Protein 7UXE (pdb70)

Secondary structure (DSSP, 8-state):
--S--S--TTTS-HHHHHHHHHHHHT--TTHHHHHHSTT-TTSS-HHHHHHHHTT-HHHHHHHHHHHHTS-TTSS--HHHHHHHHHHHHH-TTS-HHHHHHHHHHHHHHTT-S--/--S--S--TTTS-HHHHHHHHHHHHT--TTHHHHHHSTT-TTSS-HHHHHHHHTT-HHHHHHHHHHHHTS-TTSS--HHHHHHHHHHHHH-TTS-HHHHHHHHHHHHHHTT-S--/--S--S--TTTS-HHHHHHHHHHHHT--TTHHHHHHSTT-TTSS-HHHHHHHHTT-HHHHHHHHHHHHTS-TTSS--HHHHHHHHHHHHH-TTS-HHHHHHHHHHHHHHTT-S--/--S--S--TTTS-HHHHHHHHHHHHT--TTHHHHHHSTT-TTSS-HHHHHHHHTT-HHHHHHHHHHHHTS-TTSS--HHHHHHHHHHHHH-TTS-HHHHHHHHHHHHHHTT-S--/--S--S--TTTS-HHHHHHHHHHHHT--TTHHHHHHSTT-TTSS-HHHHHHHHTT-HHHHHHHHHHHHTS-TTSS--HHHHHHHHHHHHH-TTS-HHHHHHHHHHHHHHTT-S--/--S--S--TTTS-HHHHHHHHHHHHT--TTHHHHHHSTT-TTSS-HHHHHHHHTT-HHHHHHHHHHHHTS-TTSS--HHHHHHHHHHHHH-TTS-HHHHHHHHHHHHHHTT-S--/--S--S--TTTS-HHHHHHHHHHHHT--TTHHHHHHSTT-TTSS-HHHHHHHHTT-HHHHHHHHHHHHTS-TTSS--HHHHHHHHHHHHH-TTS-HHHHHHHHHHHHHHTT-S--/--S--S--TTTS-HHHHHHHHHHHHT--TTHHHHHHSTT-TTSS-HHHHHHHHTT-HHHHHHHHHHHHTS-TTSS--HHHHHHHHHHHHH-TTS-HHHHHHHHHHHHHHTT-S--/--S--S--TTTS-HHHHHHHHHHHHT--TTHHHHHHSTT-TTSS-HHHHHHHHTT-HHHHHHHHHHHHTS-TTSS--HHHHHHHHHHHHH-TTS-HHHHHHHHHHHHHHTT-S--/--S--S--TTTS-HHHHHHHHHHHHT--TTHHHHHHSTT-TTSS-HHHHHHHHTT-HHHHHHHHHHHHTS-TTSS--HHHHHHHHHHHHH-TTS-HHHHHHHHHHHHHHTT-S--

Radius of gyration: 36.43 Å; Cα contacts (8 Å, |Δi|>4): 1073; chains: 10; bounding box: 104×103×44 Å

Structure (mmCIF, N/CA/C/O backbone):
data_7UXE
#
_entry.id   7UXE
#
_cell.length_a   1.00
_cell.length_b   1.00
_cell.length_c   1.00
_cell.angle_alpha   90.00
_cell.angle_beta   90.00
_cell.angle_gamma   90.00
#
_symmetry.space_group_name_H-M   'P 1'
#
loop_
_atom_site.group_PDB
_atom_site.id
_atom_site.type_symbol
_atom_site.label_atom_id
_atom_site.label_alt_id
_atom_site.label_comp_id
_atom_site.label_asym_id
_atom_site.label_entity_id
_atom_site.label_seq_id
_atom_site.pdbx_PDB_ins_code
_atom_site.Cartn_x
_atom_site.Cartn_y
_atom_site.Cartn_z
_atom_site.occupancy
_atom_site.B_iso_or_equiv
_atom_site.auth_seq_id
_atom_site.auth_comp_id
_atom_site.auth_asym_id
_atom_site.auth_atom_id
_atom_site.pdbx_PDB_model_num
ATOM 1 N N . GLN A 1 14 ? 126.969 63.994 83.306 1.00 129.95 14 GLN A N 1
ATOM 2 C CA . GLN A 1 14 ? 125.668 63.534 83.774 1.00 130.26 14 GLN A CA 1
ATOM 3 C C . GLN A 1 14 ? 124.558 64.497 83.375 1.00 130.73 14 GLN A C 1
ATOM 4 O O . GLN A 1 14 ? 124.111 65.312 84.181 1.00 128.07 14 GLN A O 1
ATOM 10 N N . GLU A 1 15 ? 124.116 64.398 82.121 1.00 141.89 15 GLU A N 1
ATOM 11 C CA . GLU A 1 15 ? 123.010 65.197 81.610 1.00 141.49 15 GLU A CA 1
ATOM 12 C C . GLU A 1 15 ? 121.668 64.496 81.793 1.00 143.89 15 GLU A C 1
ATOM 13 O O . GLU A 1 15 ? 120.628 65.017 81.378 1.00 144.55 15 GLU A O 1
ATOM 19 N N . PHE A 1 16 ? 121.677 63.315 82.410 1.00 141.39 16 PHE A N 1
ATOM 20 C CA . PHE A 1 16 ? 120.455 62.582 82.709 1.00 140.81 16 PHE A CA 1
ATOM 21 C C . PHE A 1 16 ? 119.931 62.974 84.085 1.00 140.61 16 PHE A C 1
ATOM 22 O O . PHE A 1 16 ? 120.441 63.913 84.703 1.00 141.62 16 PHE A O 1
ATOM 30 N N . ALA A 1 17 ? 118.914 62.266 84.572 1.00 130.37 17 ALA A N 1
ATOM 31 C CA . ALA A 1 17 ? 118.450 62.452 85.939 1.00 125.73 17 ALA A CA 1
ATOM 32 C C . ALA A 1 17 ? 118.724 61.185 86.737 1.00 128.53 17 ALA A C 1
ATOM 33 O O . ALA A 1 17 ? 117.850 60.323 86.869 1.00 127.44 17 ALA A O 1
ATOM 35 N N . ASP A 1 18 ? 119.938 61.067 87.273 1.00 138.42 18 ASP A N 1
ATOM 36 C CA . ASP A 1 18 ? 120.382 59.849 87.936 1.00 138.35 18 ASP A CA 1
ATOM 37 C C . ASP A 1 18 ? 120.703 60.135 89.393 1.00 138.67 18 ASP A C 1
ATOM 38 O O . ASP A 1 18 ? 121.613 60.930 89.676 1.00 134.39 18 ASP A O 1
ATOM 43 N N . PRO A 1 19 ? 119.983 59.538 90.340 1.00 134.78 19 PRO A N 1
ATOM 44 C CA . PRO A 1 19 ? 120.329 59.728 91.753 1.00 130.99 19 PRO A CA 1
ATOM 45 C C . PRO A 1 19 ? 121.685 59.144 92.119 1.00 130.77 19 PRO A C 1
ATOM 46 O O . PRO A 1 19 ? 122.583 59.876 92.545 1.00 130.20 19 PRO A O 1
ATOM 50 N N . HIS A 1 20 ? 121.861 57.837 91.932 1.00 124.48 20 HIS A N 1
ATOM 51 C CA . HIS A 1 20 ? 123.076 57.181 92.400 1.00 122.53 20 HIS A CA 1
ATOM 52 C C . HIS A 1 20 ? 124.141 57.151 91.314 1.00 122.13 20 HIS A C 1
ATOM 53 O O . HIS A 1 20 ? 124.155 56.254 90.465 1.00 120.57 20 HIS A O 1
ATOM 60 N N . PHE A 1 21 ? 125.029 58.140 91.347 1.00 123.88 21 PHE A N 1
ATOM 61 C CA . PHE A 1 21 ? 126.237 58.152 90.534 1.00 120.03 21 PHE A CA 1
ATOM 62 C C . PHE A 1 21 ? 127.381 58.709 91.371 1.00 120.77 21 PHE A C 1
ATOM 63 O O . PHE A 1 21 ? 128.410 59.133 90.836 1.00 121.37 21 PHE A O 1
ATOM 71 N N . ALA A 1 22 ? 127.203 58.707 92.689 1.00 120.23 22 ALA A N 1
ATOM 72 C CA . ALA A 1 22 ? 128.180 59.255 93.612 1.00 119.39 22 ALA A CA 1
ATOM 73 C C . ALA A 1 22 ? 129.401 58.342 93.701 1.00 119.94 22 ALA A C 1
ATOM 74 O O . ALA A 1 22 ? 129.506 57.327 93.009 1.00 123.19 22 ALA A O 1
ATOM 76 N N . ALA A 1 23 ? 130.348 58.727 94.559 1.00 121.86 23 ALA A N 1
ATOM 77 C CA . ALA A 1 23 ? 131.649 58.096 94.770 1.00 124.15 23 ALA A CA 1
ATOM 78 C C . ALA A 1 23 ? 132.566 58.245 93.563 1.00 125.70 23 ALA A C 1
ATOM 79 O O . ALA A 1 23 ? 133.733 57.845 93.636 1.00 125.70 23 ALA A O 1
ATOM 81 N N . ILE A 1 24 ? 132.083 58.807 92.461 1.00 119.74 24 ILE A N 1
ATOM 82 C CA . ILE A 1 24 ? 132.919 59.192 91.333 1.00 118.47 24 ILE A CA 1
ATOM 83 C C . ILE A 1 24 ? 133.142 60.695 91.313 1.00 122.30 24 ILE A C 1
ATOM 84 O O . ILE A 1 24 ? 134.266 61.166 91.140 1.00 121.42 24 ILE A O 1
ATOM 89 N N . ASN A 1 25 ? 132.069 61.460 91.494 1.00 117.85 25 ASN A N 1
ATOM 90 C CA . ASN A 1 25 ? 132.123 62.904 91.698 1.00 114.34 25 ASN A CA 1
ATOM 91 C C . ASN A 1 25 ? 131.772 63.148 93.161 1.00 110.76 25 ASN A C 1
ATOM 92 O O . ASN A 1 25 ? 130.596 63.277 93.512 1.00 109.64 25 ASN A O 1
ATOM 97 N N . GLN A 1 26 ? 132.791 63.203 94.017 1.00 104.84 26 GLN A N 1
ATOM 98 C CA . GLN A 1 26 ? 132.550 63.308 95.449 1.00 103.37 26 GLN A CA 1
ATOM 99 C C . GLN A 1 26 ? 132.979 64.663 95.992 1.00 105.99 26 GLN A C 1
ATOM 100 O O . GLN A 1 26 ? 132.357 65.185 96.921 1.00 109.59 26 GLN A O 1
ATOM 106 N N . LYS A 1 27 ? 134.044 65.236 95.437 1.00 98.68 27 LYS A N 1
ATOM 107 C CA . LYS A 1 27 ? 134.459 66.571 95.847 1.00 99.64 27 LYS A CA 1
ATOM 108 C C . LYS A 1 27 ? 133.459 67.642 95.436 1.00 102.17 27 LYS A C 1
ATOM 109 O O . LYS A 1 27 ? 133.282 68.618 96.173 1.00 101.53 27 LYS A O 1
ATOM 115 N N . ARG A 1 28 ? 132.792 67.482 94.294 1.00 94.85 28 ARG A N 1
ATOM 116 C CA . ARG A 1 28 ? 131.761 68.427 93.883 1.00 88.21 28 ARG A CA 1
ATOM 117 C C . ARG A 1 28 ? 130.551 68.361 94.812 1.00 87.60 28 ARG A C 1
ATOM 118 O O . ARG A 1 28 ? 129.966 69.394 95.150 1.00 97.53 28 ARG A O 1
ATOM 126 N N . PHE A 1 29 ? 130.171 67.155 95.239 1.00 87.29 29 PHE A N 1
ATOM 127 C CA . PHE A 1 29 ? 129.059 67.024 96.173 1.00 86.74 29 PHE A CA 1
ATOM 128 C C . PHE A 1 29 ? 129.348 67.651 97.526 1.00 86.86 29 PHE A C 1
ATOM 129 O O . PHE A 1 29 ? 128.402 68.030 98.223 1.00 95.30 29 PHE A O 1
ATOM 137 N N . ASP A 1 30 ? 130.614 67.765 97.924 1.00 80.29 30 ASP A N 1
ATOM 138 C CA . ASP A 1 30 ? 130.911 68.399 99.202 1.00 82.26 30 ASP A CA 1
ATOM 139 C C . ASP A 1 30 ? 130.760 69.912 99.123 1.00 87.40 30 ASP A C 1
ATOM 140 O O . ASP A 1 30 ? 130.264 70.538 100.067 1.00 90.10 30 ASP A O 1
ATOM 145 N N . LEU A 1 31 ? 131.182 70.515 98.010 1.00 79.03 31 LEU A N 1
ATOM 146 C CA . LEU A 1 31 ? 130.993 71.950 97.830 1.00 78.55 31 LEU A CA 1
ATOM 147 C C . LEU A 1 31 ? 129.512 72.304 97.825 1.00 75.94 31 LEU A C 1
ATOM 148 O O . LEU A 1 31 ? 129.092 73.286 98.449 1.00 75.85 31 LEU A O 1
ATOM 153 N N . TYR A 1 32 ? 128.704 71.504 97.128 1.00 73.50 32 TYR A N 1
ATOM 154 C CA . TYR A 1 32 ? 127.263 71.723 97.096 1.00 72.48 32 TYR A CA 1
ATOM 155 C C . TYR A 1 32 ? 126.663 71.608 98.491 1.00 76.26 32 TYR A C 1
ATOM 156 O O . TYR A 1 32 ? 125.861 72.449 98.907 1.00 89.87 32 TYR A O 1
ATOM 165 N N . ILE A 1 33 ? 127.058 70.576 99.236 1.00 61.34 33 ILE A N 1
ATOM 166 C CA . ILE A 1 33 ? 126.504 70.377 100.572 1.00 58.79 33 ILE A CA 1
ATOM 167 C C . ILE A 1 33 ? 126.875 71.540 101.481 1.00 67.64 33 ILE A C 1
ATOM 168 O O . ILE A 1 33 ? 126.045 72.039 102.245 1.00 83.36 33 ILE A O 1
ATOM 173 N N . ASP A 1 34 ? 128.125 71.998 101.407 1.00 68.72 34 ASP A N 1
ATOM 174 C CA . ASP A 1 34 ? 128.548 73.093 102.275 1.00 74.60 34 ASP A CA 1
ATOM 175 C C . ASP A 1 34 ? 127.842 74.396 101.914 1.00 77.74 34 ASP A C 1
ATOM 176 O O . ASP A 1 34 ? 127.358 75.117 102.797 1.00 75.54 34 ASP A O 1
ATOM 181 N N . LEU A 1 35 ? 127.768 74.716 100.618 1.00 70.44 35 LEU A N 1
ATOM 182 C CA . LEU A 1 35 ? 127.099 75.944 100.206 1.00 64.81 35 LEU A CA 1
ATOM 183 C C . LEU A 1 35 ? 125.621 75.912 100.562 1.00 66.75 35 LEU A C 1
ATOM 184 O O . LEU A 1 35 ? 125.039 76.943 100.916 1.00 73.29 35 LEU A O 1
ATOM 189 N N . ARG A 1 36 ? 124.992 74.740 100.478 1.00 58.77 36 ARG A N 1
ATOM 190 C CA . ARG A 1 36 ? 123.583 74.648 100.832 1.00 57.66 36 ARG A CA 1
ATOM 191 C C . ARG A 1 36 ? 123.385 74.745 102.338 1.00 63.19 36 ARG A C 1
ATOM 192 O O . ARG A 1 36 ? 122.447 75.399 102.805 1.00 71.31 36 ARG A O 1
ATOM 200 N N . VAL A 1 37 ? 124.260 74.106 103.117 1.00 58.72 37 VAL A N 1
ATOM 201 C CA . VAL A 1 37 ? 124.103 74.116 104.567 1.00 56.96 37 VAL A CA 1
ATOM 202 C C . VAL A 1 37 ? 124.375 75.503 105.124 1.00 64.07 37 VAL A C 1
ATOM 203 O O . VAL A 1 37 ? 123.863 75.868 106.189 1.00 71.21 37 VAL A O 1
ATOM 207 N N . GLN A 1 38 ? 125.192 76.298 104.428 1.00 75.24 38 GLN A N 1
ATOM 208 C CA . GLN A 1 38 ? 125.374 77.675 104.870 1.00 74.43 38 GLN A CA 1
ATOM 209 C C . GLN A 1 38 ? 124.094 78.480 104.713 1.00 69.14 38 GLN A C 1
ATOM 210 O O . GLN A 1 38 ? 123.895 79.463 105.434 1.00 69.18 38 GLN A O 1
ATOM 216 N N . GLY A 1 39 ? 123.215 78.076 103.803 1.00 54.03 39 GLY A N 1
ATOM 217 C CA . GLY A 1 39 ? 121.886 78.641 103.702 1.00 47.87 39 GLY A CA 1
ATOM 218 C C . GLY A 1 39 ? 121.522 79.231 102.359 1.00 49.77 39 GLY A C 1
ATOM 219 O O . GLY A 1 39 ? 120.350 79.579 102.164 1.00 56.90 39 GLY A O 1
ATOM 220 N N . TYR A 1 40 ? 122.448 79.367 101.414 1.00 55.25 40 TYR A N 1
ATOM 221 C CA . TYR A 1 40 ? 122.078 79.963 100.138 1.00 57.50 40 TYR A CA 1
ATOM 222 C C . TYR A 1 40 ? 121.140 79.038 99.381 1.00 54.56 40 TYR A C 1
ATOM 223 O O . TYR A 1 40 ? 121.123 77.825 99.599 1.00 65.57 40 TYR A O 1
ATOM 232 N N . SER A 1 41 ? 120.347 79.625 98.493 1.00 61.70 41 SER A N 1
ATOM 233 C CA . SER A 1 41 ? 119.265 78.898 97.855 1.00 68.49 41 SER A CA 1
ATOM 234 C C . SER A 1 41 ? 119.800 77.852 96.886 1.00 73.04 41 SER A C 1
ATOM 235 O O . SER A 1 41 ? 120.975 77.846 96.514 1.00 75.93 41 SER A O 1
ATOM 238 N N . SER A 1 42 ? 118.905 76.961 96.474 1.00 80.36 42 SER A N 1
ATOM 239 C CA . SER A 1 42 ? 119.196 76.024 95.404 1.00 79.76 42 SER A CA 1
ATOM 240 C C . SER A 1 42 ? 119.082 76.740 94.064 1.00 85.80 42 SER A C 1
ATOM 241 O O . SER A 1 42 ? 119.134 77.971 93.980 1.00 91.68 42 SER A O 1
ATOM 244 N N . TRP A 1 43 ? 118.971 75.949 92.998 1.00 90.83 43 TRP A N 1
ATOM 245 C CA . TRP A 1 43 ? 118.928 76.465 91.635 1.00 92.11 43 TRP A CA 1
ATOM 246 C C . TRP A 1 43 ? 120.267 77.066 91.245 1.00 92.43 43 TRP A C 1
ATOM 247 O O . TRP A 1 43 ? 120.930 76.546 90.343 1.00 100.15 43 TRP A O 1
ATOM 258 N N . ARG A 1 44 ? 120.682 78.157 91.891 1.00 90.98 44 ARG A N 1
ATOM 259 C CA . ARG A 1 44 ? 121.900 78.799 91.420 1.00 91.60 44 ARG A CA 1
ATOM 260 C C . ARG A 1 44 ? 123.119 77.958 91.773 1.00 94.67 44 ARG A C 1
ATOM 261 O O . ARG A 1 44 ? 124.030 77.805 90.955 1.00 99.51 44 ARG A O 1
ATOM 269 N N . VAL A 1 45 ? 123.162 77.418 92.996 1.00 82.98 45 VAL A N 1
ATOM 270 C CA . VAL A 1 45 ? 124.306 76.611 93.418 1.00 82.22 45 VAL A CA 1
ATOM 271 C C . VAL A 1 45 ? 124.587 75.520 92.393 1.00 82.53 45 VAL A C 1
ATOM 272 O O . VAL A 1 45 ? 125.746 75.151 92.151 1.00 88.49 45 VAL A O 1
ATOM 276 N N . PHE A 1 46 ? 123.537 75.016 91.751 1.00 86.57 46 PHE A N 1
ATOM 277 C CA . PHE A 1 46 ? 123.697 74.099 90.635 1.00 83.79 46 PHE A CA 1
ATOM 278 C C . PHE A 1 46 ? 124.449 74.764 89.491 1.00 89.63 46 PHE A C 1
ATOM 279 O O . PHE A 1 46 ? 125.340 74.151 88.900 1.00 95.23 46 PHE A O 1
ATOM 287 N N . ARG A 1 47 ? 124.114 76.015 89.173 1.00 89.94 47 ARG A N 1
ATOM 288 C CA . ARG A 1 47 ? 124.830 76.734 88.125 1.00 89.76 47 ARG A CA 1
ATOM 289 C C . ARG A 1 47 ? 126.298 76.892 88.497 1.00 90.64 47 ARG A C 1
ATOM 290 O O . ARG A 1 47 ? 127.183 76.775 87.645 1.00 93.63 47 ARG A O 1
ATOM 298 N N . ALA A 1 48 ? 126.557 77.162 89.773 1.00 82.64 48 ALA A N 1
ATOM 299 C CA . ALA A 1 48 ? 127.903 77.407 90.268 1.00 80.84 48 ALA A CA 1
ATOM 300 C C . ALA A 1 48 ? 128.782 76.173 90.171 1.00 90.57 48 ALA A C 1
ATOM 301 O O . ALA A 1 48 ? 129.904 76.241 89.660 1.00 93.74 48 ALA A O 1
ATOM 303 N N . ILE A 1 49 ? 128.287 75.042 90.665 1.00 85.89 49 ILE A N 1
ATOM 304 C CA . ILE A 1 49 ? 129.153 73.884 90.850 1.00 82.08 49 ILE A CA 1
ATOM 305 C C . ILE A 1 49 ? 129.080 72.954 89.643 1.00 84.87 49 ILE A C 1
ATOM 306 O O . ILE A 1 49 ? 130.069 72.302 89.293 1.00 86.40 49 ILE A O 1
ATOM 311 N N . TRP A 1 50 ? 127.933 72.918 88.964 1.00 84.40 50 TRP A N 1
ATOM 312 C CA . TRP A 1 50 ? 127.759 72.035 87.818 1.00 85.29 50 TRP A CA 1
ATOM 313 C C . TRP A 1 50 ? 127.668 72.817 86.515 1.00 84.65 50 TRP A C 1
ATOM 314 O O . TRP A 1 50 ? 127.057 72.353 85.550 1.00 83.49 50 TRP A O 1
ATOM 325 N N . GLY A 1 51 ? 128.268 74.002 86.473 1.00 93.40 51 GLY A N 1
ATOM 326 C CA . GLY A 1 51 ? 128.351 74.746 85.234 1.00 95.88 51 GLY A CA 1
ATOM 327 C C . GLY A 1 51 ? 126.989 75.175 84.724 1.00 98.64 51 GLY A C 1
ATOM 328 O O . GLY A 1 51 ? 126.046 75.406 85.484 1.00 99.40 51 GLY A O 1
ATOM 329 N N . GLU A 1 52 ? 126.884 75.273 83.399 1.00 105.08 52 GLU A N 1
ATOM 330 C CA . GLU A 1 52 ? 125.668 75.719 82.732 1.00 101.24 52 GLU A CA 1
ATOM 331 C C . GLU A 1 52 ? 124.844 74.556 82.191 1.00 101.85 52 GLU A C 1
ATOM 332 O O . GLU A 1 52 ? 124.245 74.666 81.116 1.00 100.79 52 GLU A O 1
ATOM 338 N N . GLU A 1 53 ? 124.802 73.439 82.917 1.00 112.40 53 GLU A N 1
ATOM 339 C CA . GLU A 1 53 ? 124.021 72.280 82.504 1.00 111.69 53 GLU A CA 1
ATOM 340 C C . GLU A 1 53 ? 122.530 72.508 82.724 1.00 111.47 53 GLU A C 1
ATOM 341 O O . GLU A 1 53 ? 121.732 71.572 82.617 1.00 112.50 53 GLU A O 1
ATOM 347 N N . HIS A 1 54 ? 122.148 73.743 83.036 1.00 116.23 54 HIS A N 1
ATOM 348 C CA . HIS A 1 54 ? 120.745 74.074 83.210 1.00 116.75 54 HIS A CA 1
ATOM 349 C C . HIS A 1 54 ? 119.996 73.954 81.887 1.00 116.75 54 HIS A C 1
ATOM 350 O O . HIS A 1 54 ? 120.579 74.020 80.801 1.00 116.46 54 HIS A O 1
ATOM 357 N N . MET A 1 55 ? 118.682 73.765 81.998 1.00 126.46 55 MET A N 1
ATOM 358 C CA . MET A 1 55 ? 117.789 73.607 80.849 1.00 125.78 55 MET A CA 1
ATOM 359 C C . MET A 1 55 ? 118.177 72.414 79.980 1.00 127.73 55 MET A C 1
ATOM 360 O O . MET A 1 55 ? 117.837 72.369 78.793 1.00 128.59 55 MET A O 1
ATOM 365 N N . ASP A 1 56 ? 118.893 71.444 80.551 1.00 132.20 56 ASP A N 1
ATOM 366 C CA . ASP A 1 56 ? 119.200 70.207 79.843 1.00 132.15 56 ASP A CA 1
ATOM 367 C C . ASP A 1 56 ? 117.903 69.478 79.516 1.00 132.03 56 ASP A C 1
ATOM 368 O O . ASP A 1 56 ? 117.581 69.257 78.344 1.00 130.51 56 ASP A O 1
ATOM 373 N N . GLY A 1 57 ? 117.155 69.106 80.548 1.00 125.82 57 GLY A N 1
ATOM 374 C CA . GLY A 1 57 ? 115.780 68.702 80.405 1.00 124.25 57 GLY A CA 1
ATOM 375 C C . GLY A 1 57 ? 114.920 69.634 81.229 1.00 124.14 57 GLY A C 1
ATOM 376 O O . GLY A 1 57 ? 114.855 70.841 80.978 1.00 122.91 57 GLY A O 1
ATOM 377 N N . PRO A 1 58 ? 114.241 69.094 82.228 1.00 120.76 58 PRO A N 1
ATOM 378 C CA . PRO A 1 58 ? 113.683 69.956 83.273 1.00 121.11 58 PRO A CA 1
ATOM 379 C C . PRO A 1 58 ? 114.727 70.231 84.343 1.00 120.61 58 PRO A C 1
ATOM 380 O O . PRO A 1 58 ? 115.190 69.304 85.016 1.00 121.07 58 PRO A O 1
ATOM 384 N N . ALA A 1 59 ? 115.119 71.497 84.500 1.00 111.36 59 ALA A N 1
ATOM 385 C CA . ALA A 1 59 ? 116.164 71.830 85.462 1.00 109.11 59 ALA A CA 1
ATOM 386 C C . ALA A 1 59 ? 1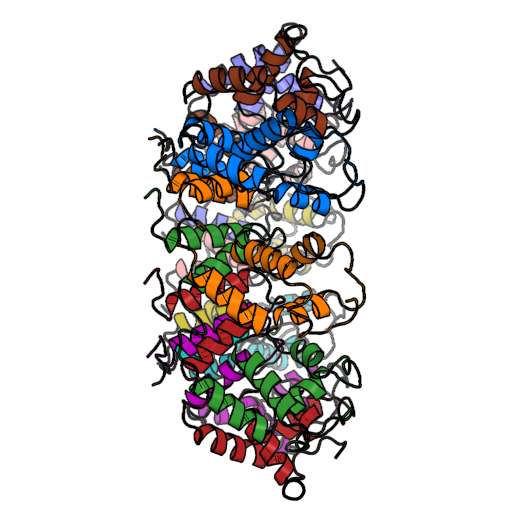15.744 71.490 86.885 1.00 112.20 59 ALA A C 1
ATOM 387 O O . ALA A 1 59 ? 116.546 70.953 87.658 1.00 113.69 59 ALA A O 1
ATOM 389 N N . GLN A 1 60 ? 114.494 71.791 87.245 1.00 105.54 60 GLN A N 1
ATOM 390 C CA . GLN A 1 60 ? 114.007 71.447 88.576 1.00 102.34 60 GLN A CA 1
ATOM 391 C C . GLN A 1 60 ? 114.047 69.942 88.799 1.00 103.65 60 GLN A C 1
ATOM 392 O O . GLN A 1 60 ? 114.312 69.479 89.915 1.00 105.59 60 GLN A O 1
ATOM 398 N N . ALA A 1 61 ? 113.798 69.163 87.744 1.00 99.63 61 ALA A N 1
ATOM 399 C CA . ALA A 1 61 ? 113.849 67.711 87.868 1.00 99.85 61 ALA A CA 1
ATOM 400 C C . ALA A 1 61 ? 115.246 67.241 88.250 1.00 100.96 61 ALA A C 1
ATOM 401 O O . ALA A 1 61 ? 115.412 66.478 89.204 1.00 101.80 61 ALA A O 1
ATOM 403 N N . ARG A 1 62 ? 116.268 67.698 87.529 1.00 96.02 62 ARG A N 1
ATOM 404 C CA . ARG A 1 62 ? 117.628 67.297 87.869 1.00 95.15 62 ARG A CA 1
ATOM 405 C C . ARG A 1 62 ? 118.019 67.800 89.254 1.00 95.67 62 ARG A C 1
ATOM 406 O O . ARG A 1 62 ? 118.667 67.082 90.030 1.00 100.08 62 ARG A O 1
ATOM 414 N N . ILE A 1 63 ? 117.614 69.028 89.589 1.00 88.26 63 ILE A N 1
ATOM 415 C CA . ILE A 1 63 ? 117.987 69.608 90.874 1.00 87.13 63 ILE A CA 1
ATOM 416 C C . ILE A 1 63 ? 117.417 68.785 92.023 1.00 88.83 63 ILE A C 1
ATOM 417 O O . ILE A 1 63 ? 118.150 68.366 92.927 1.00 90.29 63 ILE A O 1
ATOM 422 N N . PHE A 1 64 ? 116.114 68.499 91.994 1.00 94.45 64 PHE A N 1
ATOM 423 C CA . PHE A 1 64 ? 115.540 67.744 93.102 1.00 96.08 64 PHE A CA 1
ATOM 424 C C . PHE A 1 64 ? 115.838 66.255 92.987 1.00 98.70 64 PHE A C 1
ATOM 425 O O . PHE A 1 64 ? 115.605 65.505 93.941 1.00 98.07 64 PHE A O 1
ATOM 433 N N . ALA A 1 65 ? 116.354 65.804 91.843 1.00 94.12 65 ALA A N 1
ATOM 434 C CA . ALA A 1 65 ? 116.828 64.430 91.758 1.00 89.19 65 ALA A CA 1
ATOM 435 C C . ALA A 1 65 ? 118.145 64.282 92.498 1.00 88.95 65 ALA A C 1
ATOM 436 O O . ALA A 1 65 ? 118.357 63.304 93.224 1.00 94.07 65 ALA A O 1
ATOM 438 N N . MET A 1 66 ? 119.042 65.257 92.338 1.00 84.86 66 MET A N 1
ATOM 439 C CA . MET A 1 66 ? 120.275 65.232 93.116 1.00 85.83 66 MET A CA 1
ATOM 440 C C . MET A 1 66 ? 120.017 65.622 94.566 1.00 82.18 66 MET A C 1
ATOM 441 O O . MET A 1 66 ? 120.826 65.312 95.447 1.00 82.51 66 MET A O 1
ATOM 446 N N . GLU A 1 67 ? 118.893 66.287 94.833 1.00 82.80 67 GLU A N 1
ATOM 447 C CA . GLU A 1 67 ? 118.479 66.638 96.184 1.00 86.09 67 GLU A CA 1
ATOM 448 C C . GLU A 1 67 ? 117.925 65.445 96.964 1.00 84.68 67 GLU A C 1
ATOM 449 O O . GLU A 1 67 ? 117.574 65.596 98.140 1.00 86.73 67 GLU A O 1
ATOM 455 N N . SER A 1 68 ? 117.829 64.269 96.338 1.00 84.45 68 SER A N 1
ATOM 456 C CA . SER A 1 68 ? 117.206 63.110 96.965 1.00 82.42 68 SER A CA 1
ATOM 457 C C . SER A 1 68 ? 118.159 61.932 97.125 1.00 86.99 68 SER A C 1
ATOM 458 O O . SER A 1 68 ? 117.699 60.812 97.372 1.00 89.68 68 SER A O 1
ATOM 461 N N . ASN A 1 69 ? 119.460 62.145 96.984 1.00 99.07 69 ASN A N 1
ATOM 462 C CA . ASN A 1 69 ? 120.401 61.048 97.133 1.00 98.81 69 ASN A CA 1
ATOM 463 C C . ASN A 1 69 ? 120.486 60.629 98.599 1.00 97.04 69 ASN A C 1
ATOM 464 O O . ASN A 1 69 ? 120.553 61.487 99.486 1.00 100.75 69 ASN A O 1
ATOM 469 N N . PRO A 1 70 ? 120.474 59.327 98.890 1.00 91.37 70 PRO A N 1
ATOM 470 C CA . PRO A 1 70 ? 120.747 58.896 100.269 1.00 92.08 70 PRO A CA 1
ATOM 471 C C . PRO A 1 70 ? 122.085 59.389 100.781 1.00 93.77 70 PRO A C 1
ATOM 472 O O . PRO A 1 70 ? 122.174 59.833 101.934 1.00 97.90 70 PRO A O 1
ATOM 476 N N . TYR A 1 71 ? 123.121 59.352 99.940 1.00 94.00 71 TYR A N 1
ATOM 477 C CA . TYR A 1 71 ? 124.405 59.944 100.297 1.00 94.93 71 TYR A CA 1
ATOM 478 C C . TYR A 1 71 ? 124.247 61.424 100.612 1.00 99.84 71 TYR A C 1
ATOM 479 O O . TYR A 1 71 ? 124.735 61.913 101.642 1.00 98.90 71 TYR A O 1
ATOM 488 N N . TYR A 1 72 ? 123.568 62.156 99.724 1.00 95.82 72 TYR A N 1
ATOM 489 C CA . TYR A 1 72 ? 123.279 63.555 100.002 1.00 87.84 72 TYR A CA 1
ATOM 490 C C . TYR A 1 72 ? 122.617 63.690 101.360 1.00 86.81 72 TYR A C 1
ATOM 491 O O . TYR A 1 72 ? 123.224 64.203 102.298 1.00 88.22 72 TYR A O 1
ATOM 500 N N . ARG A 1 73 ? 121.429 63.102 101.514 1.00 91.79 73 ARG A N 1
ATOM 501 C CA . ARG A 1 73 ? 120.642 63.278 102.730 1.00 90.63 73 ARG A CA 1
ATOM 502 C C . ARG A 1 73 ? 121.470 63.022 103.985 1.00 94.98 73 ARG A C 1
ATOM 503 O O . ARG A 1 73 ? 121.455 63.827 104.924 1.00 98.20 73 ARG A O 1
ATOM 511 N N . LYS A 1 74 ? 122.228 61.921 104.013 1.00 92.42 74 LYS A N 1
ATOM 512 C CA . LYS A 1 74 ? 122.982 61.601 105.224 1.00 87.48 74 LYS A CA 1
ATOM 513 C C . LYS A 1 74 ? 124.080 62.630 105.483 1.00 90.62 74 LYS A C 1
ATOM 514 O O . LYS A 1 74 ? 124.226 63.124 106.611 1.00 94.56 74 LYS A O 1
ATOM 520 N N . GLN A 1 75 ? 124.853 62.990 104.450 1.00 91.23 75 GLN A N 1
ATOM 521 C CA . GLN A 1 75 ? 125.929 63.953 104.674 1.00 92.84 75 GLN A CA 1
ATOM 522 C C . GLN A 1 75 ? 125.388 65.340 104.997 1.00 92.64 75 GLN A C 1
ATOM 523 O O . GLN A 1 75 ? 125.961 66.052 105.830 1.00 92.52 75 GLN A O 1
ATOM 529 N N . PHE A 1 76 ? 124.297 65.741 104.345 1.00 80.66 76 PHE A N 1
ATOM 530 C CA . PHE A 1 76 ? 123.664 67.021 104.628 1.00 78.24 76 PHE A CA 1
ATOM 531 C C . PHE A 1 76 ? 123.181 67.080 106.067 1.00 75.25 76 PHE A C 1
ATOM 532 O O . PHE A 1 76 ? 123.402 68.076 106.759 1.00 80.74 76 PHE A O 1
ATOM 540 N N . LYS A 1 77 ? 122.525 66.019 106.540 1.00 78.57 77 LYS A N 1
ATOM 541 C CA . LYS A 1 77 ? 122.072 66.000 107.926 1.00 82.91 77 LYS A CA 1
ATOM 542 C C . LYS A 1 77 ? 123.251 66.079 108.886 1.00 84.69 77 LYS A C 1
ATOM 543 O O . LYS A 1 77 ? 123.211 66.818 109.877 1.00 81.65 77 LYS A O 1
ATOM 549 N N . ALA A 1 78 ? 124.319 65.329 108.600 1.00 87.98 78 ALA A N 1
ATOM 550 C CA . ALA A 1 78 ? 125.484 65.341 109.481 1.00 85.93 78 ALA A CA 1
ATOM 551 C C . ALA A 1 78 ? 126.109 66.730 109.553 1.00 86.63 78 ALA A C 1
ATOM 552 O O . ALA A 1 78 ? 126.346 67.264 110.645 1.00 87.05 78 ALA A O 1
ATOM 554 N N . LYS A 1 79 ? 126.371 67.340 108.394 1.00 83.57 79 LYS A N 1
ATOM 555 C CA . LYS A 1 79 ? 127.003 68.655 108.373 1.00 82.42 79 LYS A CA 1
ATOM 556 C C . LYS A 1 79 ? 126.089 69.721 108.959 1.00 86.58 79 LYS A C 1
ATOM 557 O O . LYS A 1 79 ? 126.560 70.682 109.577 1.00 90.17 79 LYS A O 1
ATOM 563 N N . LEU A 1 80 ? 124.777 69.571 108.774 1.00 83.42 80 LEU A N 1
ATOM 564 C CA . LEU A 1 80 ? 123.836 70.549 109.301 1.00 80.91 80 LEU A CA 1
ATOM 565 C C . LEU A 1 80 ? 123.785 70.475 110.819 1.00 79.12 80 LEU A C 1
ATOM 566 O O . LEU A 1 80 ? 123.763 71.504 111.500 1.00 74.34 80 LEU A O 1
ATOM 571 N N . ASN A 1 81 ? 123.782 69.261 111.370 1.00 84.58 81 ASN A N 1
ATOM 572 C CA . ASN A 1 81 ? 123.772 69.108 112.817 1.00 83.51 81 ASN A CA 1
ATOM 573 C C . ASN A 1 81 ? 125.130 69.387 113.444 1.00 82.18 81 ASN A C 1
ATOM 574 O O . ASN A 1 81 ? 125.198 69.596 114.660 1.00 79.78 81 ASN A O 1
ATOM 579 N N . ALA A 1 82 ? 126.206 69.396 112.656 1.00 85.62 82 ALA A N 1
ATOM 580 C CA . ALA A 1 82 ? 127.539 69.646 113.184 1.00 89.22 82 ALA A CA 1
ATOM 581 C C . ALA A 1 82 ? 127.918 71.119 113.238 1.00 87.88 82 ALA A C 1
ATOM 582 O O . ALA A 1 82 ? 128.991 71.441 113.760 1.00 82.12 82 ALA A O 1
ATOM 584 N N . THR A 1 83 ? 127.081 72.018 112.724 1.00 84.01 83 THR A N 1
ATOM 585 C CA . THR A 1 83 ? 127.409 73.439 112.697 1.00 80.80 83 THR A CA 1
ATOM 586 C C . THR A 1 83 ? 126.788 74.137 113.901 1.00 83.13 83 THR A C 1
ATOM 587 O O . THR A 1 83 ? 125.575 74.049 114.119 1.00 84.60 83 THR A O 1
ATOM 591 N N . LYS A 1 84 ? 127.616 74.829 114.679 1.00 82.72 84 LYS A N 1
ATOM 592 C CA . LYS A 1 84 ? 127.127 75.541 115.851 1.00 84.18 84 LYS A CA 1
ATOM 593 C C . LYS A 1 84 ? 126.231 76.699 115.425 1.00 87.03 84 LYS A C 1
ATOM 594 O O . LYS A 1 84 ? 126.406 77.283 114.353 1.00 88.63 84 LYS A O 1
ATOM 600 N N . THR A 1 85 ? 125.261 77.035 116.277 1.00 82.90 85 THR A N 1
ATOM 601 C CA . THR A 1 85 ? 124.328 78.108 115.953 1.00 80.42 85 THR A CA 1
ATOM 602 C C . THR A 1 85 ? 124.941 79.469 116.254 1.00 82.52 85 THR A C 1
ATOM 603 O O . THR A 1 85 ? 124.317 80.311 116.907 1.00 81.95 85 THR A O 1
ATOM 607 N N . SER A 1 86 ? 126.169 79.687 115.775 1.00 83.64 86 SER A N 1
ATOM 608 C CA . SER A 1 86 ? 126.778 81.012 115.818 1.00 78.39 86 SER A CA 1
ATOM 609 C C . SER A 1 86 ? 127.515 81.309 114.519 1.00 76.88 86 SER A C 1
ATOM 610 O O . SER A 1 86 ? 128.054 82.411 114.364 1.00 78.21 86 SER A O 1
ATOM 613 N N . ASP A 1 87 ? 127.566 80.353 113.595 1.00 79.98 87 ASP A N 1
ATOM 614 C CA . ASP A 1 87 ? 128.021 80.599 112.240 1.00 82.46 87 ASP A CA 1
ATOM 615 C C . ASP A 1 87 ? 126.849 80.794 111.290 1.00 81.75 87 ASP A C 1
ATOM 616 O O . ASP A 1 87 ? 127.067 81.008 110.093 1.00 79.89 87 ASP A O 1
ATOM 621 N N . LEU A 1 88 ? 125.617 80.736 111.791 1.00 71.54 88 LEU A N 1
ATOM 622 C CA . LEU A 1 88 ? 124.428 80.972 110.981 1.00 69.70 88 LEU A CA 1
ATOM 623 C C . LEU A 1 88 ? 123.823 82.333 111.308 1.00 70.41 88 LEU A C 1
ATOM 624 O O . LEU A 1 88 ? 123.634 83.154 110.409 1.00 66.21 88 LEU A O 1
ATOM 629 N N . TRP A 1 89 ? 123.514 82.598 112.576 1.00 60.97 89 TRP A N 1
ATOM 630 C CA . TRP A 1 89 ? 122.935 83.870 112.993 1.00 55.26 89 TRP A CA 1
ATOM 631 C C . TRP A 1 89 ? 123.618 84.341 114.268 1.00 60.31 89 TRP A C 1
ATOM 632 O O . TRP A 1 89 ? 123.375 83.793 115.347 1.00 69.30 89 TRP A O 1
ATOM 643 N N . ASN A 1 90 ? 124.461 85.361 114.140 1.00 64.32 90 ASN A N 1
ATOM 644 C CA . ASN A 1 90 ? 125.054 86.083 115.250 1.00 63.01 90 ASN A CA 1
ATOM 645 C C . ASN A 1 90 ? 124.702 87.555 115.090 1.00 70.82 90 ASN A C 1
ATOM 646 O O . ASN A 1 90 ? 124.448 88.003 113.965 1.00 73.70 90 ASN A O 1
ATOM 651 N N . PRO A 1 91 ? 124.668 88.336 116.188 1.00 75.59 91 PRO A N 1
ATOM 652 C CA . PRO A 1 91 ? 124.029 89.662 116.137 1.00 67.68 91 PRO A CA 1
ATOM 653 C C . PRO A 1 91 ? 124.553 90.547 115.023 1.00 65.87 91 PRO A C 1
ATOM 654 O O . PRO A 1 91 ? 123.794 91.270 114.364 1.00 74.23 91 PRO A O 1
ATOM 658 N N . LYS A 1 92 ? 125.860 90.478 114.798 1.00 66.43 92 LYS A N 1
ATOM 659 C CA . LYS A 1 92 ? 126.496 91.373 113.848 1.00 68.49 92 LYS A CA 1
ATOM 660 C C . LYS A 1 92 ? 126.051 91.068 112.422 1.00 64.68 92 LYS A C 1
ATOM 661 O O . LYS A 1 92 ? 125.872 91.995 111.622 1.00 71.14 92 LYS A O 1
ATOM 667 N N . THR A 1 93 ? 125.819 89.791 112.101 1.00 47.24 93 THR A N 1
ATOM 668 C CA . THR A 1 93 ? 125.247 89.444 110.804 1.00 50.08 93 THR A CA 1
ATOM 669 C C . THR A 1 93 ? 123.830 89.976 110.654 1.00 57.63 93 THR A C 1
ATOM 670 O O . THR A 1 93 ? 123.444 90.394 109.560 1.00 66.11 93 THR A O 1
ATOM 674 N N . ALA A 1 94 ? 123.032 89.947 111.723 1.00 49.57 94 ALA A N 1
ATOM 675 C CA . ALA A 1 94 ? 121.686 90.505 111.645 1.00 49.85 94 ALA A CA 1
ATOM 676 C C . ALA A 1 94 ? 121.733 92.002 111.373 1.00 55.17 94 ALA A C 1
ATOM 677 O O . ALA A 1 94 ? 120.970 92.521 110.545 1.00 59.51 94 ALA A O 1
ATOM 679 N N . LEU A 1 95 ? 122.632 92.713 112.058 1.00 60.76 95 LEU A N 1
ATOM 680 C CA . LEU A 1 95 ? 122.797 94.137 111.789 1.00 58.44 95 LEU A CA 1
ATOM 681 C C . LEU A 1 95 ? 123.201 94.370 110.341 1.00 61.87 95 LEU A C 1
ATOM 682 O O . LEU A 1 95 ? 122.671 95.266 109.673 1.00 68.80 95 LEU A O 1
ATOM 687 N N . HIS A 1 96 ? 124.132 93.562 109.832 1.00 48.18 96 HIS A N 1
ATOM 688 C CA . HIS A 1 96 ? 124.560 93.743 108.450 1.00 47.49 96 HIS A CA 1
ATOM 689 C C . HIS A 1 96 ? 123.439 93.456 107.460 1.00 57.07 96 HIS A C 1
ATOM 690 O O . HIS A 1 96 ? 123.321 94.155 106.451 1.00 73.16 96 HIS A O 1
ATOM 697 N N . GLU A 1 97 ? 122.620 92.434 107.710 1.00 50.42 97 GLU A N 1
ATOM 698 C CA . GLU A 1 97 ? 121.535 92.126 106.780 1.00 51.41 97 GLU A CA 1
ATOM 699 C C . GLU A 1 97 ? 120.480 93.224 106.771 1.00 56.62 97 GLU A C 1
ATOM 700 O O . GLU A 1 97 ? 120.023 93.654 105.702 1.00 61.23 97 GLU A O 1
ATOM 706 N N . LEU A 1 98 ? 120.085 93.699 107.953 1.00 47.44 98 LEU A N 1
ATOM 707 C CA . LEU A 1 98 ? 119.150 94.812 107.987 1.00 44.98 98 LEU A CA 1
ATOM 708 C C . LEU A 1 98 ? 119.725 96.053 107.316 1.00 57.64 98 LEU A C 1
ATOM 709 O O . LEU A 1 98 ? 118.999 96.747 106.597 1.00 68.19 98 LEU A O 1
ATOM 714 N N . LEU A 1 99 ? 121.015 96.333 107.506 1.00 45.78 99 LEU A N 1
ATOM 715 C CA . LEU A 1 99 ? 121.628 97.475 106.839 1.00 41.34 99 LEU A CA 1
ATOM 716 C C . LEU A 1 99 ? 121.653 97.300 105.324 1.00 46.39 99 LEU A C 1
ATOM 717 O O . LEU A 1 99 ? 121.419 98.268 104.587 1.00 60.47 99 LEU A O 1
ATOM 722 N N . GLN A 1 100 ? 121.932 96.084 104.846 1.00 43.61 100 GLN A N 1
ATOM 723 C CA . GLN A 1 100 ? 121.838 95.804 103.417 1.00 43.71 100 GLN A CA 1
ATOM 724 C C . GLN A 1 100 ? 120.453 96.130 102.893 1.00 52.79 100 GLN A C 1
ATOM 725 O O . GLN A 1 100 ? 120.309 96.723 101.819 1.00 63.31 100 GLN A O 1
ATOM 731 N N . MET A 1 101 ? 119.420 95.729 103.631 1.00 56.91 101 MET A N 1
ATOM 732 C CA . MET A 1 101 ? 118.060 95.990 103.175 1.00 53.90 101 MET A CA 1
ATOM 733 C C . MET A 1 101 ? 117.749 97.483 103.212 1.00 51.85 101 MET A C 1
ATOM 734 O O . MET A 1 101 ? 116.969 97.990 102.400 1.00 58.02 101 MET A O 1
ATOM 739 N N . VAL A 1 102 ? 118.355 98.206 104.157 1.00 48.97 102 VAL A N 1
ATOM 740 C CA . VAL A 1 102 ? 118.140 99.650 104.238 1.00 47.11 102 VAL A CA 1
ATOM 741 C C . VAL A 1 102 ? 118.749 100.381 103.050 1.00 44.16 102 VAL A C 1
ATOM 742 O O . VAL A 1 102 ? 118.100 101.242 102.446 1.00 47.88 102 VAL A O 1
ATOM 746 N N . ARG A 1 103 ? 119.991 100.059 102.689 1.00 47.21 103 ARG A N 1
ATOM 747 C CA . ARG A 1 103 ? 120.716 100.831 101.684 1.00 50.01 103 ARG A CA 1
ATOM 748 C C . ARG A 1 103 ? 120.490 100.341 100.259 1.00 54.31 103 ARG A C 1
ATOM 749 O O . ARG A 1 103 ? 121.129 100.852 99.335 1.00 57.54 103 ARG A O 1
ATOM 757 N N . ASP A 1 104 ? 119.615 99.375 100.058 1.00 66.44 104 ASP A N 1
ATOM 758 C CA . ASP A 1 104 ? 119.311 98.917 98.713 1.00 70.19 104 ASP A CA 1
ATOM 759 C C . ASP A 1 104 ? 118.134 99.704 98.135 1.00 73.14 104 ASP A C 1
ATOM 760 O O . ASP A 1 104 ? 117.026 99.657 98.672 1.00 81.65 104 ASP A O 1
ATOM 765 N N . PRO A 1 105 ? 118.349 100.444 97.043 1.00 69.23 105 PRO A N 1
ATOM 766 C CA . PRO A 1 105 ? 117.253 101.230 96.460 1.00 73.22 105 PRO A CA 1
ATOM 767 C C . PRO A 1 105 ? 116.372 100.428 95.516 1.00 78.56 105 PRO A C 1
ATOM 768 O O . PRO A 1 105 ? 116.066 100.880 94.408 1.00 79.65 105 PRO A O 1
ATOM 772 N N . THR A 1 106 ? 115.963 99.232 95.941 1.00 85.58 106 THR A N 1
ATOM 773 C CA . THR A 1 106 ? 115.060 98.408 95.148 1.00 81.85 106 THR A CA 1
ATOM 774 C C . THR A 1 106 ? 114.081 97.665 96.063 1.00 79.81 106 THR A C 1
ATOM 775 O O . THR A 1 106 ? 113.284 96.848 95.588 1.00 81.51 106 THR A O 1
ATOM 779 N N . VAL A 1 107 ? 114.003 98.043 97.334 1.00 68.36 107 VAL A N 1
ATOM 780 C CA . VAL A 1 107 ? 113.362 97.233 98.362 1.00 69.11 107 VAL A CA 1
ATOM 781 C C . VAL A 1 107 ? 111.972 97.791 98.653 1.00 74.94 107 VAL A C 1
ATOM 782 O O . VAL A 1 107 ? 111.329 97.417 99.640 1.00 79.71 107 VAL A O 1
ATOM 786 N N . LYS A 1 108 ? 111.488 98.680 97.782 1.00 76.94 108 LYS A N 1
ATOM 787 C CA . LYS A 1 108 ? 110.280 99.452 98.061 1.00 73.72 108 LYS A CA 1
ATOM 788 C C . LYS A 1 108 ? 110.505 100.280 99.318 1.00 77.18 108 LYS A C 1
ATOM 789 O O . LYS A 1 108 ? 111.587 100.241 99.909 1.00 84.27 108 LYS A O 1
ATOM 795 N N . ASP A 1 109 ? 109.510 101.057 99.725 1.00 71.37 109 ASP A N 1
ATOM 796 C CA . ASP A 1 109 ? 109.760 102.035 100.773 1.00 71.95 109 ASP A CA 1
ATOM 797 C C . ASP A 1 109 ? 109.210 101.621 102.133 1.00 73.98 109 ASP A C 1
ATOM 798 O O . ASP A 1 109 ? 109.820 101.954 103.158 1.00 78.93 109 ASP A O 1
ATOM 803 N N . SER A 1 110 ? 108.104 100.884 102.178 1.00 71.56 110 SER A N 1
ATOM 804 C CA . SER A 1 110 ? 107.600 100.343 103.434 1.00 74.56 110 SER A CA 1
ATOM 805 C C . SER A 1 110 ? 108.572 99.367 104.082 1.00 77.85 110 SER A C 1
ATOM 806 O O . SER A 1 110 ? 108.750 99.393 105.305 1.00 80.02 110 SER A O 1
ATOM 809 N N . SER A 1 111 ? 109.209 98.506 103.286 1.00 63.55 111 SER A N 1
ATOM 810 C CA . SER A 1 111 ? 110.208 97.598 103.834 1.00 61.64 111 SER A CA 1
ATOM 811 C C . SER A 1 111 ? 111.408 98.349 104.395 1.00 63.87 111 SER A C 1
ATOM 812 O O . SER A 1 111 ? 111.924 97.977 105.452 1.00 72.91 111 SER A O 1
ATOM 815 N N . ARG A 1 112 ? 111.870 99.396 103.710 1.00 54.18 112 ARG A N 1
ATOM 816 C CA . ARG A 1 112 ? 112.972 100.188 104.247 1.00 59.56 112 ARG A CA 1
ATOM 817 C C . ARG A 1 112 ? 112.577 100.848 105.560 1.00 64.20 112 ARG A C 1
ATOM 818 O O . ARG A 1 112 ? 113.361 100.874 106.517 1.00 67.15 112 ARG A O 1
ATOM 826 N N . LEU A 1 113 ? 111.359 101.392 105.626 1.00 64.76 113 LEU A N 1
ATOM 827 C CA . LEU A 1 113 ? 110.903 101.983 106.879 1.00 56.60 113 LEU A CA 1
ATOM 828 C C . LEU A 1 113 ? 110.883 100.954 108.001 1.00 65.68 113 LEU A C 1
ATOM 829 O O . LEU A 1 113 ? 111.343 101.234 109.114 1.00 73.30 113 LEU A O 1
ATOM 834 N N . SER A 1 114 ? 110.365 99.757 107.729 1.00 59.81 114 SER A N 1
ATOM 835 C CA . SER A 1 114 ? 110.323 98.739 108.773 1.00 58.27 114 SER A CA 1
ATOM 836 C C . SER A 1 114 ? 111.722 98.304 109.190 1.00 64.73 114 SER A C 1
ATOM 837 O O . SER A 1 114 ? 111.964 98.055 110.376 1.00 70.26 114 SER A O 1
ATOM 840 N N . ALA A 1 115 ? 112.652 98.211 108.239 1.00 50.01 115 ALA A N 1
ATOM 841 C CA . ALA A 1 115 ? 114.025 97.859 108.583 1.00 46.25 115 ALA A CA 1
ATOM 842 C C . ALA A 1 115 ? 114.649 98.916 109.483 1.00 53.41 115 ALA A C 1
ATOM 843 O O . ALA A 1 115 ? 115.365 98.589 110.437 1.00 64.46 115 ALA A O 1
ATOM 845 N N . ILE A 1 116 ? 114.393 100.193 109.192 1.00 49.57 116 ILE A N 1
ATOM 846 C CA . ILE A 1 116 ? 114.888 101.258 110.063 1.00 48.25 116 ILE A CA 1
ATOM 847 C C . ILE A 1 116 ? 114.270 101.131 111.449 1.00 58.52 116 ILE A C 1
ATOM 848 O O . ILE A 1 116 ? 114.947 101.297 112.469 1.00 63.37 116 ILE A O 1
ATOM 853 N N . LYS A 1 117 ? 112.975 100.809 111.504 1.00 74.85 117 LYS A N 1
ATOM 854 C CA . LYS A 1 117 ? 112.309 100.622 112.792 1.00 70.34 117 LYS A CA 1
ATOM 855 C C . LYS A 1 117 ? 112.981 99.527 113.608 1.00 73.76 117 LYS A C 1
ATOM 856 O O . LYS A 1 117 ? 113.202 99.677 114.815 1.00 83.18 117 LYS A O 1
ATOM 862 N N . GLU A 1 118 ? 113.301 98.405 112.968 1.00 69.80 118 GLU A N 1
ATOM 863 C CA . GLU A 1 118 ? 113.837 97.277 113.721 1.00 69.50 118 GLU A CA 1
ATOM 864 C C . GLU A 1 118 ? 115.288 97.509 114.113 1.00 77.91 118 GLU A C 1
ATOM 865 O O . GLU A 1 118 ? 115.710 97.116 115.207 1.00 83.70 118 GLU A O 1
ATOM 871 N N . LEU A 1 119 ? 116.069 98.152 113.244 1.00 66.46 119 LEU A N 1
ATOM 872 C CA . LEU A 1 119 ? 117.407 98.561 113.652 1.00 58.98 119 LEU A CA 1
ATOM 873 C C . LEU A 1 119 ? 117.337 99.539 114.814 1.00 67.07 119 LEU A C 1
ATOM 874 O O . LEU A 1 119 ? 118.221 99.555 115.678 1.00 71.71 119 LEU A O 1
ATOM 879 N N . ASN A 1 120 ? 116.290 100.361 114.856 1.00 69.72 120 ASN A N 1
ATOM 880 C CA . ASN A 1 120 ? 116.087 101.280 115.963 1.00 67.05 120 ASN A CA 1
ATOM 881 C C . ASN A 1 120 ? 115.805 100.515 117.248 1.00 68.73 120 ASN A C 1
ATOM 882 O O . ASN A 1 120 ? 116.376 100.813 118.300 1.00 72.41 120 ASN A O 1
ATOM 887 N N . VAL A 1 121 ? 114.918 99.528 117.163 1.00 70.18 121 VAL A N 1
ATOM 888 C CA . VAL A 1 121 ? 114.483 98.766 118.328 1.00 68.22 121 VAL A CA 1
ATOM 889 C C . VAL A 1 121 ? 115.646 97.964 118.899 1.00 72.13 121 VAL A C 1
ATOM 890 O O . VAL A 1 121 ? 115.841 97.923 120.118 1.00 76.20 121 VAL A O 1
ATOM 894 N N . LEU A 1 122 ? 116.427 97.324 118.027 1.00 80.89 122 LEU A N 1
ATOM 895 C CA . LEU A 1 122 ? 117.508 96.459 118.486 1.00 80.49 122 LEU A CA 1
ATOM 896 C C . LEU A 1 122 ? 118.551 97.211 119.300 1.00 79.23 122 LEU A C 1
ATOM 897 O O . LEU A 1 122 ? 118.727 96.935 120.490 1.00 79.63 122 LEU A O 1
ATOM 902 N N . ALA A 1 123 ? 119.242 98.164 118.680 1.00 80.15 123 ALA A N 1
ATOM 903 C CA . ALA A 1 123 ? 120.406 98.753 119.327 1.00 83.52 123 ALA A CA 1
ATOM 904 C C . ALA A 1 123 ? 120.056 99.979 120.159 1.00 87.02 123 ALA A C 1
ATOM 905 O O . ALA A 1 123 ? 120.745 101.000 120.066 1.00 82.88 123 ALA A O 1
ATOM 907 N N . GLU A 1 124 ? 119.005 99.873 120.983 1.00 91.97 124 GLU A N 1
ATOM 908 C CA . GLU A 1 124 ? 118.627 100.853 122.004 1.00 90.99 124 GLU A CA 1
ATOM 909 C C . GLU A 1 124 ? 118.934 102.289 121.592 1.00 95.57 124 GLU A C 1
ATOM 910 O O . GLU A 1 124 ? 119.492 103.062 122.377 1.00 100.07 124 GLU A O 1
ATOM 916 N N . ILE A 1 125 ? 118.560 102.662 120.372 1.00 99.62 125 ILE A N 1
ATOM 917 C CA . ILE A 1 125 ? 119.099 103.863 119.748 1.00 97.49 125 ILE A CA 1
ATOM 918 C C . ILE A 1 125 ? 118.010 104.931 119.745 1.00 90.40 125 ILE A C 1
ATOM 919 O O . ILE A 1 125 ? 118.028 105.871 118.943 1.00 87.33 125 ILE A O 1
ATOM 924 N N . THR A 1 126 ? 117.057 104.801 120.666 1.00 98.02 126 THR A N 1
ATOM 925 C CA . THR A 1 126 ? 115.986 105.784 120.812 1.00 107.64 126 THR A CA 1
ATOM 926 C C . THR A 1 126 ? 116.535 107.069 121.439 1.00 106.31 126 THR A C 1
ATOM 927 O O . THR A 1 126 ? 116.316 107.379 122.610 1.00 103.37 126 THR A O 1
ATOM 931 N N . PHE A 1 127 ? 117.290 107.807 120.619 1.00 107.01 127 PHE A N 1
ATOM 932 C CA . PHE A 1 127 ? 117.913 109.074 120.993 1.00 102.82 127 PHE A CA 1
ATOM 933 C C . PHE A 1 127 ? 118.976 108.891 122.071 1.00 103.65 127 PHE A C 1
ATOM 934 O O . PHE A 1 127 ? 119.443 109.872 122.659 1.00 105.03 127 PHE A O 1
ATOM 942 N N . VAL A 1 128 ? 119.373 107.650 122.334 1.00 106.18 128 VAL A N 1
ATOM 943 C CA . VAL A 1 128 ? 120.380 107.375 123.352 1.00 105.60 128 VAL A CA 1
ATOM 944 C C . VAL A 1 128 ? 121.463 106.447 122.816 1.00 103.20 128 VAL A C 1
ATOM 945 O O . VAL A 1 128 ? 121.203 105.593 121.971 1.00 107.14 128 VAL A O 1
ATOM 949 N N . GLN B 1 14 ? 102.600 51.106 83.301 1.00 129.95 14 GLN B N 1
ATOM 950 C CA . GLN B 1 14 ? 101.277 51.500 83.770 1.00 130.26 14 GLN B CA 1
ATOM 951 C C . GLN B 1 14 ? 100.945 52.931 83.370 1.00 130.73 14 GLN B C 1
ATOM 952 O O . GLN B 1 14 ? 101.063 53.853 84.175 1.00 128.07 14 GLN B O 1
ATOM 958 N N . GLU B 1 15 ? 100.528 53.109 82.116 1.00 141.89 15 GLU B N 1
ATOM 959 C CA . GLU B 1 15 ? 100.104 54.406 81.605 1.00 141.49 15 GLU B CA 1
ATOM 960 C C . GLU B 1 15 ? 98.606 54.627 81.788 1.00 143.89 15 GLU B C 1
ATOM 961 O O . GLU B 1 15 ? 98.070 55.661 81.374 1.00 144.55 15 GLU B O 1
ATOM 967 N N . PHE B 1 16 ? 97.919 53.668 82.407 1.00 141.39 16 PHE B N 1
ATOM 968 C CA . PHE B 1 16 ? 96.499 53.794 82.708 1.00 140.81 16 PHE B CA 1
ATOM 969 C C . PHE B 1 16 ? 96.308 54.420 84.083 1.00 140.61 16 PHE B C 1
ATOM 970 O O . PHE B 1 16 ? 97.273 54.880 84.700 1.00 141.62 16 PHE B O 1
ATOM 978 N N . ALA B 1 17 ? 95.069 54.446 84.571 1.00 130.37 17 ALA B N 1
ATOM 979 C CA . ALA B 1 17 ? 94.804 54.869 85.939 1.00 125.73 17 ALA B CA 1
ATOM 980 C C . ALA B 1 17 ? 94.282 53.684 86.737 1.00 128.53 17 ALA B C 1
ATOM 981 O O . ALA B 1 17 ? 93.068 53.501 86.871 1.00 127.44 17 ALA B O 1
ATOM 983 N N . ASP B 1 18 ? 95.195 52.875 87.273 1.00 138.42 18 ASP B N 1
ATOM 984 C CA . ASP B 1 18 ? 94.839 51.629 87.937 1.00 138.35 18 ASP B CA 1
ATOM 985 C C . ASP B 1 18 ? 95.268 51.674 89.394 1.00 138.67 18 ASP B C 1
ATOM 986 O O . ASP B 1 18 ? 96.471 51.781 89.676 1.00 134.39 18 ASP B O 1
ATOM 991 N N . PRO B 1 19 ? 94.335 51.615 90.342 1.00 134.78 19 PRO B N 1
ATOM 992 C CA . PRO B 1 19 ? 94.728 51.565 91.754 1.00 130.99 19 PRO B CA 1
ATOM 993 C C . PRO B 1 19 ? 95.482 50.296 92.121 1.00 130.77 19 PRO B C 1
ATOM 994 O O . PRO B 1 19 ? 96.639 50.361 92.546 1.00 130.20 19 PRO B O 1
ATOM 998 N N . HIS B 1 20 ? 94.856 49.135 91.935 1.00 124.48 20 HIS B N 1
ATOM 999 C CA . HIS B 1 20 ? 95.453 47.890 92.403 1.00 122.53 20 HIS B CA 1
ATOM 1000 C C . HIS B 1 20 ? 96.295 47.239 91.317 1.00 122.13 20 HIS B C 1
ATOM 1001 O O . HIS B 1 20 ? 95.779 46.505 90.469 1.00 120.57 20 HIS B O 1
ATOM 1008 N N . PHE B 1 21 ? 97.596 47.517 91.349 1.00 123.88 21 PHE B N 1
ATOM 1009 C CA . PHE B 1 21 ? 98.579 46.816 90.536 1.00 120.03 21 PHE B CA 1
ATOM 1010 C C . PHE B 1 21 ? 99.833 46.595 91.371 1.00 120.77 21 PHE B C 1
ATOM 1011 O O . PHE B 1 21 ? 100.913 46.332 90.835 1.00 121.37 21 PHE B O 1
ATOM 1019 N N . ALA B 1 22 ? 99.688 46.698 92.690 1.00 120.23 22 ALA B N 1
ATOM 1020 C CA . ALA B 1 22 ? 100.802 46.568 93.612 1.00 119.39 22 ALA B CA 1
ATOM 1021 C C . ALA B 1 22 ? 101.253 45.112 93.701 1.00 119.94 22 ALA B C 1
ATOM 1022 O O . ALA B 1 22 ? 100.740 44.228 93.010 1.00 123.19 22 ALA B O 1
ATOM 1024 N N . ALA B 1 23 ? 102.246 44.867 94.559 1.00 121.86 23 ALA B N 1
ATOM 1025 C CA . ALA B 1 23 ? 102.927 43.591 94.769 1.00 124.15 23 ALA B CA 1
ATOM 1026 C C . ALA B 1 23 ? 103.755 43.172 93.562 1.00 125.70 23 ALA B C 1
ATOM 1027 O O . ALA B 1 23 ? 104.465 42.162 93.636 1.00 125.70 23 ALA B O 1
ATOM 1029 N N . ILE B 1 24 ? 103.694 43.910 92.460 1.00 119.74 24 ILE B N 1
ATOM 1030 C CA . ILE B 1 24 ? 104.596 43.729 91.331 1.00 118.47 24 ILE B CA 1
ATOM 1031 C C . ILE B 1 24 ? 105.660 44.814 91.310 1.00 122.30 24 ILE B C 1
ATOM 1032 O O . ILE B 1 24 ? 106.846 44.533 91.136 1.00 121.42 24 ILE B O 1
ATOM 1037 N N . ASN B 1 25 ? 105.242 46.064 91.490 1.00 117.85 25 ASN B N 1
ATOM 1038 C CA . ASN B 1 25 ? 106.135 47.200 91.693 1.00 114.34 25 ASN B CA 1
ATOM 1039 C C . ASN B 1 25 ? 105.996 47.605 93.156 1.00 110.76 25 ASN B C 1
ATOM 1040 O O . ASN B 1 25 ? 105.121 48.401 93.506 1.00 109.64 25 ASN B O 1
ATOM 1045 N N . GLN B 1 26 ? 106.853 47.051 94.010 1.00 104.84 26 GLN B N 1
ATOM 1046 C CA . GLN B 1 26 ? 106.721 47.278 95.443 1.00 103.37 26 GLN B CA 1
ATOM 1047 C C . GLN B 1 26 ? 107.865 48.122 95.984 1.00 105.99 26 GLN B C 1
ATOM 1048 O O . GLN B 1 26 ? 107.670 48.911 96.913 1.00 109.59 26 GLN B O 1
ATOM 1054 N N . LYS B 1 27 ? 109.063 47.959 95.429 1.00 98.68 27 LYS B N 1
ATOM 1055 C CA . LYS B 1 27 ? 110.184 48.795 95.837 1.00 99.64 27 LYS B CA 1
ATOM 1056 C C . LYS B 1 27 ? 110.005 50.249 95.425 1.00 102.17 27 LYS B C 1
ATOM 1057 O O . LYS B 1 27 ? 110.436 51.144 96.160 1.00 101.53 27 LYS B O 1
ATOM 1063 N N . ARG B 1 28 ? 109.370 50.511 94.283 1.00 94.85 28 ARG B N 1
ATOM 1064 C CA . ARG B 1 28 ? 109.091 51.882 93.871 1.00 88.21 28 ARG B CA 1
ATOM 1065 C C . ARG B 1 28 ? 108.075 52.541 94.801 1.00 87.60 28 ARG B C 1
ATOM 1066 O O . ARG B 1 28 ? 108.209 53.720 95.138 1.00 97.53 28 ARG B O 1
ATOM 1074 N N . PHE B 1 29 ? 107.059 51.789 95.230 1.00 87.29 29 PHE B N 1
ATOM 1075 C CA . PHE B 1 29 ? 106.083 52.337 96.164 1.00 86.74 29 PHE B CA 1
ATOM 1076 C C . PHE B 1 29 ? 106.686 52.675 97.517 1.00 86.86 29 PHE B C 1
ATOM 1077 O O . PHE B 1 29 ? 106.145 53.538 98.213 1.00 95.30 29 PHE B O 1
ATOM 1085 N N . ASP B 1 30 ? 107.778 52.023 97.914 1.00 80.29 30 ASP B N 1
ATOM 1086 C CA . ASP B 1 30 ? 108.392 52.362 99.191 1.00 82.26 30 ASP B CA 1
ATOM 1087 C C . ASP B 1 30 ? 109.160 53.675 99.110 1.00 87.40 30 ASP B C 1
ATOM 1088 O O . ASP B 1 30 ? 109.128 54.473 100.053 1.00 90.10 30 ASP B O 1
ATOM 1093 N N . LEU B 1 31 ? 109.854 53.914 97.997 1.00 79.03 31 LEU B N 1
ATOM 1094 C CA . LEU B 1 31 ? 110.545 55.186 97.815 1.00 78.55 31 LEU B CA 1
ATOM 1095 C C . LEU B 1 31 ? 109.555 56.343 97.810 1.00 75.94 31 LEU B C 1
ATOM 1096 O O . LEU B 1 31 ? 109.794 57.385 98.433 1.00 75.85 31 LEU B O 1
ATOM 1101 N N . TYR B 1 32 ? 108.431 56.170 97.114 1.00 73.50 32 TYR B N 1
ATOM 1102 C CA . TYR B 1 32 ? 107.394 57.194 97.083 1.00 72.48 32 TYR B CA 1
ATOM 1103 C C . TYR B 1 32 ? 106.843 57.455 98.477 1.00 76.26 32 TYR B C 1
ATOM 1104 O O . TYR B 1 32 ? 106.688 58.608 98.893 1.00 89.87 32 TYR B O 1
ATOM 1113 N N . ILE B 1 33 ? 106.556 56.389 99.223 1.00 61.34 33 ILE B N 1
ATOM 1114 C CA . ILE B 1 33 ? 105.992 56.555 100.560 1.00 58.79 33 ILE B CA 1
ATOM 1115 C C . ILE B 1 33 ? 106.976 57.277 101.468 1.00 67.64 33 ILE B C 1
ATOM 1116 O O . ILE B 1 33 ? 106.599 58.170 102.232 1.00 83.36 33 ILE B O 1
ATOM 1121 N N . ASP B 1 34 ? 108.257 56.913 101.393 1.00 68.72 34 ASP B N 1
ATOM 1122 C CA . ASP B 1 34 ? 109.244 57.551 102.260 1.00 74.60 34 ASP B CA 1
ATOM 1123 C C . ASP B 1 34 ? 109.438 59.020 101.897 1.00 77.74 34 ASP B C 1
ATOM 1124 O O . ASP B 1 34 ? 109.472 59.888 102.779 1.00 75.54 34 ASP B O 1
ATOM 1129 N N . LEU B 1 35 ? 109.566 59.321 100.601 1.00 70.44 35 LEU B N 1
ATOM 1130 C CA . LEU B 1 35 ? 109.746 60.708 100.188 1.00 64.81 35 LEU B CA 1
ATOM 1131 C C . LEU B 1 35 ? 108.532 61.551 100.544 1.00 66.75 35 LEU B C 1
ATOM 1132 O O . LEU B 1 35 ? 108.668 62.727 100.897 1.00 73.29 35 LEU B O 1
ATOM 1137 N N . ARG B 1 36 ? 107.334 60.972 100.461 1.00 58.77 36 ARG B N 1
ATOM 1138 C CA . ARG B 1 36 ? 106.141 61.727 100.816 1.00 57.66 36 ARG B CA 1
ATOM 1139 C C . ARG B 1 36 ? 106.039 61.922 102.322 1.00 63.19 36 ARG B C 1
ATOM 1140 O O . ARG B 1 36 ? 105.665 63.004 102.789 1.00 71.31 36 ARG B O 1
ATOM 1148 N N . VAL B 1 37 ? 106.371 60.892 103.102 1.00 58.72 37 VAL B N 1
ATOM 1149 C CA . VAL B 1 37 ? 106.252 60.993 104.552 1.00 56.96 37 VAL B CA 1
ATOM 1150 C C . VAL B 1 37 ? 107.288 61.956 105.108 1.00 64.07 37 VAL B C 1
ATOM 1151 O O . VAL B 1 37 ? 107.089 62.553 106.172 1.00 71.21 37 VAL B O 1
ATOM 1155 N N . GLN B 1 38 ? 108.415 62.118 104.410 1.00 75.24 38 GLN B N 1
ATOM 1156 C CA . GLN B 1 38 ? 109.373 63.125 104.851 1.00 74.43 38 GLN B CA 1
ATOM 1157 C C . GLN B 1 38 ? 108.810 64.529 104.693 1.00 69.14 38 GLN B C 1
ATOM 1158 O O . GLN B 1 38 ? 109.228 65.441 105.413 1.00 69.18 38 GLN B O 1
ATOM 1164 N N . GLY B 1 39 ? 107.861 64.718 103.784 1.00 54.03 39 GLY B N 1
ATOM 1165 C CA . GLY B 1 39 ? 107.118 65.957 103.683 1.00 47.87 39 GLY B CA 1
ATOM 1166 C C . GLY B 1 39 ? 107.170 66.646 102.339 1.00 49.77 39 GLY B C 1
ATOM 1167 O O . GLY B 1 39 ? 106.426 67.618 102.143 1.00 56.90 39 GLY B O 1
ATOM 1168 N N . TYR B 1 40 ? 107.997 66.212 101.393 1.00 55.25 40 TYR B N 1
ATOM 1169 C CA . TYR B 1 40 ? 108.048 66.910 100.117 1.00 57.50 40 TYR B CA 1
ATOM 1170 C C . TYR B 1 40 ? 106.744 66.713 99.361 1.00 54.56 40 TYR B C 1
ATOM 1171 O O . TYR B 1 40 ? 106.018 65.742 99.581 1.00 65.57 40 TYR B O 1
ATOM 1180 N N . SER B 1 41 ? 106.447 67.654 98.473 1.00 61.70 41 SER B N 1
ATOM 1181 C CA . SER B 1 41 ? 105.144 67.701 97.836 1.00 68.49 41 SER B CA 1
ATOM 1182 C C . SER B 1 41 ? 104.961 66.540 96.868 1.00 73.04 41 SER B C 1
ATOM 1183 O O . SER B 1 41 ? 105.907 65.844 96.495 1.00 75.93 41 SER B O 1
ATOM 1186 N N . SER B 1 42 ? 103.712 66.345 96.458 1.00 80.36 42 SER B N 1
ATOM 1187 C CA . SER B 1 42 ? 103.397 65.416 95.388 1.00 79.76 42 SER B CA 1
ATOM 1188 C C . SER B 1 42 ? 103.724 66.061 94.047 1.00 85.80 42 SER B C 1
ATOM 1189 O O . SER B 1 42 ? 104.490 67.026 93.962 1.00 91.68 42 SER B O 1
ATOM 1192 N N . TRP B 1 43 ? 103.168 65.485 92.983 1.00 90.83 43 TRP B N 1
ATOM 1193 C CA . TRP B 1 43 ? 103.436 65.927 91.619 1.00 92.11 43 TRP B CA 1
ATOM 1194 C C . TRP B 1 43 ? 104.871 65.626 91.227 1.00 92.43 43 TRP B C 1
ATOM 1195 O O . TRP B 1 43 ? 105.101 64.814 90.326 1.00 100.15 43 TRP B O 1
ATOM 1206 N N . ARG B 1 44 ? 105.850 66.265 91.873 1.00 90.98 44 ARG B N 1
ATOM 1207 C CA . ARG B 1 44 ? 107.212 66.068 91.400 1.00 91.60 44 ARG B CA 1
ATOM 1208 C C . ARG B 1 44 ? 107.703 64.670 91.754 1.00 94.67 44 ARG B C 1
ATOM 1209 O O . ARG B 1 44 ? 108.350 64.010 90.935 1.00 99.51 44 ARG B O 1
ATOM 1217 N N . VAL B 1 45 ? 107.422 64.210 92.977 1.00 82.98 45 VAL B N 1
ATOM 1218 C CA . VAL B 1 45 ? 107.873 62.885 93.400 1.00 82.22 45 VAL B CA 1
ATOM 1219 C C . VAL B 1 45 ? 107.459 61.836 92.376 1.00 82.53 45 VAL B C 1
ATOM 1220 O O . VAL B 1 45 ? 108.178 60.856 92.134 1.00 88.49 45 VAL B O 1
ATOM 1224 N N . PHE B 1 46 ? 106.312 62.045 91.734 1.00 86.57 46 PHE B N 1
ATOM 1225 C CA . PHE B 1 46 ? 105.901 61.208 90.620 1.00 83.79 46 PHE B CA 1
ATOM 1226 C C . PHE B 1 46 ? 106.900 61.304 89.475 1.00 89.63 46 PHE B C 1
ATOM 1227 O O . PHE B 1 46 ? 107.259 60.283 88.884 1.00 95.23 46 PHE B O 1
ATOM 1235 N N . ARG B 1 47 ? 107.364 62.512 89.156 1.00 89.94 47 ARG B N 1
ATOM 1236 C CA . ARG B 1 47 ? 108.365 62.672 88.107 1.00 89.76 47 ARG B CA 1
ATOM 1237 C C . ARG B 1 47 ? 109.645 61.937 88.478 1.00 90.64 47 ARG B C 1
ATOM 1238 O O . ARG B 1 47 ? 110.292 61.321 87.626 1.00 93.63 47 ARG B O 1
ATOM 1246 N N . ALA B 1 48 ? 110.014 62.004 89.753 1.00 82.64 48 ALA B N 1
ATOM 1247 C CA . ALA B 1 48 ? 111.248 61.411 90.248 1.00 80.84 48 ALA B CA 1
ATOM 1248 C C . ALA B 1 48 ? 111.233 59.896 90.152 1.00 90.57 48 ALA B C 1
ATOM 1249 O O . ALA B 1 48 ? 112.180 59.291 89.641 1.00 93.74 48 ALA B O 1
ATOM 1251 N N . ILE B 1 49 ? 110.168 59.272 90.647 1.00 85.89 49 ILE B N 1
ATOM 1252 C CA . ILE B 1 49 ? 110.188 57.827 90.833 1.00 82.08 49 ILE B CA 1
ATOM 1253 C C . ILE B 1 49 ? 109.581 57.117 89.628 1.00 84.87 49 ILE B C 1
ATOM 1254 O O . ILE B 1 49 ? 109.998 56.007 89.278 1.00 86.40 49 ILE B O 1
ATOM 1259 N N . TRP B 1 50 ? 108.631 57.762 88.949 1.00 84.40 50 TRP B N 1
ATOM 1260 C CA . TRP B 1 50 ? 107.971 57.148 87.804 1.00 85.29 50 TRP B CA 1
ATOM 1261 C C . TRP B 1 50 ? 108.356 57.834 86.500 1.00 84.65 50 TRP B C 1
ATOM 1262 O O . TRP B 1 50 ? 107.588 57.817 85.535 1.00 83.49 50 TRP B O 1
ATOM 1273 N N . GLY B 1 51 ? 109.538 58.440 86.456 1.00 93.40 51 GLY B N 1
ATOM 1274 C CA . GLY B 1 51 ? 110.041 58.992 85.217 1.00 95.88 51 GLY B CA 1
ATOM 1275 C C . GLY B 1 51 ? 109.191 60.139 84.706 1.00 98.64 51 GLY B C 1
ATOM 1276 O O . GLY B 1 51 ? 108.565 60.882 85.467 1.00 99.40 51 GLY B O 1
ATOM 1277 N N . GLU B 1 52 ? 109.163 60.279 83.382 1.00 105.08 52 GLU B N 1
ATOM 1278 C CA . GLU B 1 52 ? 108.441 61.355 82.715 1.00 101.24 52 GLU B CA 1
ATOM 1279 C C . GLU B 1 52 ? 107.090 60.898 82.175 1.00 101.85 52 GLU B C 1
ATOM 1280 O O . GLU B 1 52 ? 10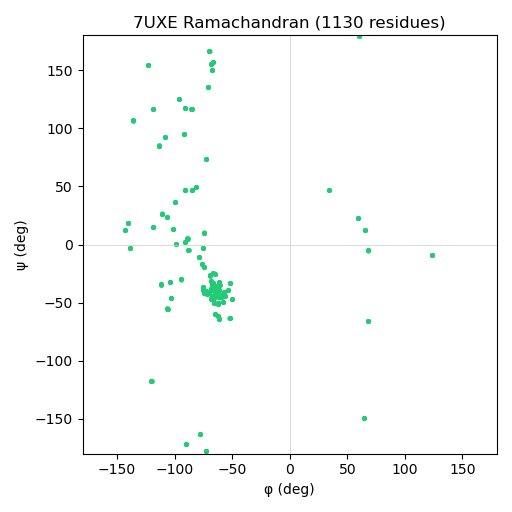6.669 61.339 81.100 1.00 100.79 52 GLU B O 1
ATOM 1286 N N . GLU B 1 53 ? 106.401 60.020 82.902 1.00 112.40 53 GLU B N 1
ATOM 1287 C CA . GLU B 1 53 ? 105.086 59.541 82.491 1.00 111.69 53 GLU B CA 1
ATOM 1288 C C . GLU B 1 53 ? 104.015 60.602 82.711 1.00 111.47 53 GLU B C 1
ATOM 1289 O O . GLU B 1 53 ? 102.819 60.314 82.605 1.00 112.50 53 GLU B O 1
ATOM 1295 N N . HIS B 1 54 ? 104.432 61.826 83.022 1.00 116.23 54 HIS B N 1
ATOM 1296 C CA . HIS B 1 54 ? 103.492 62.919 83.196 1.00 116.75 54 HIS B CA 1
ATOM 1297 C C . HIS B 1 54 ? 102.815 63.261 81.873 1.00 116.75 54 HIS B C 1
ATOM 1298 O O . HIS B 1 54 ? 103.324 62.972 80.787 1.00 116.46 54 HIS B O 1
ATOM 1305 N N . MET B 1 55 ? 101.640 63.881 81.984 1.00 126.46 55 MET B N 1
ATOM 1306 C CA . MET B 1 55 ? 100.824 64.278 80.837 1.00 125.78 55 MET B CA 1
ATOM 1307 C C . MET B 1 55 ? 100.436 63.084 79.968 1.00 127.73 55 MET B C 1
ATOM 1308 O O . MET B 1 55 ? 100.134 63.247 78.782 1.00 128.59 55 MET B O 1
ATOM 1313 N N . ASP B 1 56 ? 100.445 61.878 80.540 1.00 132.20 56 ASP B N 1
ATOM 1314 C CA . ASP B 1 56 ? 99.965 60.697 79.833 1.00 132.15 56 ASP B CA 1
ATOM 1315 C C . ASP B 1 56 ? 98.487 60.870 79.507 1.00 132.03 56 ASP B C 1
ATOM 1316 O O . ASP B 1 56 ? 98.096 60.880 78.335 1.00 130.51 56 ASP B O 1
ATOM 1321 N N . GLY B 1 57 ? 97.665 61.009 80.540 1.00 125.82 57 GLY B N 1
ATOM 1322 C CA . GLY B 1 57 ? 96.315 61.491 80.398 1.00 124.25 57 GLY B CA 1
ATOM 1323 C C . GLY B 1 57 ? 96.167 62.751 81.221 1.00 124.14 57 GLY B C 1
ATOM 1324 O O . GLY B 1 57 ? 96.824 63.766 80.969 1.00 122.91 57 GLY B O 1
ATOM 1325 N N . PRO B 1 58 ? 95.302 62.714 82.221 1.00 120.76 58 PRO B N 1
ATOM 1326 C CA . PRO B 1 58 ? 95.358 63.740 83.265 1.00 121.11 58 PRO B CA 1
ATOM 1327 C C . PRO B 1 58 ? 96.366 63.349 84.335 1.00 120.61 58 PRO B C 1
ATOM 1328 O O . PRO B 1 58 ? 96.195 62.328 85.008 1.00 121.07 58 PRO B O 1
ATOM 1332 N N . ALA B 1 59 ? 97.428 64.143 84.490 1.00 111.36 59 ALA B N 1
ATOM 1333 C CA . ALA B 1 59 ? 98.469 63.799 85.452 1.00 109.11 59 ALA B CA 1
ATOM 1334 C C . ALA B 1 59 ? 97.930 63.772 86.875 1.00 112.20 59 ALA B C 1
ATOM 1335 O O . ALA B 1 59 ? 98.264 62.866 87.649 1.00 113.69 59 ALA B O 1
ATOM 1337 N N . GLN B 1 60 ? 97.097 64.751 87.236 1.00 105.54 60 GLN B N 1
ATOM 1338 C CA . GLN B 1 60 ? 96.502 64.760 88.567 1.00 102.34 60 GLN B CA 1
ATOM 1339 C C . GLN B 1 60 ? 95.650 63.519 88.791 1.00 103.65 60 GLN B C 1
ATOM 1340 O O . GLN B 1 60 ? 95.593 62.989 89.908 1.00 105.59 60 GLN B O 1
ATOM 1346 N N . ALA B 1 61 ? 94.989 63.035 87.738 1.00 99.63 61 ALA B N 1
ATOM 1347 C CA . ALA B 1 61 ? 94.176 61.830 87.863 1.00 99.85 61 ALA B CA 1
ATOM 1348 C C . ALA B 1 61 ? 95.031 60.629 88.245 1.00 100.96 61 ALA B C 1
ATOM 1349 O O . ALA B 1 61 ? 94.717 59.914 89.200 1.00 101.80 61 ALA B O 1
ATOM 1351 N N . ARG B 1 62 ? 96.126 60.397 87.523 1.00 96.02 62 ARG B N 1
ATOM 1352 C CA . ARG B 1 62 ? 96.990 59.273 87.864 1.00 95.15 62 ARG B CA 1
ATOM 1353 C C . ARG B 1 62 ? 97.603 59.451 89.248 1.00 95.67 62 ARG B C 1
ATOM 1354 O O . ARG B 1 62 ? 97.706 58.490 90.024 1.00 100.08 62 ARG B O 1
ATOM 1362 N N . ILE B 1 63 ? 97.998 60.683 89.581 1.00 88.26 63 ILE B N 1
ATOM 1363 C CA . ILE B 1 63 ? 98.642 60.934 90.866 1.00 87.13 63 ILE B CA 1
ATOM 1364 C C . ILE B 1 63 ? 97.698 60.604 92.015 1.00 88.83 63 ILE B C 1
ATOM 1365 O O . ILE B 1 63 ? 98.045 59.834 92.919 1.00 90.29 63 ILE B O 1
ATOM 1370 N N . PHE B 1 64 ? 96.476 61.139 91.988 1.00 94.45 64 PHE B N 1
ATOM 1371 C CA . PHE B 1 64 ? 95.569 60.866 93.097 1.00 96.08 64 PHE B CA 1
ATOM 1372 C C . PHE B 1 64 ? 94.934 59.486 92.982 1.00 98.70 64 PHE B C 1
ATOM 1373 O O . PHE B 1 64 ? 94.305 59.017 93.937 1.00 98.07 64 PHE B O 1
ATOM 1381 N N . ALA B 1 65 ? 95.085 58.817 91.839 1.00 94.12 65 ALA B N 1
ATOM 1382 C CA . ALA B 1 65 ? 94.661 57.427 91.756 1.00 89.19 65 ALA B CA 1
ATOM 1383 C C . ALA B 1 65 ? 95.640 56.533 92.495 1.00 88.95 65 ALA B C 1
ATOM 1384 O O . ALA B 1 65 ? 95.237 55.619 93.222 1.00 94.07 65 ALA B O 1
ATOM 1386 N N . MET B 1 66 ? 96.938 56.795 92.334 1.00 84.86 66 MET B N 1
ATOM 1387 C CA . MET B 1 66 ? 97.921 56.050 93.112 1.00 85.83 66 MET B CA 1
ATOM 1388 C C . MET B 1 66 ? 97.943 56.518 94.561 1.00 82.18 66 MET B C 1
ATOM 1389 O O . MET B 1 66 ? 98.417 55.792 95.442 1.00 82.51 66 MET B O 1
ATOM 1394 N N . GLU B 1 67 ? 97.425 57.717 94.827 1.00 82.80 67 GLU B N 1
ATOM 1395 C CA . GLU B 1 67 ? 97.298 58.245 96.179 1.00 86.09 67 GLU B CA 1
ATOM 1396 C C . GLU B 1 67 ? 96.150 57.607 96.960 1.00 84.68 67 GLU B C 1
ATOM 1397 O O . GLU B 1 67 ? 95.955 57.936 98.136 1.00 86.73 67 GLU B O 1
ATOM 1403 N N . SER B 1 68 ? 95.380 56.712 96.335 1.00 84.45 68 SER B N 1
ATOM 1404 C CA . SER B 1 68 ? 94.195 56.141 96.964 1.00 82.42 68 SER B CA 1
ATOM 1405 C C . SER B 1 68 ? 94.273 54.628 97.125 1.00 86.99 68 SER B C 1
ATOM 1406 O O . SER B 1 68 ? 93.243 53.993 97.373 1.00 89.68 68 SER B O 1
ATOM 1409 N N . ASN B 1 69 ? 95.451 54.035 96.983 1.00 99.07 69 ASN B N 1
ATOM 1410 C CA . ASN B 1 69 ? 95.567 52.595 97.133 1.00 98.81 69 ASN B CA 1
ATOM 1411 C C . ASN B 1 69 ? 95.391 52.206 98.599 1.00 97.04 69 ASN B C 1
ATOM 1412 O O . ASN B 1 69 ? 95.950 52.862 99.485 1.00 100.75 69 ASN B O 1
ATOM 1417 N N . PRO B 1 70 ? 94.616 51.161 98.892 1.00 91.37 70 PRO B N 1
ATOM 1418 C CA . PRO B 1 70 ? 94.584 50.652 100.271 1.00 92.08 70 PRO B CA 1
ATOM 1419 C C . PRO B 1 70 ? 95.957 50.266 100.782 1.00 93.77 70 PRO B C 1
ATOM 1420 O O . PRO B 1 70 ? 96.291 50.572 101.935 1.00 97.90 70 PRO B O 1
ATOM 1424 N N . TYR B 1 71 ? 96.772 49.625 99.941 1.00 94.00 71 TYR B N 1
ATOM 1425 C CA . TYR B 1 71 ? 98.159 49.350 100.297 1.00 94.93 71 TYR B CA 1
ATOM 1426 C C . TYR B 1 71 ? 98.902 50.640 100.611 1.00 99.84 71 TYR B C 1
ATOM 1427 O O . TYR B 1 71 ? 99.586 50.749 101.640 1.00 98.90 71 TYR B O 1
ATOM 1436 N N . TYR B 1 72 ? 98.783 51.630 99.722 1.00 95.82 72 TYR B N 1
ATOM 1437 C CA . TYR B 1 72 ? 99.371 52.932 99.998 1.00 87.84 72 TYR B CA 1
ATOM 1438 C C . TYR B 1 72 ? 98.916 53.432 101.357 1.00 86.81 72 TYR B C 1
ATOM 1439 O O . TYR B 1 72 ? 99.710 53.491 102.294 1.00 88.22 72 TYR B O 1
ATOM 1448 N N . ARG B 1 73 ? 97.610 53.655 101.511 1.00 91.79 73 ARG B N 1
ATOM 1449 C CA . ARG B 1 73 ? 97.078 54.261 102.727 1.00 90.63 73 ARG B CA 1
ATOM 1450 C C . ARG B 1 73 ? 97.599 53.568 103.983 1.00 94.98 73 ARG B C 1
ATOM 1451 O O . ARG B 1 73 ? 98.061 54.228 104.920 1.00 98.20 73 ARG B O 1
ATOM 1459 N N . LYS B 1 74 ? 97.564 52.231 104.011 1.00 92.42 74 LYS B N 1
ATOM 1460 C CA . LYS B 1 74 ? 97.987 51.530 105.222 1.00 87.48 74 LYS B CA 1
ATOM 1461 C C . LYS B 1 74 ? 99.480 51.717 105.480 1.00 90.62 74 LYS B C 1
ATOM 1462 O O . LYS B 1 74 ? 99.890 52.031 106.607 1.00 94.56 74 LYS B O 1
ATOM 1468 N N . GLN B 1 75 ? 100.316 51.553 104.447 1.00 91.23 75 GLN B N 1
ATOM 1469 C CA . GLN B 1 75 ? 101.753 51.699 104.669 1.00 92.84 75 GLN B CA 1
ATOM 1470 C C . GLN B 1 75 ? 102.132 53.140 104.991 1.00 92.64 75 GLN B C 1
ATOM 1471 O O . GLN B 1 75 ? 103.014 53.379 105.823 1.00 92.52 75 GLN B O 1
ATOM 1477 N N . PHE B 1 76 ? 101.484 54.105 104.338 1.00 80.66 76 PHE B N 1
ATOM 1478 C CA . PHE B 1 76 ? 101.725 55.513 104.620 1.00 78.24 76 PHE B CA 1
ATOM 1479 C C . PHE B 1 76 ? 101.371 55.845 106.059 1.00 75.25 76 PHE B C 1
ATOM 1480 O O . PHE B 1 76 ? 102.136 56.522 106.750 1.00 80.74 76 PHE B O 1
ATOM 1488 N N . LYS B 1 77 ? 100.216 55.373 106.534 1.00 78.57 77 LYS B N 1
ATOM 1489 C CA . LYS B 1 77 ? 99.839 55.625 107.920 1.00 82.91 77 LYS B CA 1
ATOM 1490 C C . LYS B 1 77 ? 100.841 54.997 108.879 1.00 84.69 77 LYS B C 1
ATOM 1491 O O . LYS B 1 77 ? 101.244 55.618 109.870 1.00 81.65 77 LYS B O 1
ATOM 1497 N N . ALA B 1 78 ? 101.263 53.761 108.594 1.00 87.98 78 ALA B N 1
ATOM 1498 C CA . ALA B 1 78 ? 102.213 53.087 109.475 1.00 85.93 78 ALA B CA 1
ATOM 1499 C C . ALA B 1 78 ? 103.536 53.844 109.546 1.00 86.63 78 ALA B C 1
ATOM 1500 O O . ALA B 1 78 ? 104.043 54.136 110.637 1.00 87.05 78 ALA B O 1
ATOM 1502 N N . LYS B 1 79 ? 104.105 54.181 108.386 1.00 83.57 79 LYS B N 1
ATOM 1503 C CA . LYS B 1 79 ? 105.390 54.874 108.363 1.00 82.42 79 LYS B CA 1
ATOM 1504 C C . LYS B 1 79 ? 105.278 56.274 108.948 1.00 86.58 79 LYS B C 1
ATOM 1505 O O . LYS B 1 79 ? 106.224 56.775 109.565 1.00 90.17 79 LYS B O 1
ATOM 1511 N N . LEU B 1 80 ? 104.128 56.924 108.763 1.00 83.42 80 LEU B N 1
ATOM 1512 C CA . LEU B 1 80 ? 103.943 58.268 109.290 1.00 80.91 80 LEU B CA 1
ATOM 1513 C C . LEU B 1 80 ? 103.859 58.240 110.808 1.00 79.12 80 LEU B C 1
ATOM 1514 O O . LEU B 1 80 ? 104.447 59.086 111.488 1.00 74.34 80 LEU B O 1
ATOM 1519 N N . ASN B 1 81 ? 103.143 57.260 111.360 1.00 84.58 81 ASN B N 1
ATOM 1520 C CA . ASN B 1 81 ? 103.047 57.143 112.807 1.00 83.51 81 ASN B CA 1
ATOM 1521 C C . ASN B 1 81 ? 104.309 56.571 113.434 1.00 82.18 81 ASN B C 1
ATOM 1522 O O . ASN B 1 81 ? 104.489 56.701 114.650 1.00 79.78 81 ASN B O 1
ATOM 1527 N N . ALA B 1 82 ? 105.185 55.945 112.645 1.00 85.62 82 ALA B N 1
ATOM 1528 C CA . ALA B 1 82 ? 106.410 55.363 113.172 1.00 89.22 82 ALA B CA 1
ATOM 1529 C C . ALA B 1 82 ? 107.583 56.332 113.225 1.00 87.88 82 ALA B C 1
ATOM 1530 O O . ALA B 1 82 ? 108.640 55.962 113.746 1.00 82.12 82 ALA B O 1
ATOM 1532 N N . THR B 1 83 ? 107.434 57.551 112.711 1.00 84.01 83 THR B N 1
ATOM 1533 C CA . THR B 1 83 ? 108.535 58.507 112.682 1.00 80.80 83 THR B CA 1
ATOM 1534 C C . THR B 1 83 ? 108.444 59.439 113.885 1.00 83.13 83 THR B C 1
ATOM 1535 O O . THR B 1 83 ? 107.411 60.080 114.103 1.00 84.60 83 THR B O 1
ATOM 1539 N N . LYS B 1 84 ? 109.521 59.511 114.662 1.00 82.72 84 LYS B N 1
ATOM 1540 C CA . LYS B 1 84 ? 109.545 60.376 115.833 1.00 84.18 84 LYS B CA 1
ATOM 1541 C C . LYS B 1 84 ? 109.502 61.839 115.406 1.00 87.03 84 LYS B C 1
ATOM 1542 O O . LYS B 1 84 ? 109.985 62.208 114.333 1.00 88.63 84 LYS B O 1
ATOM 1548 N N . THR B 1 85 ? 108.915 62.682 116.258 1.00 82.90 85 THR B N 1
ATOM 1549 C CA . THR B 1 85 ? 108.791 64.098 115.933 1.00 80.42 85 THR B CA 1
ATOM 1550 C C . THR B 1 85 ? 110.087 64.839 116.233 1.00 82.52 85 THR B C 1
ATOM 1551 O O . THR B 1 85 ? 110.079 65.887 116.885 1.00 81.95 85 THR B O 1
ATOM 1555 N N . SER B 1 86 ? 111.209 64.293 115.753 1.00 83.64 86 SER B N 1
ATOM 1556 C CA . SER B 1 86 ? 112.480 65.007 115.795 1.00 78.39 86 SER B CA 1
ATOM 1557 C C . SER B 1 86 ? 113.250 64.812 114.495 1.00 76.88 86 SER B C 1
ATOM 1558 O O . SER B 1 86 ? 114.333 65.387 114.339 1.00 78.21 86 SER B O 1
ATOM 1561 N N . ASP B 1 87 ? 112.728 64.008 113.572 1.00 79.98 87 ASP B N 1
ATOM 1562 C CA . ASP B 1 87 ? 113.239 63.939 112.217 1.00 82.46 87 ASP B CA 1
ATOM 1563 C C . ASP B 1 87 ? 112.406 64.785 111.266 1.00 81.75 87 ASP B C 1
ATOM 1564 O O . ASP B 1 87 ? 112.706 64.829 110.069 1.00 79.89 87 ASP B O 1
ATOM 1569 N N . LEU B 1 88 ? 111.375 65.463 111.768 1.00 71.54 88 LEU B N 1
ATOM 1570 C CA . LEU B 1 88 ? 110.551 66.353 110.959 1.00 69.70 88 LEU B CA 1
ATOM 1571 C C . LEU B 1 88 ? 110.863 67.809 111.284 1.00 70.41 88 LEU B C 1
ATOM 1572 O O . LEU B 1 88 ? 111.192 68.584 110.384 1.00 66.21 88 LEU B O 1
ATOM 1577 N N . TRP B 1 89 ? 110.769 68.206 112.552 1.00 60.97 89 TRP B N 1
ATOM 1578 C CA . TRP B 1 89 ? 111.049 69.576 112.967 1.00 55.26 89 TRP B CA 1
ATOM 1579 C C . TRP B 1 89 ? 111.880 69.556 114.242 1.00 60.31 89 TRP B C 1
ATOM 1580 O O . TRP B 1 89 ? 111.362 69.256 115.321 1.00 69.30 89 TRP B O 1
ATOM 1591 N N . ASN B 1 90 ? 113.162 69.885 114.112 1.00 64.32 90 ASN B N 1
ATOM 1592 C CA . ASN B 1 90 ? 114.067 70.122 115.221 1.00 63.01 90 ASN B CA 1
ATOM 1593 C C . ASN B 1 90 ? 114.647 71.519 115.060 1.00 70.82 90 ASN B C 1
ATOM 1594 O O . ASN B 1 90 ? 114.705 72.030 113.934 1.00 73.70 90 ASN B O 1
ATOM 1599 N N . PRO B 1 91 ? 115.080 72.172 116.157 1.00 75.59 91 PRO B N 1
ATOM 1600 C CA . PRO B 1 91 ? 115.343 73.619 116.104 1.00 67.68 91 PRO B CA 1
ATOM 1601 C C . PRO B 1 91 ? 116.286 74.027 114.989 1.00 65.87 91 PRO B C 1
ATOM 1602 O O . PRO B 1 91 ? 116.096 75.058 114.330 1.00 74.23 91 PRO B O 1
ATOM 1606 N N . LYS B 1 92 ? 117.303 73.202 114.765 1.00 66.43 92 LYS B N 1
ATOM 1607 C CA . LYS B 1 92 ? 118.342 73.551 113.813 1.00 68.49 92 LYS B CA 1
ATOM 1608 C C . LYS B 1 92 ? 117.802 73.566 112.388 1.00 64.68 92 LYS B C 1
ATOM 1609 O O . LYS B 1 92 ? 118.201 74.420 111.587 1.00 71.14 92 LYS B O 1
ATOM 1615 N N . THR B 1 93 ? 116.863 72.668 112.068 1.00 47.24 93 THR B N 1
ATOM 1616 C CA . THR B 1 93 ? 116.195 72.723 110.772 1.00 50.08 93 THR B CA 1
ATOM 1617 C C . THR B 1 93 ? 115.361 73.987 110.622 1.00 57.63 93 THR B C 1
ATOM 1618 O O . THR B 1 93 ? 115.294 74.552 109.527 1.00 66.11 93 THR B O 1
ATOM 1622 N N . ALA B 1 94 ? 114.701 74.434 111.691 1.00 49.57 94 ALA B N 1
ATOM 1623 C CA . ALA B 1 94 ? 113.939 75.676 111.612 1.00 49.85 94 ALA B CA 1
ATOM 1624 C C . ALA B 1 94 ? 114.858 76.859 111.339 1.00 55.17 94 ALA B C 1
ATOM 1625 O O . ALA B 1 94 ? 114.545 77.727 110.510 1.00 59.51 94 ALA B O 1
ATOM 1627 N N . LEU B 1 95 ? 116.003 76.906 112.023 1.00 60.76 95 LEU B N 1
ATOM 1628 C CA . LEU B 1 95 ? 116.974 77.961 111.752 1.00 58.44 95 LEU B CA 1
ATOM 1629 C C . LEU B 1 95 ? 117.437 77.911 110.304 1.00 61.87 95 LEU B C 1
ATOM 1630 O O . LEU B 1 95 ? 117.534 78.946 109.635 1.00 68.80 95 LEU B O 1
ATOM 1635 N N . HIS B 1 96 ? 117.714 76.710 109.796 1.00 48.18 96 HIS B N 1
ATOM 1636 C CA . HIS B 1 96 ? 118.165 76.603 108.414 1.00 47.49 96 HIS B CA 1
ATOM 1637 C C . HIS B 1 96 ? 117.089 77.030 107.424 1.00 57.07 96 HIS B C 1
ATOM 1638 O O . HIS B 1 96 ? 117.403 77.664 106.414 1.00 73.16 96 HIS B O 1
ATOM 1645 N N . GLU B 1 97 ? 115.825 76.685 107.675 1.00 50.42 97 GLU B N 1
ATOM 1646 C CA . GLU B 1 97 ? 114.766 77.073 106.746 1.00 51.41 97 GLU B CA 1
ATOM 1647 C C . GLU B 1 97 ? 114.558 78.581 106.736 1.00 56.62 97 GLU B C 1
ATOM 1648 O O . GLU B 1 97 ? 114.440 79.197 105.666 1.00 61.23 97 GLU B O 1
ATOM 1654 N N . LEU B 1 98 ? 114.519 79.198 107.917 1.00 47.44 98 LEU B N 1
ATOM 1655 C CA . LEU B 1 98 ? 114.417 80.649 107.951 1.00 44.98 98 LEU B CA 1
ATOM 1656 C C . LEU B 1 98 ? 115.611 81.314 107.278 1.00 57.64 98 LEU B C 1
ATOM 1657 O O . LEU B 1 98 ? 115.432 82.301 106.559 1.00 68.19 98 LEU B O 1
ATOM 1662 N N . LEU B 1 99 ? 116.820 80.782 107.467 1.00 45.78 99 LEU B N 1
ATOM 1663 C CA . LEU B 1 99 ? 117.986 81.345 106.799 1.00 41.34 99 LEU B CA 1
ATOM 1664 C C . LEU B 1 99 ? 117.903 81.187 105.284 1.00 46.39 99 LEU B C 1
ATOM 1665 O O . LEU B 1 99 ? 118.282 82.108 104.546 1.00 60.47 99 LEU B O 1
ATOM 1670 N N . GLN B 1 100 ? 117.413 80.039 104.807 1.00 43.61 100 GLN B N 1
ATOM 1671 C CA . GLN B 1 100 ? 117.170 79.867 103.379 1.00 43.71 100 GLN B CA 1
ATOM 1672 C C . GLN B 1 100 ? 116.242 80.944 102.855 1.00 52.79 100 GLN B C 1
ATOM 1673 O O . GLN B 1 100 ? 116.473 81.509 101.780 1.00 63.31 100 GLN B O 1
ATOM 1679 N N . MET B 1 101 ? 115.171 81.229 103.593 1.00 56.91 101 MET B N 1
ATOM 1680 C CA . MET B 1 101 ? 114.224 82.239 103.138 1.00 53.90 101 MET B CA 1
ATOM 1681 C C . MET B 1 101 ? 114.850 83.629 103.174 1.00 51.85 101 MET B C 1
ATOM 1682 O O . MET B 1 101 ? 114.516 84.497 102.361 1.00 58.02 101 MET B O 1
ATOM 1687 N N . VAL B 1 102 ? 115.767 83.858 104.117 1.00 48.97 102 VAL B N 1
ATOM 1688 C CA . VAL B 1 102 ? 116.442 85.153 104.196 1.00 47.11 102 VAL B CA 1
ATOM 1689 C C . VAL B 1 102 ? 117.363 85.386 103.008 1.00 44.16 102 VAL B C 1
ATOM 1690 O O . VAL B 1 102 ? 117.344 86.463 102.403 1.00 47.88 102 VAL B O 1
ATOM 1694 N N . ARG B 1 103 ? 118.178 84.394 102.647 1.00 47.21 103 ARG B N 1
ATOM 1695 C CA . ARG B 1 103 ? 119.217 84.592 101.641 1.00 50.01 103 ARG B CA 1
ATOM 1696 C C . ARG B 1 103 ? 118.746 84.328 100.217 1.00 54.31 103 ARG B C 1
ATOM 1697 O O . ARG B 1 103 ? 119.562 84.364 99.292 1.00 57.54 103 ARG B O 1
ATOM 1705 N N . ASP B 1 104 ? 117.469 84.061 100.017 1.00 66.44 104 ASP B N 1
ATOM 1706 C CA . ASP B 1 104 ? 116.953 83.868 98.672 1.00 70.19 104 ASP B CA 1
ATOM 1707 C C . ASP B 1 104 ? 116.464 85.196 98.094 1.00 73.14 104 ASP B C 1
ATOM 1708 O O . ASP B 1 104 ? 115.540 85.810 98.631 1.00 81.65 104 ASP B O 1
ATOM 1713 N N . PRO B 1 105 ? 117.071 85.667 97.000 1.00 69.23 105 PRO B N 1
ATOM 1714 C CA . PRO B 1 105 ? 116.646 86.947 96.417 1.00 73.22 105 PRO B CA 1
ATOM 1715 C C . PRO B 1 105 ? 115.461 86.816 95.474 1.00 78.56 105 PRO B C 1
ATOM 1716 O O . PRO B 1 105 ? 115.479 87.361 94.366 1.00 79.65 105 PRO B O 1
ATOM 1720 N N . THR B 1 106 ? 114.428 86.089 95.901 1.00 85.58 106 THR B N 1
ATOM 1721 C CA . THR B 1 106 ? 113.212 85.953 95.110 1.00 81.85 106 THR B CA 1
ATOM 1722 C C . THR B 1 106 ? 111.984 85.928 96.025 1.00 79.81 106 THR B C 1
ATOM 1723 O O . THR B 1 106 ? 110.859 85.736 95.551 1.00 81.51 106 THR B O 1
ATOM 1727 N N . VAL B 1 107 ? 112.144 86.281 97.295 1.00 68.36 107 VAL B N 1
ATOM 1728 C CA . VAL B 1 107 ? 111.151 86.004 98.325 1.00 69.11 107 VAL B CA 1
ATOM 1729 C C . VAL B 1 107 ? 110.355 87.272 98.615 1.00 74.94 107 VAL B C 1
ATOM 1730 O O . VAL B 1 107 ? 109.615 87.349 99.603 1.00 79.71 107 VAL B O 1
ATOM 1734 N N . LYS B 1 108 ? 110.485 88.275 97.744 1.00 76.94 108 LYS B N 1
ATOM 1735 C CA . LYS B 1 108 ? 109.962 89.610 98.023 1.00 73.72 108 LYS B CA 1
ATOM 1736 C C . LYS B 1 108 ? 110.632 90.149 99.278 1.00 77.18 108 LYS B C 1
ATOM 1737 O O . LYS B 1 108 ? 111.485 89.481 99.869 1.00 84.27 108 LYS B O 1
ATOM 1743 N N . ASP B 1 109 ? 110.285 91.363 99.685 1.00 71.37 109 ASP B N 1
ATOM 1744 C CA . ASP B 1 109 ? 111.062 92.008 100.731 1.00 71.95 109 ASP B CA 1
ATOM 1745 C C . ASP B 1 109 ? 110.375 91.997 102.093 1.00 73.98 109 ASP B C 1
ATOM 1746 O O . ASP B 1 109 ? 111.066 91.908 103.117 1.00 78.93 109 ASP B O 1
ATOM 1751 N N . SER B 1 110 ? 109.047 92.051 102.138 1.00 71.56 110 SER B N 1
ATOM 1752 C CA . SER B 1 110 ? 108.323 91.910 103.395 1.00 74.56 110 SER B CA 1
ATOM 1753 C C . SER B 1 110 ? 108.536 90.550 104.044 1.00 77.85 110 SER B C 1
ATOM 1754 O O . SER B 1 110 ? 108.696 90.467 105.267 1.00 80.02 110 SER B O 1
ATOM 1757 N N . SER B 1 111 ? 108.544 89.479 103.249 1.00 63.55 111 SER B N 1
ATOM 1758 C CA . SER B 1 111 ? 108.819 88.157 103.798 1.00 61.64 111 SER B CA 1
ATOM 1759 C C . SER B 1 111 ? 110.231 88.059 104.357 1.00 63.87 111 SER B C 1
ATOM 1760 O O . SER B 1 111 ? 110.431 87.456 105.415 1.00 72.91 111 SER B O 1
ATOM 1763 N N . ARG B 1 112 ? 111.221 88.634 103.671 1.00 54.18 112 ARG B N 1
ATOM 1764 C CA . ARG B 1 112 ? 112.577 88.628 104.207 1.00 59.56 112 ARG B CA 1
ATOM 1765 C C . ARG B 1 112 ? 112.647 89.394 105.519 1.00 64.20 112 ARG B C 1
ATOM 1766 O O . ARG B 1 112 ? 113.298 88.954 106.476 1.00 67.15 112 ARG B O 1
ATOM 1774 N N . LEU B 1 113 ? 111.982 90.550 105.585 1.00 64.76 113 LEU B N 1
ATOM 1775 C CA . LEU B 1 113 ? 111.961 91.297 106.838 1.00 56.60 113 LEU B CA 1
ATOM 1776 C C . LEU B 1 113 ? 111.342 90.478 107.960 1.00 65.68 113 LEU B C 1
ATOM 1777 O O . LEU B 1 113 ? 111.880 90.435 109.073 1.00 73.30 113 LEU B O 1
ATOM 1782 N N . SER B 1 114 ? 110.218 89.814 107.690 1.00 59.81 114 SER B N 1
ATOM 1783 C CA . SER B 1 114 ? 109.587 89.016 108.735 1.00 58.27 114 SER B CA 1
ATOM 1784 C C . SER B 1 114 ? 110.463 87.842 109.152 1.00 64.73 114 SER B C 1
ATOM 1785 O O . SER B 1 114 ? 110.513 87.498 110.339 1.00 70.26 114 SER B O 1
ATOM 1788 N N . ALA B 1 115 ? 111.160 87.219 108.201 1.00 50.01 115 ALA B N 1
ATOM 1789 C CA . ALA B 1 115 ? 112.064 86.127 108.545 1.00 46.25 115 ALA B CA 1
ATOM 1790 C C . ALA B 1 115 ? 113.191 86.616 109.444 1.00 53.41 115 ALA B C 1
ATOM 1791 O O . ALA B 1 115 ? 113.579 85.931 110.398 1.00 64.46 115 ALA B O 1
ATOM 1793 N N . ILE B 1 116 ? 113.735 87.799 109.151 1.00 49.57 116 ILE B N 1
ATOM 1794 C CA . ILE B 1 116 ? 114.762 88.370 110.021 1.00 48.25 116 ILE B CA 1
ATOM 1795 C C . ILE B 1 116 ? 114.188 88.631 111.407 1.00 58.52 116 ILE B C 1
ATOM 1796 O O . ILE B 1 116 ? 114.834 88.368 112.427 1.00 63.37 116 ILE B O 1
ATOM 1801 N N . LYS B 1 117 ? 112.951 89.133 111.463 1.00 74.85 117 LYS B N 1
ATOM 1802 C CA . LYS B 1 117 ? 112.304 89.374 112.752 1.00 70.34 117 LYS B CA 1
ATOM 1803 C C . LYS B 1 117 ? 112.205 88.094 113.569 1.00 73.76 117 LYS B C 1
ATOM 1804 O O . LYS B 1 117 ? 112.473 88.086 114.775 1.00 83.18 117 LYS B O 1
ATOM 1810 N N . GLU B 1 118 ? 111.803 86.998 112.929 1.00 69.80 118 GLU B N 1
ATOM 1811 C CA . GLU B 1 118 ? 111.574 85.770 113.684 1.00 69.50 118 GLU B CA 1
ATOM 1812 C C . GLU B 1 118 ? 112.884 85.105 114.075 1.00 77.91 118 GLU B C 1
ATOM 1813 O O . GLU B 1 118 ? 112.996 84.540 115.169 1.00 83.70 118 GLU B O 1
ATOM 1819 N N . LEU B 1 119 ? 113.893 85.165 113.204 1.00 66.46 119 LEU B N 1
ATOM 1820 C CA . LEU B 1 119 ? 115.216 84.710 113.612 1.00 58.98 119 LEU B CA 1
ATOM 1821 C C . LEU B 1 119 ? 115.737 85.543 114.773 1.00 67.07 119 LEU B C 1
ATOM 1822 O O . LEU B 1 119 ? 116.462 85.037 115.637 1.00 71.71 119 LEU B O 1
ATOM 1827 N N . ASN B 1 120 ? 115.372 86.823 114.814 1.00 69.72 120 ASN B N 1
ATOM 1828 C CA . ASN B 1 120 ? 115.750 87.687 115.921 1.00 67.05 120 ASN B CA 1
ATOM 1829 C C . ASN B 1 120 ? 115.073 87.235 117.206 1.00 68.73 120 ASN B C 1
ATOM 1830 O O . ASN B 1 120 ? 115.711 87.141 118.258 1.00 72.41 120 ASN B O 1
ATOM 1835 N N . VAL B 1 121 ? 113.775 86.958 117.122 1.00 70.18 121 VAL B N 1
ATOM 1836 C CA . VAL B 1 121 ? 112.976 86.598 118.288 1.00 68.22 121 VAL B CA 1
ATOM 1837 C C . VAL B 1 121 ? 113.445 85.266 118.860 1.00 72.13 121 VAL B C 1
ATOM 1838 O O . VAL B 1 121 ? 113.581 85.119 120.080 1.00 76.20 121 VAL B O 1
ATOM 1842 N N . LEU B 1 122 ? 113.700 84.289 117.989 1.00 80.89 122 LEU B N 1
ATOM 1843 C CA . LEU B 1 122 ? 114.067 82.953 118.449 1.00 80.49 122 LEU B CA 1
ATOM 1844 C C . LEU B 1 122 ? 115.353 82.949 119.262 1.00 79.23 122 LEU B C 1
ATOM 1845 O O . LEU B 1 122 ? 115.335 82.623 120.452 1.00 79.63 122 LEU B O 1
ATOM 1850 N N . ALA B 1 123 ? 116.472 83.313 118.640 1.00 80.15 123 ALA B N 1
ATOM 1851 C CA . ALA B 1 123 ? 117.760 83.106 119.286 1.00 83.52 123 ALA B CA 1
ATOM 1852 C C . ALA B 1 123 ? 118.199 84.304 120.117 1.00 87.02 123 ALA B C 1
ATOM 1853 O O . ALA B 1 123 ? 119.356 84.725 120.022 1.00 82.88 123 ALA B O 1
ATOM 1855 N N . GLU B 1 124 ? 117.288 84.837 120.941 1.00 91.97 124 GLU B N 1
ATOM 1856 C CA . GLU B 1 124 ? 117.559 85.852 121.961 1.00 90.99 124 GLU B CA 1
ATOM 1857 C C . GLU B 1 124 ? 118.651 86.833 121.548 1.00 95.57 124 GLU B C 1
ATOM 1858 O O . GLU B 1 124 ? 119.557 87.131 122.332 1.00 100.07 124 GLU B O 1
ATOM 1864 N N . ILE B 1 125 ? 118.566 87.354 120.328 1.00 99.62 125 ILE B N 1
ATOM 1865 C CA . ILE B 1 125 ? 119.708 88.008 119.702 1.00 97.49 125 ILE B CA 1
ATOM 1866 C C . ILE B 1 125 ? 119.455 89.512 119.698 1.00 90.40 125 ILE B C 1
ATOM 1867 O O . ILE B 1 125 ? 120.021 90.262 118.895 1.00 87.33 125 ILE B O 1
ATOM 1872 N N . THR B 1 126 ? 118.609 89.968 120.620 1.00 98.02 126 THR B N 1
ATOM 1873 C CA . THR B 1 126 ? 118.320 91.393 120.765 1.00 107.64 126 THR B CA 1
ATOM 1874 C C . THR B 1 126 ? 119.521 92.110 121.390 1.00 106.31 126 THR B C 1
ATOM 1875 O O . THR B 1 126 ? 119.527 92.491 122.561 1.00 103.37 126 THR B O 1
ATOM 1879 N N . PHE B 1 127 ? 120.565 92.263 120.569 1.00 107.01 127 PHE B N 1
ATOM 1880 C CA . PHE B 1 127 ? 121.814 92.921 120.942 1.00 102.82 127 PHE B CA 1
ATOM 1881 C C . PHE B 1 127 ? 122.567 92.149 122.020 1.00 103.65 127 PHE B C 1
ATOM 1882 O O . PHE B 1 127 ? 123.522 92.668 122.606 1.00 105.03 127 PHE B O 1
ATOM 1890 N N . VAL B 1 128 ? 122.159 90.912 122.283 1.00 106.18 128 VAL B N 1
ATOM 1891 C CA . VAL B 1 128 ? 122.812 90.098 123.301 1.00 105.60 128 VAL B CA 1
ATOM 1892 C C . VAL B 1 128 ? 123.142 88.710 122.767 1.00 103.20 128 VAL B C 1
ATOM 1893 O O . VAL B 1 128 ? 122.429 88.172 121.922 1.00 107.14 128 VAL B O 1
ATOM 1897 N N . GLN C 1 14 ? 75.334 55.015 83.301 1.00 129.95 14 GLN C N 1
ATOM 1898 C CA . GLN C 1 14 ? 74.495 56.111 83.770 1.00 130.26 14 GLN C CA 1
ATOM 1899 C C . GLN C 1 14 ? 75.068 57.464 83.370 1.00 130.73 14 GLN C C 1
ATOM 1900 O O . GLN C 1 14 ? 75.705 58.141 84.175 1.00 128.07 14 GLN C O 1
ATOM 1906 N N . GLU C 1 15 ? 74.835 57.853 82.116 1.00 141.89 15 GLU C N 1
ATOM 1907 C CA . GLU C 1 15 ? 75.253 59.152 81.605 1.00 141.49 15 GLU C CA 1
ATOM 1908 C C . GLU C 1 15 ? 74.171 60.212 81.789 1.00 143.89 15 GLU C C 1
ATOM 1909 O O . GLU C 1 15 ? 74.345 61.362 81.374 1.00 144.55 15 GLU C O 1
ATOM 1915 N N . PHE C 1 16 ? 73.052 59.839 82.408 1.00 141.39 16 PHE C N 1
ATOM 1916 C CA . PHE C 1 16 ? 71.977 60.774 82.709 1.00 140.81 16 PHE C CA 1
ATOM 1917 C C . PHE C 1 16 ? 72.190 61.393 84.084 1.00 140.61 16 PHE C C 1
ATOM 1918 O O . PHE C 1 16 ? 73.242 61.199 84.701 1.00 141.62 16 PHE C O 1
ATOM 1926 N N . ALA C 1 17 ? 71.204 62.142 84.573 1.00 130.37 17 ALA C N 1
ATOM 1927 C CA . ALA C 1 17 ? 71.239 62.640 85.940 1.00 125.73 17 ALA C CA 1
ATOM 1928 C C . ALA C 1 17 ? 70.120 61.988 86.739 1.00 128.53 17 ALA C C 1
ATOM 1929 O O . ALA C 1 17 ? 69.030 62.554 86.873 1.00 127.44 17 ALA C O 1
ATOM 1931 N N . ASP C 1 18 ? 70.383 60.797 87.275 1.00 138.42 18 ASP C N 1
ATOM 1932 C CA . ASP C 1 18 ? 69.364 59.998 87.939 1.00 138.35 18 ASP C CA 1
ATOM 1933 C C . ASP C 1 18 ? 69.737 59.782 89.396 1.00 138.67 18 ASP C C 1
ATOM 1934 O O . ASP C 1 18 ? 70.774 59.162 89.677 1.00 134.39 18 ASP C O 1
ATOM 1939 N N . PRO C 1 19 ? 68.948 60.282 90.344 1.00 134.78 19 PRO C N 1
ATOM 1940 C CA . PRO C 1 19 ? 69.238 60.011 91.757 1.00 130.99 19 PRO C CA 1
ATOM 1941 C C . PRO C 1 19 ? 69.101 58.541 92.123 1.00 130.77 19 PRO C C 1
ATOM 1942 O O . PRO C 1 19 ? 70.076 57.914 92.547 1.00 130.20 19 PRO C O 1
ATOM 1946 N N . HIS C 1 20 ? 67.913 57.970 91.938 1.00 124.48 20 HIS C N 1
ATOM 1947 C CA . HIS C 1 20 ? 67.665 56.612 92.406 1.00 122.53 20 HIS C CA 1
ATOM 1948 C C . HIS C 1 20 ? 67.963 55.590 91.319 1.00 122.13 20 HIS C C 1
ATOM 1949 O O . HIS C 1 20 ? 67.114 55.299 90.472 1.00 120.57 20 HIS C O 1
ATOM 1956 N N . PHE C 1 21 ? 69.179 55.050 91.350 1.00 123.88 21 PHE C N 1
ATOM 1957 C CA . PHE C 1 21 ? 69.563 53.905 90.537 1.00 120.03 21 PHE C CA 1
ATOM 1958 C C . PHE C 1 21 ? 70.447 52.990 91.372 1.00 120.77 21 PHE C C 1
ATOM 1959 O O . PHE C 1 21 ? 71.167 52.142 90.836 1.00 121.37 21 PHE C O 1
ATOM 1967 N N . ALA C 1 22 ? 70.391 53.158 92.691 1.00 120.23 22 ALA C N 1
ATOM 1968 C CA . ALA C 1 22 ? 71.216 52.399 93.613 1.00 119.39 22 ALA C CA 1
ATOM 1969 C C . ALA C 1 22 ? 70.726 50.955 93.702 1.00 119.94 22 ALA C C 1
ATOM 1970 O O . ALA C 1 22 ? 69.791 50.542 93.011 1.00 123.19 22 ALA C O 1
ATOM 1972 N N . ALA C 1 23 ? 71.386 50.174 94.559 1.00 121.86 23 ALA C N 1
ATOM 1973 C CA . ALA C 1 23 ? 71.187 48.741 94.770 1.00 124.15 23 ALA C CA 1
ATOM 1974 C C . ALA C 1 23 ? 71.611 47.915 93.562 1.00 125.70 23 ALA C C 1
ATOM 1975 O O . ALA C 1 23 ? 71.591 46.681 93.636 1.00 125.70 23 ALA C O 1
ATOM 1977 N N . ILE C 1 24 ? 71.995 48.548 92.460 1.00 119.74 24 ILE C N 1
ATOM 1978 C CA . ILE C 1 24 ? 72.618 47.872 91.331 1.00 118.47 24 ILE C CA 1
ATOM 1979 C C . ILE C 1 24 ? 74.116 48.125 91.309 1.00 122.30 24 ILE C C 1
ATOM 1980 O O . ILE C 1 24 ? 74.910 47.201 91.135 1.00 121.42 24 ILE C O 1
ATOM 1985 N N . ASN C 1 25 ? 74.512 49.381 91.489 1.00 117.85 25 ASN C N 1
ATOM 1986 C CA . ASN C 1 25 ? 75.902 49.776 91.691 1.00 114.34 25 ASN C CA 1
ATOM 1987 C C . ASN C 1 25 ? 76.028 50.185 93.154 1.00 110.76 25 ASN C C 1
ATOM 1988 O O . ASN C 1 25 ? 75.788 51.343 93.505 1.00 109.64 25 ASN C O 1
ATOM 1993 N N . GLN C 1 26 ? 76.396 49.233 94.009 1.00 104.84 26 GLN C N 1
ATOM 1994 C CA . GLN C 1 26 ? 76.424 49.494 95.442 1.00 103.37 26 GLN C CA 1
ATOM 1995 C C . GLN C 1 26 ? 77.846 49.505 95.982 1.00 105.99 26 GLN C C 1
ATOM 1996 O O . GLN C 1 26 ? 78.152 50.258 96.911 1.00 109.59 26 GLN C O 1
ATOM 2002 N N . LYS C 1 27 ? 78.719 48.669 95.426 1.00 98.68 27 LYS C N 1
ATOM 2003 C CA . LYS C 1 27 ? 80.117 48.687 95.834 1.00 99.64 27 LYS C CA 1
ATOM 2004 C C . LYS C 1 27 ? 80.827 49.969 95.422 1.00 102.17 27 LYS C C 1
ATOM 2005 O O . LYS C 1 27 ? 81.701 50.439 96.157 1.00 101.53 27 LYS C O 1
ATOM 2011 N N . ARG C 1 28 ? 80.467 50.554 94.280 1.00 94.85 28 ARG C N 1
ATOM 2012 C CA . ARG C 1 28 ? 81.046 51.827 93.868 1.00 88.21 28 ARG C CA 1
ATOM 2013 C C . ARG C 1 28 ? 80.611 52.957 94.798 1.00 87.60 28 ARG C C 1
ATOM 2014 O O . ARG C 1 28 ? 81.413 53.833 95.136 1.00 97.53 28 ARG C O 1
ATOM 2022 N N . PHE C 1 29 ? 79.347 52.946 95.228 1.00 87.29 29 PHE C N 1
ATOM 2023 C CA . PHE C 1 29 ? 78.880 53.963 96.162 1.00 86.74 29 PHE C CA 1
ATOM 2024 C C . PHE C 1 29 ? 79.568 53.882 97.514 1.00 86.86 29 PHE C C 1
ATOM 2025 O O . PHE C 1 29 ? 79.637 54.898 98.211 1.00 95.30 29 PHE C O 1
ATOM 2033 N N . ASP C 1 30 ? 80.068 52.713 97.911 1.00 80.29 30 ASP C N 1
ATOM 2034 C CA . ASP C 1 30 ? 80.765 52.626 99.188 1.00 82.26 30 ASP C CA 1
ATOM 2035 C C . ASP C 1 30 ? 82.157 53.237 99.107 1.00 87.40 30 ASP C C 1
ATOM 2036 O O . ASP C 1 30 ? 82.600 53.902 100.050 1.00 90.10 30 ASP C O 1
ATOM 2041 N N . LEU C 1 31 ? 82.859 53.022 97.993 1.00 79.03 31 LEU C N 1
ATOM 2042 C CA . LEU C 1 31 ? 84.165 53.646 97.811 1.00 78.55 31 LEU C CA 1
ATOM 2043 C C . LEU C 1 31 ? 84.045 55.164 97.807 1.00 75.94 31 LEU C C 1
ATOM 2044 O O . LEU C 1 31 ? 84.850 55.866 98.429 1.00 75.85 31 LEU C O 1
ATOM 2049 N N . TYR C 1 32 ? 83.033 55.685 97.111 1.00 73.50 32 TYR C N 1
ATOM 2050 C CA . TYR C 1 32 ? 82.796 57.123 97.080 1.00 72.48 32 TYR C CA 1
ATOM 2051 C C . TYR C 1 32 ? 82.503 57.658 98.475 1.00 76.26 32 TYR C C 1
ATOM 2052 O O . TYR C 1 32 ? 83.056 58.681 98.890 1.00 89.87 32 TYR C O 1
ATOM 2061 N N . ILE C 1 33 ? 81.645 56.963 99.221 1.00 61.34 33 ILE C N 1
ATOM 2062 C CA . ILE C 1 33 ? 81.287 57.429 100.558 1.00 58.79 33 ILE C CA 1
ATOM 2063 C C . ILE C 1 33 ? 82.508 57.435 101.465 1.00 67.64 33 ILE C C 1
ATOM 2064 O O . ILE C 1 33 ? 82.728 58.379 102.229 1.00 83.36 33 ILE C O 1
ATOM 2069 N N . ASP C 1 34 ? 83.330 56.387 101.390 1.00 68.72 34 ASP C N 1
ATOM 2070 C CA . ASP C 1 34 ? 84.504 56.324 102.256 1.00 74.60 34 ASP C CA 1
ATOM 2071 C C . ASP C 1 34 ? 85.524 57.398 101.893 1.00 77.74 34 ASP C C 1
ATOM 2072 O O . ASP C 1 34 ? 86.062 58.081 102.775 1.00 75.54 34 ASP C O 1
ATOM 2077 N N . LEU C 1 35 ? 85.803 57.567 100.597 1.00 70.44 35 LEU C N 1
ATOM 2078 C CA . LEU C 1 35 ? 86.765 58.583 100.184 1.00 64.81 35 LEU C CA 1
ATOM 2079 C C . LEU C 1 35 ? 86.278 59.979 100.540 1.00 66.75 35 LEU C C 1
ATOM 2080 O O . LEU C 1 35 ? 87.079 60.850 100.893 1.00 73.29 35 LEU C O 1
ATOM 2085 N N . ARG C 1 36 ? 84.968 60.214 100.458 1.00 58.77 36 ARG C N 1
ATOM 2086 C CA . ARG C 1 36 ? 84.447 61.526 100.813 1.00 57.66 36 ARG C CA 1
ATOM 2087 C C . ARG C 1 36 ? 84.479 61.744 102.320 1.00 63.19 36 ARG C C 1
ATOM 2088 O O . ARG C 1 36 ? 84.813 62.839 102.786 1.00 71.31 36 ARG C O 1
ATOM 2096 N N . VAL C 1 37 ? 84.143 60.715 103.099 1.00 58.72 37 VAL C N 1
ATOM 2097 C CA . VAL C 1 37 ? 84.106 60.867 104.549 1.00 56.96 37 VAL C CA 1
ATOM 2098 C C . VAL C 1 37 ? 85.511 61.037 105.104 1.00 64.07 37 VAL C C 1
ATOM 2099 O O . VAL C 1 37 ? 85.701 61.637 106.168 1.00 71.21 37 VAL C O 1
ATOM 2103 N N . GLN C 1 38 ? 86.518 60.506 104.406 1.00 75.24 38 GLN C N 1
ATOM 2104 C CA . GLN C 1 38 ? 87.884 60.758 104.846 1.00 74.43 38 GLN C CA 1
ATOM 2105 C C . GLN C 1 38 ? 88.254 62.224 104.688 1.00 69.14 38 GLN C C 1
ATOM 2106 O O . GLN C 1 38 ? 89.128 62.717 105.408 1.00 69.18 38 GLN C O 1
ATOM 2112 N N . GLY C 1 39 ? 87.597 62.935 103.780 1.00 54.03 39 GLY C N 1
ATOM 2113 C CA . GLY C 1 39 ? 87.724 64.374 103.679 1.00 47.87 39 GLY C CA 1
ATOM 2114 C C . GLY C 1 39 ? 88.170 64.902 102.335 1.00 49.77 39 GLY C C 1
ATOM 2115 O O . GLY C 1 39 ? 88.139 66.125 102.140 1.00 56.90 39 GLY C O 1
ATOM 2116 N N . TYR C 1 40 ? 88.584 64.064 101.389 1.00 55.25 40 TYR C N 1
ATOM 2117 C CA . TYR C 1 40 ? 89.035 64.600 100.113 1.00 57.50 40 TYR C CA 1
ATOM 2118 C C . TYR C 1 40 ? 87.864 65.206 99.357 1.00 54.56 40 TYR C C 1
ATOM 2119 O O . TYR C 1 40 ? 86.706 64.847 99.578 1.00 65.57 40 TYR C O 1
ATOM 2128 N N . SER C 1 41 ? 88.176 66.142 98.470 1.00 61.70 41 SER C N 1
ATOM 2129 C CA . SER C 1 41 ? 87.150 66.946 97.833 1.00 68.49 41 SER C CA 1
ATOM 2130 C C . SER C 1 41 ? 86.319 66.115 96.865 1.00 73.04 41 SER C C 1
ATOM 2131 O O . SER C 1 41 ? 86.675 64.995 96.492 1.00 75.93 41 SER C O 1
ATOM 2134 N N . SER C 1 42 ? 85.194 66.691 96.455 1.00 80.36 42 SER C N 1
ATOM 2135 C CA . SER C 1 42 ? 84.392 66.124 95.386 1.00 79.76 42 SER C CA 1
ATOM 2136 C C . SER C 1 42 ? 85.035 66.454 94.045 1.00 85.80 42 SER C C 1
ATOM 2137 O O . SER C 1 42 ? 86.222 66.785 93.959 1.00 91.68 42 SER C O 1
ATOM 2140 N N . TRP C 1 43 ? 84.247 66.315 92.980 1.00 90.83 43 TRP C N 1
ATOM 2141 C CA . TRP C 1 43 ? 84.722 66.515 91.616 1.00 92.11 43 TRP C CA 1
ATOM 2142 C C . TRP C 1 43 ? 85.707 65.428 91.224 1.00 92.43 43 TRP C C 1
ATOM 2143 O O . TRP C 1 43 ? 85.416 64.636 90.323 1.00 100.15 43 TRP C O 1
ATOM 2154 N N . ARG C 1 44 ? 86.874 65.370 91.869 1.00 90.98 44 ARG C N 1
ATOM 2155 C CA . ARG C 1 44 ? 87.861 64.410 91.396 1.00 91.60 44 ARG C CA 1
ATOM 2156 C C . ARG C 1 44 ? 87.437 62.991 91.750 1.00 94.67 44 ARG C C 1
ATOM 2157 O O . ARG C 1 44 ? 87.572 62.077 90.931 1.00 99.51 44 ARG C O 1
ATOM 2165 N N . VAL C 1 45 ? 86.939 62.784 92.973 1.00 82.98 45 VAL C N 1
ATOM 2166 C CA . VAL C 1 45 ? 86.526 61.446 93.396 1.00 82.22 45 VAL C CA 1
ATOM 2167 C C . VAL C 1 45 ? 85.574 60.841 92.373 1.00 82.53 45 VAL C C 1
ATOM 2168 O O . VAL C 1 45 ? 85.580 59.626 92.130 1.00 88.49 45 VAL C O 1
ATOM 2172 N N . PHE C 1 46 ? 84.769 61.684 91.731 1.00 86.57 46 PHE C N 1
ATOM 2173 C CA . PHE C 1 46 ? 83.944 61.249 90.617 1.00 83.79 46 PHE C CA 1
ATOM 2174 C C . PHE C 1 46 ? 84.808 60.739 89.471 1.00 89.63 46 PHE C C 1
ATOM 2175 O O . PHE C 1 46 ? 84.499 59.703 88.881 1.00 95.23 46 PHE C O 1
ATOM 2183 N N . ARG C 1 47 ? 85.893 61.444 89.152 1.00 89.94 47 ARG C N 1
ATOM 2184 C CA . ARG C 1 47 ? 86.797 60.986 88.103 1.00 89.76 47 ARG C CA 1
ATOM 2185 C C . ARG C 1 47 ? 87.401 59.638 88.474 1.00 90.64 47 ARG C C 1
ATOM 2186 O O . ARG C 1 47 ? 87.562 58.760 87.621 1.00 93.63 47 ARG C O 1
ATOM 2194 N N . ALA C 1 48 ? 87.740 59.476 89.749 1.00 82.64 48 ALA C N 1
ATOM 2195 C CA . ALA C 1 48 ? 88.390 58.271 90.243 1.00 80.84 48 ALA C CA 1
ATOM 2196 C C . ALA C 1 48 ? 87.487 57.054 90.147 1.00 90.57 48 ALA C C 1
ATOM 2197 O O . ALA C 1 48 ? 87.897 56.007 89.636 1.00 93.74 48 ALA C O 1
ATOM 2199 N N . ILE C 1 49 ? 86.259 57.175 90.643 1.00 85.89 49 ILE C N 1
ATOM 2200 C CA . ILE C 1 49 ? 85.426 55.993 90.829 1.00 82.08 49 ILE C CA 1
ATOM 2201 C C . ILE C 1 49 ? 84.517 55.776 89.624 1.00 84.87 49 ILE C C 1
ATOM 2202 O O . ILE C 1 49 ? 84.202 54.633 89.274 1.00 86.40 49 ILE C O 1
ATOM 2207 N N . TRP C 1 50 ? 84.127 56.856 88.946 1.00 84.40 50 TRP C N 1
ATOM 2208 C CA . TRP C 1 50 ? 83.232 56.748 87.801 1.00 85.29 50 TRP C CA 1
ATOM 2209 C C . TRP C 1 50 ? 83.946 57.076 86.497 1.00 84.65 50 TRP C C 1
ATOM 2210 O O . TRP C 1 50 ? 83.315 57.514 85.532 1.00 83.49 50 TRP C O 1
ATOM 2221 N N . GLY C 1 51 ? 85.259 56.872 86.453 1.00 93.40 51 GLY C N 1
ATOM 2222 C CA . GLY C 1 51 ? 85.990 57.023 85.213 1.00 95.88 51 GLY C CA 1
ATOM 2223 C C . GLY C 1 51 ? 85.976 58.451 84.703 1.00 98.64 51 GLY C C 1
ATOM 2224 O O . GLY C 1 51 ? 85.906 59.419 85.463 1.00 99.40 51 GLY C O 1
ATOM 2225 N N . GLU C 1 52 ? 86.035 58.581 83.378 1.00 105.08 52 GLU C N 1
ATOM 2226 C CA . GLU C 1 52 ? 86.082 59.876 82.711 1.00 101.24 52 GLU C CA 1
ATOM 2227 C C . GLU C 1 52 ? 84.721 60.300 82.172 1.00 101.85 52 GLU C C 1
ATOM 2228 O O . GLU C 1 52 ? 84.639 60.904 81.097 1.00 100.79 52 GLU C O 1
ATOM 2234 N N . GLU C 1 53 ? 83.647 59.994 82.900 1.00 112.40 53 GLU C N 1
ATOM 2235 C CA . GLU C 1 53 ? 82.302 60.379 82.489 1.00 111.69 53 GLU C CA 1
ATOM 2236 C C . GLU C 1 53 ? 82.059 61.867 82.709 1.00 111.47 53 GLU C C 1
ATOM 2237 O O . GLU C 1 53 ? 80.922 62.337 82.603 1.00 112.50 53 GLU C O 1
ATOM 2243 N N . HIS C 1 54 ? 83.116 62.613 83.019 1.00 116.23 54 HIS C N 1
ATOM 2244 C CA . HIS C 1 54 ? 82.998 64.050 83.194 1.00 116.75 54 HIS C CA 1
ATOM 2245 C C . HIS C 1 54 ? 82.650 64.724 81.871 1.00 116.75 54 HIS C C 1
ATOM 2246 O O . HIS C 1 54 ? 82.891 64.191 80.785 1.00 116.46 54 HIS C O 1
ATOM 2253 N N . MET C 1 55 ? 82.064 65.916 81.983 1.00 126.46 55 MET C N 1
ATOM 2254 C CA . MET C 1 55 ? 81.636 66.717 80.835 1.00 125.78 55 MET C CA 1
ATOM 2255 C C . MET C 1 55 ? 80.621 65.979 79.967 1.00 127.73 55 MET C C 1
ATOM 2256 O O . MET C 1 55 ? 80.471 66.288 78.781 1.00 128.59 55 MET C O 1
ATOM 2261 N N . ASP C 1 56 ? 79.920 64.998 80.539 1.00 132.20 56 ASP C N 1
ATOM 2262 C CA . ASP C 1 56 ? 78.837 64.324 79.833 1.00 132.15 56 ASP C CA 1
ATOM 2263 C C . ASP C 1 56 ? 77.743 65.333 79.507 1.00 132.03 56 ASP C C 1
ATOM 2264 O O . ASP C 1 56 ? 77.432 65.570 78.335 1.00 130.51 56 ASP C O 1
ATOM 2269 N N . GLY C 1 57 ? 77.159 65.928 80.540 1.00 125.82 57 GLY C N 1
ATOM 2270 C CA . GLY C 1 57 ? 76.350 67.112 80.398 1.00 124.25 57 GLY C CA 1
ATOM 2271 C C . GLY C 1 57 ? 76.971 68.217 81.222 1.00 124.14 57 GLY C C 1
ATOM 2272 O O . GLY C 1 57 ? 78.099 68.653 80.969 1.00 122.91 57 GLY C O 1
ATOM 2273 N N . PRO C 1 58 ? 76.250 68.696 82.222 1.00 120.76 58 PRO C N 1
ATOM 2274 C CA . PRO C 1 58 ? 76.898 69.493 83.266 1.00 121.11 58 PRO C CA 1
ATOM 2275 C C . PRO C 1 58 ? 77.484 68.585 84.335 1.00 120.61 58 PRO C C 1
ATOM 2276 O O . PRO C 1 58 ? 76.746 67.859 85.009 1.00 121.07 58 PRO C O 1
ATOM 2280 N N . ALA C 1 59 ? 78.811 68.603 84.490 1.00 111.36 59 ALA C N 1
ATOM 2281 C CA . ALA C 1 59 ? 79.451 67.712 85.451 1.00 109.11 59 ALA C CA 1
ATOM 2282 C C . ALA C 1 59 ? 79.000 68.007 86.874 1.00 112.20 59 ALA C C 1
ATOM 2283 O O . ALA C 1 59 ? 78.738 67.078 87.648 1.00 113.69 59 ALA C O 1
ATOM 2285 N N . GLN C 1 60 ? 78.901 69.288 87.235 1.00 105.54 60 GLN C N 1
ATOM 2286 C CA . GLN C 1 60 ? 78.425 69.645 88.567 1.00 102.34 60 GLN C CA 1
ATOM 2287 C C . GLN C 1 60 ? 77.006 69.142 88.792 1.00 103.65 60 GLN C C 1
ATOM 2288 O O . GLN C 1 60 ? 76.649 68.747 89.909 1.00 105.59 60 GLN C O 1
ATOM 2294 N N . ALA C 1 61 ? 76.186 69.139 87.738 1.00 99.63 61 ALA C N 1
ATOM 2295 C CA . ALA C 1 61 ? 74.822 68.641 87.864 1.00 99.85 61 ALA C CA 1
ATOM 2296 C C . ALA C 1 61 ? 74.807 67.168 88.246 1.00 100.96 61 ALA C C 1
ATOM 2297 O O . ALA C 1 61 ? 74.134 66.774 89.201 1.00 101.80 61 ALA C O 1
ATOM 2299 N N . ARG C 1 62 ? 75.557 66.337 87.524 1.00 96.02 62 ARG C N 1
ATOM 2300 C CA . ARG C 1 62 ? 75.596 64.919 87.864 1.00 95.15 62 ARG C CA 1
ATOM 2301 C C . ARG C 1 62 ? 76.197 64.703 89.248 1.00 95.67 62 ARG C C 1
ATOM 2302 O O . ARG C 1 62 ? 75.716 63.864 90.024 1.00 100.08 62 ARG C O 1
ATOM 2310 N N . ILE C 1 63 ? 77.240 65.468 89.581 1.00 88.26 63 ILE C N 1
ATOM 2311 C CA . ILE C 1 63 ? 77.909 65.292 90.866 1.00 87.13 63 ILE C CA 1
ATOM 2312 C C . ILE C 1 63 ? 76.952 65.579 92.016 1.00 88.83 63 ILE C C 1
ATOM 2313 O O . ILE C 1 63 ? 76.781 64.752 92.919 1.00 90.29 63 ILE C O 1
ATOM 2318 N N . PHE C 1 64 ? 76.277 66.731 91.988 1.00 94.45 64 PHE C N 1
ATOM 2319 C CA . PHE C 1 64 ? 75.384 67.043 93.097 1.00 96.08 64 PHE C CA 1
ATOM 2320 C C . PHE C 1 64 ? 74.059 66.299 92.984 1.00 98.70 64 PHE C C 1
ATOM 2321 O O . PHE C 1 64 ? 73.275 66.289 93.939 1.00 98.07 64 PHE C O 1
ATOM 2329 N N . ALA C 1 65 ? 73.788 65.669 91.840 1.00 94.12 65 ALA C N 1
ATOM 2330 C CA . ALA C 1 65 ? 72.628 64.794 91.757 1.00 89.19 65 ALA C CA 1
ATOM 2331 C C . ALA C 1 65 ? 72.895 63.495 92.497 1.00 88.95 65 ALA C C 1
ATOM 2332 O O . ALA C 1 65 ? 72.031 62.992 93.224 1.00 94.07 65 ALA C O 1
ATOM 2334 N N . MET C 1 66 ? 74.099 62.944 92.334 1.00 84.86 66 MET C N 1
ATOM 2335 C CA . MET C 1 66 ? 74.457 61.764 93.112 1.00 85.83 66 MET C CA 1
ATOM 2336 C C . MET C 1 66 ? 74.751 62.129 94.561 1.00 82.18 66 MET C C 1
ATOM 2337 O O . MET C 1 66 ? 74.707 61.264 95.442 1.00 82.51 66 MET C O 1
ATOM 2342 N N . GLU C 1 67 ? 75.036 63.404 94.828 1.00 82.80 67 GLU C N 1
ATOM 2343 C CA . GLU C 1 67 ? 75.244 63.906 96.179 1.00 86.09 67 GLU C CA 1
ATOM 2344 C C . GLU C 1 67 ? 73.940 64.064 96.961 1.00 84.68 67 GLU C C 1
ATOM 2345 O O . GLU C 1 67 ? 73.976 64.445 98.137 1.00 86.73 67 GLU C O 1
ATOM 2351 N N . SER C 1 68 ? 72.791 63.792 96.336 1.00 84.45 68 SER C N 1
ATOM 2352 C CA . SER C 1 68 ? 71.497 64.026 96.966 1.00 82.42 68 SER C CA 1
ATOM 2353 C C . SER C 1 68 ? 70.671 62.756 97.127 1.00 86.99 68 SER C C 1
ATOM 2354 O O . SER C 1 68 ? 69.464 62.847 97.376 1.00 89.68 68 SER C O 1
ATOM 2357 N N . ASN C 1 69 ? 71.276 61.585 96.985 1.00 99.07 69 ASN C N 1
ATOM 2358 C CA . ASN C 1 69 ? 70.523 60.350 97.135 1.00 98.81 69 ASN C CA 1
ATOM 2359 C C . ASN C 1 69 ? 70.153 60.140 98.601 1.00 97.04 69 ASN C C 1
ATOM 2360 O O . ASN C 1 69 ? 70.991 60.342 99.487 1.00 100.75 69 ASN C O 1
ATOM 2365 N N . PRO C 1 70 ? 68.911 59.749 98.894 1.00 91.37 70 PRO C N 1
ATOM 2366 C CA . PRO C 1 70 ? 68.588 59.356 100.274 1.00 92.08 70 PRO C CA 1
ATOM 2367 C C . PRO C 1 70 ? 69.471 58.237 100.784 1.00 93.77 70 PRO C C 1
ATOM 2368 O O . PRO C 1 70 ? 69.922 58.288 101.936 1.00 97.90 70 PRO C O 1
ATOM 2372 N N . TYR C 1 71 ? 69.754 57.239 99.943 1.00 94.00 71 TYR C N 1
ATOM 2373 C CA . TYR C 1 71 ? 70.715 56.201 100.298 1.00 94.93 71 TYR C CA 1
ATOM 2374 C C . TYR C 1 71 ? 72.074 56.809 100.612 1.00 99.84 71 TYR C C 1
ATOM 2375 O O . TYR C 1 71 ? 72.692 56.495 101.641 1.00 98.90 71 TYR C O 1
ATOM 2384 N N . TYR C 1 72 ? 72.560 57.680 99.723 1.00 95.82 72 TYR C N 1
ATOM 2385 C CA . TYR C 1 72 ? 73.801 58.388 99.998 1.00 87.84 72 TYR C CA 1
ATOM 2386 C C . TYR C 1 72 ? 73.727 59.060 101.357 1.00 86.81 72 TYR C C 1
ATOM 2387 O O . TYR C 1 72 ? 74.404 58.640 102.294 1.00 88.22 72 TYR C O 1
ATOM 2396 N N . ARG C 1 73 ? 72.801 60.008 101.512 1.00 91.79 73 ARG C N 1
ATOM 2397 C CA . ARG C 1 73 ? 72.727 60.810 102.728 1.00 90.63 73 ARG C CA 1
ATOM 2398 C C . ARG C 1 73 ? 72.741 59.943 103.984 1.00 94.98 73 ARG C C 1
ATOM 2399 O O . ARG C 1 73 ? 73.504 60.206 104.921 1.00 98.20 73 ARG C O 1
ATOM 2407 N N . LYS C 1 74 ? 71.928 58.882 104.012 1.00 92.42 74 LYS C N 1
ATOM 2408 C CA . LYS C 1 74 ? 71.859 58.066 105.223 1.00 87.48 74 LYS C CA 1
ATOM 2409 C C . LYS C 1 74 ? 73.177 57.340 105.481 1.00 90.62 74 LYS C C 1
ATOM 2410 O O . LYS C 1 74 ? 73.693 57.353 106.608 1.00 94.56 74 LYS C O 1
ATOM 2416 N N . GLN C 1 75 ? 73.757 56.716 104.447 1.00 91.23 75 GLN C N 1
ATOM 2417 C CA . GLN C 1 75 ? 75.005 55.990 104.669 1.00 92.84 75 GLN C CA 1
ATOM 2418 C C . GLN C 1 75 ? 76.158 56.933 104.991 1.00 92.64 75 GLN C C 1
ATOM 2419 O O . GLN C 1 75 ? 77.013 56.608 105.822 1.00 92.52 75 GLN C O 1
ATOM 2425 N N . PHE C 1 76 ? 76.201 58.095 104.338 1.00 80.66 76 PHE C N 1
ATOM 2426 C CA . PHE C 1 76 ? 77.223 59.092 104.620 1.00 78.24 76 PHE C CA 1
ATOM 2427 C C . PHE C 1 76 ? 77.132 59.570 106.059 1.00 75.25 76 PHE C C 1
ATOM 2428 O O . PHE C 1 76 ? 78.149 59.667 106.749 1.00 80.74 76 PHE C O 1
ATOM 2436 N N . LYS C 1 77 ? 75.921 59.865 106.534 1.00 78.57 77 LYS C N 1
ATOM 2437 C CA . LYS C 1 77 ? 75.765 60.291 107.920 1.00 82.91 77 LYS C CA 1
ATOM 2438 C C . LYS C 1 77 ? 76.206 59.194 108.879 1.00 84.69 77 LYS C C 1
ATOM 2439 O O . LYS C 1 77 ? 76.898 59.460 109.869 1.00 81.65 77 LYS C O 1
ATOM 2445 N N . ALA C 1 78 ? 75.822 57.946 108.593 1.00 87.98 78 ALA C N 1
ATOM 2446 C CA . ALA C 1 78 ? 76.195 56.842 109.475 1.00 85.93 78 ALA C CA 1
ATOM 2447 C C . ALA C 1 78 ? 77.709 56.677 109.544 1.00 86.63 78 ALA C C 1
ATOM 2448 O O . ALA C 1 78 ? 78.292 56.616 110.635 1.00 87.05 78 ALA C O 1
ATOM 2450 N N . LYS C 1 79 ? 78.368 56.616 108.384 1.00 83.57 79 LYS C N 1
ATOM 2451 C CA . LYS C 1 79 ? 79.814 56.422 108.361 1.00 82.42 79 LYS C CA 1
ATOM 2452 C C . LYS C 1 79 ? 80.547 57.620 108.945 1.00 86.58 79 LYS C C 1
ATOM 2453 O O . LYS C 1 79 ? 81.607 57.469 109.562 1.00 90.17 79 LYS C O 1
ATOM 2459 N N . LEU C 1 80 ? 79.998 58.821 108.762 1.00 83.42 80 LEU C N 1
ATOM 2460 C CA . LEU C 1 80 ? 80.638 60.018 109.288 1.00 80.91 80 LEU C CA 1
ATOM 2461 C C . LEU C 1 80 ? 80.555 60.045 110.806 1.00 79.12 80 LEU C C 1
ATOM 2462 O O . LEU C 1 80 ? 81.528 60.383 111.486 1.00 74.34 80 LEU C O 1
ATOM 2467 N N . ASN C 1 81 ? 79.399 59.672 111.359 1.00 84.58 81 ASN C N 1
ATOM 2468 C CA . ASN C 1 81 ? 79.254 59.634 112.806 1.00 83.51 81 ASN C CA 1
ATOM 2469 C C . ASN C 1 81 ? 79.939 58.429 113.432 1.00 82.18 81 ASN C C 1
ATOM 2470 O O . ASN C 1 81 ? 80.161 58.428 114.648 1.00 79.78 81 ASN C O 1
ATOM 2475 N N . ALA C 1 82 ? 80.279 57.409 112.644 1.00 85.62 82 ALA C N 1
ATOM 2476 C CA . ALA C 1 82 ? 80.929 56.218 113.170 1.00 89.22 82 ALA C CA 1
ATOM 2477 C C . ALA C 1 82 ? 82.448 56.312 113.222 1.00 87.88 82 ALA C C 1
ATOM 2478 O O . ALA C 1 82 ? 83.086 55.391 113.743 1.00 82.12 82 ALA C O 1
ATOM 2480 N N . THR C 1 83 ? 83.043 57.386 112.708 1.00 84.01 83 THR C N 1
ATOM 2481 C CA . THR C 1 83 ? 84.496 57.513 112.678 1.00 80.80 83 THR C CA 1
ATOM 2482 C C . THR C 1 83 ? 84.970 58.320 113.881 1.00 83.13 83 THR C C 1
ATOM 2483 O O . THR C 1 83 ? 84.511 59.446 114.100 1.00 84.60 83 THR C O 1
ATOM 2487 N N . LYS C 1 84 ? 85.885 57.745 114.658 1.00 82.72 84 LYS C N 1
ATOM 2488 C CA . LYS C 1 84 ? 86.412 58.431 115.829 1.00 84.18 84 LYS C CA 1
ATOM 2489 C C . LYS C 1 84 ? 87.237 59.640 115.402 1.00 87.03 84 LYS C C 1
ATOM 2490 O O . LYS C 1 84 ? 87.845 59.655 114.329 1.00 88.63 84 LYS C O 1
ATOM 2496 N N . THR C 1 85 ? 87.257 60.667 116.254 1.00 82.90 85 THR C N 1
ATOM 2497 C CA . THR C 1 85 ? 87.990 61.886 115.929 1.00 80.42 85 THR C CA 1
ATOM 2498 C C . THR C 1 85 ? 89.474 61.724 116.228 1.00 82.52 85 THR C C 1
ATOM 2499 O O . THR C 1 85 ? 90.083 62.577 116.880 1.00 81.95 85 THR C O 1
ATOM 2503 N N . SER C 1 86 ? 90.060 60.623 115.748 1.00 83.64 86 SER C N 1
ATOM 2504 C CA . SER C 1 86 ? 91.508 60.454 115.789 1.00 78.39 86 SER C CA 1
ATOM 2505 C C . SER C 1 86 ? 92.017 59.844 114.489 1.00 76.88 86 SER C C 1
ATOM 2506 O O . SER C 1 86 ? 93.231 59.672 114.332 1.00 78.21 86 SER C O 1
ATOM 2509 N N . ASP C 1 87 ? 91.121 59.500 113.566 1.00 79.98 87 ASP C N 1
ATOM 2510 C CA . ASP C 1 87 ? 91.494 59.144 112.211 1.00 82.46 87 ASP C CA 1
ATOM 2511 C C . ASP C 1 87 ? 91.316 60.318 111.261 1.00 81.75 87 ASP C C 1
ATOM 2512 O O . ASP C 1 87 ? 91.585 60.177 110.063 1.00 79.89 87 ASP C O 1
ATOM 2517 N N . LEU C 1 88 ? 90.881 61.473 111.762 1.00 71.54 88 LEU C N 1
ATOM 2518 C CA . LEU C 1 88 ? 90.737 62.676 110.954 1.00 69.70 88 LEU C CA 1
ATOM 2519 C C . LEU C 1 88 ? 91.845 63.672 111.279 1.00 70.41 88 LEU C C 1
ATOM 2520 O O . LEU C 1 88 ? 92.566 64.106 110.379 1.00 66.21 88 LEU C O 1
ATOM 2525 N N . TRP C 1 89 ? 92.003 64.048 112.546 1.00 60.97 89 TRP C N 1
ATOM 2526 C CA . TRP C 1 89 ? 93.035 64.992 112.961 1.00 55.26 89 TRP C CA 1
ATOM 2527 C C . TRP C 1 89 ? 93.696 64.487 114.236 1.00 60.31 89 TRP C C 1
ATOM 2528 O O . TRP C 1 89 ? 93.101 64.549 115.316 1.00 69.30 89 TRP C O 1
ATOM 2539 N N . ASN C 1 90 ? 94.926 64.000 114.106 1.00 64.32 90 ASN C N 1
ATOM 2540 C CA . ASN C 1 90 ? 95.798 63.660 115.215 1.00 63.01 90 ASN C CA 1
ATOM 2541 C C . ASN C 1 90 ? 97.089 64.450 115.053 1.00 70.82 90 ASN C C 1
ATOM 2542 O O . ASN C 1 90 ? 97.434 64.829 113.927 1.00 73.70 90 ASN C O 1
ATOM 2547 N N . PRO C 1 91 ? 97.822 64.723 116.150 1.00 75.59 91 PRO C N 1
ATOM 2548 C CA . PRO C 1 91 ? 98.885 65.740 116.097 1.00 67.68 91 PRO C CA 1
ATOM 2549 C C . PRO C 1 91 ? 99.888 65.516 114.981 1.00 65.87 91 PRO C C 1
ATOM 2550 O O . PRO C 1 91 ? 100.340 66.461 114.322 1.00 74.23 91 PRO C O 1
ATOM 2554 N N . LYS C 1 92 ? 100.226 64.251 114.756 1.00 66.43 92 LYS C N 1
ATOM 2555 C CA . LYS C 1 92 ? 101.272 63.923 113.805 1.00 68.49 92 LYS C CA 1
ATOM 2556 C C . LYS C 1 92 ? 100.842 64.253 112.379 1.00 64.68 92 LYS C C 1
ATOM 2557 O O . LYS C 1 92 ? 101.667 64.709 111.578 1.00 71.14 92 LYS C O 1
ATOM 2563 N N . THR C 1 93 ? 99.556 64.078 112.060 1.00 47.24 93 THR C N 1
ATOM 2564 C CA . THR C 1 93 ? 99.047 64.515 110.764 1.00 50.08 93 THR C CA 1
ATOM 2565 C C . THR C 1 93 ? 99.114 66.027 110.614 1.00 57.63 93 THR C C 1
ATOM 2566 O O . THR C 1 93 ? 99.392 66.524 109.519 1.00 66.11 93 THR C O 1
ATOM 2570 N N . ALA C 1 94 ? 98.843 66.777 111.684 1.00 49.57 94 ALA C N 1
ATOM 2571 C CA . ALA C 1 94 ? 98.957 68.229 111.605 1.00 49.85 94 ALA C CA 1
ATOM 2572 C C . ALA C 1 94 ? 100.395 68.647 111.331 1.00 55.17 94 ALA C C 1
ATOM 2573 O O . ALA C 1 94 ? 100.652 69.533 110.503 1.00 59.51 94 ALA C O 1
ATOM 2575 N N . LEU C 1 95 ? 101.350 68.012 112.015 1.00 60.76 95 LEU C N 1
ATOM 2576 C CA . LEU C 1 95 ? 102.755 68.295 111.743 1.00 58.44 95 LEU C CA 1
ATOM 2577 C C . LEU C 1 95 ? 103.099 67.983 110.296 1.00 61.87 95 LEU C C 1
ATOM 2578 O O . LEU C 1 95 ? 103.786 68.763 109.626 1.00 68.80 95 LEU C O 1
ATOM 2583 N N . HIS C 1 96 ? 102.618 66.848 109.787 1.00 48.18 96 HIS C N 1
ATOM 2584 C CA . HIS C 1 96 ? 102.920 66.496 108.405 1.00 47.49 96 HIS C CA 1
ATOM 2585 C C . HIS C 1 96 ? 102.299 67.475 107.416 1.00 57.07 96 HIS C C 1
ATOM 2586 O O . HIS C 1 96 ? 102.926 67.803 106.406 1.00 73.16 96 HIS C O 1
ATOM 2593 N N . GLU C 1 97 ? 101.074 67.938 107.667 1.00 50.42 97 GLU C N 1
ATOM 2594 C CA . GLU C 1 97 ? 100.445 68.874 106.739 1.00 51.41 97 GLU C CA 1
ATOM 2595 C C . GLU C 1 97 ? 101.163 70.217 106.728 1.00 56.62 97 GLU C C 1
ATOM 2596 O O . GLU C 1 97 ? 101.429 70.784 105.658 1.00 61.23 97 GLU C O 1
ATOM 2602 N N . LEU C 1 98 ? 101.494 70.739 107.909 1.00 47.44 98 LEU C N 1
ATOM 2603 C CA . LEU C 1 98 ? 102.264 71.973 107.943 1.00 44.98 98 LEU C CA 1
ATOM 2604 C C . LEU C 1 98 ? 103.621 71.809 107.270 1.00 57.64 98 LEU C C 1
ATOM 2605 O O . LEU C 1 98 ? 104.056 72.714 106.550 1.00 68.19 98 LEU C O 1
ATOM 2610 N N . LEU C 1 99 ? 104.287 70.669 107.458 1.00 45.78 99 LEU C N 1
ATOM 2611 C CA . LEU C 1 99 ? 105.561 70.439 106.790 1.00 41.34 99 LEU C CA 1
ATOM 2612 C C . LEU C 1 99 ? 105.400 70.361 105.275 1.00 46.39 99 LEU C C 1
ATOM 2613 O O . LEU C 1 99 ? 106.247 70.883 104.537 1.00 60.47 99 LEU C O 1
ATOM 2618 N N . GLN C 1 100 ? 104.329 69.719 104.798 1.00 43.61 100 GLN C N 1
ATOM 2619 C CA . GLN C 1 100 ? 104.031 69.723 103.370 1.00 43.71 100 GLN C CA 1
ATOM 2620 C C . GLN C 1 100 ? 103.913 71.140 102.847 1.00 52.79 100 GLN C C 1
ATOM 2621 O O . GLN C 1 100 ? 104.431 71.461 101.772 1.00 63.31 100 GLN C O 1
ATOM 2627 N N . MET C 1 101 ? 103.213 72.000 103.585 1.00 56.91 101 MET C N 1
ATOM 2628 C CA . MET C 1 101 ? 103.041 73.374 103.130 1.00 53.90 101 MET C CA 1
ATOM 2629 C C . MET C 1 101 ? 104.364 74.131 103.165 1.00 51.85 101 MET C C 1
ATOM 2630 O O . MET C 1 101 ? 104.604 75.029 102.352 1.00 58.02 101 MET C O 1
ATOM 2635 N N . VAL C 1 102 ? 105.241 73.777 104.108 1.00 48.97 102 VAL C N 1
ATOM 2636 C CA . VAL C 1 102 ? 106.548 74.428 104.187 1.00 47.11 102 VAL C CA 1
ATOM 2637 C C . VAL C 1 102 ? 107.429 74.075 102.998 1.00 44.16 102 VAL C C 1
ATOM 2638 O O . VAL C 1 102 ? 108.047 74.958 102.393 1.00 47.88 102 VAL C O 1
ATOM 2642 N N . ARG C 1 103 ? 107.506 72.794 102.637 1.00 47.21 103 ARG C N 1
ATOM 2643 C CA . ARG C 1 103 ? 108.463 72.344 101.631 1.00 50.01 103 ARG C CA 1
ATOM 2644 C C . ARG C 1 103 ? 107.926 72.407 100.207 1.00 54.31 103 ARG C C 1
ATOM 2645 O O . ARG C 1 103 ? 108.607 71.957 99.282 1.00 57.54 103 ARG C O 1
ATOM 2653 N N . ASP C 1 104 ? 106.736 72.941 100.007 1.00 66.44 104 ASP C N 1
ATOM 2654 C CA . ASP C 1 104 ? 106.205 73.089 98.663 1.00 70.19 104 ASP C CA 1
ATOM 2655 C C . ASP C 1 104 ? 106.589 74.451 98.084 1.00 73.14 104 ASP C C 1
ATOM 2656 O O . ASP C 1 104 ? 106.202 75.490 98.622 1.00 81.65 104 ASP C O 1
ATOM 2661 N N . PRO C 1 105 ? 107.357 74.475 96.991 1.00 69.23 105 PRO C N 1
ATOM 2662 C CA . PRO C 1 105 ? 107.765 75.761 96.408 1.00 73.22 105 PRO C CA 1
ATOM 2663 C C . PRO C 1 105 ? 106.728 76.351 95.465 1.00 78.56 105 PRO C C 1
ATOM 2664 O O . PRO C 1 105 ? 107.063 76.781 94.357 1.00 79.65 105 PRO C O 1
ATOM 2668 N N . THR C 1 106 ? 105.465 76.370 95.892 1.00 85.58 106 THR C N 1
ATOM 2669 C CA . THR C 1 106 ? 104.402 76.974 95.101 1.00 81.85 106 THR C CA 1
ATOM 2670 C C . THR C 1 106 ? 103.394 77.675 96.018 1.00 79.81 106 THR C C 1
ATOM 2671 O O . THR C 1 106 ? 102.370 78.181 95.544 1.00 81.51 106 THR C O 1
ATOM 2675 N N . VAL C 1 107 ? 103.731 77.867 97.288 1.00 68.36 107 VAL C N 1
ATOM 2676 C CA . VAL C 1 107 ? 102.764 78.226 98.317 1.00 69.11 107 VAL C CA 1
ATOM 2677 C C . VAL C 1 107 ? 102.866 79.720 98.608 1.00 74.94 107 VAL C C 1
ATOM 2678 O O . VAL C 1 107 ? 102.313 80.216 99.596 1.00 79.71 107 VAL C O 1
ATOM 2682 N N . LYS C 1 108 ? 103.560 80.455 97.737 1.00 76.94 108 LYS C N 1
ATOM 2683 C CA . LYS C 1 108 ? 103.922 81.842 98.015 1.00 73.72 108 LYS C CA 1
ATOM 2684 C C . LYS C 1 108 ? 104.781 81.885 99.271 1.00 77.18 108 LYS C C 1
ATOM 2685 O O . LYS C 1 108 ? 105.079 80.843 99.861 1.00 84.27 108 LYS C O 1
ATOM 2691 N N . ASP C 1 109 ? 105.213 83.071 99.677 1.00 71.37 109 ASP C N 1
ATOM 2692 C CA . ASP C 1 109 ? 106.222 83.136 100.723 1.00 71.95 109 ASP C CA 1
ATOM 2693 C C . ASP C 1 109 ? 105.660 83.531 102.085 1.00 73.98 109 ASP C C 1
ATOM 2694 O O . ASP C 1 109 ? 106.167 83.053 103.109 1.00 78.93 109 ASP C O 1
ATOM 2699 N N . SER C 1 110 ? 104.617 84.354 102.131 1.00 71.56 110 SER C N 1
ATOM 2700 C CA . SER C 1 110 ? 103.949 84.666 103.388 1.00 74.56 110 SER C CA 1
ATOM 2701 C C . SER C 1 110 ? 103.322 83.441 104.037 1.00 77.85 110 SER C C 1
ATOM 2702 O O . SER C 1 110 ? 103.403 83.279 105.260 1.00 80.02 110 SER C O 1
ATOM 2705 N N . SER C 1 111 ? 102.699 82.569 103.242 1.00 63.55 111 SER C N 1
ATOM 2706 C CA . SER C 1 111 ? 102.145 81.338 103.791 1.00 61.64 111 SER C CA 1
ATOM 2707 C C . SER C 1 111 ? 103.230 80.429 104.350 1.00 63.87 111 SER C C 1
ATOM 2708 O O . SER C 1 111 ? 103.038 79.823 105.407 1.00 72.91 111 SER C O 1
ATOM 2711 N N . ARG C 1 112 ? 104.368 80.313 103.663 1.00 54.18 112 ARG C N 1
ATOM 2712 C CA . ARG C 1 112 ? 105.463 79.510 104.199 1.00 59.56 112 ARG C CA 1
ATOM 2713 C C . ARG C 1 112 ? 105.970 80.090 105.511 1.00 64.20 112 ARG C C 1
ATOM 2714 O O . ARG C 1 112 ? 106.238 79.351 106.467 1.00 67.15 112 ARG C O 1
ATOM 2722 N N . LEU C 1 113 ? 106.111 81.416 105.576 1.00 64.76 113 LEU C N 1
ATOM 2723 C CA . LEU C 1 113 ? 106.534 82.032 106.829 1.00 56.60 113 LEU C CA 1
ATOM 2724 C C . LEU C 1 113 ? 105.552 81.733 107.952 1.00 65.68 113 LEU C C 1
ATOM 2725 O O . LEU C 1 113 ? 105.962 81.382 109.065 1.00 73.30 113 LEU C O 1
ATOM 2730 N N . SER C 1 114 ? 104.252 81.856 107.682 1.00 59.81 114 SER C N 1
ATOM 2731 C CA . SER C 1 114 ? 103.273 81.581 108.728 1.00 58.27 114 SER C CA 1
ATOM 2732 C C . SER C 1 114 ? 103.292 80.116 109.144 1.00 64.73 114 SER C C 1
ATOM 2733 O O . SER C 1 114 ? 103.131 79.808 110.331 1.00 70.26 114 SER C O 1
ATOM 2736 N N . ALA C 1 115 ? 103.490 79.203 108.194 1.00 50.01 115 ALA C N 1
ATOM 2737 C CA . ALA C 1 115 ? 103.580 77.788 108.537 1.00 46.25 115 ALA C CA 1
ATOM 2738 C C . ALA C 1 115 ? 104.779 77.521 109.435 1.00 53.41 115 ALA C C 1
ATOM 2739 O O . ALA C 1 115 ? 104.691 76.739 110.389 1.00 64.46 115 ALA C O 1
ATOM 2741 N N . ILE C 1 116 ? 105.914 78.159 109.142 1.00 49.57 116 ILE C N 1
ATOM 2742 C CA . ILE C 1 116 ? 107.081 78.017 110.012 1.00 48.25 116 ILE C CA 1
ATOM 2743 C C . ILE C 1 116 ? 106.771 78.566 111.398 1.00 58.52 116 ILE C C 1
ATOM 2744 O O . ILE C 1 116 ? 107.139 77.973 112.418 1.00 63.37 116 ILE C O 1
ATOM 2749 N N . LYS C 1 117 ? 106.064 79.698 111.455 1.00 74.85 117 LYS C N 1
ATOM 2750 C CA . LYS C 1 117 ? 105.683 80.274 112.744 1.00 70.34 117 LYS C CA 1
ATOM 2751 C C . LYS C 1 117 ? 104.851 79.296 113.561 1.00 73.76 117 LYS C C 1
ATOM 2752 O O . LYS C 1 117 ? 105.064 79.133 114.767 1.00 83.18 117 LYS C O 1
ATOM 2758 N N . GLU C 1 118 ? 103.881 78.646 112.921 1.00 69.80 118 GLU C N 1
ATOM 2759 C CA . GLU C 1 118 ? 102.975 77.786 113.676 1.00 69.50 118 GLU C CA 1
ATOM 2760 C C . GLU C 1 118 ? 103.644 76.478 114.067 1.00 77.91 118 GLU C C 1
ATOM 2761 O O . GLU C 1 118 ? 103.403 75.955 115.161 1.00 83.70 118 GLU C O 1
ATOM 2767 N N . LEU C 1 119 ? 104.496 75.935 113.196 1.00 66.46 119 LEU C N 1
ATOM 2768 C CA . LEU C 1 119 ? 105.299 74.788 113.603 1.00 58.98 119 LEU C CA 1
ATOM 2769 C C . LEU C 1 119 ? 106.210 75.157 114.764 1.00 67.07 119 LEU C C 1
ATOM 2770 O O . LEU C 1 119 ? 106.500 74.321 115.628 1.00 71.71 119 LEU C O 1
ATOM 2775 N N . ASN C 1 120 ? 106.668 76.407 114.805 1.00 69.72 120 ASN C N 1
ATOM 2776 C CA . ASN C 1 120 ? 107.481 76.883 115.912 1.00 67.05 120 ASN C CA 1
ATOM 2777 C C . ASN C 1 120 ? 106.668 76.915 117.198 1.00 68.73 120 ASN C C 1
ATOM 2778 O O . ASN C 1 120 ? 107.130 76.464 118.249 1.00 72.41 120 ASN C O 1
ATOM 2783 N N . VAL C 1 121 ? 105.455 77.454 117.114 1.00 70.18 121 VAL C N 1
ATOM 2784 C CA . VAL C 1 121 ? 104.598 77.632 118.280 1.00 68.22 121 VAL C CA 1
ATOM 2785 C C . VAL C 1 121 ? 104.195 76.279 118.852 1.00 72.13 121 VAL C C 1
ATOM 2786 O O . VAL C 1 121 ? 104.218 76.080 120.072 1.00 76.20 121 VAL C O 1
ATOM 2790 N N . LEU C 1 122 ? 103.827 75.338 117.981 1.00 80.89 122 LEU C N 1
ATOM 2791 C CA . LEU C 1 122 ? 103.338 74.042 118.440 1.00 80.49 122 LEU C CA 1
ATOM 2792 C C . LEU C 1 122 ? 104.377 73.283 119.253 1.00 79.23 122 LEU C C 1
ATOM 2793 O O . LEU C 1 122 ? 104.172 73.030 120.443 1.00 79.63 122 LEU C O 1
ATOM 2798 N N . ALA C 1 123 ? 105.496 72.920 118.631 1.00 80.15 123 ALA C N 1
ATOM 2799 C CA . ALA C 1 123 ? 106.417 71.995 119.276 1.00 83.52 123 ALA C CA 1
ATOM 2800 C C . ALA C 1 123 ? 107.476 72.707 120.107 1.00 87.02 123 ALA C C 1
ATOM 2801 O O . ALA C 1 123 ? 108.660 72.367 120.012 1.00 82.88 123 ALA C O 1
ATOM 2803 N N . GLU C 1 124 ? 107.052 73.673 120.932 1.00 91.97 124 GLU C N 1
ATOM 2804 C CA . GLU C 1 124 ? 107.869 74.335 121.951 1.00 90.99 124 GLU C CA 1
ATOM 2805 C C . GLU C 1 124 ? 109.329 74.487 121.538 1.00 95.57 124 GLU C C 1
ATOM 2806 O O . GLU C 1 124 ? 110.237 74.196 122.321 1.00 100.07 124 GLU C O 1
ATOM 2812 N N . ILE C 1 125 ? 109.566 74.959 120.318 1.00 99.62 125 ILE C N 1
ATOM 2813 C CA . ILE C 1 125 ? 110.874 74.817 119.691 1.00 97.49 125 ILE C CA 1
ATOM 2814 C C . ILE C 1 125 ? 111.553 76.183 119.688 1.00 90.40 125 ILE C C 1
ATOM 2815 O O . ILE C 1 125 ? 112.451 76.456 118.884 1.00 87.33 125 ILE C O 1
ATOM 2820 N N . THR C 1 126 ? 111.136 77.049 120.609 1.00 98.02 126 THR C N 1
ATOM 2821 C CA . THR C 1 126 ? 111.740 78.371 120.754 1.00 107.64 126 THR C CA 1
ATOM 2822 C C . THR C 1 126 ? 113.134 78.246 121.379 1.00 106.31 126 THR C C 1
ATOM 2823 O O . THR C 1 126 ? 113.362 78.550 122.550 1.00 103.37 126 THR C O 1
ATOM 2827 N N . PHE C 1 127 ? 114.067 77.757 120.558 1.00 107.01 127 PHE C N 1
ATOM 2828 C CA . PHE C 1 127 ? 115.465 77.555 120.930 1.00 102.82 127 PHE C CA 1
ATOM 2829 C C . PHE C 1 127 ? 115.621 76.487 122.008 1.00 103.65 127 PHE C C 1
ATOM 2830 O O . PHE C 1 127 ? 116.699 76.346 122.593 1.00 105.03 127 PHE C O 1
ATOM 2838 N N . VAL C 1 128 ? 114.564 75.726 122.271 1.00 106.18 128 VAL C N 1
ATOM 2839 C CA . VAL C 1 128 ? 114.615 74.684 123.290 1.00 105.60 128 VAL C CA 1
ATOM 2840 C C . VAL C 1 128 ? 114.066 73.367 122.755 1.00 103.20 128 VAL C C 1
ATOM 2841 O O . VAL C 1 128 ? 113.172 73.351 121.911 1.00 107.14 128 VAL C O 1
ATOM 2845 N N . GLN D 1 14 ? 55.670 74.211 83.276 1.00 129.95 14 GLN D N 1
ATOM 2846 C CA . GLN D 1 14 ? 55.634 75.590 83.746 1.00 130.26 14 GLN D CA 1
ATOM 2847 C C . GLN D 1 14 ? 56.892 76.350 83.347 1.00 130.73 14 GLN D C 1
ATOM 2848 O O . GLN D 1 14 ? 57.805 76.523 84.152 1.00 128.07 14 GLN D O 1
ATOM 2854 N N . GLU D 1 15 ? 56.932 76.802 82.094 1.00 141.89 15 GLU D N 1
ATOM 2855 C CA . GLU D 1 15 ? 58.033 77.609 81.583 1.00 141.49 15 GLU D CA 1
ATOM 2856 C C . GLU D 1 15 ? 57.779 79.101 81.768 1.00 143.89 15 GLU D C 1
ATOM 2857 O O . GLU D 1 15 ? 58.596 79.931 81.354 1.00 144.55 15 GLU D O 1
ATOM 2863 N N . PHE D 1 16 ? 56.654 79.456 82.387 1.00 141.39 16 PHE D N 1
ATOM 2864 C CA . PHE D 1 16 ? 56.333 80.844 82.689 1.00 140.81 16 PHE D CA 1
ATOM 2865 C C . PHE D 1 16 ? 56.869 81.219 84.065 1.00 140.61 16 PHE D C 1
ATOM 2866 O O . PHE D 1 16 ? 57.606 80.444 84.681 1.00 141.62 16 PHE D O 1
ATOM 2874 N N . ALA D 1 17 ? 56.510 82.404 84.553 1.00 130.37 17 ALA D N 1
ATOM 2875 C CA . ALA D 1 17 ? 56.830 82.786 85.922 1.00 125.73 17 ALA D CA 1
ATOM 2876 C C . ALA D 1 17 ? 55.541 82.914 86.720 1.00 128.53 17 ALA D C 1
ATOM 2877 O O . ALA D 1 17 ? 54.991 84.012 86.855 1.00 127.44 17 ALA D O 1
ATOM 2879 N N . ASP D 1 18 ? 55.055 81.796 87.255 1.00 138.42 18 ASP D N 1
ATOM 2880 C CA . ASP D 1 18 ? 53.761 81.747 87.919 1.00 138.35 18 ASP D CA 1
ATOM 2881 C C . ASP D 1 18 ? 53.935 81.352 89.375 1.00 138.67 18 ASP D C 1
ATOM 2882 O O . ASP D 1 18 ? 54.411 80.241 89.656 1.00 134.39 18 ASP D O 1
ATOM 2887 N N . PRO D 1 19 ? 53.590 82.219 90.324 1.00 134.78 19 PRO D N 1
ATOM 2888 C CA . PRO D 1 19 ? 53.665 81.829 91.736 1.00 130.99 19 PRO D CA 1
ATOM 2889 C C . PRO D 1 19 ? 52.691 80.719 92.102 1.00 130.77 19 PRO D C 1
ATOM 2890 O O . PRO D 1 19 ? 53.112 79.638 92.525 1.00 130.20 19 PRO D O 1
ATOM 2894 N N . HIS D 1 20 ? 51.394 80.954 91.916 1.00 124.48 20 HIS D N 1
ATOM 2895 C CA . HIS D 1 20 ? 50.396 80.000 92.383 1.00 122.53 20 HIS D CA 1
ATOM 2896 C C . HIS D 1 20 ? 50.038 78.998 91.295 1.00 122.13 20 HIS D C 1
ATOM 2897 O O . HIS D 1 20 ? 49.180 79.262 90.448 1.00 120.57 20 HIS D O 1
ATOM 2904 N N . PHE D 1 21 ? 50.705 77.848 91.326 1.00 123.88 21 PHE D N 1
ATOM 2905 C CA . PHE D 1 21 ? 50.344 76.696 90.512 1.00 120.03 21 PHE D CA 1
ATOM 2906 C C . PHE D 1 21 ? 50.522 75.435 91.346 1.00 120.77 21 PHE D C 1
ATOM 2907 O O . PHE D 1 21 ? 50.607 74.327 90.810 1.00 121.37 21 PHE D O 1
ATOM 2915 N N . ALA D 1 22 ? 50.575 75.603 92.665 1.00 120.23 22 ALA D N 1
ATOM 2916 C CA . ALA D 1 22 ? 50.797 74.503 93.587 1.00 119.39 22 ALA D CA 1
ATOM 2917 C C . ALA D 1 22 ? 49.552 73.623 93.675 1.00 119.94 22 ALA D C 1
ATOM 2918 O O . ALA D 1 22 ? 48.553 73.837 92.984 1.00 123.19 22 ALA D O 1
ATOM 2920 N N . ALA D 1 23 ? 49.628 72.602 94.531 1.00 121.86 23 ALA D N 1
ATOM 2921 C CA . ALA D 1 23 ? 48.626 71.559 94.741 1.00 124.15 23 ALA D CA 1
ATOM 2922 C C . ALA D 1 23 ? 48.484 70.642 93.533 1.00 125.70 23 ALA D C 1
ATOM 2923 O O . ALA D 1 23 ? 47.744 69.655 93.606 1.00 125.70 23 ALA D O 1
ATOM 2925 N N . ILE D 1 24 ? 49.167 70.930 92.431 1.00 119.74 24 ILE D N 1
ATOM 2926 C CA . ILE D 1 24 ? 49.274 70.018 91.301 1.00 118.47 24 ILE D CA 1
ATOM 2927 C C . ILE D 1 24 ? 50.636 69.343 91.279 1.00 122.30 24 ILE D C 1
ATOM 2928 O O . ILE D 1 24 ? 50.737 68.129 91.105 1.00 121.42 24 ILE D O 1
ATOM 2933 N N . ASN D 1 25 ? 51.694 70.127 91.460 1.00 117.85 25 ASN D N 1
ATOM 2934 C CA . ASN D 1 25 ? 53.051 69.631 91.663 1.00 114.34 25 ASN D CA 1
ATOM 2935 C C . ASN D 1 25 ? 53.393 69.887 93.126 1.00 110.76 25 ASN D C 1
ATOM 2936 O O . ASN D 1 25 ? 53.879 70.965 93.478 1.00 109.64 25 ASN D O 1
ATOM 2941 N N . GLN D 1 26 ? 53.132 68.899 93.980 1.00 104.84 26 GLN D N 1
ATOM 2942 C CA . GLN D 1 26 ? 53.307 69.094 95.413 1.00 103.37 26 GLN D CA 1
ATOM 2943 C C . GLN D 1 26 ? 54.464 68.267 95.954 1.00 105.99 26 GLN D C 1
ATOM 2944 O O . GLN D 1 26 ? 55.154 68.697 96.883 1.00 109.59 26 GLN D O 1
ATOM 2950 N N . LYS D 1 27 ? 54.681 67.079 95.397 1.00 98.68 27 LYS D N 1
ATOM 2951 C CA . LYS D 1 27 ? 55.823 66.272 95.804 1.00 99.64 27 LYS D CA 1
ATOM 2952 C C . LYS D 1 27 ? 57.150 66.893 95.393 1.00 102.17 27 LYS D C 1
ATOM 2953 O O . LYS D 1 27 ? 58.134 66.760 96.129 1.00 101.53 27 LYS D O 1
ATOM 2959 N N . ARG D 1 28 ? 57.202 67.579 94.252 1.00 94.85 28 ARG D N 1
ATOM 2960 C CA . ARG D 1 28 ? 58.419 68.270 93.841 1.00 88.21 28 ARG D CA 1
ATOM 2961 C C . ARG D 1 28 ? 58.730 69.439 94.772 1.00 87.60 28 ARG D C 1
ATOM 2962 O O . ARG D 1 28 ? 59.893 69.677 95.110 1.00 97.53 28 ARG D O 1
ATOM 2970 N N . PHE D 1 29 ? 57.700 70.172 95.201 1.00 87.29 29 PHE D N 1
ATOM 2971 C CA . PHE D 1 29 ? 57.918 71.269 96.137 1.00 86.74 29 PHE D CA 1
ATOM 2972 C C . PHE D 1 29 ? 58.427 70.799 97.489 1.00 86.86 29 PHE D C 1
ATOM 2973 O O . PHE D 1 29 ? 59.080 71.581 98.186 1.00 95.30 29 PHE D O 1
ATOM 2981 N N . ASP D 1 30 ? 58.146 69.558 97.884 1.00 80.29 30 ASP D N 1
ATOM 2982 C CA . ASP D 1 30 ? 58.658 69.078 99.161 1.00 82.26 30 ASP D CA 1
ATOM 2983 C C . ASP D 1 30 ? 60.144 68.756 99.081 1.00 87.40 30 ASP D C 1
ATOM 2984 O O . ASP D 1 30 ? 60.893 69.033 100.024 1.00 90.10 30 ASP D O 1
ATOM 2989 N N . LEU D 1 31 ? 60.587 68.171 97.966 1.00 79.03 31 LEU D N 1
ATOM 2990 C CA . LEU D 1 31 ? 62.011 67.908 97.784 1.00 78.55 31 LEU D CA 1
ATOM 2991 C C . LEU D 1 31 ? 62.804 69.208 97.781 1.00 75.94 31 LEU D C 1
ATOM 2992 O O . LEU D 1 31 ? 63.868 69.304 98.404 1.00 75.85 31 LEU D O 1
ATOM 2997 N N . TYR D 1 32 ? 62.291 70.224 97.086 1.00 73.50 32 TYR D N 1
ATOM 2998 C CA . TYR D 1 32 ? 62.943 71.527 97.056 1.00 72.48 32 TYR D CA 1
ATOM 2999 C C . TYR D 1 32 ? 63.020 72.131 98.451 1.00 76.26 32 TYR D C 1
ATOM 3000 O O . TYR D 1 32 ? 64.068 72.635 98.867 1.00 89.87 32 TYR D O 1
ATOM 3009 N N . ILE D 1 33 ? 61.917 72.073 99.197 1.00 61.34 33 ILE D N 1
ATOM 3010 C CA . ILE D 1 33 ? 61.900 72.659 100.534 1.00 58.79 33 ILE D CA 1
ATOM 3011 C C . ILE D 1 33 ? 62.892 71.946 101.441 1.00 67.64 33 ILE D C 1
ATOM 3012 O O . ILE D 1 33 ? 63.624 72.581 102.206 1.00 83.36 33 ILE D O 1
ATOM 3017 N N . ASP D 1 34 ? 62.942 70.616 101.365 1.00 68.72 34 ASP D N 1
ATOM 3018 C CA . ASP D 1 34 ? 63.855 69.875 102.231 1.00 74.60 34 ASP D CA 1
ATOM 3019 C C . ASP D 1 34 ? 65.312 70.146 101.869 1.00 77.74 34 ASP D C 1
ATOM 3020 O O . ASP D 1 34 ? 66.148 70.382 102.752 1.00 75.54 34 ASP D O 1
ATOM 3025 N N . LEU D 1 35 ? 65.638 70.119 100.573 1.00 70.44 35 LEU D N 1
ATOM 3026 C CA . LEU D 1 35 ? 67.012 70.378 100.160 1.00 64.81 35 LEU D CA 1
ATOM 3027 C C . LEU D 1 35 ? 67.438 71.793 100.518 1.00 66.75 35 LEU D C 1
ATOM 3028 O O . LEU D 1 35 ? 68.598 72.028 100.872 1.00 73.29 35 LEU D O 1
ATOM 3033 N N . ARG D 1 36 ? 66.516 72.753 100.436 1.00 58.77 36 ARG D N 1
ATOM 3034 C CA . ARG D 1 36 ? 66.863 74.121 100.792 1.00 57.66 36 ARG D CA 1
ATOM 3035 C C . ARG D 1 36 ? 67.017 74.277 102.299 1.00 63.19 36 ARG D C 1
ATOM 3036 O O . ARG D 1 36 ? 67.930 74.967 102.765 1.00 71.31 36 ARG D O 1
ATOM 3044 N N . VAL D 1 37 ? 66.141 73.641 103.077 1.00 58.72 37 VAL D N 1
ATOM 3045 C CA . VAL D 1 37 ? 66.200 73.784 104.527 1.00 56.96 37 VAL D CA 1
ATOM 3046 C C . VAL D 1 37 ? 67.436 73.097 105.083 1.00 64.07 37 VAL D C 1
ATOM 3047 O O . VAL D 1 37 ? 67.942 73.470 106.147 1.00 71.21 37 VAL D O 1
ATOM 3051 N N . GLN D 1 38 ? 67.940 72.076 104.384 1.00 75.24 38 GLN D N 1
ATOM 3052 C CA . GLN D 1 38 ? 69.194 71.478 104.824 1.00 74.43 38 GLN D CA 1
ATOM 3053 C C . GLN D 1 38 ? 70.355 72.448 104.667 1.00 69.14 38 GLN D C 1
ATOM 3054 O O . GLN D 1 38 ? 71.351 72.333 105.387 1.00 69.18 38 GLN D O 1
ATOM 3060 N N . GLY D 1 39 ? 70.240 73.410 103.759 1.00 54.03 39 GLY D N 1
ATOM 3061 C CA . GLY D 1 39 ? 71.188 74.501 103.659 1.00 47.87 39 GLY D CA 1
ATOM 3062 C C . GLY D 1 39 ? 71.859 74.667 102.316 1.00 49.77 39 GLY D C 1
ATOM 3063 O O . GLY D 1 39 ? 72.552 75.675 102.122 1.00 56.90 39 GLY D O 1
ATOM 3064 N N . TYR D 1 40 ? 71.703 73.746 101.369 1.00 55.25 40 TYR D N 1
ATOM 3065 C CA . TYR D 1 40 ? 72.382 73.916 100.094 1.00 57.50 40 TYR D CA 1
ATOM 3066 C C . TYR D 1 40 ? 71.791 75.095 99.338 1.00 54.56 40 TYR D C 1
ATOM 3067 O O . TYR D 1 40 ? 70.643 75.484 99.559 1.00 65.57 40 TYR D O 1
ATOM 3076 N N . SER D 1 41 ? 72.593 75.670 98.451 1.00 61.70 41 SER D N 1
ATOM 3077 C CA . SER D 1 41 ? 72.235 76.924 97.816 1.00 68.49 41 SER D CA 1
ATOM 3078 C C . SER D 1 41 ? 71.074 76.739 96.847 1.00 73.04 41 SER D C 1
ATOM 3079 O O . SER D 1 41 ? 70.706 75.624 96.473 1.00 75.93 41 SER D O 1
ATOM 3082 N N . SER D 1 42 ? 70.502 77.866 96.437 1.00 80.36 42 SER D N 1
ATOM 3083 C CA . SER D 1 42 ? 69.520 77.878 95.368 1.00 79.76 42 SER D CA 1
ATOM 3084 C C . SER D 1 42 ? 70.235 77.769 94.027 1.00 85.80 42 SER D C 1
ATOM 3085 O O . SER D 1 42 ? 71.390 77.340 93.941 1.00 91.68 42 SER D O 1
ATOM 3088 N N . TRP D 1 43 ? 69.516 78.120 92.963 1.00 90.83 43 TRP D N 1
ATOM 3089 C CA . TRP D 1 43 ? 70.019 78.003 91.599 1.00 92.11 43 TRP D CA 1
ATOM 3090 C C . TRP D 1 43 ? 70.177 76.546 91.206 1.00 92.43 43 TRP D C 1
ATOM 3091 O O . TRP D 1 43 ? 69.477 76.076 90.304 1.00 100.15 43 TRP D O 1
ATOM 3102 N N . ARG D 1 44 ? 71.088 75.813 91.851 1.00 90.98 44 ARG D N 1
ATOM 3103 C CA . ARG D 1 44 ? 71.323 74.457 91.377 1.00 91.60 44 ARG D CA 1
ATOM 3104 C C . ARG D 1 44 ? 70.147 73.557 91.730 1.00 94.67 44 ARG D C 1
ATOM 3105 O O . ARG D 1 44 ? 69.720 72.738 90.910 1.00 99.51 44 ARG D O 1
ATOM 3113 N N . VAL D 1 45 ? 69.622 73.681 92.953 1.00 82.98 45 VAL D N 1
ATOM 3114 C CA . VAL D 1 45 ? 68.502 72.840 93.375 1.00 82.22 45 VAL D CA 1
ATOM 3115 C C . VAL D 1 45 ? 67.377 72.910 92.351 1.00 82.53 45 VAL D C 1
ATOM 3116 O O . VAL D 1 45 ? 66.668 71.922 92.108 1.00 88.49 45 VAL D O 1
ATOM 3120 N N . PHE D 1 46 ? 67.220 74.066 91.710 1.00 86.57 46 PHE D N 1
ATOM 3121 C CA . PHE D 1 46 ? 66.297 74.198 90.596 1.00 83.79 46 PHE D CA 1
ATOM 3122 C C . PHE D 1 46 ? 66.698 73.279 89.450 1.00 89.63 46 PHE D C 1
ATOM 3123 O O . PHE D 1 46 ? 65.839 72.622 88.858 1.00 95.23 46 PHE D O 1
ATOM 3131 N N . ARG D 1 47 ? 67.990 73.213 89.131 1.00 89.94 47 ARG D N 1
ATOM 3132 C CA . ARG D 1 47 ? 68.453 72.311 88.081 1.00 89.76 47 ARG D CA 1
ATOM 3133 C C . ARG D 1 47 ? 68.151 70.866 88.451 1.00 90.64 47 ARG D C 1
ATOM 3134 O O . ARG D 1 47 ? 67.766 70.061 87.598 1.00 93.63 47 ARG D O 1
ATOM 3142 N N . ALA D 1 48 ? 68.329 70.535 89.726 1.00 82.64 48 ALA D N 1
ATOM 3143 C CA . ALA D 1 48 ? 68.148 69.177 90.219 1.00 80.84 48 ALA D CA 1
ATOM 3144 C C . ALA D 1 48 ? 66.702 68.722 90.123 1.00 90.57 48 ALA D C 1
ATOM 3145 O O . ALA D 1 48 ? 66.421 67.635 89.611 1.00 93.74 48 ALA D O 1
ATOM 3147 N N . ILE D 1 49 ? 65.780 69.540 90.619 1.00 85.89 49 ILE D N 1
ATOM 3148 C CA . ILE D 1 49 ? 64.411 69.073 90.804 1.00 82.08 49 ILE D CA 1
ATOM 3149 C C . ILE D 1 49 ? 63.549 69.432 89.599 1.00 84.87 49 ILE D C 1
ATOM 3150 O O . ILE D 1 49 ? 62.623 68.692 89.248 1.00 86.40 49 ILE D O 1
ATOM 3155 N N . TRP D 1 50 ? 63.867 70.535 88.921 1.00 84.40 50 TRP D N 1
ATOM 3156 C CA . TRP D 1 50 ? 63.079 70.974 87.776 1.00 85.29 50 TRP D CA 1
ATOM 3157 C C . TRP D 1 50 ? 63.850 70.821 86.472 1.00 84.65 50 TRP D C 1
ATOM 3158 O O . TRP D 1 50 ? 63.597 71.547 85.509 1.00 83.49 50 TRP D O 1
ATOM 3169 N N . GLY D 1 51 ? 64.793 69.886 86.428 1.00 93.40 51 GLY D N 1
ATOM 3170 C CA . GLY D 1 51 ? 65.475 69.580 85.188 1.00 95.88 51 GLY D CA 1
ATOM 3171 C C . GLY D 1 51 ? 66.301 70.744 84.679 1.00 98.64 51 GLY D C 1
ATOM 3172 O O . GLY D 1 51 ? 66.813 71.568 85.441 1.00 99.40 51 GLY D O 1
ATOM 3173 N N . GLU D 1 52 ? 66.426 70.816 83.354 1.00 105.08 52 GLU D N 1
ATOM 3174 C CA . GLU D 1 52 ? 67.224 71.836 82.689 1.00 101.24 52 GLU D CA 1
ATOM 3175 C C . GLU D 1 52 ? 66.372 72.979 82.150 1.00 101.85 52 GLU D C 1
ATOM 3176 O O . GLU D 1 52 ? 66.660 73.517 81.076 1.00 100.79 52 GLU D O 1
ATOM 3182 N N . GLU D 1 53 ? 65.323 73.362 82.877 1.00 112.40 53 GLU D N 1
ATOM 3183 C CA . GLU D 1 53 ? 64.460 74.463 82.467 1.00 111.69 53 GLU D CA 1
ATOM 3184 C C . GLU D 1 53 ? 65.137 75.810 82.688 1.00 111.47 53 GLU D C 1
ATOM 3185 O O . GLU D 1 53 ? 64.493 76.858 82.583 1.00 112.50 53 GLU D O 1
ATOM 3191 N N . HIS D 1 54 ? 66.430 75.793 82.999 1.00 116.23 54 HIS D N 1
ATOM 3192 C CA . HIS D 1 54 ? 67.178 77.026 83.175 1.00 116.75 54 HIS D CA 1
ATOM 3193 C C . HIS D 1 54 ? 67.293 77.777 81.853 1.00 116.75 54 HIS D C 1
ATOM 3194 O O . HIS D 1 54 ? 67.175 77.204 80.766 1.00 116.46 54 HIS D O 1
ATOM 3201 N N . MET D 1 55 ? 67.518 79.085 81.965 1.00 126.46 55 MET D N 1
ATOM 3202 C CA . MET D 1 55 ? 67.642 79.985 80.818 1.00 125.78 55 MET D CA 1
ATOM 3203 C C . MET D 1 55 ? 66.387 79.985 79.950 1.00 127.73 55 MET D C 1
ATOM 3204 O O . MET D 1 55 ? 66.448 80.324 78.764 1.00 128.59 55 MET D O 1
ATOM 3209 N N . ASP D 1 56 ? 65.243 79.602 80.521 1.00 132.20 56 ASP D N 1
ATOM 3210 C CA . ASP D 1 56 ? 63.972 79.692 79.814 1.00 132.15 56 ASP D CA 1
ATOM 3211 C C . ASP D 1 56 ? 63.678 81.152 79.489 1.00 132.03 56 ASP D C 1
ATOM 3212 O O . ASP D 1 56 ? 63.566 81.527 78.318 1.00 130.51 56 ASP D O 1
ATOM 3217 N N . GLY D 1 57 ? 63.555 81.976 80.523 1.00 125.82 57 GLY D N 1
ATOM 3218 C CA . GLY D 1 57 ? 63.595 83.409 80.382 1.00 124.25 57 GLY D CA 1
ATOM 3219 C C . GLY D 1 57 ? 64.747 83.939 81.206 1.00 124.14 57 GLY D C 1
ATOM 3220 O O . GLY D 1 57 ? 65.915 83.629 80.954 1.00 122.91 57 GLY D O 1
ATOM 3221 N N . PRO D 1 58 ? 64.443 84.749 82.207 1.00 120.76 58 PRO D N 1
ATOM 3222 C CA . PRO D 1 58 ? 65.436 85.013 83.251 1.00 121.11 58 PRO D CA 1
ATOM 3223 C C . PRO D 1 58 ? 65.377 83.933 84.320 1.00 120.61 58 PRO D C 1
ATOM 3224 O O . PRO D 1 58 ? 64.353 83.778 84.993 1.00 121.07 58 PRO D O 1
ATOM 3228 N N . ALA D 1 59 ? 66.461 83.169 84.474 1.00 111.36 59 ALA D N 1
ATOM 3229 C CA . ALA D 1 59 ? 66.456 82.072 85.435 1.00 109.11 59 ALA D CA 1
ATOM 3230 C C . ALA D 1 59 ? 66.263 82.574 86.859 1.00 112.20 59 ALA D C 1
ATOM 3231 O O . ALA D 1 59 ? 65.505 81.975 87.632 1.00 113.69 59 ALA D O 1
ATOM 3233 N N . GLN D 1 60 ? 66.935 83.669 87.221 1.00 105.54 60 GLN D N 1
ATOM 3234 C CA . GLN D 1 60 ? 66.759 84.237 88.552 1.00 102.34 60 GLN D CA 1
ATOM 3235 C C . GLN D 1 60 ? 65.315 84.662 88.777 1.00 103.65 60 GLN D C 1
ATOM 3236 O O . GLN D 1 60 ? 64.794 84.551 89.894 1.00 105.59 60 GLN D O 1
ATOM 3242 N N . ALA D 1 61 ? 64.650 85.141 87.724 1.00 99.63 61 ALA D N 1
ATOM 3243 C CA . ALA D 1 61 ? 63.253 85.540 87.849 1.00 99.85 61 ALA D CA 1
ATOM 3244 C C . ALA D 1 61 ? 62.376 84.355 88.230 1.00 100.96 61 ALA D C 1
ATOM 3245 O O . ALA D 1 61 ? 61.599 84.431 89.185 1.00 101.80 61 ALA D O 1
ATOM 3247 N N . ARG D 1 62 ? 62.495 83.243 87.507 1.00 96.02 62 ARG D N 1
ATOM 3248 C CA . ARG D 1 62 ? 61.694 82.072 87.846 1.00 95.15 62 ARG D CA 1
ATOM 3249 C C . ARG D 1 62 ? 62.054 81.543 89.230 1.00 95.67 62 ARG D C 1
ATOM 3250 O O . ARG D 1 62 ? 61.172 81.146 90.006 1.00 100.08 62 ARG D O 1
ATOM 3258 N N . ILE D 1 63 ? 63.347 81.550 89.564 1.00 88.26 63 ILE D N 1
ATOM 3259 C CA . ILE D 1 63 ? 63.785 81.014 90.848 1.00 87.13 63 ILE D CA 1
ATOM 3260 C C . ILE D 1 63 ? 63.178 81.807 91.998 1.00 88.83 63 ILE D C 1
ATOM 3261 O O . ILE D 1 63 ? 62.554 81.238 92.901 1.00 90.29 63 ILE D O 1
ATOM 3266 N N . PHE D 1 64 ? 63.308 83.136 91.972 1.00 94.45 64 PHE D N 1
ATOM 3267 C CA . PHE D 1 64 ? 62.768 83.912 93.081 1.00 96.08 64 PHE D CA 1
ATOM 3268 C C . PHE D 1 64 ? 61.259 84.088 92.967 1.00 98.70 64 PHE D C 1
ATOM 3269 O O . PHE D 1 64 ? 60.618 84.539 93.922 1.00 98.07 64 PHE D O 1
ATOM 3277 N N . ALA D 1 65 ? 60.670 83.738 91.823 1.00 94.12 65 ALA D N 1
ATOM 3278 C CA . ALA D 1 65 ? 59.217 83.710 91.740 1.00 89.19 65 ALA D CA 1
ATOM 3279 C C . ALA D 1 65 ? 58.671 82.502 92.478 1.00 88.95 65 ALA D C 1
ATOM 3280 O O . ALA D 1 65 ? 57.676 82.601 93.205 1.00 94.07 65 ALA D O 1
ATOM 3282 N N . MET D 1 66 ? 59.322 81.349 92.315 1.00 84.86 66 MET D N 1
ATOM 3283 C CA . MET D 1 66 ? 58.919 80.183 93.092 1.00 85.83 66 MET D CA 1
ATOM 3284 C C . MET D 1 66 ? 59.370 80.305 94.542 1.00 82.18 66 MET D C 1
ATOM 3285 O O . MET D 1 66 ? 58.827 79.629 95.422 1.00 82.51 66 MET D O 1
ATOM 3290 N N . GLU D 1 67 ? 60.349 81.169 94.809 1.00 82.80 67 GLU D N 1
ATOM 3291 C CA . GLU D 1 67 ? 60.812 81.452 96.161 1.00 86.09 67 GLU D CA 1
ATOM 3292 C C . GLU D 1 67 ? 59.849 82.346 96.943 1.00 84.68 67 GLU D C 1
ATOM 3293 O O . GLU D 1 67 ? 60.102 82.632 98.120 1.00 86.73 67 GLU D O 1
ATOM 3299 N N . SER D 1 68 ? 58.760 82.801 96.318 1.00 84.45 68 SER D N 1
ATOM 3300 C CA . SER D 1 68 ? 57.849 83.750 96.948 1.00 82.42 68 SER D CA 1
ATOM 3301 C C . SER D 1 68 ? 56.435 83.206 97.108 1.00 86.99 68 SER D C 1
ATOM 3302 O O . SER D 1 68 ? 55.511 83.988 97.357 1.00 89.68 68 SER D O 1
ATOM 3305 N N . ASN D 1 69 ? 56.237 81.903 96.965 1.00 99.07 69 ASN D N 1
ATOM 3306 C CA . ASN D 1 69 ? 54.903 81.345 97.115 1.00 98.81 69 ASN D CA 1
ATOM 3307 C C . ASN D 1 69 ? 54.479 81.391 98.581 1.00 97.04 69 ASN D C 1
ATOM 3308 O O . ASN D 1 69 ? 55.276 81.062 99.466 1.00 100.75 69 ASN D O 1
ATOM 3313 N N . PRO D 1 70 ? 53.244 81.804 98.874 1.00 91.37 70 PRO D N 1
ATOM 3314 C CA . PRO D 1 70 ? 52.751 81.675 100.253 1.00 92.08 70 PRO D CA 1
ATOM 3315 C C . PRO D 1 70 ? 52.809 80.249 100.762 1.00 93.77 70 PRO D C 1
ATOM 3316 O O . PRO D 1 70 ? 53.204 80.026 101.915 1.00 97.90 70 PRO D O 1
ATOM 3320 N N . TYR D 1 71 ? 52.453 79.277 99.920 1.00 94.00 71 TYR D N 1
ATOM 3321 C CA . TYR D 1 71 ? 52.621 77.872 100.275 1.00 94.93 71 TYR D CA 1
ATOM 3322 C C . TYR D 1 71 ? 54.078 77.566 100.589 1.00 99.84 71 TYR D C 1
ATOM 3323 O O . TYR D 1 71 ? 54.394 76.948 101.617 1.00 98.90 71 TYR D O 1
ATOM 3332 N N . TYR D 1 72 ? 54.983 77.987 99.700 1.00 95.82 72 TYR D N 1
ATOM 3333 C CA . TYR D 1 72 ? 56.403 77.831 99.976 1.00 87.84 72 TYR D CA 1
ATOM 3334 C C . TYR D 1 72 ? 56.737 78.417 101.336 1.00 86.81 72 TYR D C 1
ATOM 3335 O O . TYR D 1 72 ? 57.039 77.680 102.272 1.00 88.22 72 TYR D O 1
ATOM 3344 N N . ARG D 1 73 ? 56.544 79.728 101.491 1.00 91.79 73 ARG D N 1
ATOM 3345 C CA . ARG D 1 73 ? 56.955 80.420 102.708 1.00 90.63 73 ARG D CA 1
ATOM 3346 C C . ARG D 1 73 ? 56.457 79.709 103.963 1.00 94.98 73 ARG D C 1
ATOM 3347 O O . ARG D 1 73 ? 57.228 79.474 104.900 1.00 98.20 73 ARG D O 1
ATOM 3355 N N . LYS D 1 74 ? 55.176 79.328 103.991 1.00 92.42 74 LYS D N 1
ATOM 3356 C CA . LYS D 1 74 ? 54.640 78.707 105.201 1.00 87.48 74 LYS D CA 1
ATOM 3357 C C . LYS D 1 74 ? 55.281 77.345 105.458 1.00 90.62 74 LYS D C 1
ATOM 3358 O O . LYS D 1 74 ? 55.706 77.052 106.585 1.00 94.56 74 LYS D O 1
ATOM 3364 N N . GLN D 1 75 ? 55.385 76.500 104.424 1.00 91.23 75 GLN D N 1
ATOM 3365 C CA . GLN D 1 75 ? 55.969 75.180 104.645 1.00 92.84 75 GLN D CA 1
ATOM 3366 C C . GLN D 1 75 ? 57.456 75.266 104.967 1.00 92.64 75 GLN D C 1
ATOM 3367 O O . GLN D 1 75 ? 57.957 74.500 105.798 1.00 92.52 75 GLN D O 1
ATOM 3373 N N . PHE D 1 76 ? 58.173 76.182 104.315 1.00 80.66 76 PHE D N 1
ATOM 3374 C CA . PHE D 1 76 ? 59.586 76.389 104.598 1.00 78.24 76 PHE D CA 1
ATOM 3375 C C . PHE D 1 76 ? 59.792 76.828 106.037 1.00 75.25 76 PHE D C 1
ATOM 3376 O O . PHE D 1 76 ? 60.672 76.309 106.728 1.00 80.74 76 PHE D O 1
ATOM 3384 N N . LYS D 1 77 ? 58.985 77.778 106.513 1.00 78.57 77 LYS D N 1
ATOM 3385 C CA . LYS D 1 77 ? 59.108 78.213 107.899 1.00 82.91 77 LYS D CA 1
ATOM 3386 C C . LYS D 1 77 ? 58.821 77.066 108.857 1.00 84.69 77 LYS D C 1
ATOM 3387 O O . LYS D 1 77 ? 59.536 76.874 109.847 1.00 81.65 77 LYS D O 1
ATOM 3393 N N . ALA D 1 78 ? 57.777 76.281 108.571 1.00 87.98 78 ALA D N 1
ATOM 3394 C CA . ALA D 1 78 ? 57.431 75.168 109.451 1.00 85.93 78 ALA D CA 1
ATOM 3395 C C . ALA D 1 78 ? 58.560 74.145 109.521 1.00 86.63 78 ALA D C 1
ATOM 3396 O O . ALA D 1 78 ? 58.995 73.753 110.611 1.00 87.05 78 ALA D O 1
ATOM 3398 N N . LYS D 1 79 ? 59.057 73.709 108.360 1.00 83.57 79 LYS D N 1
ATOM 3399 C CA . LYS D 1 79 ? 60.114 72.703 108.337 1.00 82.42 79 LYS D CA 1
ATOM 3400 C C . LYS D 1 79 ? 61.411 73.243 108.922 1.00 86.58 79 LYS D C 1
ATOM 3401 O O . LYS D 1 79 ? 62.180 72.498 109.539 1.00 90.17 79 LYS D O 1
ATOM 3407 N N . LEU D 1 80 ? 61.672 74.537 108.739 1.00 83.42 80 LEU D N 1
ATOM 3408 C CA . LEU D 1 80 ? 62.892 75.130 109.266 1.00 80.91 80 LEU D CA 1
ATOM 3409 C C . LEU D 1 80 ? 62.840 75.200 110.784 1.00 79.12 80 LEU D C 1
ATOM 3410 O O . LEU D 1 80 ? 63.826 74.902 111.464 1.00 74.34 80 LEU D O 1
ATOM 3415 N N . ASN D 1 81 ? 61.686 75.576 111.337 1.00 84.58 81 ASN D N 1
ATOM 3416 C CA . ASN D 1 81 ? 61.545 75.630 112.784 1.00 83.51 81 ASN D CA 1
ATOM 3417 C C . ASN D 1 81 ? 61.392 74.252 113.410 1.00 82.18 81 ASN D C 1
ATOM 3418 O O . ASN D 1 81 ? 61.571 74.120 114.625 1.00 79.78 81 ASN D O 1
ATOM 3423 N N . ALA D 1 82 ? 61.069 73.226 112.620 1.00 85.62 82 ALA D N 1
ATOM 3424 C CA . ALA D 1 82 ? 60.895 71.880 113.145 1.00 89.22 82 ALA D CA 1
ATOM 3425 C C . ALA D 1 82 ? 62.180 71.066 113.198 1.00 87.88 82 ALA D C 1
ATOM 3426 O O . ALA D 1 82 ? 62.156 69.945 113.718 1.00 82.12 82 ALA D O 1
ATOM 3428 N N . THR D 1 83 ? 63.293 71.586 112.684 1.00 84.01 83 THR D N 1
ATOM 3429 C CA . THR D 1 83 ? 64.544 70.835 112.655 1.00 80.80 83 THR D CA 1
ATOM 3430 C C . THR D 1 83 ? 65.400 71.210 113.858 1.00 83.13 83 THR D C 1
ATOM 3431 O O . THR D 1 83 ? 65.690 72.390 114.078 1.00 84.60 83 THR D O 1
ATOM 3435 N N . LYS D 1 84 ? 65.804 70.207 114.635 1.00 82.72 84 LYS D N 1
ATOM 3436 C CA . LYS D 1 84 ? 66.633 70.452 115.806 1.00 84.18 84 LYS D CA 1
ATOM 3437 C C . LYS D 1 84 ? 68.010 70.947 115.379 1.00 87.03 84 LYS D C 1
ATOM 3438 O O . LYS D 1 84 ? 68.512 70.603 114.306 1.00 88.63 84 LYS D O 1
ATOM 3444 N N . THR D 1 85 ? 68.630 71.765 116.232 1.00 82.90 85 THR D N 1
ATOM 3445 C CA . THR D 1 85 ? 69.938 72.322 115.908 1.00 80.42 85 THR D CA 1
ATOM 3446 C C . THR D 1 85 ? 71.044 71.320 116.207 1.00 82.52 85 THR D C 1
ATOM 3447 O O . THR D 1 85 ? 72.038 71.652 116.859 1.00 81.95 85 THR D O 1
ATOM 3451 N N . SER D 1 86 ? 70.872 70.084 115.726 1.00 83.64 86 SER D N 1
ATOM 3452 C CA . SER D 1 86 ? 71.945 69.097 115.766 1.00 78.39 86 SER D CA 1
ATOM 3453 C C . SER D 1 86 ? 72.000 68.306 114.466 1.00 76.88 86 SER D C 1
ATOM 3454 O O . SER D 1 86 ? 72.882 67.455 114.309 1.00 78.21 86 SER D O 1
ATOM 3457 N N . ASP D 1 87 ? 71.073 68.554 113.543 1.00 79.98 87 ASP D N 1
ATOM 3458 C CA . ASP D 1 87 ? 71.166 68.048 112.187 1.00 82.46 87 ASP D CA 1
ATOM 3459 C C . ASP D 1 87 ? 71.712 69.103 111.238 1.00 81.75 87 ASP D C 1
ATOM 3460 O O . ASP D 1 87 ? 71.847 68.832 110.040 1.00 79.89 87 ASP D O 1
ATOM 3465 N N . LEU D 1 88 ? 72.037 70.293 111.741 1.00 71.54 88 LEU D N 1
ATOM 3466 C CA . LEU D 1 88 ? 72.628 71.353 110.933 1.00 69.70 88 LEU D CA 1
ATOM 3467 C C . LEU D 1 88 ? 74.109 71.508 111.258 1.00 70.41 88 LEU D C 1
ATOM 3468 O O . LEU D 1 88 ? 74.947 71.436 110.358 1.00 66.21 88 LEU D O 1
ATOM 3473 N N . TRP D 1 89 ? 74.457 71.719 112.526 1.00 60.97 89 TRP D N 1
ATOM 3474 C CA . TRP D 1 89 ? 75.847 71.877 112.942 1.00 55.26 89 TRP D CA 1
ATOM 3475 C C . TRP D 1 89 ? 76.085 71.080 114.216 1.00 60.31 89 TRP D C 1
ATOM 3476 O O . TRP D 1 89 ? 75.639 71.478 115.296 1.00 69.30 89 TRP D O 1
ATOM 3487 N N . ASN D 1 90 ? 76.795 69.963 114.086 1.00 64.32 90 ASN D N 1
ATOM 3488 C CA . ASN D 1 90 ? 77.301 69.175 115.194 1.00 63.01 90 ASN D CA 1
ATOM 3489 C C . ASN D 1 90 ? 78.809 69.057 115.032 1.00 70.82 90 ASN D C 1
ATOM 3490 O O . ASN D 1 90 ? 79.312 69.162 113.907 1.00 73.70 90 ASN D O 1
ATOM 3495 N N . PRO D 1 91 ? 79.563 68.847 116.130 1.00 75.59 91 PRO D N 1
ATOM 3496 C CA . PRO D 1 91 ? 81.021 69.046 116.077 1.00 67.68 91 PRO D CA 1
ATOM 3497 C C . PRO D 1 91 ? 81.702 68.276 114.961 1.00 65.87 91 PRO D C 1
ATOM 3498 O O . PRO D 1 91 ? 82.622 68.777 114.303 1.00 74.23 91 PRO D O 1
ATOM 3502 N N . LYS D 1 92 ? 81.233 67.054 114.736 1.00 66.43 92 LYS D N 1
ATOM 3503 C CA . LYS D 1 92 ? 81.887 66.175 113.784 1.00 68.49 92 LYS D CA 1
ATOM 3504 C C . LYS D 1 92 ? 81.733 66.695 112.358 1.00 64.68 92 LYS D C 1
ATOM 3505 O O . LYS D 1 92 ? 82.669 66.581 111.558 1.00 71.14 92 LYS D O 1
ATOM 3511 N N . THR D 1 93 ? 80.589 67.309 112.039 1.00 47.24 93 THR D N 1
ATOM 3512 C CA . THR D 1 93 ? 80.434 67.963 110.744 1.00 50.08 93 THR D CA 1
ATOM 3513 C C . THR D 1 93 ? 81.377 69.148 110.595 1.00 57.63 93 THR D C 1
ATOM 3514 O O . THR D 1 93 ? 81.893 69.387 109.500 1.00 66.11 93 THR D O 1
ATOM 3518 N N . ALA D 1 94 ? 81.597 69.913 111.665 1.00 49.57 94 ALA D N 1
ATOM 3519 C CA . ALA D 1 94 ? 82.542 71.022 111.587 1.00 49.85 94 ALA D CA 1
ATOM 3520 C C . ALA D 1 94 ? 83.952 70.516 111.313 1.00 55.17 94 ALA D C 1
ATOM 3521 O O . ALA D 1 94 ? 84.680 71.083 110.485 1.00 59.51 94 ALA D O 1
ATOM 3523 N N . LEU D 1 95 ? 84.351 69.441 111.997 1.00 60.76 95 LEU D N 1
ATOM 3524 C CA . LEU D 1 95 ? 85.655 68.845 111.725 1.00 58.44 95 LEU D CA 1
ATOM 3525 C C . LEU D 1 95 ? 85.751 68.391 110.277 1.00 61.87 95 LEU D C 1
ATOM 3526 O O . LEU D 1 95 ? 86.765 68.620 109.608 1.00 68.80 95 LEU D O 1
ATOM 3531 N N . HIS D 1 96 ? 84.695 67.755 109.768 1.00 48.18 96 HIS D N 1
ATOM 3532 C CA . HIS D 1 96 ? 84.734 67.295 108.385 1.00 47.49 96 HIS D CA 1
ATOM 3533 C C . HIS D 1 96 ? 84.806 68.451 107.397 1.00 57.07 96 HIS D C 1
ATOM 3534 O O . HIS D 1 96 ? 85.506 68.350 106.387 1.00 73.16 96 HIS D O 1
ATOM 3541 N N . GLU D 1 97 ? 84.086 69.545 107.648 1.00 50.42 97 GLU D N 1
ATOM 3542 C CA . GLU D 1 97 ? 84.126 70.674 106.721 1.00 51.41 97 GLU D CA 1
ATOM 3543 C C . GLU D 1 97 ? 85.496 71.339 106.712 1.00 56.62 97 GLU D C 1
ATOM 3544 O O . GLU D 1 97 ? 86.045 71.643 105.642 1.00 61.23 97 GLU D O 1
ATOM 3550 N N . LEU D 1 98 ? 86.070 71.566 107.893 1.00 47.44 98 LEU D N 1
ATOM 3551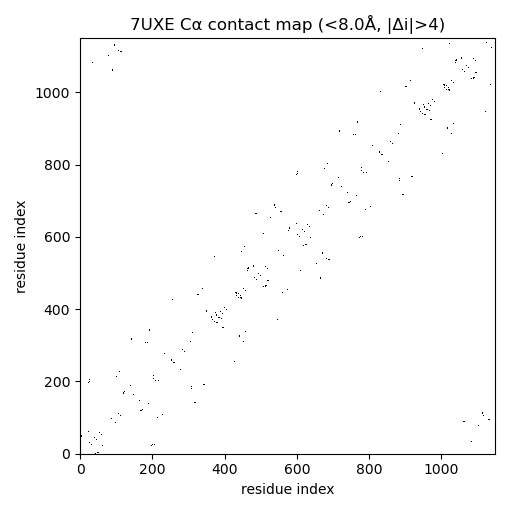 C CA . LEU D 1 98 ? 87.418 72.113 107.927 1.00 44.98 98 LEU D CA 1
ATOM 3552 C C . LEU D 1 98 ? 88.420 71.185 107.254 1.00 57.64 98 LEU D C 1
ATOM 3553 O O . LEU D 1 98 ? 89.304 71.662 106.535 1.00 68.19 98 LEU D O 1
ATOM 3558 N N . LEU D 1 99 ? 88.290 69.871 107.442 1.00 45.78 99 LEU D N 1
ATOM 3559 C CA . LEU D 1 99 ? 89.187 68.937 106.773 1.00 41.34 99 LEU D CA 1
ATOM 3560 C C . LEU D 1 99 ? 89.011 68.969 105.258 1.00 46.39 99 LEU D C 1
ATOM 3561 O O . LEU D 1 99 ? 90.004 68.895 104.520 1.00 60.47 99 LEU D O 1
ATOM 3566 N N . GLN D 1 100 ? 87.768 69.079 104.781 1.00 43.61 100 GLN D N 1
ATOM 3567 C CA . GLN D 1 100 ? 87.529 69.257 103.353 1.00 43.71 100 GLN D CA 1
ATOM 3568 C C . GLN D 1 100 ? 88.265 70.475 102.830 1.00 52.79 100 GLN D C 1
ATOM 3569 O O . GLN D 1 100 ? 88.874 70.431 101.755 1.00 63.31 100 GLN D O 1
ATOM 3575 N N . MET D 1 101 ? 88.204 71.580 103.569 1.00 56.91 101 MET D N 1
ATOM 3576 C CA . MET D 1 101 ? 88.871 72.794 103.115 1.00 53.90 101 MET D CA 1
ATOM 3577 C C . MET D 1 101 ? 90.387 72.630 103.151 1.00 51.85 101 MET D C 1
ATOM 3578 O O . MET D 1 101 ? 91.108 73.217 102.339 1.00 58.02 101 MET D O 1
ATOM 3583 N N . VAL D 1 102 ? 90.888 71.829 104.093 1.00 48.97 102 VAL D N 1
ATOM 3584 C CA . VAL D 1 102 ? 92.329 71.588 104.173 1.00 47.11 102 VAL D CA 1
ATOM 3585 C C . VAL D 1 102 ? 92.835 70.786 102.984 1.00 44.16 102 VAL D C 1
ATOM 3586 O O . VAL D 1 102 ? 93.854 71.138 102.379 1.00 47.88 102 VAL D O 1
ATOM 3590 N N . ARG D 1 103 ? 92.146 69.704 102.622 1.00 47.21 103 ARG D N 1
ATOM 3591 C CA . ARG D 1 103 ? 92.656 68.778 101.615 1.00 50.01 103 ARG D CA 1
ATOM 3592 C C . ARG D 1 103 ? 92.259 69.146 100.191 1.00 54.31 103 ARG D C 1
ATOM 3593 O O . ARG D 1 103 ? 92.547 68.382 99.265 1.00 57.54 103 ARG D O 1
ATOM 3601 N N . ASP D 1 104 ? 91.609 70.277 99.992 1.00 66.44 104 ASP D N 1
ATOM 3602 C CA . ASP D 1 104 ? 91.266 70.709 98.647 1.00 70.19 104 ASP D CA 1
ATOM 3603 C C . ASP D 1 104 ? 92.377 71.586 98.070 1.00 73.14 104 ASP D C 1
ATOM 3604 O O . ASP D 1 104 ? 92.674 72.654 98.608 1.00 81.65 104 ASP D O 1
ATOM 3609 N N . PRO D 1 105 ? 93.013 71.156 96.976 1.00 69.23 105 PRO D N 1
ATOM 3610 C CA . PRO D 1 105 ? 94.098 71.957 96.394 1.00 73.22 105 PRO D CA 1
ATOM 3611 C C . PRO D 1 105 ? 93.606 73.044 95.452 1.00 78.56 105 PRO D C 1
ATOM 3612 O O . PRO D 1 105 ? 94.130 73.197 94.344 1.00 79.65 105 PRO D O 1
ATOM 3616 N N . THR D 1 106 ? 92.595 73.801 95.879 1.00 85.58 106 THR D N 1
ATOM 3617 C CA . THR D 1 106 ? 92.089 74.915 95.089 1.00 81.85 106 THR D CA 1
ATOM 3618 C C . THR D 1 106 ? 91.684 76.074 96.006 1.00 79.81 106 THR D C 1
ATOM 3619 O O . THR D 1 106 ? 91.153 77.085 95.532 1.00 81.51 106 THR D O 1
ATOM 3623 N N . VAL D 1 107 ? 92.069 76.030 97.276 1.00 68.36 107 VAL D N 1
ATOM 3624 C CA . VAL D 1 107 ? 91.497 76.888 98.306 1.00 69.11 107 VAL D CA 1
ATOM 3625 C C . VAL D 1 107 ? 92.456 78.037 98.598 1.00 74.94 107 VAL D C 1
ATOM 3626 O O . VAL D 1 107 ? 92.300 78.763 99.586 1.00 79.71 107 VAL D O 1
ATOM 3630 N N . LYS D 1 108 ? 93.450 78.226 97.727 1.00 76.94 108 LYS D N 1
ATOM 3631 C CA . LYS D 1 108 ? 94.557 79.136 98.006 1.00 73.72 108 LYS D CA 1
ATOM 3632 C C . LYS D 1 108 ? 95.277 78.666 99.262 1.00 77.18 108 LYS D C 1
ATOM 3633 O O . LYS D 1 108 ? 94.906 77.647 99.852 1.00 84.27 108 LYS D O 1
ATOM 3639 N N . ASP D 1 109 ? 96.323 79.371 99.669 1.00 71.37 109 ASP D N 1
ATOM 3640 C CA . ASP D 1 109 ? 97.178 78.831 100.715 1.00 71.95 109 ASP D CA 1
ATOM 3641 C C . ASP D 1 109 ? 96.954 79.480 102.077 1.00 73.98 109 ASP D C 1
ATOM 3642 O O . ASP D 1 109 ? 97.084 78.795 103.101 1.00 78.93 109 ASP D O 1
ATOM 3647 N N . SER D 1 110 ? 96.593 80.759 102.124 1.00 71.56 110 SER D N 1
ATOM 3648 C CA . SER D 1 110 ? 96.235 81.403 103.381 1.00 74.56 110 SER D CA 1
ATOM 3649 C C . SER D 1 110 ? 95.008 80.778 104.029 1.00 77.85 110 SER D C 1
ATOM 3650 O O . SER D 1 110 ? 94.979 80.599 105.252 1.00 80.02 110 SER D O 1
ATOM 3653 N N . SER D 1 111 ? 93.992 80.438 103.234 1.00 63.55 111 SER D N 1
ATOM 3654 C CA . SER D 1 111 ? 92.821 79.767 103.782 1.00 61.64 111 SER D CA 1
ATOM 3655 C C . SER D 1 111 ? 93.166 78.394 104.340 1.00 63.87 111 SER D C 1
ATOM 3656 O O . SER D 1 111 ? 92.654 78.016 105.397 1.00 72.91 111 SER D O 1
ATOM 3659 N N . ARG D 1 112 ? 94.019 77.632 103.653 1.00 54.18 112 ARG D N 1
ATOM 3660 C CA . ARG D 1 112 ? 94.434 76.339 104.188 1.00 59.56 112 ARG D CA 1
ATOM 3661 C C . ARG D 1 112 ? 95.184 76.510 105.501 1.00 64.20 112 ARG D C 1
ATOM 3662 O O . ARG D 1 112 ? 94.967 75.754 106.457 1.00 67.15 112 ARG D O 1
ATOM 3670 N N . LEU D 1 113 ? 96.077 77.500 105.567 1.00 64.76 113 LEU D N 1
ATOM 3671 C CA . LEU D 1 113 ? 96.780 77.750 106.820 1.00 56.60 113 LEU D CA 1
ATOM 3672 C C . LEU D 1 113 ? 95.809 78.084 107.943 1.00 65.68 113 LEU D C 1
ATOM 3673 O O . LEU D 1 113 ? 95.935 77.559 109.056 1.00 73.30 113 LEU D O 1
ATOM 3678 N N . SER D 1 114 ? 94.829 78.947 107.674 1.00 59.81 114 SER D N 1
ATOM 3679 C CA . SER D 1 114 ? 93.875 79.299 108.719 1.00 58.27 114 SER D CA 1
ATOM 3680 C C . SER D 1 114 ? 93.031 78.101 109.135 1.00 64.73 114 SER D C 1
ATOM 3681 O O . SER D 1 114 ? 92.719 77.946 110.321 1.00 70.26 114 SER D O 1
ATOM 3684 N N . ALA D 1 115 ? 92.655 77.246 108.183 1.00 50.01 115 ALA D N 1
ATOM 3685 C CA . ALA D 1 115 ? 91.897 76.048 108.525 1.00 46.25 115 ALA D CA 1
ATOM 3686 C C . ALA D 1 115 ? 92.711 75.127 109.423 1.00 53.41 115 ALA D C 1
ATOM 3687 O O . ALA D 1 115 ? 92.180 74.545 110.377 1.00 64.46 115 ALA D O 1
ATOM 3689 N N . ILE D 1 116 ? 94.004 74.978 109.131 1.00 49.57 116 ILE D N 1
ATOM 3690 C CA . ILE D 1 116 ? 94.865 74.177 110.000 1.00 48.25 116 ILE D CA 1
ATOM 3691 C C . ILE D 1 116 ? 94.936 74.803 111.387 1.00 58.52 116 ILE D C 1
ATOM 3692 O O . ILE D 1 116 ? 94.886 74.106 112.406 1.00 63.37 116 ILE D O 1
ATOM 3697 N N . LYS D 1 117 ? 95.029 76.134 111.444 1.00 74.85 117 LYS D N 1
ATOM 3698 C CA . LYS D 1 117 ? 95.057 76.823 112.733 1.00 70.34 117 LYS D CA 1
ATOM 3699 C C . LYS D 1 117 ? 93.809 76.519 113.550 1.00 73.76 117 LYS D C 1
ATOM 3700 O O . LYS D 1 117 ? 93.885 76.262 114.756 1.00 83.18 117 LYS D O 1
ATOM 3706 N N . GLU D 1 118 ? 92.643 76.562 112.910 1.00 69.80 118 GLU D N 1
ATOM 3707 C CA . GLU D 1 118 ? 91.404 76.398 113.665 1.00 69.50 118 GLU D CA 1
ATOM 3708 C C . GLU D 1 118 ? 91.178 74.946 114.054 1.00 77.91 118 GLU D C 1
ATOM 3709 O O . GLU D 1 118 ? 90.676 74.664 115.148 1.00 83.70 118 GLU D O 1
ATOM 3715 N N . LEU D 1 119 ? 91.549 74.007 113.183 1.00 66.46 119 LEU D N 1
ATOM 3716 C CA . LEU D 1 119 ? 91.526 72.607 113.589 1.00 58.98 119 LEU D CA 1
ATOM 3717 C C . LEU D 1 119 ? 92.479 72.370 114.751 1.00 67.07 119 LEU D C 1
ATOM 3718 O O . LEU D 1 119 ? 92.223 71.523 115.613 1.00 71.71 119 LEU D O 1
ATOM 3723 N N . ASN D 1 120 ? 93.584 73.113 114.792 1.00 69.72 120 ASN D N 1
ATOM 3724 C CA . ASN D 1 120 ? 94.522 73.021 115.899 1.00 67.05 120 ASN D CA 1
ATOM 3725 C C . ASN D 1 120 ? 93.882 73.523 117.185 1.00 68.73 120 ASN D C 1
ATOM 3726 O O . ASN D 1 120 ? 93.990 72.886 118.236 1.00 72.41 120 ASN D O 1
ATOM 3731 N N . VAL D 1 121 ? 93.216 74.671 117.102 1.00 70.18 121 VAL D N 1
ATOM 3732 C CA . VAL D 1 121 ? 92.626 75.318 118.268 1.00 68.22 121 VAL D CA 1
ATOM 3733 C C . VAL D 1 121 ? 91.505 74.458 118.839 1.00 72.13 121 VAL D C 1
ATOM 3734 O O . VAL D 1 121 ? 91.408 74.283 120.059 1.00 76.20 121 VAL D O 1
ATOM 3738 N N . LEU D 1 122 ? 90.655 73.914 117.967 1.00 80.89 122 LEU D N 1
ATOM 3739 C CA . LEU D 1 122 ? 89.499 73.151 118.426 1.00 80.49 122 LEU D CA 1
ATOM 3740 C C . LEU D 1 122 ? 89.894 71.926 119.238 1.00 79.23 122 LEU D C 1
ATOM 3741 O O . LEU D 1 122 ? 89.579 71.841 120.428 1.00 79.63 122 LEU D O 1
ATOM 3746 N N . ALA D 1 123 ? 90.587 70.976 118.615 1.00 80.15 123 ALA D N 1
ATOM 3747 C CA . ALA D 1 123 ? 90.789 69.686 119.260 1.00 83.52 123 ALA D CA 1
ATOM 3748 C C . ALA D 1 123 ? 92.064 69.639 120.091 1.00 87.02 123 ALA D C 1
ATOM 3749 O O . ALA D 1 123 ? 92.823 68.670 119.996 1.00 82.88 123 ALA D O 1
ATOM 3751 N N . GLU D 1 124 ? 92.288 70.670 120.917 1.00 91.97 124 GLU D N 1
ATOM 3752 C CA . GLU D 1 124 ? 93.338 70.726 121.937 1.00 90.99 124 GLU D CA 1
ATOM 3753 C C . GLU D 1 124 ? 94.609 69.992 121.523 1.00 95.57 124 GLU D C 1
ATOM 3754 O O . GLU D 1 124 ? 95.173 69.223 122.306 1.00 100.07 124 GLU D O 1
ATOM 3760 N N . ILE D 1 125 ? 95.078 70.236 120.303 1.00 99.62 125 ILE D N 1
ATOM 3761 C CA . ILE D 1 125 ? 96.054 69.353 119.677 1.00 97.49 125 ILE D CA 1
ATOM 3762 C C . ILE D 1 125 ? 97.405 70.061 119.674 1.00 90.40 125 ILE D C 1
ATOM 3763 O O . ILE D 1 125 ? 98.294 69.755 118.870 1.00 87.33 125 ILE D O 1
ATOM 3768 N N . THR D 1 126 ? 97.576 71.005 120.596 1.00 98.02 126 THR D N 1
ATOM 3769 C CA . THR D 1 126 ? 98.841 71.722 120.742 1.00 107.64 126 THR D CA 1
ATOM 3770 C C . THR D 1 126 ? 99.896 70.802 121.367 1.00 106.31 126 THR D C 1
ATOM 3771 O O . THR D 1 126 ? 100.259 70.913 122.538 1.00 103.37 126 THR D O 1
ATOM 3775 N N . PHE D 1 127 ? 100.364 69.858 120.545 1.00 107.01 127 PHE D N 1
ATOM 3776 C CA . PHE D 1 127 ? 101.378 68.874 120.917 1.00 102.82 127 PHE D CA 1
ATOM 3777 C C . PHE D 1 127 ? 100.877 67.918 121.994 1.00 103.65 127 PHE D C 1
ATOM 3778 O O . PHE D 1 127 ? 101.666 67.170 122.579 1.00 105.03 127 PHE D O 1
ATOM 3786 N N . VAL D 1 128 ? 99.574 67.922 122.257 1.00 106.18 128 VAL D N 1
ATOM 3787 C CA . VAL D 1 128 ? 99.003 67.047 123.274 1.00 105.60 128 VAL D CA 1
ATOM 3788 C C . VAL D 1 128 ? 97.786 66.304 122.739 1.00 103.20 128 VAL D C 1
ATOM 3789 O O . VAL D 1 128 ? 97.053 66.816 121.895 1.00 107.14 128 VAL D O 1
ATOM 3793 N N . GLN E 1 14 ? 50.910 101.363 83.262 1.00 129.95 14 GLN E N 1
ATOM 3794 C CA . GLN E 1 14 ? 51.693 102.500 83.731 1.00 130.26 14 GLN E CA 1
ATOM 3795 C C . GLN E 1 14 ? 53.157 102.373 83.332 1.00 130.73 14 GLN E C 1
ATOM 3796 O O . GLN E 1 14 ? 53.997 101.975 84.137 1.00 128.07 14 GLN E O 1
ATOM 3802 N N . GLU E 1 15 ? 53.456 102.715 82.078 1.00 141.89 15 GLU E N 1
ATOM 3803 C CA . GLU E 1 15 ? 54.820 102.718 81.567 1.00 141.49 15 GLU E CA 1
ATOM 3804 C C . GLU E 1 15 ? 55.494 104.074 81.752 1.00 143.89 15 GLU E C 1
ATOM 3805 O O . GLU E 1 15 ? 56.643 104.264 81.338 1.00 144.55 15 GLU E O 1
ATOM 3811 N N . PHE E 1 16 ? 54.794 105.023 82.371 1.00 141.39 16 PHE E N 1
ATOM 3812 C CA . PHE E 1 16 ? 55.352 106.335 82.672 1.00 140.81 16 PHE E CA 1
ATOM 3813 C C . PHE E 1 16 ? 56.006 106.323 84.048 1.00 140.61 16 PHE E C 1
ATOM 3814 O O . PHE E 1 16 ? 56.145 105.262 84.664 1.00 141.62 16 PHE E O 1
ATOM 3822 N N . ALA E 1 17 ? 56.413 107.493 84.536 1.00 130.37 17 ALA E N 1
ATOM 3823 C CA . ALA E 1 17 ? 56.897 107.613 85.904 1.00 125.73 17 ALA E CA 1
ATOM 3824 C C . ALA E 1 17 ? 55.931 108.476 86.702 1.00 128.53 17 ALA E C 1
ATOM 3825 O O . ALA E 1 17 ? 56.133 109.687 86.836 1.00 127.44 17 ALA E O 1
ATOM 3827 N N . ASP E 1 18 ? 54.879 107.858 87.238 1.00 138.42 18 ASP E N 1
ATOM 3828 C CA . ASP E 1 18 ? 53.805 108.581 87.901 1.00 138.35 18 ASP E CA 1
ATOM 3829 C C . ASP E 1 18 ? 53.713 108.159 89.358 1.00 138.67 18 ASP E C 1
ATOM 3830 O O . ASP E 1 18 ? 53.444 106.982 89.639 1.00 134.39 18 ASP E O 1
ATOM 3835 N N . PRO E 1 19 ? 53.945 109.064 90.307 1.00 134.78 19 PRO E N 1
ATOM 3836 C CA . PRO E 1 19 ? 53.776 108.705 91.719 1.00 130.99 19 PRO E CA 1
ATOM 3837 C C . PRO E 1 19 ? 52.336 108.380 92.085 1.00 130.77 19 PRO E C 1
ATOM 3838 O O . PRO E 1 19 ? 52.040 107.260 92.509 1.00 130.20 19 PRO E O 1
ATOM 3842 N N . HIS E 1 20 ? 51.426 109.334 91.899 1.00 124.48 20 HIS E N 1
ATOM 3843 C CA . HIS E 1 20 ? 50.057 109.151 92.366 1.00 122.53 20 HIS E CA 1
ATOM 3844 C C . HIS E 1 20 ? 49.178 108.552 91.279 1.00 122.13 20 HIS E C 1
ATOM 3845 O O . HIS E 1 20 ? 48.639 109.270 90.432 1.00 120.57 20 HIS E O 1
ATOM 3852 N N . PHE E 1 21 ? 49.040 107.229 91.310 1.00 123.88 21 PHE E N 1
ATOM 3853 C CA . PHE E 1 21 ? 48.069 106.511 90.497 1.00 120.03 21 PHE E CA 1
ATOM 3854 C C . PHE E 1 21 ? 47.471 105.387 91.331 1.00 120.77 21 PHE E C 1
ATOM 3855 O O . PHE E 1 21 ? 46.888 104.440 90.795 1.00 121.37 21 PHE E O 1
ATOM 3863 N N . ALA E 1 22 ? 47.614 105.492 92.650 1.00 120.23 22 ALA E N 1
ATOM 3864 C CA . ALA E 1 22 ? 47.146 104.473 93.572 1.00 119.39 22 ALA E CA 1
ATOM 3865 C C . ALA E 1 22 ? 45.621 104.493 93.661 1.00 119.94 22 ALA E C 1
ATOM 3866 O O . ALA E 1 22 ? 44.940 105.255 92.969 1.00 123.19 22 ALA E O 1
ATOM 3868 N N . ALA E 1 23 ? 45.081 103.625 94.517 1.00 121.86 23 ALA E N 1
ATOM 3869 C CA . ALA E 1 23 ? 43.657 103.371 94.727 1.00 124.15 23 ALA E CA 1
ATOM 3870 C C . ALA E 1 23 ? 43.003 102.714 93.520 1.00 125.70 23 ALA E C 1
ATOM 3871 O O . ALA E 1 23 ? 41.823 102.351 93.593 1.00 125.70 23 ALA E O 1
ATOM 3873 N N . ILE E 1 24 ? 43.724 102.544 92.418 1.00 119.74 24 ILE E N 1
ATOM 3874 C CA . ILE E 1 24 ? 43.273 101.742 91.288 1.00 118.47 24 ILE E CA 1
ATOM 3875 C C . ILE E 1 24 ? 43.977 100.395 91.266 1.00 122.30 24 ILE E C 1
ATOM 3876 O O . ILE E 1 24 ? 43.343 99.354 91.092 1.00 121.42 24 ILE E O 1
ATOM 3881 N N . ASN E 1 25 ? 45.294 100.406 91.447 1.00 117.85 25 ASN E N 1
ATOM 3882 C CA . ASN E 1 25 ? 46.098 99.206 91.650 1.00 114.34 25 ASN E CA 1
ATOM 3883 C C . ASN E 1 25 ? 46.526 99.213 93.113 1.00 110.76 25 ASN E C 1
ATOM 3884 O O . ASN E 1 25 ? 47.553 99.798 93.465 1.00 109.64 25 ASN E O 1
ATOM 3889 N N . GLN E 1 26 ? 45.733 98.568 93.967 1.00 104.84 26 GLN E N 1
ATOM 3890 C CA . GLN E 1 26 ? 45.990 98.623 95.400 1.00 103.37 26 GLN E CA 1
ATOM 3891 C C . GLN E 1 26 ? 46.439 97.274 95.941 1.00 105.99 26 GLN E C 1
ATOM 3892 O O . GLN E 1 26 ? 47.249 97.215 96.870 1.00 109.59 26 GLN E O 1
ATOM 3898 N N . LYS E 1 27 ? 45.914 96.185 95.385 1.00 98.68 27 LYS E N 1
ATOM 3899 C CA . LYS E 1 27 ? 46.362 94.860 95.793 1.00 99.64 27 LYS E CA 1
ATOM 3900 C C . LYS E 1 27 ? 47.801 94.581 95.381 1.00 102.17 27 LYS E C 1
ATOM 3901 O O . LYS E 1 27 ? 48.518 93.895 96.117 1.00 101.53 27 LYS E O 1
ATOM 3907 N N . ARG E 1 28 ? 48.246 95.104 94.240 1.00 94.85 28 ARG E N 1
ATOM 3908 C CA . ARG E 1 28 ? 49.636 94.946 93.828 1.00 88.21 28 ARG E CA 1
ATOM 3909 C C . ARG E 1 28 ? 50.577 95.709 94.759 1.00 87.60 28 ARG E C 1
ATOM 3910 O O . ARG E 1 28 ? 51.657 95.217 95.097 1.00 97.53 28 ARG E O 1
ATOM 3918 N N . PHE E 1 29 ? 50.175 96.907 95.188 1.00 87.29 29 PHE E N 1
ATOM 3919 C CA . PHE E 1 29 ? 50.998 97.666 96.123 1.00 86.74 29 PHE E CA 1
ATOM 3920 C C . PHE E 1 29 ? 51.133 96.987 97.475 1.00 86.86 29 PHE E C 1
ATOM 3921 O O . PHE E 1 29 ? 52.121 97.235 98.172 1.00 95.30 29 PHE E O 1
ATOM 3929 N N . ASP E 1 30 ? 50.175 96.150 97.872 1.00 80.29 30 ASP E N 1
ATOM 3930 C CA . ASP E 1 30 ? 50.307 95.461 99.149 1.00 82.26 30 ASP E CA 1
ATOM 3931 C C . ASP E 1 30 ? 51.318 94.325 99.068 1.00 87.40 30 ASP E C 1
ATOM 3932 O O . ASP E 1 30 ? 52.087 94.108 100.012 1.00 90.10 30 ASP E O 1
ATOM 3937 N N . LEU E 1 31 ? 51.331 93.591 97.954 1.00 79.03 31 LEU E N 1
ATOM 3938 C CA . LEU E 1 31 ? 52.327 92.541 97.772 1.00 78.55 31 LEU E CA 1
ATOM 3939 C C . LEU E 1 31 ? 53.734 93.124 97.769 1.00 75.94 31 LEU E C 1
ATOM 3940 O O . LEU E 1 31 ? 54.650 92.576 98.391 1.00 75.85 31 LEU E O 1
ATOM 3945 N N . TYR E 1 32 ? 53.918 94.248 97.073 1.00 73.50 32 TYR E N 1
ATOM 3946 C CA . TYR E 1 32 ? 55.212 94.917 97.043 1.00 72.48 32 TYR E CA 1
ATOM 3947 C C . TYR E 1 32 ? 55.630 95.360 98.437 1.00 76.26 32 TYR E C 1
ATOM 3948 O O . TYR E 1 32 ? 56.773 95.151 98.853 1.00 89.87 32 TYR E O 1
ATOM 3957 N N . ILE E 1 33 ? 54.704 95.963 99.183 1.00 61.34 33 ILE E N 1
ATOM 3958 C CA . ILE E 1 33 ? 55.036 96.447 100.520 1.00 58.79 33 ILE E CA 1
ATOM 3959 C C . ILE E 1 33 ? 55.418 95.287 101.428 1.00 67.64 33 ILE E C 1
ATOM 3960 O O . ILE E 1 33 ? 56.383 95.370 102.192 1.00 83.36 33 ILE E O 1
ATOM 3965 N N . ASP E 1 34 ? 54.675 94.182 101.352 1.00 68.72 34 ASP E N 1
ATOM 3966 C CA . ASP E 1 34 ? 54.977 93.046 102.219 1.00 74.60 34 ASP E CA 1
ATOM 3967 C C . ASP E 1 34 ? 56.314 92.407 101.856 1.00 77.74 34 ASP E C 1
ATOM 3968 O O . ASP E 1 34 ? 57.129 92.106 102.739 1.00 75.54 34 ASP E O 1
ATOM 3973 N N . LEU E 1 35 ? 56.561 92.193 100.561 1.00 70.44 35 LEU E N 1
ATOM 3974 C CA . LEU E 1 35 ? 57.825 91.593 100.147 1.00 64.81 35 LEU E CA 1
ATOM 3975 C C . LEU E 1 35 ? 59.002 92.487 100.504 1.00 66.75 35 LEU E C 1
ATOM 3976 O O . LEU E 1 35 ? 60.078 91.994 100.858 1.00 73.29 35 LEU E O 1
ATOM 3981 N N . ARG E 1 36 ? 58.822 93.805 100.422 1.00 58.77 36 ARG E N 1
ATOM 3982 C CA . ARG E 1 36 ? 59.908 94.706 100.778 1.00 57.66 36 ARG E CA 1
ATOM 3983 C C . ARG E 1 36 ? 60.125 94.742 102.284 1.00 63.19 36 ARG E C 1
ATOM 3984 O O . ARG E 1 36 ? 61.269 94.763 102.751 1.00 71.31 36 ARG E O 1
ATOM 3992 N N . VAL E 1 37 ? 59.042 94.744 103.063 1.00 58.72 37 VAL E N 1
ATOM 3993 C CA . VAL E 1 37 ? 59.174 94.826 104.513 1.00 56.96 37 VAL E CA 1
ATOM 3994 C C . VAL E 1 37 ? 59.769 93.543 105.069 1.00 64.07 37 VAL E C 1
ATOM 3995 O O . VAL E 1 37 ? 60.398 93.547 106.133 1.00 71.21 37 VAL E O 1
ATOM 3999 N N . GLN E 1 38 ? 59.576 92.421 104.371 1.00 75.24 38 GLN E N 1
ATOM 4000 C CA . GLN E 1 38 ? 60.237 91.199 104.811 1.00 74.43 38 GLN E CA 1
ATOM 4001 C C . GLN E 1 38 ? 61.746 91.300 104.654 1.00 69.14 38 GLN E C 1
ATOM 4002 O O . GLN E 1 38 ? 62.484 90.620 105.374 1.00 69.18 38 GLN E O 1
ATOM 4008 N N . GLY E 1 39 ? 62.220 92.145 103.745 1.00 54.03 39 GLY E N 1
ATOM 4009 C CA . GLY E 1 39 ? 63.628 92.468 103.645 1.00 47.87 39 GLY E CA 1
ATOM 4010 C C . GLY E 1 39 ? 64.268 92.207 102.302 1.00 49.77 39 GLY E C 1
ATOM 4011 O O . GLY E 1 39 ? 65.422 92.614 102.107 1.00 56.90 39 GLY E O 1
ATOM 4012 N N . TYR E 1 40 ? 63.599 91.554 101.355 1.00 55.25 40 TYR E N 1
ATOM 4013 C CA . TYR E 1 40 ? 64.249 91.291 100.080 1.00 57.50 40 TYR E CA 1
ATOM 4014 C C . TYR E 1 40 ? 64.464 92.592 99.324 1.00 54.56 40 TYR E C 1
ATOM 4015 O O . TYR E 1 40 ? 63.765 93.582 99.544 1.00 65.57 40 TYR E O 1
ATOM 4024 N N . SER E 1 41 ? 65.451 92.584 98.437 1.00 61.70 41 SER E N 1
ATOM 4025 C CA . SER E 1 41 ? 65.899 93.809 97.800 1.00 68.49 41 SER E CA 1
ATOM 4026 C C . SER E 1 41 ? 64.852 94.342 96.832 1.00 73.04 41 SER E C 1
ATOM 4027 O O . SER E 1 41 ? 63.898 93.657 96.458 1.00 75.93 41 SER E O 1
ATOM 4030 N N . SER E 1 42 ? 65.053 95.590 96.422 1.00 80.36 42 SER E N 1
ATOM 4031 C CA . SER E 1 42 ? 64.267 96.178 95.353 1.00 79.76 42 SER E CA 1
ATOM 4032 C C . SER E 1 42 ? 64.781 95.668 94.012 1.00 85.80 42 SER E C 1
ATOM 4033 O O . SER E 1 42 ? 65.461 94.641 93.926 1.00 91.68 42 SER E O 1
ATOM 4036 N N . TRP E 1 43 ? 64.405 96.375 92.947 1.00 90.83 43 TRP E N 1
ATOM 4037 C CA . TRP E 1 43 ? 64.743 95.984 91.583 1.00 92.11 43 TRP E CA 1
ATOM 4038 C C . TRP E 1 43 ? 64.013 94.712 91.191 1.00 92.43 43 TRP E C 1
ATOM 4039 O O . TRP E 1 43 ? 63.170 94.745 90.289 1.00 100.15 43 TRP E O 1
ATOM 4050 N N . ARG E 1 44 ? 64.318 93.584 91.836 1.00 90.98 44 ARG E N 1
ATOM 4051 C CA . ARG E 1 44 ? 63.709 92.349 91.363 1.00 91.60 44 ARG E CA 1
ATOM 4052 C C . ARG E 1 44 ? 62.229 92.314 91.716 1.00 94.67 44 ARG E C 1
ATOM 4053 O O . ARG E 1 44 ? 61.401 91.904 90.897 1.00 99.51 44 ARG E O 1
ATOM 4061 N N . VAL E 1 45 ? 61.877 92.724 92.939 1.00 82.98 45 VAL E N 1
ATOM 4062 C CA . VAL E 1 45 ? 60.477 92.704 93.361 1.00 82.22 45 VAL E CA 1
ATOM 4063 C C . VAL E 1 45 ? 59.608 93.423 92.338 1.00 82.53 45 VAL E C 1
ATOM 4064 O O . VAL E 1 45 ? 58.454 93.042 92.094 1.00 88.49 45 VAL E O 1
ATOM 4068 N N . PHE E 1 46 ? 60.162 94.449 91.696 1.00 86.57 46 PHE E N 1
ATOM 4069 C CA . PHE E 1 46 ? 59.494 95.099 90.582 1.00 83.79 46 PHE E CA 1
ATOM 4070 C C . PHE E 1 46 ? 59.276 94.120 89.436 1.00 89.63 46 PHE E C 1
ATOM 4071 O O . PHE E 1 46 ? 58.195 94.094 88.845 1.00 95.23 46 PHE E O 1
ATOM 4079 N N . ARG E 1 47 ? 60.282 93.305 89.117 1.00 89.94 47 ARG E N 1
ATOM 4080 C CA . ARG E 1 47 ? 60.125 92.304 88.068 1.00 89.76 47 ARG E CA 1
ATOM 4081 C C . ARG E 1 47 ? 59.030 91.313 88.438 1.00 90.64 47 ARG E C 1
ATOM 4082 O O . ARG E 1 47 ? 58.245 90.889 87.585 1.00 93.63 47 ARG E O 1
ATOM 4090 N N . ALA E 1 48 ? 58.980 90.941 89.713 1.00 82.64 48 ALA E N 1
ATOM 4091 C CA . ALA E 1 48 ? 58.034 89.951 90.207 1.00 80.84 48 ALA E CA 1
ATOM 4092 C C . ALA E 1 48 ? 56.597 90.434 90.110 1.00 90.57 48 ALA E C 1
ATOM 4093 O O . ALA E 1 48 ? 55.729 89.720 89.599 1.00 93.74 48 ALA E O 1
ATOM 4095 N N . ILE E 1 49 ? 56.333 91.639 90.606 1.00 85.89 49 ILE E N 1
ATOM 4096 C CA . ILE E 1 49 ? 54.952 92.067 90.792 1.00 82.08 49 ILE E CA 1
ATOM 4097 C C . ILE E 1 49 ? 54.466 92.864 89.587 1.00 84.87 49 ILE E C 1
ATOM 4098 O O . ILE E 1 49 ? 53.281 92.811 89.236 1.00 86.40 49 ILE E O 1
ATOM 4103 N N . TRP E 1 50 ? 55.373 93.568 88.908 1.00 84.40 50 TRP E N 1
ATOM 4104 C CA . TRP E 1 50 ? 54.994 94.386 87.763 1.00 85.29 50 TRP E CA 1
ATOM 4105 C C . TRP E 1 50 ? 55.527 93.809 86.459 1.00 84.65 50 TRP E C 1
ATOM 4106 O O . TRP E 1 50 ? 55.749 94.544 85.495 1.00 83.49 50 TRP E O 1
ATOM 4117 N N . GLY E 1 51 ? 55.739 92.497 86.415 1.00 93.40 51 GLY E N 1
ATOM 4118 C CA . GLY E 1 51 ? 56.109 91.848 85.176 1.00 95.88 51 GLY E CA 1
ATOM 4119 C C . GLY E 1 51 ? 57.463 92.302 84.666 1.00 98.64 51 GLY E C 1
ATOM 4120 O O . GLY E 1 51 ? 58.362 92.668 85.427 1.00 99.40 51 GLY E O 1
ATOM 4121 N N . GLU E 1 52 ? 57.605 92.287 83.341 1.00 105.08 52 GLU E N 1
ATOM 4122 C CA . GLU E 1 52 ? 58.851 92.641 82.675 1.00 101.24 52 GLU E CA 1
ATOM 4123 C C . GLU E 1 52 ? 58.835 94.067 82.136 1.00 101.85 52 GLU E C 1
ATOM 4124 O O . GLU E 1 52 ? 59.384 94.331 81.062 1.00 100.79 52 GLU E O 1
ATOM 4130 N N . GLU E 1 53 ? 58.212 94.994 82.863 1.00 112.40 53 GLU E N 1
ATOM 4131 C CA . GLU E 1 53 ? 58.164 96.392 82.453 1.00 111.69 53 GLU E CA 1
ATOM 4132 C C . GLU E 1 53 ? 59.504 97.082 82.673 1.00 111.47 53 GLU E C 1
ATOM 4133 O O . GLU E 1 53 ? 59.600 98.309 82.568 1.00 112.50 53 GLU E O 1
ATOM 4139 N N . HIS E 1 54 ? 60.539 96.308 82.984 1.00 116.23 54 HIS E N 1
ATOM 4140 C CA . HIS E 1 54 ? 61.869 96.864 83.159 1.00 116.75 54 HIS E CA 1
ATOM 4141 C C . HIS E 1 54 ? 62.404 97.403 81.837 1.00 116.75 54 HIS E C 1
ATOM 4142 O O . HIS E 1 54 ? 61.972 97.008 80.751 1.00 116.46 54 HIS E O 1
ATOM 4149 N N . MET E 1 55 ? 63.357 98.328 81.949 1.00 126.46 55 MET E N 1
ATOM 4150 C CA . MET E 1 55 ? 63.986 98.982 80.802 1.00 125.78 55 MET E CA 1
ATOM 4151 C C . MET E 1 55 ? 62.972 99.720 79.933 1.00 127.73 55 MET E C 1
ATOM 4152 O O . MET E 1 55 ? 63.220 99.958 78.747 1.00 128.59 55 MET E O 1
ATOM 4157 N N . ASP E 1 56 ? 61.822 100.084 80.505 1.00 132.20 56 ASP E N 1
ATOM 4158 C CA . ASP E 1 56 ? 60.847 100.906 79.798 1.00 132.15 56 ASP E CA 1
ATOM 4159 C C . ASP E 1 56 ? 61.469 102.258 79.473 1.00 132.03 56 ASP E C 1
ATOM 4160 O O . ASP E 1 56 ? 61.599 102.627 78.301 1.00 130.51 56 ASP E O 1
ATOM 4165 N N . GLY E 1 57 ? 61.855 102.997 80.506 1.00 125.82 57 GLY E N 1
ATOM 4166 C CA . GLY E 1 57 ? 62.731 104.132 80.364 1.00 124.25 57 GLY E CA 1
ATOM 4167 C C . GLY E 1 57 ? 63.974 103.882 81.188 1.00 124.14 57 GLY E C 1
ATOM 4168 O O . GLY E 1 57 ? 64.736 102.944 80.936 1.00 122.91 57 GLY E O 1
ATOM 4169 N N . PRO E 1 58 ? 64.206 104.716 82.188 1.00 120.76 58 PRO E N 1
ATOM 4170 C CA . PRO E 1 58 ? 65.164 104.345 83.233 1.00 121.11 58 PRO E CA 1
ATOM 4171 C C . PRO E 1 58 ? 64.480 103.508 84.302 1.00 120.61 58 PRO E C 1
ATOM 4172 O O . PRO E 1 58 ? 63.561 103.985 84.975 1.00 121.07 58 PRO E O 1
ATOM 4176 N N . ALA E 1 59 ? 64.907 102.252 84.457 1.00 111.36 59 ALA E N 1
ATOM 4177 C CA . ALA E 1 59 ? 64.257 101.368 85.418 1.00 109.11 59 ALA E CA 1
ATOM 4178 C C . ALA E 1 59 ? 64.397 101.888 86.841 1.00 112.20 59 ALA E C 1
ATOM 4179 O O . ALA E 1 59 ? 63.432 101.850 87.615 1.00 113.69 59 ALA E O 1
ATOM 4181 N N . GLN E 1 60 ? 65.585 102.377 87.203 1.00 105.54 60 GLN E N 1
ATOM 4182 C CA . GLN E 1 60 ? 65.777 102.940 88.534 1.00 102.34 60 GLN E CA 1
ATOM 4183 C C . GLN E 1 60 ? 64.861 104.134 88.759 1.00 103.65 60 GLN E C 1
ATOM 4184 O O . GLN E 1 60 ? 64.374 104.352 89.875 1.00 105.59 60 GLN E O 1
ATOM 4190 N N . ALA E 1 61 ? 64.605 104.913 87.705 1.00 99.63 61 ALA E N 1
ATOM 4191 C CA . ALA E 1 61 ? 63.710 106.058 87.831 1.00 99.85 61 ALA E CA 1
ATOM 4192 C C . ALA E 1 61 ? 62.304 105.616 88.212 1.00 100.96 61 ALA E C 1
ATOM 4193 O O . ALA E 1 61 ? 61.721 106.135 89.167 1.00 101.80 61 ALA E O 1
ATOM 4195 N N . ARG E 1 62 ? 61.745 104.647 87.489 1.00 96.02 62 ARG E N 1
ATOM 4196 C CA . ARG E 1 62 ? 60.409 104.173 87.829 1.00 95.15 62 ARG E CA 1
ATOM 4197 C C . ARG E 1 62 ? 60.388 103.534 89.213 1.00 95.67 62 ARG E C 1
ATOM 4198 O O . ARG E 1 62 ? 59.442 103.732 89.989 1.00 100.08 62 ARG E O 1
ATOM 4206 N N . ILE E 1 63 ? 61.437 102.778 89.547 1.00 88.26 63 ILE E N 1
ATOM 4207 C CA . ILE E 1 63 ? 61.476 102.087 90.831 1.00 87.13 63 ILE E CA 1
ATOM 4208 C C . ILE E 1 63 ? 61.454 103.086 91.981 1.00 88.83 63 ILE E C 1
ATOM 4209 O O . ILE E 1 63 ? 60.614 102.994 92.884 1.00 90.29 63 ILE E O 1
ATOM 4214 N N . PHE E 1 64 ? 62.341 104.083 91.954 1.00 94.45 64 PHE E N 1
ATOM 4215 C CA . PHE E 1 64 ? 62.361 105.030 93.063 1.00 96.08 64 PHE E CA 1
ATOM 4216 C C . PHE E 1 64 ? 61.245 106.060 92.949 1.00 98.70 64 PHE E C 1
ATOM 4217 O O . PHE E 1 64 ? 60.993 106.802 93.904 1.00 98.07 64 PHE E O 1
ATOM 4225 N N . ALA E 1 65 ? 60.562 106.124 91.805 1.00 94.12 65 ALA E N 1
ATOM 4226 C CA . ALA E 1 65 ? 59.372 106.957 91.722 1.00 89.19 65 ALA E CA 1
ATOM 4227 C C . ALA E 1 65 ? 58.219 106.302 92.461 1.00 88.95 65 ALA E C 1
ATOM 4228 O O . ALA E 1 65 ? 57.473 106.968 93.188 1.00 94.07 65 ALA E O 1
ATOM 4230 N N . MET E 1 66 ? 58.066 104.986 92.298 1.00 84.86 66 MET E N 1
ATOM 4231 C CA . MET E 1 66 ? 57.054 104.281 93.076 1.00 85.83 66 MET E CA 1
ATOM 4232 C C . MET E 1 66 ? 57.492 104.115 94.525 1.00 82.18 66 MET E C 1
ATOM 4233 O O . MET E 1 66 ? 56.654 103.889 95.406 1.00 82.51 66 MET E O 1
ATOM 4238 N N . GLU E 1 67 ? 58.792 104.237 94.792 1.00 82.80 67 GLU E N 1
ATOM 4239 C CA . GLU E 1 67 ? 59.333 104.194 96.144 1.00 86.09 67 GLU E CA 1
ATOM 4240 C C . GLU E 1 67 ? 59.081 105.483 96.926 1.00 84.68 67 GLU E C 1
ATOM 4241 O O . GLU E 1 67 ? 59.453 105.566 98.102 1.00 86.73 67 GLU E O 1
ATOM 4247 N N . SER E 1 68 ? 58.468 106.492 96.301 1.00 84.45 68 SER E N 1
ATOM 4248 C CA . SER E 1 68 ? 58.290 107.795 96.930 1.00 82.42 68 SER E CA 1
ATOM 4249 C C . SER E 1 68 ? 56.827 108.189 97.091 1.00 86.99 68 SER E C 1
ATOM 4250 O O . SER E 1 68 ? 56.541 109.365 97.339 1.00 89.68 68 SER E O 1
ATOM 4253 N N . ASN E 1 69 ? 55.900 107.252 96.948 1.00 99.07 69 ASN E N 1
ATOM 4254 C CA . ASN E 1 69 ? 54.493 107.586 97.097 1.00 98.81 69 ASN E CA 1
ATOM 4255 C C . ASN E 1 69 ? 54.178 107.874 98.563 1.00 97.04 69 ASN E C 1
ATOM 4256 O O . ASN E 1 69 ? 54.629 107.139 99.449 1.00 100.75 69 ASN E O 1
ATOM 4261 N N . PRO E 1 70 ? 53.423 108.934 98.856 1.00 91.37 70 PRO E N 1
ATOM 4262 C CA . PRO E 1 70 ? 52.949 109.121 100.235 1.00 92.08 70 PRO E CA 1
ATOM 4263 C C . PRO E 1 70 ? 52.156 107.935 100.745 1.00 93.77 70 PRO E C 1
ATOM 4264 O O . PRO E 1 70 ? 52.344 107.521 101.898 1.00 97.90 70 PRO E O 1
ATOM 4268 N N . TYR E 1 71 ? 51.296 107.358 99.904 1.00 94.00 71 TYR E N 1
ATOM 4269 C CA . TYR E 1 71 ? 50.605 106.123 100.259 1.00 94.93 71 TYR E CA 1
ATOM 4270 C C . TYR E 1 71 ? 51.602 105.018 100.573 1.00 99.84 71 TYR E C 1
ATOM 4271 O O . TYR E 1 71 ? 51.494 104.334 101.602 1.00 98.90 71 TYR E O 1
ATOM 4280 N N . TYR E 1 72 ? 52.581 104.825 99.684 1.00 95.82 72 TYR E N 1
ATOM 4281 C CA . TYR E 1 72 ? 53.637 103.863 99.960 1.00 87.84 72 TYR E CA 1
ATOM 4282 C C . TYR E 1 72 ? 54.253 104.141 101.320 1.00 86.81 72 TYR E C 1
ATOM 4283 O O . TYR E 1 72 ? 54.063 103.368 102.256 1.00 88.22 72 TYR E O 1
ATOM 4292 N N . ARG E 1 73 ? 54.869 105.314 101.475 1.00 91.79 73 ARG E N 1
ATOM 4293 C CA . ARG E 1 73 ? 55.608 105.633 102.691 1.00 90.63 73 ARG E CA 1
ATOM 4294 C C . ARG E 1 73 ? 54.788 105.351 103.946 1.00 94.98 73 ARG E C 1
ATOM 4295 O O . ARG E 1 73 ? 55.273 104.707 104.884 1.00 98.20 73 ARG E O 1
ATOM 4303 N N . LYS E 1 74 ? 53.527 105.797 103.975 1.00 92.42 74 LYS E N 1
ATOM 4304 C CA . LYS E 1 74 ? 52.729 105.611 105.185 1.00 87.48 74 LYS E CA 1
ATOM 4305 C C . LYS E 1 74 ? 52.446 104.133 105.442 1.00 90.62 74 LYS E C 1
ATOM 4306 O O . LYS E 1 74 ? 52.617 103.646 106.569 1.00 94.56 74 LYS E O 1
ATOM 4312 N N . GLN E 1 75 ? 52.032 103.389 104.408 1.00 91.23 75 GLN E N 1
ATOM 4313 C CA . GLN E 1 75 ? 51.726 101.978 104.630 1.00 92.84 75 GLN E CA 1
ATOM 4314 C C . GLN E 1 75 ? 52.979 101.172 104.952 1.00 92.64 75 GLN E C 1
ATOM 4315 O O . GLN E 1 75 ? 52.934 100.258 105.783 1.00 92.52 75 GLN E O 1
ATOM 4321 N N . PHE E 1 76 ? 54.098 101.490 104.300 1.00 80.66 76 PHE E N 1
ATOM 4322 C CA . PHE E 1 76 ? 55.362 100.825 104.582 1.00 78.24 76 PHE E CA 1
ATOM 4323 C C . PHE E 1 76 ? 55.787 101.059 106.022 1.00 75.25 76 PHE E C 1
ATOM 4324 O O . PHE E 1 76 ? 56.193 100.122 106.713 1.00 80.74 76 PHE E O 1
ATOM 4332 N N . LYS E 1 77 ? 55.694 102.303 106.497 1.00 78.57 77 LYS E N 1
ATOM 4333 C CA . LYS E 1 77 ? 56.050 102.583 107.883 1.00 82.91 77 LYS E CA 1
ATOM 4334 C C . LYS E 1 77 ? 55.143 101.824 108.842 1.00 84.69 77 LYS E C 1
ATOM 4335 O O . LYS E 1 77 ? 55.608 101.249 109.832 1.00 81.65 77 LYS E O 1
ATOM 4341 N N . ALA E 1 78 ? 53.837 101.804 108.555 1.00 87.98 78 ALA E N 1
ATOM 4342 C CA . ALA E 1 78 ? 52.902 101.109 109.436 1.00 85.93 78 ALA E CA 1
ATOM 4343 C C . ALA E 1 78 ? 53.212 99.617 109.506 1.00 86.63 78 ALA E C 1
ATOM 4344 O O . ALA E 1 78 ? 53.333 99.045 110.597 1.00 87.05 78 ALA E O 1
ATOM 4346 N N . LYS E 1 79 ? 53.358 98.972 108.346 1.00 83.57 79 LYS E N 1
ATOM 4347 C CA . LYS E 1 79 ? 53.620 97.536 108.323 1.00 82.42 79 LYS E CA 1
ATOM 4348 C C . LYS E 1 79 ? 54.985 97.210 108.908 1.00 86.58 79 LYS E C 1
ATOM 4349 O O . LYS E 1 79 ? 55.169 96.155 109.525 1.00 90.17 79 LYS E O 1
ATOM 4355 N N . LEU E 1 80 ? 55.959 98.102 108.725 1.00 83.42 80 LEU E N 1
ATOM 4356 C CA . LEU E 1 80 ? 57.294 97.863 109.251 1.00 80.91 80 LEU E CA 1
ATOM 4357 C C . LEU E 1 80 ? 57.293 97.951 110.769 1.00 79.12 80 LEU E C 1
ATOM 4358 O O . LEU E 1 80 ? 57.916 97.130 111.449 1.00 74.34 80 LEU E O 1
ATOM 4363 N N . ASN E 1 81 ? 56.582 98.934 111.322 1.00 84.58 81 ASN E N 1
ATOM 4364 C CA . ASN E 1 81 ? 56.500 99.061 112.769 1.00 83.51 81 ASN E CA 1
ATOM 4365 C C . ASN E 1 81 ? 55.565 98.037 113.395 1.00 82.18 81 ASN E C 1
ATOM 4366 O O . ASN E 1 81 ? 55.633 97.826 114.611 1.00 79.78 81 ASN E O 1
ATOM 4371 N N . ALA E 1 82 ? 54.700 97.399 112.606 1.00 85.62 82 ALA E N 1
ATOM 4372 C CA . ALA E 1 82 ? 53.768 96.413 113.132 1.00 89.22 82 ALA E CA 1
ATOM 4373 C C . ALA E 1 82 ? 54.327 94.998 113.185 1.00 87.88 82 ALA E C 1
ATOM 4374 O O . ALA E 1 82 ? 53.647 94.106 113.705 1.00 82.12 82 ALA E O 1
ATOM 4376 N N . THR E 1 83 ? 55.532 94.763 112.670 1.00 84.01 83 THR E N 1
ATOM 4377 C CA . THR E 1 83 ? 56.101 93.420 112.641 1.00 80.80 83 THR E CA 1
ATOM 4378 C C . THR E 1 83 ? 57.014 93.219 113.845 1.00 83.13 83 THR E C 1
ATOM 4379 O O . THR E 1 83 ? 57.944 94.002 114.064 1.00 84.60 83 THR E O 1
ATOM 4383 N N . LYS E 1 84 ? 56.750 92.171 114.622 1.00 82.72 84 LYS E N 1
ATOM 4384 C CA . LYS E 1 84 ? 57.565 91.881 115.793 1.00 84.18 84 LYS E CA 1
ATOM 4385 C C . LYS E 1 84 ? 58.970 91.470 115.366 1.00 87.03 84 LYS E C 1
ATOM 4386 O O . LYS E 1 84 ? 59.172 90.896 114.293 1.00 88.63 84 LYS E O 1
ATOM 4392 N N . THR E 1 85 ? 59.952 91.767 116.219 1.00 82.90 85 THR E N 1
ATOM 4393 C CA . THR E 1 85 ? 61.337 91.447 115.894 1.00 80.42 85 THR E CA 1
ATOM 4394 C C . THR E 1 85 ? 61.641 89.985 116.194 1.00 82.52 85 THR E C 1
ATOM 4395 O O . THR E 1 85 ? 62.641 89.669 116.846 1.00 81.95 85 THR E O 1
ATOM 4399 N N . SER E 1 86 ? 60.775 89.088 115.713 1.00 83.64 86 SER E N 1
ATOM 4400 C CA . SER E 1 86 ? 61.062 87.658 115.754 1.00 78.39 86 SER E CA 1
ATOM 4401 C C . SER E 1 86 ? 60.639 86.986 114.454 1.00 76.88 86 SER E C 1
ATOM 4402 O O . SER E 1 86 ? 60.851 85.779 114.297 1.00 78.21 86 SER E O 1
ATOM 4405 N N . ASP E 1 87 ? 60.036 87.732 113.531 1.00 79.98 87 ASP E N 1
ATOM 4406 C CA . ASP E 1 87 ? 59.813 87.268 112.175 1.00 82.46 87 ASP E CA 1
ATOM 4407 C C . ASP E 1 87 ? 60.876 87.799 111.226 1.00 81.75 87 ASP E C 1
ATOM 4408 O O . ASP E 1 87 ? 60.825 87.500 110.028 1.00 79.89 87 ASP E O 1
ATOM 4413 N N . LEU E 1 88 ? 61.839 88.570 111.728 1.00 71.54 88 LEU E N 1
ATOM 4414 C CA . LEU E 1 88 ? 62.940 89.078 110.919 1.00 69.70 88 LEU E CA 1
ATOM 4415 C C . LEU E 1 88 ? 64.228 88.332 111.245 1.00 70.41 88 LEU E C 1
ATOM 4416 O O . LEU E 1 88 ? 64.864 87.780 110.345 1.00 66.21 88 LEU E O 1
ATOM 4421 N N . TRP E 1 89 ? 64.634 88.298 112.513 1.00 60.97 89 TRP E N 1
ATOM 4422 C CA . TRP E 1 89 ? 65.851 87.607 112.929 1.00 55.26 89 TRP E CA 1
ATOM 4423 C C . TRP E 1 89 ? 65.574 86.823 114.203 1.00 60.31 89 TRP E C 1
ATOM 4424 O O . TRP E 1 89 ? 65.449 87.408 115.283 1.00 69.30 89 TRP E O 1
ATOM 4435 N N . ASN E 1 90 ? 65.491 85.502 114.073 1.00 64.32 90 ASN E N 1
ATOM 4436 C CA . ASN E 1 90 ? 65.436 84.568 115.182 1.00 63.01 90 ASN E CA 1
ATOM 4437 C C . ASN E 1 90 ? 66.585 83.584 115.020 1.00 70.82 90 ASN E C 1
ATOM 4438 O O . ASN E 1 90 ? 67.054 83.372 113.895 1.00 73.70 90 ASN E O 1
ATOM 4443 N N . PRO E 1 91 ? 67.072 82.971 116.118 1.00 75.59 91 PRO E N 1
ATOM 4444 C CA . PRO E 1 91 ? 68.367 82.273 116.065 1.00 67.68 91 PRO E CA 1
ATOM 4445 C C . PRO E 1 91 ? 68.464 81.250 114.950 1.00 65.87 91 PRO E C 1
ATOM 4446 O O . PRO E 1 91 ? 69.503 81.113 114.291 1.00 74.23 91 PRO E O 1
ATOM 4450 N N . LYS E 1 92 ? 67.365 80.539 114.724 1.00 66.43 92 LYS E N 1
ATOM 4451 C CA . LYS E 1 92 ? 67.376 79.443 113.773 1.00 68.49 92 LYS E CA 1
ATOM 4452 C C . LYS E 1 92 ? 67.558 79.953 112.347 1.00 64.68 92 LYS E C 1
ATOM 4453 O O . LYS E 1 92 ? 68.247 79.309 111.547 1.00 71.14 92 LYS E O 1
ATOM 4459 N N . THR E 1 93 ? 66.995 81.123 112.028 1.00 47.24 93 THR E N 1
ATOM 4460 C CA . THR E 1 93 ? 67.254 81.742 110.732 1.00 50.08 93 THR E CA 1
ATOM 4461 C C . THR E 1 93 ? 68.713 82.144 110.583 1.00 57.63 93 THR E C 1
ATOM 4462 O O . THR E 1 93 ? 69.272 82.034 109.488 1.00 66.11 93 THR E O 1
ATOM 4466 N N . ALA E 1 94 ? 69.342 82.634 111.653 1.00 49.57 94 ALA E N 1
ATOM 4467 C CA . ALA E 1 94 ? 70.759 82.974 111.574 1.00 49.85 94 ALA E CA 1
ATOM 4468 C C . ALA E 1 94 ? 71.601 81.735 111.301 1.00 55.17 94 ALA E C 1
ATOM 4469 O O . ALA E 1 94 ? 72.523 81.764 110.473 1.00 59.51 94 ALA E O 1
ATOM 4471 N N . LEU E 1 95 ? 71.291 80.631 111.985 1.00 60.76 95 LEU E N 1
ATOM 4472 C CA . LEU E 1 95 ? 71.994 79.382 111.713 1.00 58.44 95 LEU E CA 1
ATOM 4473 C C . LEU E 1 95 ? 71.804 78.958 110.265 1.00 61.87 95 LEU E C 1
ATOM 4474 O O . LEU E 1 95 ? 72.759 78.545 109.596 1.00 68.80 95 LEU E O 1
ATOM 4479 N N . HIS E 1 96 ? 70.576 79.065 109.756 1.00 48.18 96 HIS E N 1
ATOM 4480 C CA . HIS E 1 96 ? 70.335 78.670 108.374 1.00 47.49 96 HIS E CA 1
ATOM 4481 C C . HIS E 1 96 ? 71.075 79.562 107.385 1.00 57.07 96 HIS E C 1
ATOM 4482 O O . HIS E 1 96 ? 71.581 79.067 106.375 1.00 73.16 96 HIS E O 1
ATOM 4489 N N . GLU E 1 97 ? 71.137 80.870 107.636 1.00 50.42 97 GLU E N 1
ATOM 4490 C CA . GLU E 1 97 ? 71.834 81.758 106.708 1.00 51.41 97 GLU E CA 1
ATOM 4491 C C . GLU E 1 97 ? 73.333 81.489 106.699 1.00 56.62 97 GLU E C 1
ATOM 4492 O O . GLU E 1 97 ? 73.955 81.411 105.629 1.00 61.23 97 GLU E O 1
ATOM 4498 N N . LEU E 1 98 ? 73.931 81.335 107.880 1.00 47.44 98 LEU E N 1
ATOM 4499 C CA . LEU E 1 98 ? 75.342 80.984 107.914 1.00 44.98 98 LEU E CA 1
ATOM 4500 C C . LEU E 1 98 ? 75.606 79.643 107.241 1.00 57.64 98 LEU E C 1
ATOM 4501 O O . LEU E 1 98 ? 76.601 79.508 106.522 1.00 68.19 98 LEU E O 1
ATOM 4506 N N . LEU E 1 99 ? 74.727 78.658 107.429 1.00 45.78 99 LEU E N 1
ATOM 4507 C CA . LEU E 1 99 ? 74.901 77.375 106.761 1.00 41.34 99 LEU E CA 1
ATOM 4508 C C . LEU E 1 99 ? 74.778 77.503 105.246 1.00 46.39 99 LEU E C 1
ATOM 4509 O O . LEU E 1 99 ? 75.537 76.859 104.508 1.00 60.47 99 LEU E O 1
ATOM 4514 N N . GLN E 1 100 ? 73.838 78.324 104.769 1.00 43.61 100 GLN E N 1
ATOM 4515 C CA . GLN E 1 100 ? 73.750 78.609 103.341 1.00 43.71 100 GLN E CA 1
ATOM 4516 C C . GLN E 1 100 ? 75.061 79.159 102.818 1.00 52.79 100 GLN E C 1
ATOM 4517 O O . GLN E 1 100 ? 75.527 78.765 101.743 1.00 63.31 100 GLN E O 1
ATO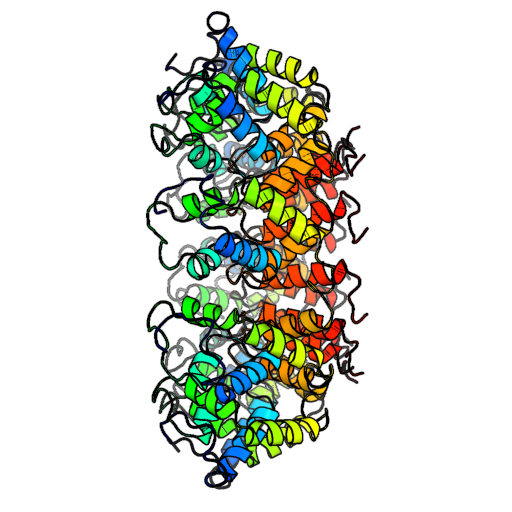M 4523 N N . MET E 1 101 ? 75.662 80.089 103.556 1.00 56.91 101 MET E N 1
ATOM 4524 C CA . MET E 1 101 ? 76.917 80.677 103.102 1.00 53.90 101 MET E CA 1
ATOM 4525 C C . MET E 1 101 ? 78.045 79.652 103.138 1.00 51.85 101 MET E C 1
ATOM 4526 O O . MET E 1 101 ? 78.974 79.702 102.325 1.00 58.02 101 MET E O 1
ATOM 4531 N N . VAL E 1 102 ? 77.979 78.710 104.081 1.00 48.97 102 VAL E N 1
ATOM 4532 C CA . VAL E 1 102 ? 79.002 77.667 104.160 1.00 47.11 102 VAL E CA 1
ATOM 4533 C C . VAL E 1 102 ? 78.938 76.720 102.971 1.00 44.16 102 VAL E C 1
ATOM 4534 O O . VAL E 1 102 ? 79.969 76.405 102.367 1.00 47.88 102 VAL E O 1
ATOM 4538 N N . ARG E 1 103 ? 77.744 76.251 102.610 1.00 47.21 103 ARG E N 1
ATOM 4539 C CA . ARG E 1 103 ? 77.611 75.202 101.603 1.00 50.01 103 ARG E CA 1
ATOM 4540 C C . ARG E 1 103 ? 77.506 75.733 100.179 1.00 54.31 103 ARG E C 1
ATOM 4541 O O . ARG E 1 103 ? 77.289 74.946 99.254 1.00 57.54 103 ARG E O 1
ATOM 4549 N N . ASP E 1 104 ? 77.647 77.030 99.980 1.00 66.44 104 ASP E N 1
ATOM 4550 C CA . ASP E 1 104 ? 77.624 77.580 98.635 1.00 70.19 104 ASP E CA 1
ATOM 4551 C C . ASP E 1 104 ? 79.038 77.636 98.057 1.00 73.14 104 ASP E C 1
ATOM 4552 O O . ASP E 1 104 ? 79.907 78.324 98.595 1.00 81.65 104 ASP E O 1
ATOM 4557 N N . PRO E 1 105 ? 79.299 76.912 96.964 1.00 69.23 105 PRO E N 1
ATOM 4558 C CA . PRO E 1 105 ? 80.648 76.921 96.382 1.00 73.22 105 PRO E CA 1
ATOM 4559 C C . PRO E 1 105 ? 80.890 78.089 95.439 1.00 78.56 105 PRO E C 1
ATOM 4560 O O . PRO E 1 105 ? 81.403 77.904 94.331 1.00 79.65 105 PRO E O 1
ATOM 4564 N N . THR E 1 106 ? 80.518 79.296 95.866 1.00 85.58 106 THR E N 1
ATOM 4565 C CA . THR E 1 106 ? 80.765 80.495 95.075 1.00 81.85 106 THR E CA 1
ATOM 4566 C C . THR E 1 106 ? 81.120 81.670 95.991 1.00 79.81 106 THR E C 1
ATOM 4567 O O . THR E 1 106 ? 81.285 82.800 95.518 1.00 81.51 106 THR E O 1
ATOM 4571 N N . VAL E 1 107 ? 81.406 81.408 97.262 1.00 68.36 107 VAL E N 1
ATOM 4572 C CA . VAL E 1 107 ? 81.449 82.439 98.291 1.00 69.11 107 VAL E CA 1
ATOM 4573 C C . VAL E 1 107 ? 82.901 82.803 98.583 1.00 74.94 107 VAL E C 1
ATOM 4574 O O . VAL E 1 107 ? 83.202 83.483 99.571 1.00 79.71 107 VAL E O 1
ATOM 4578 N N . LYS E 1 108 ? 83.815 82.370 97.712 1.00 76.94 108 LYS E N 1
ATOM 4579 C CA . LYS E 1 108 ? 85.246 82.454 97.991 1.00 73.72 108 LYS E CA 1
ATOM 4580 C C . LYS E 1 108 ? 85.551 81.650 99.247 1.00 77.18 108 LYS E C 1
ATOM 4581 O O . LYS E 1 108 ? 84.651 81.045 99.837 1.00 84.27 108 LYS E O 1
ATOM 4587 N N . ASP E 1 109 ? 86.812 81.605 99.654 1.00 71.37 109 ASP E N 1
ATOM 4588 C CA . ASP E 1 109 ? 87.185 80.666 100.700 1.00 71.95 109 ASP E CA 1
ATOM 4589 C C . ASP E 1 109 ? 87.386 81.322 102.061 1.00 73.98 109 ASP E C 1
ATOM 4590 O O . ASP E 1 109 ? 87.088 80.693 103.085 1.00 78.93 109 ASP E O 1
ATOM 4595 N N . SER E 1 110 ? 87.848 82.568 102.108 1.00 71.56 110 SER E N 1
ATOM 4596 C CA . SER E 1 110 ? 87.938 83.300 103.365 1.00 74.56 110 SER E CA 1
ATOM 4597 C C . SER E 1 110 ? 86.578 83.518 104.013 1.00 77.85 110 SER E C 1
ATOM 4598 O O . SER E 1 110 ? 86.449 83.390 105.236 1.00 80.02 110 SER E O 1
ATOM 4601 N N . SER E 1 111 ? 85.557 83.841 103.218 1.00 63.55 111 SER E N 1
ATOM 4602 C CA . SER E 1 111 ? 84.215 83.988 103.766 1.00 61.64 111 SER E CA 1
ATOM 4603 C C . SER E 1 111 ? 83.685 82.675 104.325 1.00 63.87 111 SER E C 1
ATOM 4604 O O . SER E 1 111 ? 83.049 82.672 105.382 1.00 72.91 111 SER E O 1
ATOM 4607 N N . ARG E 1 112 ? 83.926 81.557 103.638 1.00 54.18 112 ARG E N 1
ATOM 4608 C CA . ARG E 1 112 ? 83.500 80.268 104.173 1.00 59.56 112 ARG E CA 1
ATOM 4609 C C . ARG E 1 112 ? 84.207 79.964 105.486 1.00 64.20 112 ARG E C 1
ATOM 4610 O O . ARG E 1 112 ? 83.588 79.481 106.442 1.00 67.15 112 ARG E O 1
ATOM 4618 N N . LEU E 1 113 ? 85.512 80.240 105.552 1.00 64.76 113 LEU E N 1
ATOM 4619 C CA . LEU E 1 113 ? 86.228 80.028 106.806 1.00 56.60 113 LEU E CA 1
ATOM 4620 C C . LEU E 1 113 ? 85.640 80.870 107.928 1.00 65.68 113 LEU E C 1
ATOM 4621 O O . LEU E 1 113 ? 85.433 80.372 109.041 1.00 73.30 113 LEU E O 1
ATOM 4626 N N . SER E 1 114 ? 85.356 82.144 107.658 1.00 59.81 114 SER E N 1
ATOM 4627 C CA . SER E 1 114 ? 84.792 82.991 108.703 1.00 58.27 114 SER E CA 1
ATOM 4628 C C . SER E 1 114 ? 83.404 82.520 109.119 1.00 64.73 114 SER E C 1
ATOM 4629 O O . SER E 1 114 ? 83.062 82.578 110.306 1.00 70.26 114 SER E O 1
ATOM 4632 N N . ALA E 1 115 ? 82.597 82.050 108.168 1.00 50.01 115 ALA E N 1
ATOM 4633 C CA . ALA E 1 115 ? 81.279 81.528 108.511 1.00 46.25 115 ALA E CA 1
ATOM 4634 C C . ALA E 1 115 ? 81.395 80.305 109.409 1.00 53.41 115 ALA E C 1
ATOM 4635 O O . ALA E 1 115 ? 80.624 80.147 110.363 1.00 64.46 115 ALA E O 1
ATOM 4637 N N . ILE E 1 116 ? 82.353 79.422 109.117 1.00 49.57 116 ILE E N 1
ATOM 4638 C CA . ILE E 1 116 ? 82.577 78.268 109.986 1.00 48.25 116 ILE E CA 1
ATOM 4639 C C . ILE E 1 116 ? 83.003 78.733 111.373 1.00 58.52 116 ILE E C 1
ATOM 4640 O O . ILE E 1 116 ? 82.553 78.199 112.392 1.00 63.37 116 ILE E O 1
ATOM 4645 N N . LYS E 1 117 ? 83.862 79.754 111.430 1.00 74.85 117 LYS E N 1
ATOM 4646 C CA . LYS E 1 117 ? 84.291 80.295 112.719 1.00 70.34 117 LYS E CA 1
ATOM 4647 C C . LYS E 1 117 ? 83.103 80.784 113.535 1.00 73.76 117 LYS E C 1
ATOM 4648 O O . LYS E 1 117 ? 83.014 80.531 114.742 1.00 83.18 117 LYS E O 1
ATOM 4654 N N . GLU E 1 118 ? 82.186 81.506 112.896 1.00 69.80 118 GLU E N 1
ATOM 4655 C CA . GLU E 1 118 ? 81.088 82.102 113.650 1.00 69.50 118 GLU E CA 1
ATOM 4656 C C . GLU E 1 118 ? 80.051 81.062 114.040 1.00 77.91 118 GLU E C 1
ATOM 4657 O O . GLU E 1 118 ? 79.479 81.130 115.134 1.00 83.70 118 GLU E O 1
ATOM 4663 N N . LEU E 1 119 ? 79.797 80.084 113.169 1.00 66.46 119 LEU E N 1
ATOM 4664 C CA . LEU E 1 119 ? 78.955 78.966 113.576 1.00 58.98 119 LEU E CA 1
ATOM 4665 C C . LEU E 1 119 ? 79.586 78.213 114.737 1.00 67.07 119 LEU E C 1
ATOM 4666 O O . LEU E 1 119 ? 78.880 77.680 115.600 1.00 71.71 119 LEU E O 1
ATOM 4671 N N . ASN E 1 120 ? 80.916 78.164 114.779 1.00 69.72 120 ASN E N 1
ATOM 4672 C CA . ASN E 1 120 ? 81.620 77.537 115.886 1.00 67.05 120 ASN E CA 1
ATOM 4673 C C . ASN E 1 120 ? 81.399 78.321 117.171 1.00 68.73 120 ASN E C 1
ATOM 4674 O O . ASN E 1 120 ? 81.111 77.742 118.223 1.00 72.41 120 ASN E O 1
ATOM 4679 N N . VAL E 1 121 ? 81.537 79.640 117.088 1.00 70.18 121 VAL E N 1
ATOM 4680 C CA . VAL E 1 121 ? 81.441 80.511 118.254 1.00 68.22 121 VAL E CA 1
ATOM 4681 C C . VAL E 1 121 ? 80.029 80.476 118.825 1.00 72.13 121 VAL E C 1
ATOM 4682 O O . VAL E 1 121 ? 79.847 80.393 120.045 1.00 76.20 121 VAL E O 1
ATOM 4686 N N . LEU E 1 122 ? 79.021 80.536 117.953 1.00 80.89 122 LEU E N 1
ATOM 4687 C CA . LEU E 1 122 ? 77.638 80.601 118.413 1.00 80.49 122 LEU E CA 1
ATOM 4688 C C . LEU E 1 122 ? 77.235 79.378 119.225 1.00 79.23 122 LEU E C 1
ATOM 4689 O O . LEU E 1 122 ? 76.931 79.496 120.415 1.00 79.63 122 LEU E O 1
ATOM 4694 N N . ALA E 1 123 ? 77.236 78.202 118.603 1.00 80.15 123 ALA E N 1
ATOM 4695 C CA . ALA E 1 123 ? 76.640 77.041 119.248 1.00 83.52 123 ALA E CA 1
ATOM 4696 C C . ALA E 1 123 ? 77.644 76.253 120.079 1.00 87.02 123 ALA E C 1
ATOM 4697 O O . ALA E 1 123 ? 77.686 75.022 119.984 1.00 82.88 123 ALA E O 1
ATOM 4699 N N . GLU E 1 124 ? 78.432 76.954 120.904 1.00 91.97 124 GLU E N 1
ATOM 4700 C CA . GLU E 1 124 ? 79.313 76.382 121.924 1.00 90.99 124 GLU E CA 1
ATOM 4701 C C . GLU E 1 124 ? 79.908 75.040 121.511 1.00 95.57 124 GLU E C 1
ATOM 4702 O O . GLU E 1 124 ? 79.911 74.086 122.294 1.00 100.07 124 GLU E O 1
ATOM 4708 N N . ILE E 1 125 ? 80.431 74.960 120.291 1.00 99.62 125 ILE E N 1
ATOM 4709 C CA . ILE E 1 125 ? 80.700 73.672 119.665 1.00 97.49 125 ILE E CA 1
ATOM 4710 C C . ILE E 1 125 ? 82.209 73.448 119.662 1.00 90.40 125 ILE E C 1
ATOM 4711 O O . ILE E 1 125 ? 82.747 72.678 118.858 1.00 87.33 125 ILE E O 1
ATOM 4716 N N . THR E 1 126 ? 82.903 74.112 120.584 1.00 98.02 126 THR E N 1
ATOM 4717 C CA . THR E 1 126 ? 84.348 73.946 120.730 1.00 107.64 126 THR E CA 1
ATOM 4718 C C . THR E 1 126 ? 84.658 72.582 121.354 1.00 106.31 126 THR E C 1
ATOM 4719 O O . THR E 1 126 ? 85.018 72.458 122.526 1.00 103.37 126 THR E O 1
ATOM 4723 N N . PHE E 1 127 ? 84.482 71.542 120.533 1.00 107.01 127 PHE E N 1
ATOM 4724 C CA . PHE E 1 127 ? 84.721 70.151 120.905 1.00 102.82 127 PHE E CA 1
ATOM 4725 C C . PHE E 1 127 ? 83.753 69.673 121.983 1.00 103.65 127 PHE E C 1
ATOM 4726 O O . PHE E 1 127 ? 83.952 68.604 122.568 1.00 105.03 127 PHE E O 1
ATOM 4734 N N . VAL E 1 128 ? 82.703 70.444 122.246 1.00 106.18 128 VAL E N 1
ATOM 4735 C CA . VAL E 1 128 ? 81.727 70.073 123.263 1.00 105.60 128 VAL E CA 1
ATOM 4736 C C . VAL E 1 128 ? 80.305 70.189 122.728 1.00 103.20 128 VAL E C 1
ATOM 4737 O O . VAL E 1 128 ? 80.014 71.034 121.884 1.00 107.14 128 VAL E O 1
ATOM 4741 N N . GLN F 1 14 ? 63.044 126.008 83.280 1.00 129.95 14 GLN F N 1
ATOM 4742 C CA . GLN F 1 14 ? 64.345 126.468 83.749 1.00 130.26 14 GLN F CA 1
ATOM 4743 C C . GLN F 1 14 ? 65.456 125.506 83.350 1.00 130.73 14 GLN F C 1
ATOM 4744 O O . GLN F 1 14 ? 65.903 124.691 84.156 1.00 128.07 14 GLN F O 1
ATOM 4750 N N . GLU F 1 15 ? 65.898 125.606 82.096 1.00 141.89 15 GLU F N 1
ATOM 4751 C CA . GLU F 1 15 ? 67.004 124.807 81.585 1.00 141.49 15 GLU F CA 1
ATOM 4752 C C . GLU F 1 15 ? 68.346 125.509 81.769 1.00 143.89 15 GLU F C 1
ATOM 4753 O O . GLU F 1 15 ? 69.387 124.987 81.354 1.00 144.55 15 GLU F O 1
ATOM 4759 N N . PHE F 1 16 ? 68.336 126.689 82.386 1.00 141.39 16 PHE F N 1
ATOM 4760 C CA . PHE F 1 16 ? 69.558 127.423 82.687 1.00 140.81 16 PHE F CA 1
ATOM 4761 C C . PHE F 1 16 ? 70.081 127.030 84.062 1.00 140.61 16 PHE F C 1
ATOM 4762 O O . PHE F 1 16 ? 69.572 126.090 84.680 1.00 141.62 16 PHE F O 1
ATOM 4770 N N . ALA F 1 17 ? 71.098 127.738 84.549 1.00 130.37 17 ALA F N 1
ATOM 4771 C CA . ALA F 1 17 ? 71.562 127.553 85.917 1.00 125.73 17 ALA F CA 1
ATOM 4772 C C . ALA F 1 17 ? 71.286 128.819 86.715 1.00 128.53 17 ALA F C 1
ATOM 4773 O O . ALA F 1 17 ? 72.161 129.681 86.848 1.00 127.44 17 ALA F O 1
ATOM 4775 N N . ASP F 1 18 ? 70.073 128.937 87.251 1.00 138.42 18 ASP F N 1
ATOM 4776 C CA . ASP F 1 18 ? 69.628 130.154 87.914 1.00 138.35 18 ASP F CA 1
ATOM 4777 C C . ASP F 1 18 ? 69.307 129.867 89.370 1.00 138.67 18 ASP F C 1
ATOM 4778 O O . ASP F 1 18 ? 68.397 129.072 89.653 1.00 134.39 18 ASP F O 1
ATOM 4783 N N . PRO F 1 19 ? 70.026 130.464 90.318 1.00 134.78 19 PRO F N 1
ATOM 4784 C CA . PRO F 1 19 ? 69.679 130.274 91.731 1.00 130.99 19 PRO F CA 1
ATOM 4785 C C . PRO F 1 19 ? 68.323 130.857 92.097 1.00 130.77 19 PRO F C 1
ATOM 4786 O O . PRO F 1 19 ? 67.425 130.125 92.522 1.00 130.20 19 PRO F O 1
ATOM 4790 N N . HIS F 1 20 ? 68.147 132.164 91.910 1.00 124.48 20 HIS F N 1
ATOM 4791 C CA . HIS F 1 20 ? 66.931 132.820 92.378 1.00 122.53 20 HIS F CA 1
ATOM 4792 C C . HIS F 1 20 ? 65.867 132.850 91.291 1.00 122.13 20 HIS F C 1
ATOM 4793 O O . HIS F 1 20 ? 65.853 133.747 90.443 1.00 120.57 20 HIS F O 1
ATOM 4800 N N . PHE F 1 21 ? 64.979 131.860 91.324 1.00 123.88 21 PHE F N 1
ATOM 4801 C CA . PHE F 1 21 ? 63.771 131.848 90.510 1.00 120.03 21 PHE F CA 1
ATOM 4802 C C . PHE F 1 21 ? 62.628 131.290 91.346 1.00 120.77 21 PHE F C 1
ATOM 4803 O O . PHE F 1 21 ? 61.599 130.867 90.810 1.00 121.37 21 PHE F O 1
ATOM 4811 N N . ALA F 1 22 ? 62.805 131.293 92.665 1.00 120.23 22 ALA F N 1
ATOM 4812 C CA . ALA F 1 22 ? 61.828 130.744 93.587 1.00 119.39 22 ALA F CA 1
ATOM 4813 C C . ALA F 1 22 ? 60.606 131.656 93.676 1.00 119.94 22 ALA F C 1
ATOM 4814 O O . ALA F 1 22 ? 60.502 132.672 92.984 1.00 123.19 22 ALA F O 1
ATOM 4816 N N . ALA F 1 23 ? 59.659 131.271 94.533 1.00 121.86 23 ALA F N 1
ATOM 4817 C CA . ALA F 1 23 ? 58.358 131.902 94.743 1.00 124.15 23 ALA F CA 1
ATOM 4818 C C . ALA F 1 23 ? 57.442 131.753 93.536 1.00 125.70 23 ALA F C 1
ATOM 4819 O O . ALA F 1 23 ? 56.274 132.152 93.610 1.00 125.70 23 ALA F O 1
ATOM 4821 N N . ILE F 1 24 ? 57.925 131.191 92.435 1.00 119.74 24 ILE F N 1
ATOM 4822 C CA . ILE F 1 24 ? 57.089 130.806 91.306 1.00 118.47 24 ILE F CA 1
ATOM 4823 C C . ILE F 1 24 ? 56.867 129.303 91.286 1.00 122.30 24 ILE F C 1
ATOM 4824 O O . ILE F 1 24 ? 55.743 128.832 91.112 1.00 121.42 24 ILE F O 1
ATOM 4829 N N . ASN F 1 25 ? 57.940 128.538 91.466 1.00 117.85 25 ASN F N 1
ATOM 4830 C CA . ASN F 1 25 ? 57.887 127.095 91.670 1.00 114.34 25 ASN F CA 1
ATOM 4831 C C . ASN F 1 25 ? 58.237 126.850 93.134 1.00 110.76 25 ASN F C 1
ATOM 4832 O O . ASN F 1 25 ? 59.413 126.721 93.485 1.00 109.64 25 ASN F O 1
ATOM 4837 N N . GLN F 1 26 ? 57.218 126.794 93.988 1.00 104.84 26 GLN F N 1
ATOM 4838 C CA . GLN F 1 26 ? 57.458 126.689 95.421 1.00 103.37 26 GLN F CA 1
ATOM 4839 C C . GLN F 1 26 ? 57.029 125.334 95.964 1.00 105.99 26 GLN F C 1
ATOM 4840 O O . GLN F 1 26 ? 57.652 124.811 96.893 1.00 109.59 26 GLN F O 1
ATOM 4846 N N . LYS F 1 27 ? 55.965 124.761 95.408 1.00 98.68 27 LYS F N 1
ATOM 4847 C CA . LYS F 1 27 ? 55.550 123.426 95.817 1.00 99.64 27 LYS F CA 1
ATOM 4848 C C . LYS F 1 27 ? 56.550 122.354 95.406 1.00 102.17 27 LYS F C 1
ATOM 4849 O O . LYS F 1 27 ? 56.728 121.378 96.143 1.00 101.53 27 LYS F O 1
ATOM 4855 N N . ARG F 1 28 ? 57.218 122.515 94.265 1.00 94.85 28 ARG F N 1
ATOM 4856 C CA . ARG F 1 28 ? 58.250 121.571 93.853 1.00 88.21 28 ARG F CA 1
ATOM 4857 C C . ARG F 1 28 ? 59.459 121.637 94.783 1.00 87.60 28 ARG F C 1
ATOM 4858 O O . ARG F 1 28 ? 60.044 120.604 95.122 1.00 97.53 28 ARG F O 1
ATOM 4866 N N . PHE F 1 29 ? 59.838 122.843 95.211 1.00 87.29 29 PHE F N 1
ATOM 4867 C CA . PHE F 1 29 ? 60.950 122.974 96.146 1.00 86.74 29 PHE F CA 1
ATOM 4868 C C . PHE F 1 29 ? 60.661 122.346 97.498 1.00 86.86 29 PHE F C 1
ATOM 4869 O O . PHE F 1 29 ? 61.607 121.968 98.195 1.00 95.30 29 PHE F O 1
ATOM 4877 N N . ASP F 1 30 ? 59.394 122.232 97.895 1.00 80.29 30 ASP F N 1
ATOM 4878 C CA . ASP F 1 30 ? 59.097 121.598 99.173 1.00 82.26 30 ASP F CA 1
ATOM 4879 C C . ASP F 1 30 ? 59.249 120.085 99.094 1.00 87.40 30 ASP F C 1
ATOM 4880 O O . ASP F 1 30 ? 59.744 119.459 100.037 1.00 90.10 30 ASP F O 1
ATOM 4885 N N . LEU F 1 31 ? 58.828 119.482 97.980 1.00 79.03 31 LEU F N 1
ATOM 4886 C CA . LEU F 1 31 ? 59.017 118.047 97.800 1.00 78.55 31 LEU F CA 1
ATOM 4887 C C . LEU F 1 31 ? 60.498 117.693 97.796 1.00 75.94 31 LEU F C 1
ATOM 4888 O O . LEU F 1 31 ? 60.918 116.711 98.419 1.00 75.85 31 LEU F O 1
ATOM 4893 N N . TYR F 1 32 ? 61.306 118.494 97.099 1.00 73.50 32 TYR F N 1
ATOM 4894 C CA . TYR F 1 32 ? 62.747 118.275 97.068 1.00 72.48 32 TYR F CA 1
ATOM 4895 C C . TYR F 1 32 ? 63.346 118.390 98.462 1.00 76.26 32 TYR F C 1
ATOM 4896 O O . TYR F 1 32 ? 64.149 117.549 98.879 1.00 89.87 32 TYR F O 1
ATOM 4905 N N . ILE F 1 33 ? 62.951 119.422 99.208 1.00 61.34 33 ILE F N 1
ATOM 4906 C CA . ILE F 1 33 ? 63.504 119.620 100.544 1.00 58.79 33 ILE F CA 1
ATOM 4907 C C . ILE F 1 33 ? 63.133 118.457 101.453 1.00 67.64 33 ILE F C 1
ATOM 4908 O O . ILE F 1 33 ? 63.963 117.958 102.217 1.00 83.36 33 ILE F O 1
ATOM 4913 N N . ASP F 1 34 ? 61.883 117.999 101.379 1.00 68.72 34 ASP F N 1
ATOM 4914 C CA . ASP F 1 34 ? 61.460 116.903 102.246 1.00 74.60 34 ASP F CA 1
ATOM 4915 C C . ASP F 1 34 ? 62.167 115.601 101.884 1.00 77.74 34 ASP F C 1
ATOM 4916 O O . ASP F 1 34 ? 62.651 114.879 102.767 1.00 75.54 34 ASP F O 1
ATOM 4921 N N . LEU F 1 35 ? 62.241 115.281 100.589 1.00 70.44 35 LEU F N 1
ATOM 4922 C CA . LEU F 1 35 ? 62.911 114.053 100.176 1.00 64.81 35 LEU F CA 1
ATOM 4923 C C . LEU F 1 35 ? 64.389 114.085 100.533 1.00 66.75 35 LEU F C 1
ATOM 4924 O O . LEU F 1 35 ? 64.971 113.055 100.887 1.00 73.29 35 LEU F O 1
ATOM 4929 N N . ARG F 1 36 ? 65.017 115.258 100.449 1.00 58.77 36 ARG F N 1
ATOM 4930 C CA . ARG F 1 36 ? 66.426 115.350 100.804 1.00 57.66 36 ARG F CA 1
ATOM 4931 C C . ARG F 1 36 ? 66.623 115.253 102.310 1.00 63.19 36 ARG F C 1
ATOM 4932 O O . ARG F 1 36 ? 67.562 114.599 102.777 1.00 71.31 36 ARG F O 1
ATOM 4940 N N . VAL F 1 37 ? 65.748 115.891 103.089 1.00 58.72 37 VAL F N 1
ATOM 4941 C CA . VAL F 1 37 ? 65.904 115.881 104.539 1.00 56.96 37 VAL F CA 1
ATOM 4942 C C . VAL F 1 37 ? 65.632 114.494 105.096 1.00 64.07 37 VAL F C 1
ATOM 4943 O O . VAL F 1 37 ? 66.144 114.128 106.160 1.00 71.21 37 VAL F O 1
ATOM 4947 N N . GLN F 1 38 ? 64.817 113.698 104.399 1.00 75.24 38 GLN F N 1
ATOM 4948 C CA . GLN F 1 38 ? 64.635 112.322 104.841 1.00 74.43 38 GLN F CA 1
ATOM 4949 C C . GLN F 1 38 ? 65.915 111.517 104.683 1.00 69.14 38 GLN F C 1
ATOM 4950 O O . GLN F 1 38 ? 66.114 110.534 105.404 1.00 69.18 38 GLN F O 1
ATOM 4956 N N . GLY F 1 39 ? 66.794 111.922 103.774 1.00 54.03 39 GLY F N 1
ATOM 4957 C CA . GLY F 1 39 ? 68.124 111.356 103.674 1.00 47.87 39 GLY F CA 1
ATOM 4958 C C . GLY F 1 39 ? 68.488 110.768 102.331 1.00 49.77 39 GLY F C 1
ATOM 4959 O O . GLY F 1 39 ? 69.660 110.419 102.136 1.00 56.90 39 GLY F O 1
ATOM 4960 N N . TYR F 1 40 ? 67.563 110.632 101.385 1.00 55.25 40 TYR F N 1
ATOM 4961 C CA . TYR F 1 40 ? 67.933 110.036 100.109 1.00 57.50 40 TYR F CA 1
ATOM 4962 C C . TYR F 1 40 ? 68.871 110.962 99.352 1.00 54.56 40 TYR F C 1
ATOM 4963 O O . TYR F 1 40 ? 68.888 112.174 99.572 1.00 65.57 40 TYR F O 1
ATOM 4972 N N . SER F 1 41 ? 69.665 110.375 98.465 1.00 61.70 41 SER F N 1
ATOM 4973 C CA . SER F 1 41 ? 70.747 111.102 97.828 1.00 68.49 41 SER F CA 1
ATOM 4974 C C . SER F 1 41 ? 70.212 112.148 96.859 1.00 73.04 41 SER F C 1
ATOM 4975 O O . SER F 1 41 ? 69.037 112.154 96.486 1.00 75.93 41 SER F O 1
ATOM 4978 N N . SER F 1 42 ? 71.107 113.040 96.448 1.00 80.36 42 SER F N 1
ATOM 4979 C CA . SER F 1 42 ? 70.816 113.977 95.378 1.00 79.76 42 SER F CA 1
ATOM 4980 C C . SER F 1 42 ? 70.931 113.261 94.037 1.00 85.80 42 SER F C 1
ATOM 4981 O O . SER F 1 42 ? 70.879 112.031 93.953 1.00 91.68 42 SER F O 1
ATOM 4984 N N . TRP F 1 43 ? 71.042 114.053 92.972 1.00 90.83 43 TRP F N 1
ATOM 4985 C CA . TRP F 1 43 ? 71.085 113.537 91.609 1.00 92.11 43 TRP F CA 1
ATOM 4986 C C . TRP F 1 43 ? 69.747 112.936 91.218 1.00 92.43 43 TRP F C 1
ATOM 4987 O O . TRP F 1 43 ? 69.084 113.456 90.316 1.00 100.15 43 TRP F O 1
ATOM 4998 N N . ARG F 1 44 ? 69.332 111.845 91.864 1.00 90.98 44 ARG F N 1
ATOM 4999 C CA . ARG F 1 44 ? 68.114 111.202 91.391 1.00 91.60 44 ARG F CA 1
ATOM 5000 C C . ARG F 1 44 ? 66.895 112.043 91.744 1.00 94.67 44 ARG F C 1
ATOM 5001 O O . ARG F 1 44 ? 65.984 112.196 90.926 1.00 99.51 44 ARG F O 1
ATOM 5009 N N . VAL F 1 45 ? 66.852 112.582 92.967 1.00 82.98 45 VAL F N 1
ATOM 5010 C CA . VAL F 1 45 ? 65.707 113.389 93.389 1.00 82.22 45 VAL F CA 1
ATOM 5011 C C . VAL F 1 45 ? 65.426 114.480 92.365 1.00 82.53 45 VAL F C 1
ATOM 5012 O O . VAL F 1 45 ? 64.267 114.849 92.122 1.00 88.49 45 VAL F O 1
ATOM 5016 N N . PHE F 1 46 ? 66.476 114.985 91.723 1.00 86.57 46 PHE F N 1
ATOM 5017 C CA . PHE F 1 46 ? 66.317 115.903 90.607 1.00 83.79 46 PHE F CA 1
ATOM 5018 C C . PHE F 1 46 ? 65.565 115.237 89.462 1.00 89.63 46 PHE F C 1
ATOM 5019 O O . PHE F 1 46 ? 64.674 115.850 88.871 1.00 95.23 46 PHE F O 1
ATOM 5027 N N . ARG F 1 47 ? 65.900 113.986 89.145 1.00 89.94 47 ARG F N 1
ATOM 5028 C CA . ARG F 1 47 ? 65.185 113.267 88.096 1.00 89.76 47 ARG F CA 1
ATOM 5029 C C . ARG F 1 47 ? 63.717 113.109 88.468 1.00 90.64 47 ARG F C 1
ATOM 5030 O O . ARG F 1 47 ? 62.832 113.226 87.615 1.00 93.63 47 ARG F O 1
ATOM 5038 N N . ALA F 1 48 ? 63.458 112.838 89.743 1.00 82.64 48 ALA F N 1
ATOM 5039 C CA . ALA F 1 48 ? 62.111 112.593 90.238 1.00 80.84 48 ALA F CA 1
ATOM 5040 C C . ALA F 1 48 ? 61.232 113.827 90.140 1.00 90.57 48 ALA F C 1
ATOM 5041 O O . ALA F 1 48 ? 60.110 113.759 89.629 1.00 93.74 48 ALA F O 1
ATOM 5043 N N . ILE F 1 49 ? 61.726 114.958 90.635 1.00 85.89 49 ILE F N 1
ATOM 5044 C CA . ILE F 1 49 ? 60.860 116.115 90.820 1.00 82.08 49 ILE F CA 1
ATOM 5045 C C . ILE F 1 49 ? 60.934 117.045 89.614 1.00 84.87 49 ILE F C 1
ATOM 5046 O O . ILE F 1 49 ? 59.944 117.698 89.263 1.00 86.40 49 ILE F O 1
ATOM 5051 N N . TRP F 1 50 ? 62.081 117.082 88.935 1.00 84.40 50 TRP F N 1
ATOM 5052 C CA . TRP F 1 50 ? 62.254 117.966 87.789 1.00 85.29 50 TRP F CA 1
ATOM 5053 C C . TRP F 1 50 ? 62.346 117.184 86.486 1.00 84.65 50 TRP F C 1
ATOM 5054 O O . TRP F 1 50 ? 62.958 117.648 85.521 1.00 83.49 50 TRP F O 1
ATOM 5065 N N . GLY F 1 51 ? 61.747 115.999 86.443 1.00 93.40 51 GLY F N 1
ATOM 5066 C CA . GLY F 1 51 ? 61.665 115.255 85.204 1.00 95.88 51 GLY F CA 1
ATOM 5067 C C . GLY F 1 51 ? 63.027 114.827 84.694 1.00 98.64 51 GLY F C 1
ATOM 5068 O O . GLY F 1 51 ? 63.970 114.596 85.455 1.00 99.40 51 GLY F O 1
ATOM 5069 N N . GLU F 1 52 ? 63.133 114.730 83.370 1.00 105.08 52 GLU F N 1
ATOM 5070 C CA . GLU F 1 52 ? 64.349 114.284 82.703 1.00 101.24 52 GLU F CA 1
ATOM 5071 C C . GLU F 1 52 ? 65.173 115.447 82.162 1.00 101.85 52 GLU F C 1
ATOM 5072 O O . GLU F 1 52 ? 65.772 115.337 81.088 1.00 100.79 52 GLU F O 1
ATOM 5078 N N . GLU F 1 53 ? 65.214 116.564 82.889 1.00 112.40 53 GLU F N 1
ATOM 5079 C CA . GLU F 1 53 ? 65.995 117.724 82.477 1.00 111.69 53 GLU F CA 1
ATOM 5080 C C . GLU F 1 53 ? 67.486 117.495 82.697 1.00 111.47 53 GLU F C 1
ATOM 5081 O O . GLU F 1 53 ? 68.283 118.432 82.591 1.00 112.50 53 GLU F O 1
ATOM 5087 N N . HIS F 1 54 ? 67.869 116.261 83.009 1.00 116.23 54 HIS F N 1
ATOM 5088 C CA . HIS F 1 54 ? 69.272 115.930 83.184 1.00 116.75 54 HIS F CA 1
ATOM 5089 C C . HIS F 1 54 ? 70.020 116.051 81.861 1.00 116.75 54 HIS F C 1
ATOM 5090 O O . HIS F 1 54 ? 69.439 115.985 80.775 1.00 116.46 54 HIS F O 1
ATOM 5097 N N . MET F 1 55 ? 71.335 116.240 81.972 1.00 126.46 55 MET F N 1
ATOM 5098 C CA . MET F 1 55 ? 72.228 116.399 80.824 1.00 125.78 55 MET F CA 1
ATOM 5099 C C . MET F 1 55 ? 71.840 117.592 79.955 1.00 127.73 55 MET F C 1
ATOM 5100 O O . MET F 1 55 ? 72.180 117.637 78.768 1.00 128.59 55 MET F O 1
ATOM 5105 N N . ASP F 1 56 ? 71.124 118.562 80.526 1.00 132.20 56 ASP F N 1
ATOM 5106 C CA . ASP F 1 56 ? 70.817 119.799 79.818 1.00 132.15 56 ASP F CA 1
ATOM 5107 C C . ASP F 1 56 ? 72.114 120.528 79.492 1.00 132.03 56 ASP F C 1
ATOM 5108 O O . ASP F 1 56 ? 72.436 120.749 78.320 1.00 130.51 56 ASP F O 1
ATOM 5113 N N . GLY F 1 57 ? 72.861 120.900 80.524 1.00 125.82 57 GLY F N 1
ATOM 5114 C CA . GLY F 1 57 ? 74.236 121.304 80.382 1.00 124.25 57 GLY F CA 1
ATOM 5115 C C . GLY F 1 57 ? 75.096 120.373 81.206 1.00 124.14 57 GLY F C 1
ATOM 5116 O O . GLY F 1 57 ? 75.162 119.166 80.955 1.00 122.91 57 GLY F O 1
ATOM 5117 N N . PRO F 1 58 ? 75.774 120.913 82.205 1.00 120.76 58 PRO F N 1
ATOM 5118 C CA . PRO F 1 58 ? 76.332 120.051 83.251 1.00 121.11 58 PRO F CA 1
ATOM 5119 C C . PRO F 1 58 ? 75.287 119.775 84.320 1.00 120.61 58 PRO F C 1
ATOM 5120 O O . PRO F 1 58 ? 74.825 120.702 84.993 1.00 121.07 58 PRO F O 1
ATOM 5124 N N . ALA F 1 59 ? 74.895 118.508 84.476 1.00 111.36 59 ALA F N 1
ATOM 5125 C CA . ALA F 1 59 ? 73.851 118.175 85.438 1.00 109.11 59 ALA F CA 1
ATOM 5126 C C . ALA F 1 59 ? 74.270 118.515 86.861 1.00 112.20 59 ALA F C 1
ATOM 5127 O O . ALA F 1 59 ? 73.467 119.051 87.634 1.00 113.69 59 ALA F O 1
ATOM 5129 N N . GLN F 1 60 ? 75.519 118.214 87.222 1.00 105.54 60 GLN F N 1
ATOM 5130 C CA . GLN F 1 60 ? 76.006 118.557 88.553 1.00 102.34 60 GLN F CA 1
ATOM 5131 C C . GLN F 1 60 ? 75.966 120.062 88.776 1.00 103.65 60 GLN F C 1
ATOM 5132 O O . GLN F 1 60 ? 75.700 120.525 89.893 1.00 105.59 60 GLN F O 1
ATOM 5138 N N . ALA F 1 61 ? 76.215 120.842 87.722 1.00 99.63 61 ALA F N 1
ATOM 5139 C CA . ALA F 1 61 ? 76.164 122.294 87.846 1.00 99.85 61 ALA F CA 1
ATOM 5140 C C . ALA F 1 61 ? 74.767 122.763 88.228 1.00 100.96 61 ALA F C 1
ATOM 5141 O O . ALA F 1 61 ? 74.600 123.526 89.182 1.00 101.80 61 ALA F O 1
ATOM 5143 N N . ARG F 1 62 ? 73.745 122.306 87.506 1.00 96.02 62 ARG F N 1
ATOM 5144 C CA . ARG F 1 62 ? 72.384 122.707 87.846 1.00 95.15 62 ARG F CA 1
ATOM 5145 C C . ARG F 1 62 ? 71.993 122.203 89.231 1.00 95.67 62 ARG F C 1
ATOM 5146 O O . ARG F 1 62 ? 71.344 122.921 90.006 1.00 100.08 62 ARG F O 1
ATOM 5154 N N . ILE F 1 63 ? 72.399 120.975 89.565 1.00 88.26 63 ILE F N 1
ATOM 5155 C CA . ILE F 1 63 ? 72.025 120.395 90.850 1.00 87.13 63 ILE F CA 1
ATOM 5156 C C . ILE F 1 63 ? 72.594 121.218 91.999 1.00 88.83 63 ILE F C 1
ATOM 5157 O O . ILE F 1 63 ? 71.860 121.637 92.903 1.00 90.29 63 ILE F O 1
ATOM 5162 N N . PHE F 1 64 ? 73.897 121.504 91.971 1.00 94.45 64 PHE F N 1
ATOM 5163 C CA . PHE F 1 64 ? 74.470 122.259 93.080 1.00 96.08 64 PHE F CA 1
ATOM 5164 C C . PHE F 1 64 ? 74.172 123.748 92.965 1.00 98.70 64 PHE F C 1
ATOM 5165 O O . PHE F 1 64 ? 74.404 124.498 93.919 1.00 98.07 64 PHE F O 1
ATOM 5173 N N . ALA F 1 65 ? 73.656 124.199 91.820 1.00 94.12 65 ALA F N 1
ATOM 5174 C CA . ALA F 1 65 ? 73.182 125.573 91.736 1.00 89.19 65 ALA F CA 1
ATOM 5175 C C . ALA F 1 65 ? 71.864 125.720 92.476 1.00 88.95 65 ALA F C 1
ATOM 5176 O O . ALA F 1 65 ? 71.652 126.698 93.202 1.00 94.07 65 ALA F O 1
ATOM 5178 N N . MET F 1 66 ? 70.968 124.745 92.314 1.00 84.86 66 MET F N 1
ATOM 5179 C CA . MET F 1 66 ? 69.735 124.769 93.092 1.00 85.83 66 MET F CA 1
ATOM 5180 C C . MET F 1 66 ? 69.992 124.379 94.542 1.00 82.18 66 MET F C 1
ATOM 5181 O O . MET F 1 66 ? 69.182 124.689 95.423 1.00 82.51 66 MET F O 1
ATOM 5186 N N . GLU F 1 67 ? 71.117 123.715 94.809 1.00 82.80 67 GLU F N 1
ATOM 5187 C CA . GLU F 1 67 ? 71.530 123.363 96.161 1.00 86.09 67 GLU F CA 1
ATOM 5188 C C . GLU F 1 67 ? 72.083 124.556 96.942 1.00 84.68 67 GLU F C 1
ATOM 5189 O O . GLU F 1 67 ? 72.434 124.405 98.118 1.00 86.73 67 GLU F O 1
ATOM 5195 N N . SER F 1 68 ? 72.179 125.732 96.315 1.00 84.45 68 SER F N 1
ATOM 5196 C CA . SER F 1 68 ? 72.801 126.891 96.944 1.00 82.42 68 SER F CA 1
ATOM 5197 C C . SER F 1 68 ? 71.848 128.069 97.104 1.00 86.99 68 SER F C 1
ATOM 5198 O O . SER F 1 68 ? 72.308 129.189 97.351 1.00 89.68 68 SER F O 1
ATOM 5201 N N . ASN F 1 69 ? 70.547 127.855 96.962 1.00 99.07 69 ASN F N 1
ATOM 5202 C CA . ASN F 1 69 ? 69.605 128.952 97.111 1.00 98.81 69 ASN F CA 1
ATOM 5203 C C . ASN F 1 69 ? 69.520 129.371 98.576 1.00 97.04 69 ASN F C 1
ATOM 5204 O O . ASN F 1 69 ? 69.453 128.512 99.463 1.00 100.75 69 ASN F O 1
ATOM 5209 N N . PRO F 1 70 ? 69.531 130.673 98.868 1.00 91.37 70 PRO F N 1
ATOM 5210 C CA . PRO F 1 70 ? 69.258 131.103 100.247 1.00 92.08 70 PRO F CA 1
ATOM 5211 C C . PRO F 1 70 ? 67.920 130.609 100.758 1.00 93.77 70 PRO F C 1
ATOM 5212 O O . PRO F 1 70 ? 67.830 130.165 101.911 1.00 97.90 70 PRO F O 1
ATOM 5216 N N . TYR F 1 71 ? 66.884 130.647 99.917 1.00 94.00 71 TYR F N 1
ATOM 5217 C CA . TYR F 1 71 ? 65.601 130.054 100.273 1.00 94.93 71 TYR F CA 1
ATOM 5218 C C . TYR F 1 71 ? 65.759 128.574 100.588 1.00 99.84 71 TYR F C 1
ATOM 5219 O O . TYR F 1 71 ? 65.270 128.084 101.618 1.00 98.90 71 TYR F O 1
ATOM 5228 N N . TYR F 1 72 ? 66.438 127.842 99.700 1.00 95.82 72 TYR F N 1
ATOM 5229 C CA . TYR F 1 72 ? 66.728 126.443 99.977 1.00 87.84 72 TYR F CA 1
ATOM 5230 C C . TYR F 1 72 ? 67.389 126.308 101.336 1.00 86.81 72 TYR F C 1
ATOM 5231 O O . TYR F 1 72 ? 66.782 125.795 102.273 1.00 88.22 72 TYR F O 1
ATOM 5240 N N . ARG F 1 73 ? 68.577 126.896 101.490 1.00 91.79 73 ARG F N 1
ATOM 5241 C CA . ARG F 1 73 ? 69.363 126.720 102.706 1.00 90.63 73 ARG F CA 1
ATOM 5242 C C . ARG F 1 73 ? 68.534 126.975 103.962 1.00 94.98 73 ARG F C 1
ATOM 5243 O O . ARG F 1 73 ? 68.549 126.170 104.900 1.00 98.20 73 ARG F O 1
ATOM 5251 N N . LYS F 1 74 ? 67.776 128.077 103.989 1.00 92.42 74 LYS F N 1
ATOM 5252 C CA . LYS F 1 74 ? 67.022 128.396 105.200 1.00 87.48 74 LYS F CA 1
ATOM 5253 C C . LYS F 1 74 ? 65.924 127.366 105.459 1.00 90.62 74 LYS F C 1
ATOM 5254 O O . LYS F 1 74 ? 65.777 126.872 106.586 1.00 94.56 74 LYS F O 1
ATOM 5260 N N . GLN F 1 75 ? 65.152 127.006 104.426 1.00 91.23 75 GLN F N 1
ATOM 5261 C CA . GLN F 1 75 ? 64.076 126.044 104.648 1.00 92.84 75 GLN F CA 1
ATOM 5262 C C . GLN F 1 75 ? 64.617 124.656 104.972 1.00 92.64 75 GLN F C 1
ATOM 5263 O O . GLN F 1 75 ? 64.044 123.944 105.804 1.00 92.52 75 GLN F O 1
ATOM 5269 N N . PHE F 1 76 ? 65.708 124.256 104.319 1.00 80.66 76 PHE F N 1
ATOM 5270 C CA . PHE F 1 76 ? 66.341 122.976 104.602 1.00 78.24 76 PHE F CA 1
ATOM 5271 C C . PHE F 1 76 ? 66.824 122.916 106.041 1.00 75.25 76 PHE F C 1
ATOM 5272 O O . PHE F 1 76 ? 66.603 121.920 106.733 1.00 80.74 76 PHE F O 1
ATOM 5280 N N . LYS F 1 77 ? 67.479 123.978 106.515 1.00 78.57 77 LYS F N 1
ATOM 5281 C CA . LYS F 1 77 ? 67.932 123.997 107.901 1.00 82.91 77 LYS F CA 1
ATOM 5282 C C . LYS F 1 77 ? 66.753 123.917 108.861 1.00 84.69 77 LYS F C 1
ATOM 5283 O O . LYS F 1 77 ? 66.792 123.178 109.851 1.00 81.65 77 LYS F O 1
ATOM 5289 N N . ALA F 1 78 ? 65.684 124.667 108.574 1.00 87.98 78 ALA F N 1
ATOM 5290 C CA . ALA F 1 78 ? 64.520 124.654 109.456 1.00 85.93 78 ALA F CA 1
ATOM 5291 C C . ALA F 1 78 ? 63.895 123.264 109.527 1.00 86.63 78 ALA F C 1
ATOM 5292 O O . ALA F 1 78 ? 63.657 122.731 110.619 1.00 87.05 78 ALA F O 1
ATOM 5294 N N . LYS F 1 79 ? 63.633 122.655 108.368 1.00 83.57 79 LYS F N 1
ATOM 5295 C CA . LYS F 1 79 ? 63.002 121.340 108.346 1.00 82.42 79 LYS F CA 1
ATOM 5296 C C . LYS F 1 79 ? 63.916 120.274 108.931 1.00 86.58 79 LYS F C 1
ATOM 5297 O O . LYS F 1 79 ? 63.445 119.313 109.549 1.00 90.17 79 LYS F O 1
ATOM 5303 N N . LEU F 1 80 ? 65.227 120.424 108.747 1.00 83.42 80 LEU F N 1
ATOM 5304 C CA . LEU F 1 80 ? 66.168 119.447 109.274 1.00 80.91 80 LEU F CA 1
ATOM 5305 C C . LEU F 1 80 ? 66.220 119.520 110.792 1.00 79.12 80 LEU F C 1
ATOM 5306 O O . LEU F 1 80 ? 66.241 118.490 111.473 1.00 74.34 80 LEU F O 1
ATOM 5311 N N . ASN F 1 81 ? 66.222 120.734 111.344 1.00 84.58 81 ASN F N 1
ATOM 5312 C CA . ASN F 1 81 ? 66.231 120.886 112.791 1.00 83.51 81 ASN F CA 1
ATOM 5313 C C . ASN F 1 81 ? 64.873 120.607 113.418 1.00 82.18 81 ASN F C 1
ATOM 5314 O O . ASN F 1 81 ? 64.804 120.397 114.633 1.00 79.78 81 ASN F O 1
ATOM 5319 N N . ALA F 1 82 ? 63.797 120.597 112.629 1.00 85.62 82 ALA F N 1
ATOM 5320 C CA . ALA F 1 82 ? 62.464 120.348 113.156 1.00 89.22 82 ALA F CA 1
ATOM 5321 C C . ALA F 1 82 ? 62.085 118.874 113.210 1.00 87.88 82 ALA F C 1
ATOM 5322 O O . ALA F 1 82 ? 61.012 118.552 113.731 1.00 82.12 82 ALA F O 1
ATOM 5324 N N . THR F 1 83 ? 62.923 117.976 112.696 1.00 84.01 83 THR F N 1
ATOM 5325 C CA . THR F 1 83 ? 62.595 116.554 112.668 1.00 80.80 83 THR F CA 1
ATOM 5326 C C . THR F 1 83 ? 63.216 115.856 113.872 1.00 83.13 83 THR F C 1
ATOM 5327 O O . THR F 1 83 ? 64.429 115.945 114.091 1.00 84.60 83 THR F O 1
ATOM 5331 N N . LYS F 1 84 ? 62.388 115.164 114.650 1.00 82.72 84 LYS F N 1
ATOM 5332 C CA . LYS F 1 84 ? 62.877 114.452 115.821 1.00 84.18 84 LYS F CA 1
ATOM 5333 C C . LYS F 1 84 ? 63.773 113.294 115.395 1.00 87.03 84 LYS F C 1
ATOM 5334 O O . LYS F 1 84 ? 63.599 112.710 114.323 1.00 88.63 84 LYS F O 1
ATOM 5340 N N . THR F 1 85 ? 64.743 112.958 116.248 1.00 82.90 85 THR F N 1
ATOM 5341 C CA . THR F 1 85 ? 65.676 111.885 115.924 1.00 80.42 85 THR F CA 1
ATOM 5342 C C . THR F 1 85 ? 65.064 110.524 116.224 1.00 82.52 85 THR F C 1
ATOM 5343 O O . THR F 1 85 ? 65.687 109.682 116.877 1.00 81.95 85 THR F O 1
ATOM 5347 N N . SER F 1 86 ? 63.835 110.306 115.745 1.00 83.64 86 SER F N 1
ATOM 5348 C CA . SER F 1 86 ? 63.228 108.981 115.787 1.00 78.39 86 SER F CA 1
ATOM 5349 C C . SER F 1 86 ? 62.491 108.683 114.487 1.00 76.88 86 SER F C 1
ATOM 5350 O O . SER F 1 86 ? 61.953 107.582 114.332 1.00 78.21 86 SER F O 1
ATOM 5353 N N . ASP F 1 87 ? 62.440 109.640 113.564 1.00 79.98 87 ASP F N 1
ATOM 5354 C CA . ASP F 1 87 ? 61.986 109.395 112.209 1.00 82.46 87 ASP F CA 1
ATOM 5355 C C . ASP F 1 87 ? 63.158 109.200 111.259 1.00 81.75 87 ASP F C 1
ATOM 5356 O O . ASP F 1 87 ? 62.941 108.987 110.061 1.00 79.89 87 ASP F O 1
ATOM 5361 N N . LEU F 1 88 ? 64.390 109.258 111.760 1.00 71.54 88 LEU F N 1
ATOM 5362 C CA . LEU F 1 88 ? 65.579 109.023 110.951 1.00 69.70 88 LEU F CA 1
ATOM 5363 C C . LEU F 1 88 ? 66.184 107.662 111.278 1.00 70.41 88 LEU F C 1
ATOM 5364 O O . LEU F 1 88 ? 66.374 106.841 110.379 1.00 66.21 88 LEU F O 1
ATOM 5369 N N . TRP F 1 89 ? 66.493 107.397 112.546 1.00 60.97 89 TRP F N 1
ATOM 5370 C CA . TRP F 1 89 ? 67.073 106.124 112.962 1.00 55.26 89 TRP F CA 1
ATOM 5371 C C . TRP F 1 89 ? 66.389 105.653 114.237 1.00 60.31 89 TRP F C 1
ATOM 5372 O O . TRP F 1 89 ? 66.631 106.201 115.317 1.00 69.30 89 TRP F O 1
ATOM 5383 N N . ASN F 1 90 ? 65.546 104.633 114.109 1.00 64.32 90 ASN F N 1
ATOM 5384 C CA . ASN F 1 90 ? 64.953 103.910 115.218 1.00 63.01 90 ASN F CA 1
ATOM 5385 C C . ASN F 1 90 ? 65.306 102.438 115.057 1.00 70.82 90 ASN F C 1
ATOM 5386 O O . ASN F 1 90 ? 65.560 101.991 113.933 1.00 73.70 90 ASN F O 1
ATOM 5391 N N . PRO F 1 91 ? 65.339 101.657 116.156 1.00 75.59 91 PRO F N 1
ATOM 5392 C CA . PRO F 1 91 ? 65.979 100.332 116.104 1.00 67.68 91 PRO F CA 1
ATOM 5393 C C . PRO F 1 91 ? 65.456 99.446 114.990 1.00 65.87 91 PRO F C 1
ATOM 5394 O O . PRO F 1 91 ? 66.215 98.724 114.331 1.00 74.23 91 PRO F O 1
ATOM 5398 N N . LYS F 1 92 ? 64.148 99.515 114.765 1.00 66.43 92 LYS F N 1
ATOM 5399 C CA . LYS F 1 92 ? 63.513 98.621 113.814 1.00 68.49 92 LYS F CA 1
ATOM 5400 C C . LYS F 1 92 ? 63.959 98.926 112.388 1.00 64.68 92 LYS F C 1
ATOM 5401 O O . LYS F 1 92 ? 64.138 97.999 111.588 1.00 71.14 92 LYS F O 1
ATOM 5407 N N . THR F 1 93 ? 64.190 100.203 112.068 1.00 47.24 93 THR F N 1
ATOM 5408 C CA . THR F 1 93 ? 64.763 100.551 110.771 1.00 50.08 93 THR F CA 1
ATOM 5409 C C . THR F 1 93 ? 66.181 100.019 110.622 1.00 57.63 93 THR F C 1
ATOM 5410 O O . THR F 1 93 ? 66.567 99.601 109.527 1.00 66.11 93 THR F O 1
ATOM 5414 N N . ALA F 1 94 ? 66.977 100.048 111.691 1.00 49.57 94 ALA F N 1
ATOM 5415 C CA . ALA F 1 94 ? 68.324 99.490 111.613 1.00 49.85 94 ALA F CA 1
ATOM 5416 C C . ALA F 1 94 ? 68.277 97.993 111.341 1.00 55.17 94 ALA F C 1
ATOM 5417 O O . ALA F 1 94 ? 69.041 97.475 110.512 1.00 59.51 94 ALA F O 1
ATOM 5419 N N . LEU F 1 95 ? 67.378 97.282 112.026 1.00 60.76 95 LEU F N 1
ATOM 5420 C CA . LEU F 1 95 ? 67.214 95.858 111.755 1.00 58.44 95 LEU F CA 1
ATOM 5421 C C . LEU F 1 95 ? 66.810 95.625 110.308 1.00 61.87 95 LEU F C 1
ATOM 5422 O O . LEU F 1 95 ? 67.341 94.730 109.639 1.00 68.80 95 LEU F O 1
ATOM 5427 N N . HIS F 1 96 ? 65.879 96.433 109.798 1.00 48.18 96 HIS F N 1
ATOM 5428 C CA . HIS F 1 96 ? 65.452 96.253 108.417 1.00 47.49 96 HIS F CA 1
ATOM 5429 C C . HIS F 1 96 ? 66.573 96.540 107.427 1.00 57.07 96 HIS F C 1
ATOM 5430 O O . HIS F 1 96 ? 66.692 95.842 106.418 1.00 73.16 96 HIS F O 1
ATOM 5437 N N . GLU F 1 97 ? 67.392 97.562 107.677 1.00 50.42 97 GLU F N 1
ATOM 5438 C CA . GLU F 1 97 ? 68.477 97.871 106.748 1.00 51.41 97 GLU F CA 1
ATOM 5439 C C . GLU F 1 97 ? 69.533 96.774 106.739 1.00 56.62 97 GLU F C 1
ATOM 5440 O O . GLU F 1 97 ? 69.990 96.344 105.669 1.00 61.23 97 GLU F O 1
ATOM 5446 N N . LEU F 1 98 ? 69.927 96.298 107.920 1.00 47.44 98 LEU F N 1
ATOM 5447 C CA . LEU F 1 98 ? 70.863 95.185 107.955 1.00 44.98 98 LEU F CA 1
ATOM 5448 C C . LEU F 1 98 ? 70.288 93.945 107.283 1.00 57.64 98 LEU F C 1
ATOM 5449 O O . LEU F 1 98 ? 71.015 93.251 106.565 1.00 68.19 98 LEU F O 1
ATOM 5454 N N . LEU F 1 99 ? 68.998 93.663 107.472 1.00 45.78 99 LEU F N 1
ATOM 5455 C CA . LEU F 1 99 ? 68.386 92.522 106.805 1.00 41.34 99 LEU F CA 1
ATOM 5456 C C . LEU F 1 99 ? 68.361 92.697 105.290 1.00 46.39 99 LEU F C 1
ATOM 5457 O O . LEU F 1 99 ? 68.596 91.729 104.553 1.00 60.47 99 LEU F O 1
ATOM 5462 N N . GLN F 1 100 ? 68.082 93.914 104.812 1.00 43.61 100 GLN F N 1
ATOM 5463 C CA . GLN F 1 100 ? 68.177 94.194 103.384 1.00 43.71 100 GLN F CA 1
ATOM 5464 C C . GLN F 1 100 ? 69.562 93.869 102.860 1.00 52.79 100 GLN F C 1
ATOM 5465 O O . GLN F 1 100 ? 69.707 93.275 101.786 1.00 63.31 100 GLN F O 1
ATOM 5471 N N . MET F 1 101 ? 70.595 94.269 103.598 1.00 56.91 101 MET F N 1
ATOM 5472 C CA . MET F 1 101 ? 71.955 94.009 103.143 1.00 53.90 101 MET F CA 1
ATOM 5473 C C . MET F 1 101 ? 72.266 92.516 103.180 1.00 51.85 101 MET F C 1
ATOM 5474 O O . MET F 1 101 ? 73.047 92.010 102.368 1.00 58.02 101 MET F O 1
ATOM 5479 N N . VAL F 1 102 ? 71.660 91.793 104.124 1.00 48.97 102 VAL F N 1
ATOM 5480 C CA . VAL F 1 102 ? 71.875 90.348 104.205 1.00 47.11 102 VAL F CA 1
ATOM 5481 C C . VAL F 1 102 ? 71.267 89.618 103.017 1.00 44.16 102 VAL F C 1
ATOM 5482 O O . VAL F 1 102 ? 71.916 88.757 102.412 1.00 47.88 102 VAL F O 1
ATOM 5486 N N . ARG F 1 103 ? 70.025 89.940 102.655 1.00 47.21 103 ARG F N 1
ATOM 5487 C CA . ARG F 1 103 ? 69.301 89.168 101.650 1.00 50.01 103 ARG F CA 1
ATOM 5488 C C . ARG F 1 103 ? 69.527 89.658 100.225 1.00 54.31 103 ARG F C 1
ATOM 5489 O O . ARG F 1 103 ? 68.889 89.147 99.301 1.00 57.54 103 ARG F O 1
ATOM 5497 N N . ASP F 1 104 ? 70.403 90.625 100.025 1.00 66.44 104 ASP F N 1
ATOM 5498 C CA . ASP F 1 104 ? 70.707 91.083 98.679 1.00 70.19 104 ASP F CA 1
ATOM 5499 C C . ASP F 1 104 ? 71.883 90.296 98.102 1.00 73.14 104 ASP F C 1
ATOM 5500 O O . ASP F 1 104 ? 72.992 90.343 98.639 1.00 81.65 104 ASP F O 1
ATOM 5505 N N . PRO F 1 105 ? 71.669 89.557 97.009 1.00 69.23 105 PRO F N 1
ATOM 5506 C CA . PRO F 1 105 ? 72.766 88.771 96.427 1.00 73.22 105 PRO F CA 1
ATOM 5507 C C . PRO F 1 105 ? 73.647 89.574 95.483 1.00 78.56 105 PRO F C 1
ATOM 5508 O O . PRO F 1 105 ? 73.954 89.122 94.376 1.00 79.65 105 PRO F O 1
ATOM 5512 N N . THR F 1 106 ? 74.055 90.770 95.909 1.00 85.58 106 THR F N 1
ATOM 5513 C CA . THR F 1 106 ? 74.959 91.594 95.117 1.00 81.85 106 THR F CA 1
ATOM 5514 C C . THR F 1 106 ? 75.937 92.338 96.032 1.00 79.81 106 THR F C 1
ATOM 5515 O O . THR F 1 106 ? 76.734 93.154 95.557 1.00 81.51 106 THR F O 1
ATOM 5519 N N . VAL F 1 107 ? 76.015 91.959 97.303 1.00 68.36 107 VAL F N 1
ATOM 5520 C CA . VAL F 1 107 ? 76.655 92.769 98.332 1.00 69.11 107 VAL F CA 1
ATOM 5521 C C . VAL F 1 107 ? 78.045 92.211 98.623 1.00 74.94 107 VAL F C 1
ATOM 5522 O O . VAL F 1 107 ? 78.688 92.585 99.610 1.00 79.71 107 VAL F O 1
ATOM 5526 N N . LYS F 1 108 ? 78.530 91.323 97.752 1.00 76.94 108 LYS F N 1
ATOM 5527 C CA . LYS F 1 108 ? 79.738 90.551 98.031 1.00 73.72 108 LYS F CA 1
ATOM 5528 C C . LYS F 1 108 ? 79.513 89.722 99.288 1.00 77.18 108 LYS F C 1
ATOM 5529 O O . LYS F 1 108 ? 78.430 89.761 99.878 1.00 84.27 108 LYS F O 1
ATOM 5535 N N . ASP F 1 109 ? 80.508 88.945 99.695 1.00 71.37 109 ASP F N 1
ATOM 5536 C CA . ASP F 1 109 ? 80.258 87.967 100.742 1.00 71.95 109 ASP F CA 1
ATOM 5537 C C . ASP F 1 109 ? 80.807 88.381 102.103 1.00 73.98 109 ASP F C 1
ATOM 5538 O O . ASP F 1 109 ? 80.197 88.047 103.128 1.00 78.93 109 ASP F O 1
ATOM 5543 N N . SER F 1 110 ? 81.913 89.119 102.149 1.00 71.56 110 SER F N 1
ATOM 5544 C CA . SER F 1 110 ? 82.416 89.659 103.405 1.00 74.56 110 SER F CA 1
ATOM 5545 C C . SER F 1 110 ? 81.444 90.635 104.053 1.00 77.85 110 SER F C 1
ATOM 5546 O O . SER F 1 110 ? 81.265 90.608 105.276 1.00 80.02 110 SER F O 1
ATOM 5549 N N . SER F 1 111 ? 80.806 91.495 103.257 1.00 63.55 111 SER F N 1
ATOM 5550 C CA . SER F 1 111 ? 79.807 92.403 103.805 1.00 61.64 111 SER F CA 1
ATOM 5551 C C . SER F 1 111 ? 78.608 91.652 104.365 1.00 63.87 111 SER F C 1
ATOM 5552 O O . SER F 1 111 ? 78.091 92.023 105.422 1.00 72.91 111 SER F O 1
ATOM 5555 N N . ARG F 1 112 ? 78.145 90.604 103.679 1.00 54.18 112 ARG F N 1
ATOM 5556 C CA . ARG F 1 112 ? 77.044 89.812 104.216 1.00 59.56 112 ARG F CA 1
ATOM 5557 C C . ARG F 1 112 ? 77.439 89.152 105.529 1.00 64.20 112 ARG F C 1
ATOM 5558 O O . ARG F 1 112 ? 76.654 89.126 106.485 1.00 67.15 112 ARG F O 1
ATOM 5566 N N . LEU F 1 113 ? 78.656 88.608 105.595 1.00 64.76 113 LEU F N 1
ATOM 5567 C CA . LEU F 1 113 ? 79.113 88.018 106.848 1.00 56.60 113 LEU F CA 1
ATOM 5568 C C . LEU F 1 113 ? 79.131 89.045 107.970 1.00 65.68 113 LEU F C 1
ATOM 5569 O O . LEU F 1 113 ? 78.671 88.765 109.083 1.00 73.30 113 LEU F O 1
ATOM 5574 N N . SER F 1 114 ? 79.650 90.243 107.699 1.00 59.81 114 SER F N 1
ATOM 5575 C CA . SER F 1 114 ? 79.691 91.260 108.743 1.00 58.27 114 SER F CA 1
ATOM 5576 C C . SER F 1 114 ? 78.291 91.695 109.160 1.00 64.73 114 SER F C 1
ATOM 5577 O O . SER F 1 114 ? 78.048 91.944 110.346 1.00 70.26 114 SER F O 1
ATOM 5580 N N . ALA F 1 115 ? 77.361 91.788 108.209 1.00 50.01 115 ALA F N 1
ATOM 5581 C CA . ALA F 1 115 ? 75.988 92.139 108.552 1.00 46.25 115 ALA F CA 1
ATOM 5582 C C . ALA F 1 115 ? 75.364 91.082 109.451 1.00 53.41 115 ALA F C 1
ATOM 5583 O O . ALA F 1 115 ? 74.648 91.408 110.405 1.00 64.46 115 ALA F O 1
ATOM 5585 N N . ILE F 1 116 ? 75.621 89.805 109.160 1.00 49.57 116 ILE F N 1
ATOM 5586 C CA . ILE F 1 116 ? 75.125 88.740 110.030 1.00 48.25 116 ILE F CA 1
ATOM 5587 C C . ILE F 1 116 ? 75.743 88.867 111.417 1.00 58.52 116 ILE F C 1
ATOM 5588 O O . ILE F 1 116 ? 75.066 88.701 112.437 1.00 63.37 116 ILE F O 1
ATOM 5593 N N . LYS F 1 117 ? 77.038 89.189 111.473 1.00 74.85 117 LYS F N 1
ATOM 5594 C CA . LYS F 1 117 ? 77.704 89.376 112.761 1.00 70.34 117 LYS F CA 1
ATOM 5595 C C . LYS F 1 117 ? 77.030 90.470 113.577 1.00 73.76 117 LYS F C 1
ATOM 5596 O O . LYS F 1 117 ? 76.810 90.320 114.784 1.00 83.18 117 LYS F O 1
ATOM 5602 N N . GLU F 1 118 ? 76.711 91.593 112.937 1.00 69.80 118 GLU F N 1
ATOM 5603 C CA . GLU F 1 118 ? 76.174 92.721 113.690 1.00 69.50 118 GLU F CA 1
ATOM 5604 C C . GLU F 1 118 ? 74.723 92.488 114.082 1.00 77.91 118 GLU F C 1
ATOM 5605 O O . GLU F 1 118 ? 74.300 92.880 115.175 1.00 83.70 118 GLU F O 1
ATOM 5611 N N . LEU F 1 119 ? 73.943 91.845 113.212 1.00 66.46 119 LEU F N 1
ATOM 5612 C CA . LEU F 1 119 ? 72.605 91.436 113.619 1.00 58.98 119 LEU F CA 1
ATOM 5613 C C . LEU F 1 119 ? 72.674 90.456 114.781 1.00 67.07 119 LEU F C 1
ATOM 5614 O O . LEU F 1 119 ? 71.790 90.440 115.645 1.00 71.71 119 LEU F O 1
ATOM 5619 N N . ASN F 1 120 ? 73.721 89.635 114.823 1.00 69.72 120 ASN F N 1
ATOM 5620 C CA . ASN F 1 120 ? 73.924 88.716 115.931 1.00 67.05 120 ASN F CA 1
ATOM 5621 C C . ASN F 1 120 ? 74.206 89.481 117.216 1.00 68.73 120 ASN F C 1
ATOM 5622 O O . ASN F 1 120 ? 73.634 89.182 118.268 1.00 72.41 120 ASN F O 1
ATOM 5627 N N . VAL F 1 121 ? 75.092 90.468 117.131 1.00 70.18 121 VAL F N 1
ATOM 5628 C CA . VAL F 1 121 ? 75.527 91.230 118.296 1.00 68.22 121 VAL F CA 1
ATOM 5629 C C . VAL F 1 121 ? 74.364 92.031 118.867 1.00 72.13 121 VAL F C 1
ATOM 5630 O O . VAL F 1 121 ? 74.168 92.071 120.087 1.00 76.20 121 VAL F O 1
ATOM 5634 N N . LEU F 1 122 ? 73.583 92.671 117.995 1.00 80.89 122 LEU F N 1
ATOM 5635 C CA . LEU F 1 122 ? 72.501 93.536 118.454 1.00 80.49 122 LEU F CA 1
ATOM 5636 C C . LEU F 1 122 ? 71.458 92.783 119.268 1.00 79.23 122 LEU F C 1
ATOM 5637 O O . LEU F 1 122 ? 71.281 93.058 120.458 1.00 79.63 122 LEU F O 1
ATOM 5642 N N . ALA F 1 123 ? 70.767 91.830 118.646 1.00 80.15 123 ALA F N 1
ATOM 5643 C CA . ALA F 1 123 ? 69.603 91.241 119.293 1.00 83.52 123 ALA F CA 1
ATOM 5644 C C . ALA F 1 123 ? 69.953 90.014 120.125 1.00 87.02 123 ALA F C 1
ATOM 5645 O O . ALA F 1 123 ? 69.265 88.993 120.031 1.00 82.88 123 ALA F O 1
ATOM 5647 N N . GLU F 1 124 ? 71.004 90.120 120.949 1.00 91.97 124 GLU F N 1
ATOM 5648 C CA . GLU F 1 124 ? 71.381 89.140 121.970 1.00 90.99 124 GLU F CA 1
ATOM 5649 C C . GLU F 1 124 ? 71.075 87.704 121.558 1.00 95.57 124 GLU F C 1
ATOM 5650 O O . GLU F 1 124 ? 70.517 86.931 122.342 1.00 100.07 124 GLU F O 1
ATOM 5656 N N . ILE F 1 125 ? 71.450 87.332 120.338 1.00 99.62 125 ILE F N 1
ATOM 5657 C CA . ILE F 1 125 ? 70.912 86.130 119.713 1.00 97.49 125 ILE F CA 1
ATOM 5658 C C . ILE F 1 125 ? 72.001 85.063 119.711 1.00 90.40 125 ILE F C 1
ATOM 5659 O O . ILE F 1 125 ? 71.984 84.123 118.908 1.00 87.33 125 ILE F O 1
ATOM 5664 N N . THR F 1 126 ? 72.953 85.193 120.632 1.00 98.02 126 THR F N 1
ATOM 5665 C CA . THR F 1 126 ? 74.025 84.211 120.778 1.00 107.64 126 THR F CA 1
ATOM 5666 C C . THR F 1 126 ? 73.476 82.925 121.404 1.00 106.31 126 THR F C 1
ATOM 5667 O O . THR F 1 126 ? 73.695 82.615 122.576 1.00 103.37 126 THR F O 1
ATOM 5671 N N . PHE F 1 127 ? 72.722 82.187 120.584 1.00 107.01 127 PHE F N 1
ATOM 5672 C CA . PHE F 1 127 ? 72.099 80.920 120.958 1.00 102.82 127 PHE F CA 1
ATOM 5673 C C . PHE F 1 127 ? 71.035 81.102 122.035 1.00 103.65 127 PHE F C 1
ATOM 5674 O O . PHE F 1 127 ? 70.568 80.121 122.622 1.00 105.03 127 PHE F O 1
ATOM 5682 N N . VAL F 1 128 ? 70.638 82.343 122.297 1.00 106.18 128 VAL F N 1
ATOM 5683 C CA . VAL F 1 128 ? 69.630 82.617 123.315 1.00 105.60 128 VAL F CA 1
ATOM 5684 C C . VAL F 1 128 ? 68.547 83.546 122.780 1.00 103.20 128 VAL F C 1
ATOM 5685 O O . VAL F 1 128 ? 68.808 84.400 121.935 1.00 107.14 128 VAL F O 1
ATOM 5689 N N . GLN G 1 14 ? 87.380 138.888 83.298 1.00 129.95 14 GLN G N 1
ATOM 5690 C CA . GLN G 1 14 ? 88.703 138.495 83.767 1.00 130.26 14 GLN G CA 1
ATOM 5691 C C . GLN G 1 14 ? 89.036 137.064 83.368 1.00 130.73 14 GLN G C 1
ATOM 5692 O O . GLN G 1 14 ? 88.918 136.142 84.173 1.00 128.07 14 GLN G O 1
ATOM 5698 N N . GLU G 1 15 ? 89.453 136.885 82.114 1.00 141.89 15 GLU G N 1
ATOM 5699 C CA . GLU G 1 15 ? 89.878 135.588 81.604 1.00 141.49 15 GLU G CA 1
ATOM 5700 C C . GLU G 1 15 ? 91.376 135.367 81.787 1.00 143.89 15 GLU G C 1
ATOM 5701 O O . GLU G 1 15 ? 91.911 134.334 81.373 1.00 144.55 15 GLU G O 1
ATOM 5707 N N . PHE G 1 16 ? 92.062 136.327 82.405 1.00 141.39 16 PHE G N 1
ATOM 5708 C CA . PHE G 1 16 ? 93.482 136.203 82.706 1.00 140.81 16 PHE G CA 1
ATOM 5709 C C . PHE G 1 16 ? 93.674 135.578 84.082 1.00 140.61 16 PHE G C 1
ATOM 5710 O O . PHE G 1 16 ? 92.709 135.117 84.699 1.00 141.62 16 PHE G O 1
ATOM 5718 N N . ALA G 1 17 ? 94.912 135.552 84.569 1.00 130.37 17 ALA G N 1
ATOM 5719 C CA . ALA G 1 17 ? 95.178 135.130 85.937 1.00 125.73 17 ALA G CA 1
ATOM 5720 C C . ALA G 1 17 ? 95.699 136.316 86.735 1.00 128.53 17 ALA G C 1
ATOM 5721 O O . ALA G 1 17 ? 96.914 136.499 86.868 1.00 127.44 17 ALA G O 1
ATOM 5723 N N . ASP G 1 18 ? 94.787 137.125 87.271 1.00 138.42 18 ASP G N 1
ATOM 5724 C CA . ASP G 1 18 ? 95.142 138.371 87.934 1.00 138.35 18 ASP G CA 1
ATOM 5725 C C . ASP G 1 18 ? 94.713 138.327 89.390 1.00 138.67 18 ASP G C 1
ATOM 5726 O O . ASP G 1 18 ? 93.510 138.219 89.673 1.00 134.39 18 ASP G O 1
ATOM 5731 N N . PRO G 1 19 ? 95.646 138.387 90.338 1.00 134.78 19 PRO G N 1
ATOM 5732 C CA . PRO G 1 19 ? 95.253 138.437 91.751 1.00 130.99 19 PRO G CA 1
ATOM 5733 C C . PRO G 1 19 ? 94.499 139.707 92.117 1.00 130.77 19 PRO G C 1
ATOM 5734 O O . PRO G 1 19 ? 93.342 139.642 92.541 1.00 130.20 19 PRO G O 1
ATOM 5738 N N . HIS G 1 20 ? 95.125 140.867 91.930 1.00 124.48 20 HIS G N 1
ATOM 5739 C CA . HIS G 1 20 ? 94.527 142.112 92.398 1.00 122.53 20 HIS G CA 1
ATOM 5740 C C . HIS G 1 20 ? 93.685 142.763 91.311 1.00 122.13 20 HIS G C 1
ATOM 5741 O O . HIS G 1 20 ? 94.200 143.497 90.463 1.00 120.57 20 HIS G O 1
ATOM 5748 N N . PHE G 1 21 ? 92.384 142.484 91.343 1.00 123.88 21 PHE G N 1
ATOM 5749 C CA . PHE G 1 21 ? 91.400 143.184 90.529 1.00 120.03 21 PHE G CA 1
ATOM 5750 C C . PHE G 1 21 ? 90.147 143.406 91.365 1.00 120.77 21 PHE G C 1
ATOM 5751 O O . PHE G 1 21 ? 89.066 143.668 90.829 1.00 121.37 21 PHE G O 1
ATOM 5759 N N . ALA G 1 22 ? 90.291 143.303 92.683 1.00 120.23 22 ALA G N 1
ATOM 5760 C CA . ALA G 1 22 ? 89.178 143.433 93.606 1.00 119.39 22 ALA G CA 1
ATOM 5761 C C . ALA G 1 22 ? 88.726 144.890 93.695 1.00 119.94 22 ALA G C 1
ATOM 5762 O O . ALA G 1 22 ? 89.239 145.773 93.003 1.00 123.19 22 ALA G O 1
ATOM 5764 N N . ALA G 1 23 ? 87.733 145.134 94.552 1.00 121.86 23 ALA G N 1
ATOM 5765 C CA . ALA G 1 23 ? 87.052 146.410 94.762 1.00 124.15 23 ALA G CA 1
ATOM 5766 C C . ALA G 1 23 ? 86.223 146.828 93.554 1.00 125.70 23 ALA G C 1
ATOM 5767 O O . ALA G 1 23 ? 85.513 147.838 93.627 1.00 125.70 23 ALA G O 1
ATOM 5769 N N . ILE G 1 24 ? 86.284 146.090 92.453 1.00 119.74 24 ILE G N 1
ATOM 5770 C CA . ILE G 1 24 ? 85.382 146.270 91.323 1.00 118.47 24 ILE G CA 1
ATOM 5771 C C . ILE G 1 24 ? 84.319 145.184 91.303 1.00 122.30 24 ILE G C 1
ATOM 5772 O O . ILE G 1 24 ? 83.133 145.465 91.129 1.00 121.42 24 ILE G O 1
ATOM 5777 N N . ASN G 1 25 ? 84.737 143.935 91.484 1.00 117.85 25 ASN G N 1
ATOM 5778 C CA . ASN G 1 25 ? 83.845 142.799 91.687 1.00 114.34 25 ASN G CA 1
ATOM 5779 C C . ASN G 1 25 ? 83.984 142.395 93.151 1.00 110.76 25 ASN G C 1
ATOM 5780 O O . ASN G 1 25 ? 84.859 141.599 93.502 1.00 109.64 25 ASN G O 1
ATOM 5785 N N . GLN G 1 26 ? 83.127 142.949 94.005 1.00 104.84 26 GLN G N 1
ATOM 5786 C CA . GLN G 1 26 ? 83.259 142.723 95.438 1.00 103.37 26 GLN G CA 1
ATOM 5787 C C . GLN G 1 26 ? 82.115 141.879 95.980 1.00 105.99 26 GLN G C 1
ATOM 5788 O O . GLN G 1 26 ? 82.311 141.090 96.909 1.00 109.59 26 GLN G O 1
ATOM 5794 N N . LYS G 1 27 ? 80.917 142.041 95.424 1.00 98.68 27 LYS G N 1
ATOM 5795 C CA . LYS G 1 27 ? 79.796 141.205 95.833 1.00 99.64 27 LYS G CA 1
ATOM 5796 C C . LYS G 1 27 ? 79.976 139.750 95.422 1.00 102.17 27 LYS G C 1
ATOM 5797 O O . LYS G 1 27 ? 79.545 138.856 96.158 1.00 101.53 27 LYS G O 1
ATOM 5803 N N . ARG G 1 28 ? 80.611 139.488 94.280 1.00 94.85 28 ARG G N 1
ATOM 5804 C CA . ARG G 1 28 ? 80.890 138.117 93.869 1.00 88.21 28 ARG G CA 1
ATOM 5805 C C . ARG G 1 28 ? 81.907 137.459 94.799 1.00 87.60 28 ARG G C 1
ATOM 5806 O O . ARG G 1 28 ? 81.773 136.280 95.138 1.00 97.53 28 ARG G O 1
ATOM 5814 N N . PHE G 1 29 ? 82.923 138.212 95.227 1.00 87.29 29 PHE G N 1
ATOM 5815 C CA . PHE G 1 29 ? 83.899 137.665 96.162 1.00 86.74 29 PHE G CA 1
ATOM 5816 C C . PHE G 1 29 ? 83.296 137.327 97.515 1.00 86.86 29 PHE G C 1
ATOM 5817 O O . PHE G 1 29 ? 83.838 136.464 98.212 1.00 95.30 29 PHE G O 1
ATOM 5825 N N . ASP G 1 30 ? 82.204 137.979 97.912 1.00 80.29 30 ASP G N 1
ATOM 5826 C CA . ASP G 1 30 ? 81.590 137.640 99.189 1.00 82.26 30 ASP G CA 1
ATOM 5827 C C . ASP G 1 30 ? 80.823 136.327 99.109 1.00 87.40 30 ASP G C 1
ATOM 5828 O O . ASP G 1 30 ? 80.855 135.529 100.053 1.00 90.10 30 ASP G O 1
ATOM 5833 N N . LEU G 1 31 ? 80.128 136.087 97.996 1.00 79.03 31 LEU G N 1
ATOM 5834 C CA . LEU G 1 31 ? 79.438 134.815 97.815 1.00 78.55 31 LEU G CA 1
ATOM 5835 C C . LEU G 1 31 ? 80.428 133.658 97.811 1.00 75.94 31 LEU G C 1
ATOM 5836 O O . LEU G 1 31 ? 80.190 132.617 98.434 1.00 75.85 31 LEU G O 1
ATOM 5841 N N . TYR G 1 32 ? 81.553 133.831 97.115 1.00 73.50 32 TYR G N 1
ATOM 5842 C CA . TYR G 1 32 ? 82.590 132.807 97.084 1.00 72.48 32 TYR G CA 1
ATOM 5843 C C . TYR G 1 32 ? 83.141 132.547 98.478 1.00 76.26 32 TYR G C 1
ATOM 5844 O O . TYR G 1 32 ? 83.296 131.395 98.895 1.00 89.87 32 TYR G O 1
ATOM 5853 N N . ILE G 1 33 ? 83.428 133.614 99.224 1.00 61.34 33 ILE G N 1
ATOM 5854 C CA . ILE G 1 33 ? 83.992 133.449 100.561 1.00 58.79 33 ILE G CA 1
ATOM 5855 C C . ILE G 1 33 ? 83.008 132.727 101.469 1.00 67.64 33 ILE G C 1
ATOM 5856 O O . ILE G 1 33 ? 83.385 131.835 102.233 1.00 83.36 33 ILE G O 1
ATOM 5861 N N . ASP G 1 34 ? 81.727 133.091 101.394 1.00 68.72 34 ASP G N 1
ATOM 5862 C CA . ASP G 1 34 ? 80.741 132.453 102.261 1.00 74.60 34 ASP G CA 1
ATOM 5863 C C . ASP G 1 34 ? 80.547 130.984 101.900 1.00 77.74 34 ASP G C 1
ATOM 5864 O O . ASP G 1 34 ? 80.514 130.116 102.782 1.00 75.54 34 ASP G O 1
ATOM 5869 N N . LEU G 1 35 ? 80.419 130.682 100.604 1.00 70.44 35 LEU G N 1
ATOM 5870 C CA . LEU G 1 35 ? 80.239 129.295 100.191 1.00 64.81 35 LEU G CA 1
ATOM 5871 C C . LEU G 1 35 ? 81.454 128.452 100.548 1.00 66.75 35 LEU G C 1
ATOM 5872 O O . LEU G 1 35 ? 81.318 127.276 100.902 1.00 73.29 35 LEU G O 1
ATOM 5877 N N . ARG G 1 36 ? 82.651 129.031 100.465 1.00 58.77 36 ARG G N 1
ATOM 5878 C CA . ARG G 1 36 ? 83.845 128.277 100.820 1.00 57.66 36 ARG G CA 1
ATOM 5879 C C . ARG G 1 36 ? 83.947 128.083 102.326 1.00 63.19 36 ARG G C 1
ATOM 5880 O O . ARG G 1 36 ? 84.321 127.002 102.793 1.00 71.31 36 ARG G O 1
ATOM 5888 N N . VAL G 1 37 ? 83.614 129.114 103.105 1.00 58.72 37 VAL G N 1
ATOM 5889 C CA . VAL G 1 37 ? 83.734 129.013 104.555 1.00 56.96 37 VAL G CA 1
ATOM 5890 C C . VAL G 1 37 ? 82.698 128.051 105.112 1.00 64.07 37 VAL G C 1
ATOM 5891 O O . VAL G 1 37 ? 82.897 127.454 106.176 1.00 71.21 37 VAL G O 1
ATOM 5895 N N . GLN G 1 38 ? 81.571 127.887 104.415 1.00 75.24 38 GLN G N 1
ATOM 5896 C CA . GLN G 1 38 ? 80.614 126.881 104.856 1.00 74.43 38 GLN G CA 1
ATOM 5897 C C . GLN G 1 38 ? 81.177 125.477 104.698 1.00 69.14 38 GLN G C 1
ATOM 5898 O O . GLN G 1 38 ? 80.759 124.565 105.419 1.00 69.18 38 GLN G O 1
ATOM 5904 N N . GLY G 1 39 ? 82.126 125.288 103.789 1.00 54.03 39 GLY G N 1
ATOM 5905 C CA . GLY G 1 39 ? 82.869 124.048 103.689 1.00 47.87 39 GLY G CA 1
ATOM 5906 C C . GLY G 1 39 ? 82.818 123.358 102.346 1.00 49.77 39 GLY G C 1
ATOM 5907 O O . GLY G 1 39 ? 83.562 122.387 102.151 1.00 56.90 39 GLY G O 1
ATOM 5908 N N . TYR G 1 40 ? 81.990 123.792 101.400 1.00 55.25 40 TYR G N 1
ATOM 5909 C CA . TYR G 1 40 ? 81.940 123.093 100.124 1.00 57.50 40 TYR G CA 1
ATOM 5910 C C . TYR G 1 40 ? 83.243 123.290 99.368 1.00 54.56 40 TYR G C 1
ATOM 5911 O O . TYR G 1 40 ? 83.969 124.261 99.587 1.00 65.57 40 TYR G O 1
ATOM 5920 N N . SER G 1 41 ? 83.541 122.349 98.481 1.00 61.70 41 SER G N 1
ATOM 5921 C CA . SER G 1 41 ? 84.843 122.301 97.844 1.00 68.49 41 SER G CA 1
ATOM 5922 C C . SER G 1 41 ? 85.026 123.462 96.875 1.00 73.04 41 SER G C 1
ATOM 5923 O O . SER G 1 41 ? 84.079 124.157 96.502 1.00 75.93 41 SER G O 1
ATOM 5926 N N . SER G 1 42 ? 86.275 123.657 96.464 1.00 80.36 42 SER G N 1
ATOM 5927 C CA . SER G 1 42 ? 86.590 124.586 95.394 1.00 79.76 42 SER G CA 1
ATOM 5928 C C . SER G 1 42 ? 86.263 123.939 94.054 1.00 85.80 42 SER G C 1
ATOM 5929 O O . SER G 1 42 ? 85.497 122.975 93.969 1.00 91.68 42 SER G O 1
ATOM 5932 N N . TRP G 1 43 ? 86.818 124.515 92.988 1.00 90.83 43 TRP G N 1
ATOM 5933 C CA . TRP G 1 43 ? 86.550 124.072 91.625 1.00 92.11 43 TRP G CA 1
ATOM 5934 C C . TRP G 1 43 ? 85.115 124.373 91.234 1.00 92.43 43 TRP G C 1
ATOM 5935 O O . TRP G 1 43 ? 84.884 125.184 90.332 1.00 100.15 43 TRP G O 1
ATOM 5946 N N . ARG G 1 44 ? 84.137 123.734 91.879 1.00 90.98 44 ARG G N 1
ATOM 5947 C CA . ARG G 1 44 ? 82.774 123.930 91.407 1.00 91.60 44 ARG G CA 1
ATOM 5948 C C . ARG G 1 44 ? 82.283 125.327 91.760 1.00 94.67 44 ARG G C 1
ATOM 5949 O O . ARG G 1 44 ? 81.636 125.987 90.941 1.00 99.51 44 ARG G O 1
ATOM 5957 N N . VAL G 1 45 ? 82.564 125.789 92.983 1.00 82.98 45 VAL G N 1
ATOM 5958 C CA . VAL G 1 45 ? 82.112 127.114 93.404 1.00 82.22 45 VAL G CA 1
ATOM 5959 C C . VAL G 1 45 ? 82.526 128.162 92.380 1.00 82.53 45 VAL G C 1
ATOM 5960 O O . VAL G 1 45 ? 81.807 129.142 92.137 1.00 88.49 45 VAL G O 1
ATOM 5964 N N . PHE G 1 46 ? 83.673 127.953 91.739 1.00 86.57 46 PHE G N 1
ATOM 5965 C CA . PHE G 1 46 ? 84.084 128.789 90.623 1.00 83.79 46 PHE G CA 1
ATOM 5966 C C . PHE G 1 46 ? 83.085 128.693 89.478 1.00 89.63 46 PHE G C 1
ATOM 5967 O O . PHE G 1 46 ? 82.725 129.713 88.887 1.00 95.23 46 PHE G O 1
ATOM 5975 N N . ARG G 1 47 ? 82.621 127.484 89.160 1.00 89.94 47 ARG G N 1
ATOM 5976 C CA . ARG G 1 47 ? 81.620 127.323 88.111 1.00 89.76 47 ARG G CA 1
ATOM 5977 C C . ARG G 1 47 ? 80.339 128.058 88.482 1.00 90.64 47 ARG G C 1
ATOM 5978 O O . ARG G 1 47 ? 79.693 128.674 87.629 1.00 93.63 47 ARG G O 1
ATOM 5986 N N . ALA G 1 48 ? 79.970 127.992 89.758 1.00 82.64 48 ALA G N 1
ATOM 5987 C CA . ALA G 1 48 ? 78.737 128.584 90.252 1.00 80.84 48 ALA G CA 1
ATOM 5988 C C . ALA G 1 48 ? 78.751 130.100 90.155 1.00 90.57 48 ALA G C 1
ATOM 5989 O O . ALA G 1 48 ? 77.804 130.704 89.644 1.00 93.74 48 ALA G O 1
ATOM 5991 N N . ILE G 1 49 ? 79.816 130.724 90.650 1.00 85.89 49 ILE G N 1
ATOM 5992 C CA . ILE G 1 49 ? 79.795 132.170 90.835 1.00 82.08 49 ILE G CA 1
ATOM 5993 C C . ILE G 1 49 ? 80.402 132.879 89.629 1.00 84.87 49 ILE G C 1
ATOM 5994 O O . ILE G 1 49 ? 79.985 133.988 89.279 1.00 86.40 49 ILE G O 1
ATOM 5999 N N . TRP G 1 50 ? 81.352 132.234 88.951 1.00 84.40 50 TRP G N 1
ATOM 6000 C CA . TRP G 1 50 ? 82.012 132.847 87.805 1.00 85.29 50 TRP G CA 1
ATOM 6001 C C . TRP G 1 50 ? 81.627 132.161 86.501 1.00 84.65 50 TRP G C 1
ATOM 6002 O O . TRP G 1 50 ? 82.395 132.177 85.537 1.00 83.49 50 TRP G O 1
ATOM 6013 N N . GLY G 1 51 ? 80.446 131.554 86.458 1.00 93.40 51 GLY G N 1
ATOM 6014 C CA . GLY G 1 51 ? 79.942 131.001 85.219 1.00 95.88 51 GLY G CA 1
ATOM 6015 C C . GLY G 1 51 ? 80.792 129.854 84.710 1.00 98.64 51 GLY G C 1
ATOM 6016 O O . GLY G 1 51 ? 81.419 129.112 85.471 1.00 99.40 51 GLY G O 1
ATOM 6017 N N . GLU G 1 52 ? 80.821 129.713 83.385 1.00 105.08 52 GLU G N 1
ATOM 6018 C CA . GLU G 1 52 ? 81.543 128.637 82.719 1.00 101.24 52 GLU G CA 1
ATOM 6019 C C . GLU G 1 52 ? 82.893 129.094 82.178 1.00 101.85 52 GLU G C 1
ATOM 6020 O O . GLU G 1 52 ? 83.314 128.653 81.104 1.00 100.79 52 GLU G O 1
ATOM 6026 N N . GLU G 1 53 ? 83.583 129.973 82.905 1.00 112.40 53 GLU G N 1
ATOM 6027 C CA . GLU G 1 53 ? 84.897 130.452 82.493 1.00 111.69 53 GLU G CA 1
ATOM 6028 C C . GLU G 1 53 ? 85.968 129.391 82.714 1.00 111.47 53 GLU G C 1
ATOM 6029 O O . GLU G 1 53 ? 87.164 129.680 82.608 1.00 112.50 53 GLU G O 1
ATOM 6035 N N . HIS G 1 54 ? 85.552 128.167 83.025 1.00 116.23 54 HIS G N 1
ATOM 6036 C CA . HIS G 1 54 ? 86.493 127.075 83.200 1.00 116.75 54 HIS G CA 1
ATOM 6037 C C . HIS G 1 54 ? 87.170 126.732 81.878 1.00 116.75 54 HIS G C 1
ATOM 6038 O O . HIS G 1 54 ? 86.661 127.021 80.791 1.00 116.46 54 HIS G O 1
ATOM 6045 N N . MET G 1 55 ? 88.345 126.113 81.989 1.00 126.46 55 MET G N 1
ATOM 6046 C CA . MET G 1 55 ? 89.161 125.716 80.842 1.00 125.78 55 MET G CA 1
ATOM 6047 C C . MET G 1 55 ? 89.548 126.909 79.973 1.00 127.73 55 MET G C 1
ATOM 6048 O O . MET G 1 55 ? 89.851 126.746 78.786 1.00 128.59 55 MET G O 1
ATOM 6053 N N . ASP G 1 56 ? 89.539 128.115 80.544 1.00 132.20 56 ASP G N 1
ATOM 6054 C CA . ASP G 1 56 ? 90.018 129.296 79.836 1.00 132.15 56 ASP G CA 1
ATOM 6055 C C . ASP G 1 56 ? 91.496 129.123 79.510 1.00 132.03 56 ASP G C 1
ATOM 6056 O O . ASP G 1 56 ? 91.887 129.113 78.338 1.00 130.51 56 ASP G O 1
ATOM 6061 N N . GLY G 1 57 ? 92.319 128.985 80.543 1.00 125.82 57 GLY G N 1
ATOM 6062 C CA . GLY G 1 57 ? 93.669 128.504 80.400 1.00 124.25 57 GLY G CA 1
ATOM 6063 C C . GLY G 1 57 ? 93.817 127.245 81.225 1.00 124.14 57 GLY G C 1
ATOM 6064 O O . GLY G 1 57 ? 93.160 126.229 80.973 1.00 122.91 57 GLY G O 1
ATOM 6065 N N . PRO G 1 58 ? 94.682 127.283 82.224 1.00 120.76 58 PRO G N 1
ATOM 6066 C CA . PRO G 1 58 ? 94.627 126.257 83.270 1.00 121.11 58 PRO G CA 1
ATOM 6067 C C . PRO G 1 58 ? 93.619 126.648 84.339 1.00 120.61 58 PRO G C 1
ATOM 6068 O O . PRO G 1 58 ? 93.789 127.670 85.011 1.00 121.07 58 PRO G O 1
ATOM 6072 N N . ALA G 1 59 ? 92.557 125.854 84.494 1.00 111.36 59 ALA G N 1
ATOM 6073 C CA . ALA G 1 59 ? 91.516 126.199 85.456 1.00 109.11 59 ALA G CA 1
ATOM 6074 C C . ALA G 1 59 ? 92.055 126.226 86.879 1.00 112.20 59 ALA G C 1
ATOM 6075 O O . ALA G 1 59 ? 91.720 127.133 87.653 1.00 113.69 59 ALA G O 1
ATOM 6077 N N . GLN G 1 60 ? 92.888 125.248 87.240 1.00 105.54 60 GLN G N 1
ATOM 6078 C CA . GLN G 1 60 ? 93.484 125.240 88.571 1.00 102.34 60 GLN G CA 1
ATOM 6079 C C . GLN G 1 60 ? 94.335 126.481 88.795 1.00 103.65 60 GLN G C 1
ATOM 6080 O O . GLN G 1 60 ? 94.393 127.012 89.912 1.00 105.59 60 GLN G O 1
ATOM 6086 N N . ALA G 1 61 ? 94.996 126.965 87.741 1.00 99.63 61 ALA G N 1
ATOM 6087 C CA . ALA G 1 61 ? 95.808 128.170 87.866 1.00 99.85 61 ALA G CA 1
ATOM 6088 C C . ALA G 1 61 ? 94.953 129.371 88.247 1.00 100.96 61 ALA G C 1
ATOM 6089 O O . ALA G 1 61 ? 95.267 130.086 89.201 1.00 101.80 61 ALA G O 1
ATOM 6091 N N . ARG G 1 62 ? 93.858 129.602 87.525 1.00 96.02 62 ARG G N 1
ATOM 6092 C CA . ARG G 1 62 ? 92.994 130.726 87.865 1.00 95.15 62 ARG G CA 1
ATOM 6093 C C . ARG G 1 62 ? 92.381 130.549 89.249 1.00 95.67 62 ARG G C 1
ATOM 6094 O O . ARG G 1 62 ? 92.277 131.511 90.025 1.00 100.08 62 ARG G O 1
ATOM 6102 N N . ILE G 1 63 ? 91.987 129.317 89.584 1.00 88.26 63 ILE G N 1
ATOM 6103 C CA . ILE G 1 63 ? 91.343 129.067 90.869 1.00 87.13 63 ILE G CA 1
ATOM 6104 C C . ILE G 1 63 ? 92.286 129.398 92.018 1.00 88.83 63 ILE G C 1
ATOM 6105 O O . ILE G 1 63 ? 91.939 130.168 92.921 1.00 90.29 63 ILE G O 1
ATOM 6110 N N . PHE G 1 64 ? 93.509 128.863 91.990 1.00 94.45 64 PHE G N 1
ATOM 6111 C CA . PHE G 1 64 ? 94.416 129.137 93.099 1.00 96.08 64 PHE G CA 1
ATOM 6112 C C . PHE G 1 64 ? 95.050 130.517 92.984 1.00 98.70 64 PHE G C 1
ATOM 6113 O O . PHE G 1 64 ? 95.679 130.987 93.938 1.00 98.07 64 PHE G O 1
ATOM 6121 N N . ALA G 1 65 ? 94.899 131.185 91.840 1.00 94.12 65 ALA G N 1
ATOM 6122 C CA . ALA G 1 65 ? 95.322 132.575 91.756 1.00 89.19 65 ALA G CA 1
ATOM 6123 C C . ALA G 1 65 ? 94.343 133.469 92.495 1.00 88.95 65 ALA G C 1
ATOM 6124 O O . ALA G 1 65 ? 94.746 134.384 93.221 1.00 94.07 65 ALA G O 1
ATOM 6126 N N . MET G 1 66 ? 93.045 133.207 92.333 1.00 84.86 66 MET G N 1
ATOM 6127 C CA . MET G 1 66 ? 92.062 133.952 93.111 1.00 85.83 66 MET G CA 1
ATOM 6128 C C . MET G 1 66 ? 92.040 133.485 94.561 1.00 82.18 66 MET G C 1
ATOM 6129 O O . MET G 1 66 ? 91.566 134.211 95.441 1.00 82.51 66 MET G O 1
ATOM 6134 N N . GLU G 1 67 ? 92.559 132.286 94.828 1.00 82.80 67 GLU G N 1
ATOM 6135 C CA . GLU G 1 67 ? 92.686 131.759 96.180 1.00 86.09 67 GLU G CA 1
ATOM 6136 C C . GLU G 1 67 ? 93.834 132.398 96.961 1.00 84.68 67 GLU G C 1
ATOM 6137 O O . GLU G 1 67 ? 94.029 132.070 98.137 1.00 86.73 67 GLU G O 1
ATOM 6143 N N . SER G 1 68 ? 94.604 133.293 96.335 1.00 84.45 68 SER G N 1
ATOM 6144 C CA . SER G 1 68 ? 95.788 133.865 96.963 1.00 82.42 68 SER G CA 1
ATOM 6145 C C . SER G 1 68 ? 95.710 135.378 97.123 1.00 86.99 68 SER G C 1
ATOM 6146 O O . SER G 1 68 ? 96.740 136.014 97.371 1.00 89.68 68 SER G O 1
ATOM 6149 N N . ASN G 1 69 ? 94.532 135.970 96.981 1.00 99.07 69 ASN G N 1
ATOM 6150 C CA . ASN G 1 69 ? 94.415 137.411 97.130 1.00 98.81 69 ASN G CA 1
ATOM 6151 C C . ASN G 1 69 ? 94.591 137.800 98.596 1.00 97.04 69 ASN G C 1
ATOM 6152 O O . ASN G 1 69 ? 94.032 137.145 99.482 1.00 100.75 69 ASN G O 1
ATOM 6157 N N . PRO G 1 70 ? 95.366 138.846 98.888 1.00 91.37 70 PRO G N 1
ATOM 6158 C CA . PRO G 1 70 ? 95.397 139.356 100.267 1.00 92.08 70 PRO G CA 1
ATOM 6159 C C . PRO G 1 70 ? 94.025 139.742 100.778 1.00 93.77 70 PRO G C 1
ATOM 6160 O O . PRO G 1 70 ? 93.691 139.436 101.931 1.00 97.90 70 PRO G O 1
ATOM 6164 N N . TYR G 1 71 ? 93.209 140.382 99.936 1.00 94.00 71 TYR G N 1
ATOM 6165 C CA . TYR G 1 71 ? 91.822 140.657 100.292 1.00 94.93 71 TYR G CA 1
ATOM 6166 C C . TYR G 1 71 ? 91.080 139.367 100.607 1.00 99.84 71 TYR G C 1
ATOM 6167 O O . TYR G 1 71 ? 90.396 139.258 101.636 1.00 98.90 71 TYR G O 1
ATOM 6176 N N . TYR G 1 72 ? 91.199 138.376 99.719 1.00 95.82 72 TYR G N 1
ATOM 6177 C CA . TYR G 1 72 ? 90.611 137.074 99.996 1.00 87.84 72 TYR G CA 1
ATOM 6178 C C . TYR G 1 72 ? 91.066 136.575 101.355 1.00 86.81 72 TYR G C 1
ATOM 6179 O O . TYR G 1 72 ? 90.273 136.517 102.292 1.00 88.22 72 TYR G O 1
ATOM 6188 N N . ARG G 1 73 ? 92.373 136.352 101.509 1.00 91.79 73 ARG G N 1
ATOM 6189 C CA . ARG G 1 73 ? 92.905 135.748 102.725 1.00 90.63 73 ARG G CA 1
ATOM 6190 C C . ARG G 1 73 ? 92.384 136.441 103.981 1.00 94.98 73 ARG G C 1
ATOM 6191 O O . ARG G 1 73 ? 91.923 135.781 104.919 1.00 98.20 73 ARG G O 1
ATOM 6199 N N . LYS G 1 74 ? 92.419 137.778 104.009 1.00 92.42 74 LYS G N 1
ATOM 6200 C CA . LYS G 1 74 ? 91.995 138.480 105.219 1.00 87.48 74 LYS G CA 1
ATOM 6201 C C . LYS G 1 74 ? 90.502 138.292 105.477 1.00 90.62 74 LYS G C 1
ATOM 6202 O O . LYS G 1 74 ? 90.093 137.979 106.604 1.00 94.56 74 LYS G O 1
ATOM 6208 N N . GLN G 1 75 ? 89.666 138.455 104.444 1.00 91.23 75 GLN G N 1
ATOM 6209 C CA . GLN G 1 75 ? 88.229 138.309 104.666 1.00 92.84 75 GLN G CA 1
ATOM 6210 C C . GLN G 1 75 ? 87.851 136.868 104.989 1.00 92.64 75 GLN G C 1
ATOM 6211 O O . GLN G 1 75 ? 86.969 136.629 105.821 1.00 92.52 75 GLN G O 1
ATOM 6217 N N . PHE G 1 76 ? 88.499 135.903 104.337 1.00 80.66 76 PHE G N 1
ATOM 6218 C CA . PHE G 1 76 ? 88.259 134.495 104.620 1.00 78.24 76 PHE G CA 1
ATOM 6219 C C . PHE G 1 76 ? 88.614 134.164 106.059 1.00 75.25 76 PHE G C 1
ATOM 6220 O O . PHE G 1 76 ? 87.849 133.488 106.751 1.00 80.74 76 PHE G O 1
ATOM 6228 N N . LYS G 1 77 ? 89.768 134.637 106.533 1.00 78.57 77 LYS G N 1
ATOM 6229 C CA . LYS G 1 77 ? 90.145 134.386 107.919 1.00 82.91 77 LYS G CA 1
ATOM 6230 C C . LYS G 1 77 ? 89.144 135.014 108.878 1.00 84.69 77 LYS G C 1
ATOM 6231 O O . LYS G 1 77 ? 88.741 134.393 109.869 1.00 81.65 77 LYS G O 1
ATOM 6237 N N . ALA G 1 78 ? 88.720 136.249 108.592 1.00 87.98 78 ALA G N 1
ATOM 6238 C CA . ALA G 1 78 ? 87.770 136.923 109.473 1.00 85.93 78 ALA G CA 1
ATOM 6239 C C . ALA G 1 78 ? 86.448 136.167 109.544 1.00 86.63 78 ALA G C 1
ATOM 6240 O O . ALA G 1 78 ? 85.941 135.875 110.636 1.00 87.05 78 ALA G O 1
ATOM 6242 N N . LYS G 1 79 ? 85.878 135.828 108.385 1.00 83.57 79 LYS G N 1
ATOM 6243 C CA . LYS G 1 79 ? 84.594 135.135 108.362 1.00 82.42 79 LYS G CA 1
ATOM 6244 C C . LYS G 1 79 ? 84.707 133.736 108.948 1.00 86.58 79 LYS G C 1
ATOM 6245 O O . LYS G 1 79 ? 83.761 133.235 109.565 1.00 90.17 79 LYS G O 1
ATOM 6251 N N . LEU G 1 80 ? 85.856 133.086 108.764 1.00 83.42 80 LEU G N 1
ATOM 6252 C CA . LEU G 1 80 ? 86.043 131.742 109.291 1.00 80.91 80 LEU G CA 1
ATOM 6253 C C . LEU G 1 80 ? 86.127 131.771 110.809 1.00 79.12 80 LEU G C 1
ATOM 6254 O O . LEU G 1 80 ? 85.539 130.925 111.490 1.00 74.34 80 LEU G O 1
ATOM 6259 N N . ASN G 1 81 ? 86.842 132.752 111.361 1.00 84.58 81 ASN G N 1
ATOM 6260 C CA . ASN G 1 81 ? 86.938 132.869 112.808 1.00 83.51 81 ASN G CA 1
ATOM 6261 C C . ASN G 1 81 ? 85.676 133.442 113.434 1.00 82.18 81 ASN G C 1
ATOM 6262 O O . ASN G 1 81 ? 85.496 133.313 114.650 1.00 79.78 81 ASN G O 1
ATOM 6267 N N . ALA G 1 82 ? 84.800 134.066 112.646 1.00 85.62 82 ALA G N 1
ATOM 6268 C CA . ALA G 1 82 ? 83.575 134.648 113.172 1.00 89.22 82 ALA G CA 1
ATOM 6269 C C . ALA G 1 82 ? 82.402 133.679 113.226 1.00 87.88 82 ALA G C 1
ATOM 6270 O O . ALA G 1 82 ? 81.344 134.049 113.746 1.00 82.12 82 ALA G O 1
ATOM 6272 N N . THR G 1 83 ? 82.551 132.460 112.712 1.00 84.01 83 THR G N 1
ATOM 6273 C CA . THR G 1 83 ? 81.450 131.503 112.684 1.00 80.80 83 THR G CA 1
ATOM 6274 C C . THR G 1 83 ? 81.542 130.573 113.888 1.00 83.13 83 THR G C 1
ATOM 6275 O O . THR G 1 83 ? 82.575 129.932 114.106 1.00 84.60 83 THR G O 1
ATOM 6279 N N . LYS G 1 84 ? 80.465 130.500 114.665 1.00 82.72 84 LYS G N 1
ATOM 6280 C CA . LYS G 1 84 ? 80.441 129.636 115.836 1.00 84.18 84 LYS G CA 1
ATOM 6281 C C . LYS G 1 84 ? 80.485 128.173 115.410 1.00 87.03 84 LYS G C 1
ATOM 6282 O O . LYS G 1 84 ? 80.002 127.803 114.338 1.00 88.63 84 LYS G O 1
ATOM 6288 N N . THR G 1 85 ? 81.073 127.331 116.263 1.00 82.90 85 THR G N 1
ATOM 6289 C CA . THR G 1 85 ? 81.197 125.914 115.939 1.00 80.42 85 THR G CA 1
ATOM 6290 C C . THR G 1 85 ? 79.901 125.173 116.239 1.00 82.52 85 THR G C 1
ATOM 6291 O O . THR G 1 85 ? 79.910 124.125 116.892 1.00 81.95 85 THR G O 1
ATOM 6295 N N . SER G 1 86 ? 78.779 125.719 115.759 1.00 83.64 86 SER G N 1
ATOM 6296 C CA . SER G 1 86 ? 77.508 125.004 115.801 1.00 78.39 86 SER G CA 1
ATOM 6297 C C . SER G 1 86 ? 76.738 125.198 114.501 1.00 76.88 86 SER G C 1
ATOM 6298 O O . SER G 1 86 ? 75.655 124.623 114.345 1.00 78.21 86 SER G O 1
ATOM 6301 N N . ASP G 1 87 ? 77.260 126.001 113.578 1.00 79.98 87 ASP G N 1
ATOM 6302 C CA . ASP G 1 87 ? 76.749 126.070 112.222 1.00 82.46 87 ASP G CA 1
ATOM 6303 C C . ASP G 1 87 ? 77.582 125.223 111.273 1.00 81.75 87 ASP G C 1
ATOM 6304 O O . ASP G 1 87 ? 77.282 125.178 110.075 1.00 79.89 87 ASP G O 1
ATOM 6309 N N . LEU G 1 88 ? 78.613 124.546 111.774 1.00 71.54 88 LEU G N 1
ATOM 6310 C CA . LEU G 1 88 ? 79.437 123.656 110.966 1.00 69.70 88 LEU G CA 1
ATOM 6311 C C . LEU G 1 88 ? 79.126 122.200 111.292 1.00 70.41 88 LEU G C 1
ATOM 6312 O O . LEU G 1 88 ? 78.798 121.424 110.393 1.00 66.21 88 LEU G O 1
ATOM 6317 N N . TRP G 1 89 ? 79.220 121.804 112.560 1.00 60.97 89 TRP G N 1
ATOM 6318 C CA . TRP G 1 89 ? 78.940 120.433 112.976 1.00 55.26 89 TRP G CA 1
ATOM 6319 C C . TRP G 1 89 ? 78.110 120.454 114.251 1.00 60.31 89 TRP G C 1
ATOM 6320 O O . TRP G 1 89 ? 78.627 120.755 115.330 1.00 69.30 89 TRP G O 1
ATOM 6331 N N . ASN G 1 90 ? 76.828 120.125 114.122 1.00 64.32 90 ASN G N 1
ATOM 6332 C CA . ASN G 1 90 ? 75.923 119.888 115.231 1.00 63.01 90 ASN G CA 1
ATOM 6333 C C . ASN G 1 90 ? 75.343 118.490 115.070 1.00 70.82 90 ASN G C 1
ATOM 6334 O O . ASN G 1 90 ? 75.286 117.979 113.945 1.00 73.70 90 ASN G O 1
ATOM 6339 N N . PRO G 1 91 ? 74.911 117.839 116.169 1.00 75.59 91 PRO G N 1
ATOM 6340 C CA . PRO G 1 91 ? 74.649 116.391 116.117 1.00 67.68 91 PRO G CA 1
ATOM 6341 C C . PRO G 1 91 ? 73.705 115.982 115.002 1.00 65.87 91 PRO G C 1
ATOM 6342 O O . PRO G 1 91 ? 73.895 114.951 114.343 1.00 74.23 91 PRO G O 1
ATOM 6346 N N . LYS G 1 92 ? 72.688 116.806 114.777 1.00 66.43 92 LYS G N 1
ATOM 6347 C CA . LYS G 1 92 ? 71.649 116.457 113.826 1.00 68.49 92 LYS G CA 1
ATOM 6348 C C . LYS G 1 92 ? 72.189 116.441 112.400 1.00 64.68 92 LYS G C 1
ATOM 6349 O O . LYS G 1 92 ? 71.790 115.586 111.600 1.00 71.14 92 LYS G O 1
ATOM 6355 N N . THR G 1 93 ? 73.128 117.339 112.080 1.00 47.24 93 THR G N 1
ATOM 6356 C CA . THR G 1 93 ? 73.796 117.283 110.784 1.00 50.08 93 THR G CA 1
ATOM 6357 C C . THR G 1 93 ? 74.630 116.020 110.634 1.00 57.63 93 THR G C 1
ATOM 6358 O O . THR G 1 93 ? 74.697 115.455 109.539 1.00 66.11 93 THR G O 1
ATOM 6362 N N . ALA G 1 94 ? 75.291 115.574 111.704 1.00 49.57 94 ALA G N 1
ATOM 6363 C CA . ALA G 1 94 ? 76.052 114.332 111.626 1.00 49.85 94 ALA G CA 1
ATOM 6364 C C . ALA G 1 94 ? 75.135 113.148 111.353 1.00 55.17 94 ALA G C 1
ATOM 6365 O O . ALA G 1 94 ? 75.448 112.280 110.525 1.00 59.51 94 ALA G O 1
ATOM 6367 N N . LEU G 1 95 ? 73.989 113.101 112.038 1.00 60.76 95 LEU G N 1
ATOM 6368 C CA . LEU G 1 95 ? 73.019 112.046 111.767 1.00 58.44 95 LEU G CA 1
ATOM 6369 C C . LEU G 1 95 ? 72.556 112.095 110.319 1.00 61.87 95 LEU G C 1
ATOM 6370 O O . LEU G 1 95 ? 72.459 111.059 109.651 1.00 68.80 95 LEU G O 1
ATOM 6375 N N . HIS G 1 96 ? 72.278 113.296 109.810 1.00 48.18 96 HIS G N 1
ATOM 6376 C CA . HIS G 1 96 ? 71.827 113.402 108.428 1.00 47.49 96 HIS G CA 1
ATOM 6377 C C . HIS G 1 96 ? 72.903 112.974 107.439 1.00 57.07 96 HIS G C 1
ATOM 6378 O O . HIS G 1 96 ? 72.589 112.340 106.429 1.00 73.16 96 HIS G O 1
ATOM 6385 N N . GLU G 1 97 ? 74.166 113.320 107.689 1.00 50.42 97 GLU G N 1
ATOM 6386 C CA . GLU G 1 97 ? 75.226 112.932 106.761 1.00 51.41 97 GLU G CA 1
ATOM 6387 C C . GLU G 1 97 ? 75.434 111.424 106.751 1.00 56.62 97 GLU G C 1
ATOM 6388 O O . GLU G 1 97 ? 75.552 110.807 105.682 1.00 61.23 97 GLU G O 1
ATOM 6394 N N . LEU G 1 98 ? 75.474 110.807 107.933 1.00 47.44 98 LEU G N 1
ATOM 6395 C CA . LEU G 1 98 ? 75.576 109.356 107.967 1.00 44.98 98 LEU G CA 1
ATOM 6396 C C . LEU G 1 98 ? 74.382 108.691 107.295 1.00 57.64 98 LEU G C 1
ATOM 6397 O O . LEU G 1 98 ? 74.562 107.703 106.576 1.00 68.19 98 LEU G O 1
ATOM 6402 N N . LEU G 1 99 ? 73.173 109.222 107.484 1.00 45.78 99 LEU G N 1
ATOM 6403 C CA . LEU G 1 99 ? 72.007 108.659 106.816 1.00 41.34 99 LEU G CA 1
ATOM 6404 C C . LEU G 1 99 ? 72.090 108.815 105.301 1.00 46.39 99 LEU G C 1
ATOM 6405 O O . LEU G 1 99 ? 71.712 107.894 104.564 1.00 60.47 99 LEU G O 1
ATOM 6410 N N . GLN G 1 100 ? 72.580 109.963 104.824 1.00 43.61 100 GLN G N 1
ATOM 6411 C CA . GLN G 1 100 ? 72.822 110.134 103.395 1.00 43.71 100 GLN G CA 1
ATOM 6412 C C . GLN G 1 100 ? 73.751 109.057 102.872 1.00 52.79 100 GLN G C 1
ATOM 6413 O O . GLN G 1 100 ? 73.520 108.492 101.798 1.00 63.31 100 GLN G O 1
ATOM 6419 N N . MET G 1 101 ? 74.822 108.774 103.610 1.00 56.91 101 MET G N 1
ATOM 6420 C CA . MET G 1 101 ? 75.769 107.763 103.155 1.00 53.90 101 MET G CA 1
ATOM 6421 C C . MET G 1 101 ? 75.144 106.373 103.192 1.00 51.85 101 MET G C 1
ATOM 6422 O O . MET G 1 101 ? 75.478 105.505 102.380 1.00 58.02 101 MET G O 1
ATOM 6427 N N . VAL G 1 102 ? 74.227 106.145 104.135 1.00 48.97 102 VAL G N 1
ATOM 6428 C CA . VAL G 1 102 ? 73.553 104.849 104.216 1.00 47.11 102 VAL G CA 1
ATOM 6429 C C . VAL G 1 102 ? 72.632 104.616 103.027 1.00 44.16 102 VAL G C 1
ATOM 6430 O O . VAL G 1 102 ? 72.650 103.538 102.423 1.00 47.88 102 VAL G O 1
ATOM 6434 N N . ARG G 1 103 ? 71.816 105.606 102.666 1.00 47.21 103 ARG G N 1
ATOM 6435 C CA . ARG G 1 103 ? 70.777 105.408 101.660 1.00 50.01 103 ARG G CA 1
ATOM 6436 C C . ARG G 1 103 ? 71.248 105.672 100.236 1.00 54.31 103 ARG G C 1
ATOM 6437 O O . ARG G 1 103 ? 70.432 105.634 99.311 1.00 57.54 103 ARG G O 1
ATOM 6445 N N . ASP G 1 104 ? 72.525 105.939 100.036 1.00 66.44 104 ASP G N 1
ATOM 6446 C CA . ASP G 1 104 ? 73.041 106.130 98.691 1.00 70.19 104 ASP G CA 1
ATOM 6447 C C . ASP G 1 104 ? 73.530 104.803 98.113 1.00 73.14 104 ASP G C 1
ATOM 6448 O O . ASP G 1 104 ? 74.454 104.189 98.651 1.00 81.65 104 ASP G O 1
ATOM 6453 N N . PRO G 1 105 ? 72.923 104.331 97.020 1.00 69.23 105 PRO G N 1
ATOM 6454 C CA . PRO G 1 105 ? 73.348 103.050 96.438 1.00 73.22 105 PRO G CA 1
ATOM 6455 C C . PRO G 1 105 ? 74.533 103.182 95.495 1.00 78.56 105 PRO G C 1
ATOM 6456 O O . PRO G 1 105 ? 74.515 102.636 94.387 1.00 79.65 105 PRO G O 1
ATOM 6460 N N . THR G 1 106 ? 75.566 103.909 95.921 1.00 85.58 106 THR G N 1
ATOM 6461 C CA . THR G 1 106 ? 76.781 104.045 95.129 1.00 81.85 106 THR G CA 1
ATOM 6462 C C . THR G 1 106 ? 78.010 104.071 96.045 1.00 79.81 106 THR G C 1
ATOM 6463 O O . THR G 1 106 ? 79.135 104.263 95.570 1.00 81.51 106 THR G O 1
ATOM 6467 N N . VAL G 1 107 ? 77.850 103.719 97.315 1.00 68.36 107 VAL G N 1
ATOM 6468 C CA . VAL G 1 107 ? 78.844 103.997 98.344 1.00 69.11 107 VAL G CA 1
ATOM 6469 C C . VAL G 1 107 ? 79.640 102.729 98.636 1.00 74.94 107 VAL G C 1
ATOM 6470 O O . VAL G 1 107 ? 80.380 102.653 99.623 1.00 79.71 107 VAL G O 1
ATOM 6474 N N . LYS G 1 108 ? 79.510 101.725 97.765 1.00 76.94 108 LYS G N 1
ATOM 6475 C CA . LYS G 1 108 ? 80.033 100.391 98.044 1.00 73.72 108 LYS G CA 1
ATOM 6476 C C . LYS G 1 108 ? 79.364 99.852 99.300 1.00 77.18 108 LYS G C 1
ATOM 6477 O O . LYS G 1 108 ? 78.511 100.521 99.891 1.00 84.27 108 LYS G O 1
ATOM 6483 N N . ASP G 1 109 ? 79.712 98.639 99.708 1.00 71.37 109 ASP G N 1
ATOM 6484 C CA . ASP G 1 109 ? 78.934 97.995 100.754 1.00 71.95 109 ASP G CA 1
ATOM 6485 C C . ASP G 1 109 ? 79.621 98.006 102.116 1.00 73.98 109 ASP G C 1
ATOM 6486 O O . ASP G 1 109 ? 78.931 98.095 103.140 1.00 78.93 109 ASP G O 1
ATOM 6491 N N . SER G 1 110 ? 80.949 97.953 102.161 1.00 71.56 110 SER G N 1
ATOM 6492 C CA . SER G 1 110 ? 81.674 98.095 103.418 1.00 74.56 110 SER G CA 1
ATOM 6493 C C . SER G 1 110 ? 81.461 99.455 104.066 1.00 77.85 110 SER G C 1
ATOM 6494 O O . SER G 1 110 ? 81.300 99.539 105.289 1.00 80.02 110 SER G O 1
ATOM 6497 N N . SER G 1 111 ? 81.451 100.526 103.270 1.00 63.55 111 SER G N 1
ATOM 6498 C CA . SER G 1 111 ? 81.177 101.848 103.818 1.00 61.64 111 SER G CA 1
ATOM 6499 C C . SER G 1 111 ? 79.764 101.945 104.377 1.00 63.87 111 SER G C 1
ATOM 6500 O O . SER G 1 111 ? 79.565 102.550 105.435 1.00 72.91 111 SER G O 1
ATOM 6503 N N . ARG G 1 112 ? 78.775 101.370 103.692 1.00 54.18 112 ARG G N 1
ATOM 6504 C CA . ARG G 1 112 ? 77.418 101.376 104.228 1.00 59.56 112 ARG G CA 1
ATOM 6505 C C . ARG G 1 112 ? 77.349 100.610 105.541 1.00 64.20 112 ARG G C 1
ATOM 6506 O O . ARG G 1 112 ? 76.698 101.051 106.497 1.00 67.15 112 ARG G O 1
ATOM 6514 N N . LEU G 1 113 ? 78.014 99.455 105.607 1.00 64.76 113 LEU G N 1
ATOM 6515 C CA . LEU G 1 113 ? 78.036 98.709 106.861 1.00 56.60 113 LEU G CA 1
ATOM 6516 C C . LEU G 1 113 ? 78.655 99.529 107.983 1.00 65.68 113 LEU G C 1
ATOM 6517 O O . LEU G 1 113 ? 78.117 99.572 109.095 1.00 73.30 113 LEU G O 1
ATOM 6522 N N . SER G 1 114 ? 79.778 100.193 107.712 1.00 59.81 114 SER G N 1
ATOM 6523 C CA . SER G 1 114 ? 80.409 100.992 108.756 1.00 58.27 114 SER G CA 1
ATOM 6524 C C . SER G 1 114 ? 79.532 102.166 109.172 1.00 64.73 114 SER G C 1
ATOM 6525 O O . SER G 1 114 ? 79.482 102.510 110.359 1.00 70.26 114 SER G O 1
ATOM 6528 N N . ALA G 1 115 ? 78.835 102.788 108.222 1.00 50.01 115 ALA G N 1
ATOM 6529 C CA . ALA G 1 115 ? 77.931 103.879 108.564 1.00 46.25 115 ALA G CA 1
ATOM 6530 C C . ALA G 1 115 ? 76.804 103.391 109.463 1.00 53.41 115 ALA G C 1
ATOM 6531 O O . ALA G 1 115 ? 76.416 104.076 110.417 1.00 64.46 115 ALA G O 1
ATOM 6533 N N . ILE G 1 116 ? 76.261 102.207 109.172 1.00 49.57 116 ILE G N 1
ATOM 6534 C CA . ILE G 1 116 ? 75.234 101.637 110.042 1.00 48.25 116 ILE G CA 1
ATOM 6535 C C . ILE G 1 116 ? 75.808 101.376 111.429 1.00 58.52 116 ILE G C 1
ATOM 6536 O O . ILE G 1 116 ? 75.162 101.640 112.448 1.00 63.37 116 ILE G O 1
ATOM 6541 N N . LYS G 1 117 ? 77.045 100.876 111.485 1.00 74.85 117 LYS G N 1
ATOM 6542 C CA . LYS G 1 117 ? 77.693 100.635 112.773 1.00 70.34 117 LYS G CA 1
ATOM 6543 C C . LYS G 1 117 ? 77.791 101.916 113.590 1.00 73.76 117 LYS G C 1
ATOM 6544 O O . LYS G 1 117 ? 77.524 101.924 114.796 1.00 83.18 117 LYS G O 1
ATOM 6550 N N . GLU G 1 118 ? 78.193 103.012 112.949 1.00 69.80 118 GLU G N 1
ATOM 6551 C CA . GLU G 1 118 ? 78.421 104.240 113.703 1.00 69.50 118 GLU G CA 1
ATOM 6552 C C . GLU G 1 118 ? 77.111 104.905 114.094 1.00 77.91 118 GLU G C 1
ATOM 6553 O O . GLU G 1 118 ? 76.999 105.471 115.188 1.00 83.70 118 GLU G O 1
ATOM 6559 N N . LEU G 1 119 ? 76.102 104.844 113.224 1.00 66.46 119 LEU G N 1
ATOM 6560 C CA . LEU G 1 119 ? 74.779 105.299 113.631 1.00 58.98 119 LEU G CA 1
ATOM 6561 C C . LEU G 1 119 ? 74.259 104.466 114.793 1.00 67.07 119 LEU G C 1
ATOM 6562 O O . LEU G 1 119 ? 73.534 104.973 115.656 1.00 71.71 119 LEU G O 1
ATOM 6567 N N . ASN G 1 120 ? 74.624 103.186 114.834 1.00 69.72 120 ASN G N 1
ATOM 6568 C CA . ASN G 1 120 ? 74.246 102.323 115.942 1.00 67.05 120 ASN G CA 1
ATOM 6569 C C . ASN G 1 120 ? 74.923 102.776 117.227 1.00 68.73 120 ASN G C 1
ATOM 6570 O O . ASN G 1 120 ? 74.285 102.871 118.279 1.00 72.41 120 ASN G O 1
ATOM 6575 N N . VAL G 1 121 ? 76.221 103.054 117.143 1.00 70.18 121 VAL G N 1
ATOM 6576 C CA . VAL G 1 121 ? 77.020 103.415 118.308 1.00 68.22 121 VAL G CA 1
ATOM 6577 C C . VAL G 1 121 ? 76.550 104.746 118.879 1.00 72.13 121 VAL G C 1
ATOM 6578 O O . VAL G 1 121 ? 76.415 104.894 120.099 1.00 76.20 121 VAL G O 1
ATOM 6582 N N . LEU G 1 122 ? 76.295 105.723 118.007 1.00 80.89 122 LEU G N 1
ATOM 6583 C CA . LEU G 1 122 ? 75.928 107.059 118.466 1.00 80.49 122 LEU G CA 1
ATOM 6584 C C . LEU G 1 122 ? 74.642 107.063 119.279 1.00 79.23 122 LEU G C 1
ATOM 6585 O O . LEU G 1 122 ? 74.660 107.390 120.470 1.00 79.63 122 LEU G O 1
ATOM 6590 N N . ALA G 1 123 ? 73.523 106.698 118.658 1.00 80.15 123 ALA G N 1
ATOM 6591 C CA . ALA G 1 123 ? 72.235 106.906 119.304 1.00 83.52 123 ALA G CA 1
ATOM 6592 C C . ALA G 1 123 ? 71.797 105.708 120.136 1.00 87.02 123 ALA G C 1
ATOM 6593 O O . ALA G 1 123 ? 70.640 105.287 120.041 1.00 82.88 123 ALA G O 1
ATOM 6595 N N . GLU G 1 124 ? 72.708 105.176 120.960 1.00 91.97 124 GLU G N 1
ATOM 6596 C CA . GLU G 1 124 ? 72.437 104.161 121.981 1.00 90.99 124 GLU G CA 1
ATOM 6597 C C . GLU G 1 124 ? 71.345 103.180 121.569 1.00 95.57 124 GLU G C 1
ATOM 6598 O O . GLU G 1 124 ? 70.440 102.882 122.353 1.00 100.07 124 GLU G O 1
ATOM 6604 N N . ILE G 1 125 ? 71.430 102.658 120.349 1.00 99.62 125 ILE G N 1
ATOM 6605 C CA . ILE G 1 125 ? 70.288 102.003 119.723 1.00 97.49 125 ILE G CA 1
ATOM 6606 C C . ILE G 1 125 ? 70.542 100.499 119.721 1.00 90.40 125 ILE G C 1
ATOM 6607 O O . ILE G 1 125 ? 69.976 99.749 118.918 1.00 87.33 125 ILE G O 1
ATOM 6612 N N . THR G 1 126 ? 71.389 100.044 120.642 1.00 98.02 126 THR G N 1
ATOM 6613 C CA . THR G 1 126 ? 71.678 98.619 120.788 1.00 107.64 126 THR G CA 1
ATOM 6614 C C . THR G 1 126 ? 70.477 97.902 121.414 1.00 106.31 126 THR G C 1
ATOM 6615 O O . THR G 1 126 ? 70.472 97.522 122.586 1.00 103.37 126 THR G O 1
ATOM 6619 N N . PHE G 1 127 ? 69.434 97.748 120.593 1.00 107.01 127 PHE G N 1
ATOM 6620 C CA . PHE G 1 127 ? 68.185 97.090 120.967 1.00 102.82 127 PHE G CA 1
ATOM 6621 C C . PHE G 1 127 ? 67.432 97.863 122.044 1.00 103.65 127 PHE G C 1
ATOM 6622 O O . PHE G 1 127 ? 66.477 97.344 122.630 1.00 105.03 127 PHE G O 1
ATOM 6630 N N . VAL G 1 128 ? 67.840 99.100 122.307 1.00 106.18 128 VAL G N 1
ATOM 6631 C CA . VAL G 1 128 ? 67.186 99.914 123.325 1.00 105.60 128 VAL G CA 1
ATOM 6632 C C . VAL G 1 128 ? 66.855 101.302 122.789 1.00 103.20 128 VAL G C 1
ATOM 6633 O O . VAL G 1 128 ? 67.568 101.840 121.944 1.00 107.14 128 VAL G O 1
ATOM 6637 N N . GLN H 1 14 ? 114.663 134.976 83.294 1.00 129.95 14 GLN H N 1
ATOM 6638 C CA . GLN H 1 14 ? 115.502 133.880 83.763 1.00 130.26 14 GLN H CA 1
ATOM 6639 C C . GLN H 1 14 ? 114.930 132.527 83.364 1.00 130.73 14 GLN H C 1
ATOM 6640 O O . GLN H 1 14 ? 114.292 131.850 84.169 1.00 128.07 14 GLN H O 1
ATOM 6646 N N . GLU H 1 15 ? 115.163 132.137 82.110 1.00 141.89 15 GLU H N 1
ATOM 6647 C CA . GLU H 1 15 ? 114.744 130.839 81.599 1.00 141.49 15 GLU H CA 1
ATOM 6648 C C . GLU H 1 15 ? 115.826 129.779 81.783 1.00 143.89 15 GLU H C 1
ATOM 6649 O O . GLU H 1 15 ? 115.652 128.629 81.368 1.00 144.55 15 GLU H O 1
ATOM 6655 N N . PHE H 1 16 ? 116.945 130.152 82.402 1.00 141.39 16 PHE H N 1
ATOM 6656 C CA . PHE H 1 16 ? 118.020 129.216 82.703 1.00 140.81 16 PHE H CA 1
ATOM 6657 C C . PHE H 1 16 ? 117.807 128.597 84.078 1.00 140.61 16 PHE H C 1
ATOM 6658 O O . PHE H 1 16 ? 116.755 128.792 84.695 1.00 141.62 16 PHE H O 1
ATOM 6666 N N . ALA H 1 17 ? 118.794 127.849 84.566 1.00 130.37 17 ALA H N 1
ATOM 6667 C CA . ALA H 1 17 ? 118.759 127.350 85.934 1.00 125.73 17 ALA H CA 1
ATOM 6668 C C . ALA H 1 17 ? 119.878 128.003 86.733 1.00 128.53 17 ALA H C 1
ATOM 6669 O O . ALA H 1 17 ? 120.967 127.437 86.867 1.00 127.44 17 ALA H O 1
ATOM 6671 N N . ASP H 1 18 ? 119.614 129.193 87.269 1.00 138.42 18 ASP H N 1
ATOM 6672 C CA . ASP H 1 18 ? 120.634 129.992 87.933 1.00 138.35 18 ASP H CA 1
ATOM 6673 C C . ASP H 1 18 ? 120.261 130.209 89.389 1.00 138.67 18 ASP H C 1
ATOM 6674 O O . ASP H 1 18 ? 119.224 130.829 89.671 1.00 134.39 18 ASP H O 1
ATOM 6679 N N . PRO H 1 19 ? 121.050 129.708 90.338 1.00 134.78 19 PRO H N 1
ATOM 6680 C CA . PRO H 1 19 ? 120.760 129.979 91.750 1.00 130.99 19 PRO H CA 1
ATOM 6681 C C . PRO H 1 19 ? 120.897 131.449 92.116 1.00 130.77 19 PRO H C 1
ATOM 6682 O O . PRO H 1 19 ? 119.922 132.077 92.541 1.00 130.20 19 PRO H O 1
ATOM 6686 N N . HIS H 1 20 ? 122.085 132.020 91.931 1.00 124.48 20 HIS H N 1
ATOM 6687 C CA . HIS H 1 20 ? 122.333 133.379 92.399 1.00 122.53 20 HIS H CA 1
ATOM 6688 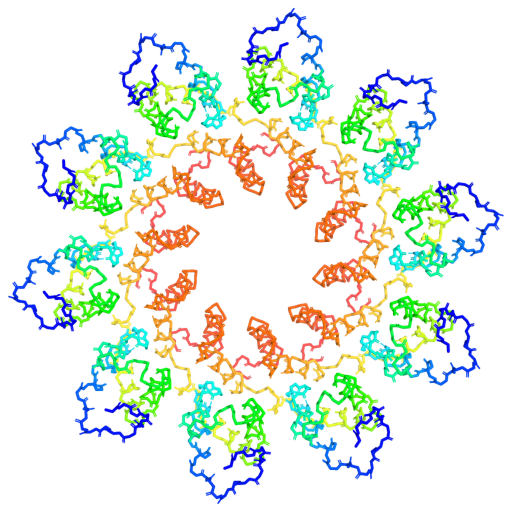C C . HIS H 1 20 ? 122.035 134.401 91.312 1.00 122.13 20 HIS H C 1
ATOM 6689 O O . HIS H 1 20 ? 122.884 134.691 90.465 1.00 120.57 20 HIS H O 1
ATOM 6696 N N . PHE H 1 21 ? 120.819 134.940 91.344 1.00 123.88 21 PHE H N 1
ATOM 6697 C CA . PHE H 1 21 ? 120.436 136.085 90.530 1.00 120.03 21 PHE H CA 1
ATOM 6698 C C . PHE H 1 21 ? 119.552 137.001 91.365 1.00 120.77 21 PHE H C 1
ATOM 6699 O O . PHE H 1 21 ? 118.832 137.848 90.829 1.00 121.37 21 PHE H O 1
ATOM 6707 N N . ALA H 1 22 ? 119.607 136.833 92.684 1.00 120.23 22 ALA H N 1
ATOM 6708 C CA . ALA H 1 22 ? 118.782 137.592 93.606 1.00 119.39 22 ALA H CA 1
ATOM 6709 C C . ALA H 1 22 ? 119.273 139.036 93.695 1.00 119.94 22 ALA H C 1
ATOM 6710 O O . ALA H 1 22 ? 120.208 139.449 93.004 1.00 123.19 22 ALA H O 1
ATOM 6712 N N . ALA H 1 23 ? 118.613 139.817 94.552 1.00 121.86 23 ALA H N 1
ATOM 6713 C CA . ALA H 1 23 ? 118.812 141.250 94.763 1.00 124.15 23 ALA H CA 1
ATOM 6714 C C . ALA H 1 23 ? 118.389 142.076 93.556 1.00 125.70 23 ALA H C 1
ATOM 6715 O O . ALA H 1 23 ? 118.408 143.310 93.629 1.00 125.70 23 ALA H O 1
ATOM 6717 N N . ILE H 1 24 ? 118.004 141.443 92.454 1.00 119.74 24 ILE H N 1
ATOM 6718 C CA . ILE H 1 24 ? 117.382 142.119 91.324 1.00 118.47 24 ILE H CA 1
ATOM 6719 C C . ILE H 1 24 ? 115.883 141.866 91.302 1.00 122.30 24 ILE H C 1
ATOM 6720 O O . ILE H 1 24 ? 115.089 142.790 91.128 1.00 121.42 24 ILE H O 1
ATOM 6725 N N . ASN H 1 25 ? 115.487 140.610 91.482 1.00 117.85 25 ASN H N 1
ATOM 6726 C CA . ASN H 1 25 ? 114.097 140.215 91.685 1.00 114.34 25 ASN H CA 1
ATOM 6727 C C . ASN H 1 25 ? 113.971 139.806 93.148 1.00 110.76 25 ASN H C 1
ATOM 6728 O O . ASN H 1 25 ? 114.211 138.648 93.499 1.00 109.64 25 ASN H O 1
ATOM 6733 N N . GLN H 1 26 ? 113.603 140.758 94.003 1.00 104.84 26 GLN H N 1
ATOM 6734 C CA . GLN H 1 26 ? 113.576 140.497 95.435 1.00 103.37 26 GLN H CA 1
ATOM 6735 C C . GLN H 1 26 ? 112.154 140.487 95.976 1.00 105.99 26 GLN H C 1
ATOM 6736 O O . GLN H 1 26 ? 111.848 139.733 96.905 1.00 109.59 26 GLN H O 1
ATOM 6742 N N . LYS H 1 27 ? 111.280 141.322 95.420 1.00 98.68 27 LYS H N 1
ATOM 6743 C CA . LYS H 1 27 ? 109.882 141.305 95.828 1.00 99.64 27 LYS H CA 1
ATOM 6744 C C . LYS H 1 27 ? 109.172 140.023 95.416 1.00 102.17 27 LYS H C 1
ATOM 6745 O O . LYS H 1 27 ? 108.298 139.553 96.151 1.00 101.53 27 LYS H O 1
ATOM 6751 N N . ARG H 1 28 ? 109.532 139.438 94.275 1.00 94.85 28 ARG H N 1
ATOM 6752 C CA . ARG H 1 28 ? 108.953 138.165 93.862 1.00 88.21 28 ARG H CA 1
ATOM 6753 C C . ARG H 1 28 ? 109.388 137.035 94.792 1.00 87.60 28 ARG H C 1
ATOM 6754 O O . ARG H 1 28 ? 108.586 136.159 95.130 1.00 97.53 28 ARG H O 1
ATOM 6762 N N . PHE H 1 29 ? 110.651 137.046 95.222 1.00 87.29 29 PHE H N 1
ATOM 6763 C CA . PHE H 1 29 ? 111.119 136.029 96.156 1.00 86.74 29 PHE H CA 1
ATOM 6764 C C . PHE H 1 29 ? 110.431 136.110 97.509 1.00 86.86 29 PHE H C 1
ATOM 6765 O O . PHE H 1 29 ? 110.362 135.093 98.205 1.00 95.30 29 PHE H O 1
ATOM 6773 N N . ASP H 1 30 ? 109.931 137.279 97.905 1.00 80.29 30 ASP H N 1
ATOM 6774 C CA . ASP H 1 30 ? 109.235 137.366 99.182 1.00 82.26 30 ASP H CA 1
ATOM 6775 C C . ASP H 1 30 ? 107.842 136.755 99.102 1.00 87.40 30 ASP H C 1
ATOM 6776 O O . ASP H 1 30 ? 107.399 136.090 100.045 1.00 90.10 30 ASP H O 1
ATOM 6781 N N . LEU H 1 31 ? 107.140 136.970 97.988 1.00 79.03 31 LEU H N 1
ATOM 6782 C CA . LEU H 1 31 ? 105.834 136.346 97.805 1.00 78.55 31 LEU H CA 1
ATOM 6783 C C . LEU H 1 31 ? 105.954 134.829 97.801 1.00 75.94 31 LEU H C 1
ATOM 6784 O O . LEU H 1 31 ? 105.149 134.126 98.424 1.00 75.85 31 LEU H O 1
ATOM 6789 N N . TYR H 1 32 ? 106.966 134.307 97.105 1.00 73.50 32 TYR H N 1
ATOM 6790 C CA . TYR H 1 32 ? 107.203 132.869 97.074 1.00 72.48 32 TYR H CA 1
ATOM 6791 C C . TYR H 1 32 ? 107.496 132.334 98.469 1.00 76.26 32 TYR H C 1
ATOM 6792 O O . TYR H 1 32 ? 106.943 131.311 98.885 1.00 89.87 32 TYR H O 1
ATOM 6801 N N . ILE H 1 33 ? 108.354 133.029 99.215 1.00 61.34 33 ILE H N 1
ATOM 6802 C CA . ILE H 1 33 ? 108.712 132.563 100.552 1.00 58.79 33 ILE H CA 1
ATOM 6803 C C . ILE H 1 33 ? 107.491 132.557 101.459 1.00 67.64 33 ILE H C 1
ATOM 6804 O O . ILE H 1 33 ? 107.271 131.613 102.223 1.00 83.36 33 ILE H O 1
ATOM 6809 N N . ASP H 1 34 ? 106.669 133.605 101.384 1.00 68.72 34 ASP H N 1
ATOM 6810 C CA . ASP H 1 34 ? 105.495 133.669 102.251 1.00 74.60 34 ASP H CA 1
ATOM 6811 C C . ASP H 1 34 ? 104.475 132.594 101.888 1.00 77.74 34 ASP H C 1
ATOM 6812 O O . ASP H 1 34 ? 103.937 131.911 102.770 1.00 75.54 34 ASP H O 1
ATOM 6817 N N . LEU H 1 35 ? 104.195 132.426 100.592 1.00 70.44 35 LEU H N 1
ATOM 6818 C CA . LEU H 1 35 ? 103.234 131.409 100.178 1.00 64.81 35 LEU H CA 1
ATOM 6819 C C . LEU H 1 35 ? 103.721 130.013 100.535 1.00 66.75 35 LEU H C 1
ATOM 6820 O O . LEU H 1 35 ? 102.920 129.142 100.888 1.00 73.29 35 LEU H O 1
ATOM 6825 N N . ARG H 1 36 ? 105.030 129.778 100.453 1.00 58.77 36 ARG H N 1
ATOM 6826 C CA . ARG H 1 36 ? 105.552 128.466 100.808 1.00 57.66 36 ARG H CA 1
ATOM 6827 C C . ARG H 1 36 ? 105.520 128.248 102.314 1.00 63.19 36 ARG H C 1
ATOM 6828 O O . ARG H 1 36 ? 105.186 127.154 102.780 1.00 71.31 36 ARG H O 1
ATOM 6836 N N . VAL H 1 37 ? 105.856 129.277 103.093 1.00 58.72 37 VAL H N 1
ATOM 6837 C CA . VAL H 1 37 ? 105.893 129.126 104.543 1.00 56.96 37 VAL H CA 1
ATOM 6838 C C . VAL H 1 37 ? 104.488 128.956 105.099 1.00 64.07 37 VAL H C 1
ATOM 6839 O O . VAL H 1 37 ? 104.298 128.356 106.163 1.00 71.21 37 VAL H O 1
ATOM 6843 N N . GLN H 1 38 ? 103.481 129.487 104.401 1.00 75.24 38 GLN H N 1
ATOM 6844 C CA . GLN H 1 38 ? 102.115 129.235 104.841 1.00 74.43 38 GLN H CA 1
ATOM 6845 C C . GLN H 1 38 ? 101.744 127.768 104.683 1.00 69.14 38 GLN H C 1
ATOM 6846 O O . GLN H 1 38 ? 100.870 127.276 105.403 1.00 69.18 38 GLN H O 1
ATOM 6852 N N . GLY H 1 39 ? 102.402 127.058 103.775 1.00 54.03 39 GLY H N 1
ATOM 6853 C CA . GLY H 1 39 ? 102.275 125.618 103.674 1.00 47.87 39 GLY H CA 1
ATOM 6854 C C . GLY H 1 39 ? 101.828 125.091 102.330 1.00 49.77 39 GLY H C 1
ATOM 6855 O O . GLY H 1 39 ? 101.859 123.868 102.135 1.00 56.90 39 GLY H O 1
ATOM 6856 N N . TYR H 1 40 ? 101.414 125.929 101.384 1.00 55.25 40 TYR H N 1
ATOM 6857 C CA . TYR H 1 40 ? 100.964 125.393 100.108 1.00 57.50 40 TYR H CA 1
ATOM 6858 C C . TYR H 1 40 ? 102.134 124.786 99.352 1.00 54.56 40 TYR H C 1
ATOM 6859 O O . TYR H 1 40 ? 103.292 125.145 99.572 1.00 65.57 40 TYR H O 1
ATOM 6868 N N . SER H 1 41 ? 101.822 123.850 98.465 1.00 61.70 41 SER H N 1
ATOM 6869 C CA . SER H 1 41 ? 102.848 123.046 97.828 1.00 68.49 41 SER H CA 1
ATOM 6870 C C . SER H 1 41 ? 103.679 123.878 96.860 1.00 73.04 41 SER H C 1
ATOM 6871 O O . SER H 1 41 ? 103.322 124.997 96.487 1.00 75.93 41 SER H O 1
ATOM 6874 N N . SER H 1 42 ? 104.804 123.302 96.450 1.00 80.36 42 SER H N 1
ATOM 6875 C CA . SER H 1 42 ? 105.606 123.868 95.381 1.00 79.76 42 SER H CA 1
ATOM 6876 C C . SER H 1 42 ? 104.962 123.538 94.040 1.00 85.80 42 SER H C 1
ATOM 6877 O O . SER H 1 42 ? 103.776 123.207 93.954 1.00 91.68 42 SER H O 1
ATOM 6880 N N . TRP H 1 43 ? 105.751 123.677 92.975 1.00 90.83 43 TRP H N 1
ATOM 6881 C CA . TRP H 1 43 ? 105.275 123.477 91.611 1.00 92.11 43 TRP H CA 1
ATOM 6882 C C . TRP H 1 43 ? 104.291 124.564 91.219 1.00 92.43 43 TRP H C 1
ATOM 6883 O O . TRP H 1 43 ? 104.582 125.356 90.318 1.00 100.15 43 TRP H O 1
ATOM 6894 N N . ARG H 1 44 ? 103.123 124.623 91.864 1.00 90.98 44 ARG H N 1
ATOM 6895 C CA . ARG H 1 44 ? 102.137 125.582 91.391 1.00 91.60 44 ARG H CA 1
ATOM 6896 C C . ARG H 1 44 ? 102.560 127.002 91.745 1.00 94.67 44 ARG H C 1
ATOM 6897 O O . ARG H 1 44 ? 102.426 127.915 90.926 1.00 99.51 44 ARG H O 1
ATOM 6905 N N . VAL H 1 45 ? 103.059 127.209 92.968 1.00 82.98 45 VAL H N 1
ATOM 6906 C CA . VAL H 1 45 ? 103.472 128.546 93.391 1.00 82.22 45 VAL H CA 1
ATOM 6907 C C . VAL H 1 45 ? 104.424 129.151 92.368 1.00 82.53 45 VAL H C 1
ATOM 6908 O O . VAL H 1 45 ? 104.418 130.367 92.125 1.00 88.49 45 VAL H O 1
ATOM 6912 N N . PHE H 1 46 ? 105.229 128.308 91.726 1.00 86.57 46 PHE H N 1
ATOM 6913 C CA . PHE H 1 46 ? 106.054 128.743 90.612 1.00 83.79 46 PHE H CA 1
ATOM 6914 C C . PHE H 1 46 ? 105.190 129.253 89.466 1.00 89.63 46 PHE H C 1
ATOM 6915 O O . PHE H 1 46 ? 105.499 130.289 88.875 1.00 95.23 46 PHE H O 1
ATOM 6923 N N . ARG H 1 47 ? 104.104 128.548 89.147 1.00 89.94 47 ARG H N 1
ATOM 6924 C CA . ARG H 1 47 ? 103.200 129.007 88.098 1.00 89.76 47 ARG H CA 1
ATOM 6925 C C . ARG H 1 47 ? 102.597 130.354 88.469 1.00 90.64 47 ARG H C 1
ATOM 6926 O O . ARG H 1 47 ? 102.436 131.232 87.616 1.00 93.63 47 ARG H O 1
ATOM 6934 N N . ALA H 1 48 ? 102.258 130.517 89.744 1.00 82.64 48 ALA H N 1
ATOM 6935 C CA . ALA H 1 48 ? 101.608 131.722 90.238 1.00 80.84 48 ALA H CA 1
ATOM 6936 C C . ALA H 1 48 ? 102.511 132.939 90.142 1.00 90.57 48 ALA H C 1
ATOM 6937 O O . ALA H 1 48 ? 102.101 133.985 89.631 1.00 93.74 48 ALA H O 1
ATOM 6939 N N . ILE H 1 49 ? 103.739 132.818 90.638 1.00 85.89 49 ILE H N 1
ATOM 6940 C CA . ILE H 1 49 ? 104.572 133.999 90.824 1.00 82.08 49 ILE H CA 1
ATOM 6941 C C . ILE H 1 49 ? 105.481 134.216 89.619 1.00 84.87 49 ILE H C 1
ATOM 6942 O O . ILE H 1 49 ? 105.796 135.359 89.269 1.00 86.40 49 ILE H O 1
ATOM 6947 N N . TRP H 1 50 ? 105.871 133.136 88.940 1.00 84.40 50 TRP H N 1
ATOM 6948 C CA . TRP H 1 50 ? 106.766 133.244 87.795 1.00 85.29 50 TRP H CA 1
ATOM 6949 C C . TRP H 1 50 ? 106.052 132.916 86.491 1.00 84.65 50 TRP H C 1
ATOM 6950 O O . TRP H 1 50 ? 106.683 132.478 85.527 1.00 83.49 50 TRP H O 1
ATOM 6961 N N . GLY H 1 51 ? 104.739 133.120 86.447 1.00 93.40 51 GLY H N 1
ATOM 6962 C CA . GLY H 1 51 ? 104.008 132.969 85.207 1.00 95.88 51 GLY H CA 1
ATOM 6963 C C . GLY H 1 51 ? 104.021 131.541 84.697 1.00 98.64 51 GLY H C 1
ATOM 6964 O O . GLY H 1 51 ? 104.092 130.573 85.458 1.00 99.40 51 GLY H O 1
ATOM 6965 N N . GLU H 1 52 ? 103.963 131.411 83.372 1.00 105.08 52 GLU H N 1
ATOM 6966 C CA . GLU H 1 52 ? 103.915 130.116 82.706 1.00 101.24 52 GLU H CA 1
ATOM 6967 C C . GLU H 1 52 ? 105.276 129.692 82.166 1.00 101.85 52 GLU H C 1
ATOM 6968 O O . GLU H 1 52 ? 105.358 129.088 81.092 1.00 100.79 52 GLU H O 1
ATOM 6974 N N . GLU H 1 53 ? 106.350 129.998 82.894 1.00 112.40 53 GLU H N 1
ATOM 6975 C CA . GLU H 1 53 ? 107.695 129.612 82.483 1.00 111.69 53 GLU H CA 1
ATOM 6976 C C . GLU H 1 53 ? 107.938 128.124 82.703 1.00 111.47 53 GLU H C 1
ATOM 6977 O O . GLU H 1 53 ? 109.075 127.654 82.598 1.00 112.50 53 GLU H O 1
ATOM 6983 N N . HIS H 1 54 ? 106.881 127.379 83.014 1.00 116.23 54 HIS H N 1
ATOM 6984 C CA . HIS H 1 54 ? 106.999 125.942 83.188 1.00 116.75 54 HIS H CA 1
ATOM 6985 C C . HIS H 1 54 ? 107.347 125.268 81.866 1.00 116.75 54 HIS H C 1
ATOM 6986 O O . HIS H 1 54 ? 107.105 125.801 80.779 1.00 116.46 54 HIS H O 1
ATOM 6993 N N . MET H 1 55 ? 107.932 124.075 81.977 1.00 126.46 55 MET H N 1
ATOM 6994 C CA . MET H 1 55 ? 108.360 123.275 80.830 1.00 125.78 55 MET H CA 1
ATOM 6995 C C . MET H 1 55 ? 109.376 124.013 79.962 1.00 127.73 55 MET H C 1
ATOM 6996 O O . MET H 1 55 ? 109.525 123.703 78.775 1.00 128.59 55 MET H O 1
ATOM 7001 N N . ASP H 1 56 ? 110.077 124.993 80.534 1.00 132.20 56 ASP H N 1
ATOM 7002 C CA . ASP H 1 56 ? 111.160 125.667 79.827 1.00 132.15 56 ASP H CA 1
ATOM 7003 C C . ASP H 1 56 ? 112.254 124.659 79.501 1.00 132.03 56 ASP H C 1
ATOM 7004 O O . ASP H 1 56 ? 112.565 124.421 78.330 1.00 130.51 56 ASP H O 1
ATOM 7009 N N . GLY H 1 57 ? 112.837 124.063 80.534 1.00 125.82 57 GLY H N 1
ATOM 7010 C CA . GLY H 1 57 ? 113.646 122.879 80.392 1.00 124.25 57 GLY H CA 1
ATOM 7011 C C . GLY H 1 57 ? 113.025 121.774 81.216 1.00 124.14 57 GLY H C 1
ATOM 7012 O O . GLY H 1 57 ? 111.897 121.339 80.963 1.00 122.91 57 GLY H O 1
ATOM 7013 N N . PRO H 1 58 ? 113.747 121.295 82.216 1.00 120.76 58 PRO H N 1
ATOM 7014 C CA . PRO H 1 58 ? 113.098 120.498 83.260 1.00 121.11 58 PRO H CA 1
ATOM 7015 C C . PRO H 1 58 ? 112.512 121.407 84.329 1.00 120.61 58 PRO H C 1
ATOM 7016 O O . PRO H 1 58 ? 113.250 122.133 85.003 1.00 121.07 58 PRO H O 1
ATOM 7020 N N . ALA H 1 59 ? 111.186 121.388 84.484 1.00 111.36 59 ALA H N 1
ATOM 7021 C CA . ALA H 1 59 ? 110.546 122.279 85.446 1.00 109.11 59 ALA H CA 1
ATOM 7022 C C . ALA H 1 59 ? 110.997 121.984 86.869 1.00 112.20 59 ALA H C 1
ATOM 7023 O O . ALA H 1 59 ? 111.259 122.914 87.643 1.00 113.69 59 ALA H O 1
ATOM 7025 N N . GLN H 1 60 ? 111.096 120.703 87.230 1.00 105.54 60 GLN H N 1
ATOM 7026 C CA . GLN H 1 60 ? 111.572 120.346 88.561 1.00 102.34 60 GLN H CA 1
ATOM 7027 C C . GLN H 1 60 ? 112.990 120.849 88.786 1.00 103.65 60 GLN H C 1
ATOM 7028 O O . GLN H 1 60 ? 113.348 121.244 89.903 1.00 105.59 60 GLN H O 1
ATOM 7034 N N . ALA H 1 61 ? 113.810 120.852 87.732 1.00 99.63 61 ALA H N 1
ATOM 7035 C CA . ALA H 1 61 ? 115.175 121.350 87.858 1.00 99.85 61 ALA H CA 1
ATOM 7036 C C . ALA H 1 61 ? 115.190 122.823 88.240 1.00 100.96 61 ALA H C 1
ATOM 7037 O O . ALA H 1 61 ? 115.863 123.217 89.195 1.00 101.80 61 ALA H O 1
ATOM 7039 N N . ARG H 1 62 ? 114.440 123.654 87.518 1.00 96.02 62 ARG H N 1
ATOM 7040 C CA . ARG H 1 62 ? 114.402 125.072 87.858 1.00 95.15 62 ARG H CA 1
ATOM 7041 C C . ARG H 1 62 ? 113.801 125.288 89.242 1.00 95.67 62 ARG H C 1
ATOM 7042 O O . ARG H 1 62 ? 114.282 126.127 90.018 1.00 100.08 62 ARG H O 1
ATOM 7050 N N . ILE H 1 63 ? 112.757 124.524 89.575 1.00 88.26 63 ILE H N 1
ATOM 7051 C CA . ILE H 1 63 ? 112.089 124.700 90.860 1.00 87.13 63 ILE H CA 1
ATOM 7052 C C . ILE H 1 63 ? 113.046 124.412 92.010 1.00 88.83 63 ILE H C 1
ATOM 7053 O O . ILE H 1 63 ? 113.217 125.239 92.913 1.00 90.29 63 ILE H O 1
ATOM 7058 N N . PHE H 1 64 ? 113.720 123.261 91.982 1.00 94.45 64 PHE H N 1
ATOM 7059 C CA . PHE H 1 64 ? 114.614 122.948 93.091 1.00 96.08 64 PHE H CA 1
ATOM 7060 C C . PHE H 1 64 ? 115.938 123.692 92.977 1.00 98.70 64 PHE H C 1
ATOM 7061 O O . PHE H 1 64 ? 116.722 123.702 93.933 1.00 98.07 64 PHE H O 1
ATOM 7069 N N . ALA H 1 65 ? 116.210 124.322 91.834 1.00 94.12 65 ALA H N 1
ATOM 7070 C CA . ALA H 1 65 ? 117.370 125.197 91.751 1.00 89.19 65 ALA H CA 1
ATOM 7071 C C . ALA H 1 65 ? 117.103 126.496 92.490 1.00 88.95 65 ALA H C 1
ATOM 7072 O O . ALA H 1 65 ? 117.966 126.999 93.217 1.00 94.07 65 ALA H O 1
ATOM 7074 N N . MET H 1 66 ? 115.899 127.047 92.328 1.00 84.86 66 MET H N 1
ATOM 7075 C CA . MET H 1 66 ? 115.541 128.227 93.106 1.00 85.83 66 MET H CA 1
ATOM 7076 C C . MET H 1 66 ? 115.247 127.862 94.555 1.00 82.18 66 MET H C 1
ATOM 7077 O O . MET H 1 66 ? 115.291 128.728 95.436 1.00 82.51 66 MET H O 1
ATOM 7082 N N . GLU H 1 67 ? 114.962 126.587 94.822 1.00 82.80 67 GLU H N 1
ATOM 7083 C CA . GLU H 1 67 ? 114.754 126.086 96.173 1.00 86.09 67 GLU H CA 1
ATOM 7084 C C . GLU H 1 67 ? 116.058 125.927 96.955 1.00 84.68 67 GLU H C 1
ATOM 7085 O O . GLU H 1 67 ? 116.022 125.546 98.131 1.00 86.73 67 GLU H O 1
ATOM 7091 N N . SER H 1 68 ? 117.207 126.199 96.330 1.00 84.45 68 SER H N 1
ATOM 7092 C CA . SER H 1 68 ? 118.501 125.964 96.959 1.00 82.42 68 SER H CA 1
ATOM 7093 C C . SER H 1 68 ? 119.327 127.235 97.121 1.00 86.99 68 SER H C 1
ATOM 7094 O O . SER H 1 68 ? 120.534 127.143 97.369 1.00 89.68 68 SER H O 1
ATOM 7097 N N . ASN H 1 69 ? 118.723 128.406 96.978 1.00 99.07 69 ASN H N 1
ATOM 7098 C CA . ASN H 1 69 ? 119.475 129.640 97.128 1.00 98.81 69 ASN H CA 1
ATOM 7099 C C . ASN H 1 69 ? 119.846 129.851 98.594 1.00 97.04 69 ASN H C 1
ATOM 7100 O O . ASN H 1 69 ? 119.007 129.649 99.480 1.00 100.75 69 ASN H O 1
ATOM 7105 N N . PRO H 1 70 ? 121.087 130.242 98.888 1.00 91.37 70 PRO H N 1
ATOM 7106 C CA . PRO H 1 70 ? 121.411 130.635 100.267 1.00 92.08 70 PRO H CA 1
ATOM 7107 C C . PRO H 1 70 ? 120.528 131.754 100.777 1.00 93.77 70 PRO H C 1
ATOM 7108 O O . PRO H 1 70 ? 120.076 131.703 101.930 1.00 97.90 70 PRO H O 1
ATOM 7112 N N . TYR H 1 71 ? 120.245 132.751 99.936 1.00 94.00 71 TYR H N 1
ATOM 7113 C CA . TYR H 1 71 ? 119.284 133.789 100.291 1.00 94.93 71 TYR H CA 1
ATOM 7114 C C . TYR H 1 71 ? 117.925 133.182 100.605 1.00 99.84 71 TYR H C 1
ATOM 7115 O O . TYR H 1 71 ? 117.307 133.496 101.634 1.00 98.90 71 TYR H O 1
ATOM 7124 N N . TYR H 1 72 ? 117.439 132.311 99.716 1.00 95.82 72 TYR H N 1
ATOM 7125 C CA . TYR H 1 72 ? 116.198 131.603 99.992 1.00 87.84 72 TYR H CA 1
ATOM 7126 C C . TYR H 1 72 ? 116.272 130.932 101.351 1.00 86.81 72 TYR H C 1
ATOM 7127 O O . TYR H 1 72 ? 115.595 131.351 102.288 1.00 88.22 72 TYR H O 1
ATOM 7136 N N . ARG H 1 73 ? 117.198 129.983 101.506 1.00 91.79 73 ARG H N 1
ATOM 7137 C CA . ARG H 1 73 ? 117.272 129.181 102.722 1.00 90.63 73 ARG H CA 1
ATOM 7138 C C . ARG H 1 73 ? 117.258 130.048 103.978 1.00 94.98 73 ARG H C 1
ATOM 7139 O O . ARG H 1 73 ? 116.495 129.785 104.915 1.00 98.20 73 ARG H O 1
ATOM 7147 N N . LYS H 1 74 ? 118.071 131.109 104.006 1.00 92.42 74 LYS H N 1
ATOM 7148 C CA . LYS H 1 74 ? 118.141 131.925 105.217 1.00 87.48 74 LYS H CA 1
ATOM 7149 C C . LYS H 1 74 ? 116.822 132.651 105.474 1.00 90.62 74 LYS H C 1
ATOM 7150 O O . LYS H 1 74 ? 116.306 132.638 106.601 1.00 94.56 74 LYS H O 1
ATOM 7156 N N . GLN H 1 75 ? 116.243 133.275 104.441 1.00 91.23 75 GLN H N 1
ATOM 7157 C CA . GLN H 1 75 ? 114.995 134.001 104.663 1.00 92.84 75 GLN H CA 1
ATOM 7158 C C . GLN H 1 75 ? 113.841 133.058 104.984 1.00 92.64 75 GLN H C 1
ATOM 7159 O O . GLN H 1 75 ? 112.986 133.384 105.816 1.00 92.52 75 GLN H O 1
ATOM 7165 N N . PHE H 1 76 ? 113.798 131.896 104.332 1.00 80.66 76 PHE H N 1
ATOM 7166 C CA . PHE H 1 76 ? 112.776 130.899 104.613 1.00 78.24 76 PHE H CA 1
ATOM 7167 C C . PHE H 1 76 ? 112.867 130.422 106.053 1.00 75.25 76 PHE H C 1
ATOM 7168 O O . PHE H 1 76 ? 111.850 130.325 106.743 1.00 80.74 76 PHE H O 1
ATOM 7176 N N . LYS H 1 77 ? 114.078 130.126 106.528 1.00 78.57 77 LYS H N 1
ATOM 7177 C CA . LYS H 1 77 ? 114.235 129.701 107.913 1.00 82.91 77 LYS H CA 1
ATOM 7178 C C . LYS H 1 77 ? 113.794 130.798 108.873 1.00 84.69 77 LYS H C 1
ATOM 7179 O O . LYS H 1 77 ? 113.102 130.532 109.863 1.00 81.65 77 LYS H O 1
ATOM 7185 N N . ALA H 1 78 ? 114.178 132.045 108.587 1.00 87.98 78 ALA H N 1
ATOM 7186 C CA . ALA H 1 78 ? 113.805 133.149 109.468 1.00 85.93 78 ALA H CA 1
ATOM 7187 C C . ALA H 1 78 ? 112.290 133.315 109.538 1.00 86.63 78 ALA H C 1
ATOM 7188 O O . ALA H 1 78 ? 111.708 133.376 110.629 1.00 87.05 78 ALA H O 1
ATOM 7190 N N . LYS H 1 79 ? 111.632 133.376 108.378 1.00 83.57 79 LYS H N 1
ATOM 7191 C CA . LYS H 1 79 ? 110.185 133.570 108.355 1.00 82.42 79 LYS H CA 1
ATOM 7192 C C . LYS H 1 79 ? 109.453 132.372 108.940 1.00 86.58 79 LYS H C 1
ATOM 7193 O O . LYS H 1 79 ? 108.393 132.523 109.557 1.00 90.17 79 LYS H O 1
ATOM 7199 N N . LEU H 1 80 ? 110.001 131.171 108.756 1.00 83.42 80 LEU H N 1
ATOM 7200 C CA . LEU H 1 80 ? 109.361 129.974 109.282 1.00 80.91 80 LEU H CA 1
ATOM 7201 C C . LEU H 1 80 ? 109.445 129.947 110.800 1.00 79.12 80 LEU H C 1
ATOM 7202 O O . LEU H 1 80 ? 108.472 129.609 111.480 1.00 74.34 80 LEU H O 1
ATOM 7207 N N . ASN H 1 81 ? 110.600 130.320 111.353 1.00 84.58 81 ASN H N 1
ATOM 7208 C CA . ASN H 1 81 ? 110.746 130.358 112.800 1.00 83.51 81 ASN H CA 1
ATOM 7209 C C . ASN H 1 81 ? 110.061 131.563 113.426 1.00 82.18 81 ASN H C 1
ATOM 7210 O O . ASN H 1 81 ? 109.839 131.564 114.642 1.00 79.78 81 ASN H O 1
ATOM 7215 N N . ALA H 1 82 ? 109.720 132.583 112.638 1.00 85.62 82 ALA H N 1
ATOM 7216 C CA . ALA H 1 82 ? 109.071 133.775 113.164 1.00 89.22 82 ALA H CA 1
ATOM 7217 C C . ALA H 1 82 ? 107.552 133.680 113.217 1.00 87.88 82 ALA H C 1
ATOM 7218 O O . ALA H 1 82 ? 106.914 134.601 113.737 1.00 82.12 82 ALA H O 1
ATOM 7220 N N . THR H 1 83 ? 106.957 132.606 112.702 1.00 84.01 83 THR H N 1
ATOM 7221 C CA . THR H 1 83 ? 105.504 132.480 112.673 1.00 80.80 83 THR H CA 1
ATOM 7222 C C . THR H 1 83 ? 105.030 131.673 113.876 1.00 83.13 83 THR H C 1
ATOM 7223 O O . THR H 1 83 ? 105.488 130.547 114.095 1.00 84.60 83 THR H O 1
ATOM 7227 N N . LYS H 1 84 ? 104.115 132.247 114.653 1.00 82.72 84 LYS H N 1
ATOM 7228 C CA . LYS H 1 84 ? 103.588 131.562 115.824 1.00 84.18 84 LYS H CA 1
ATOM 7229 C C . LYS H 1 84 ? 102.763 130.352 115.397 1.00 87.03 84 LYS H C 1
ATOM 7230 O O . LYS H 1 84 ? 102.155 130.337 114.324 1.00 88.63 84 LYS H O 1
ATOM 7236 N N . THR H 1 85 ? 102.743 129.326 116.249 1.00 82.90 85 THR H N 1
ATOM 7237 C CA . THR H 1 85 ? 102.010 128.107 115.924 1.00 80.42 85 THR H CA 1
ATOM 7238 C C . THR H 1 85 ? 100.526 128.269 116.223 1.00 82.52 85 THR H C 1
ATOM 7239 O O . THR H 1 85 ? 99.917 127.416 116.875 1.00 81.95 85 THR H O 1
ATOM 7243 N N . SER H 1 86 ? 99.940 129.370 115.743 1.00 83.64 86 SER H N 1
ATOM 7244 C CA . SER H 1 86 ? 98.492 129.540 115.784 1.00 78.39 86 SER H CA 1
ATOM 7245 C C . SER H 1 86 ? 97.983 130.149 114.484 1.00 76.88 86 SER H C 1
ATOM 7246 O O . SER H 1 86 ? 96.769 130.321 114.328 1.00 78.21 86 SER H O 1
ATOM 7249 N N . ASP H 1 87 ? 98.878 130.493 113.562 1.00 79.98 87 ASP H N 1
ATOM 7250 C CA . ASP H 1 87 ? 98.506 130.849 112.206 1.00 82.46 87 ASP H CA 1
ATOM 7251 C C . ASP H 1 87 ? 98.683 129.675 111.256 1.00 81.75 87 ASP H C 1
ATOM 7252 O O . ASP H 1 87 ? 98.415 129.816 110.058 1.00 79.89 87 ASP H O 1
ATOM 7257 N N . LEU H 1 88 ? 99.119 128.520 111.758 1.00 71.54 88 LEU H N 1
ATOM 7258 C CA . LEU H 1 88 ? 99.262 127.317 110.949 1.00 69.70 88 LEU H CA 1
ATOM 7259 C C . LEU H 1 88 ? 98.155 126.321 111.274 1.00 70.41 88 LEU H C 1
ATOM 7260 O O . LEU H 1 88 ? 97.433 125.888 110.374 1.00 66.21 88 LEU H O 1
ATOM 7265 N N . TRP H 1 89 ? 97.997 125.945 112.542 1.00 60.97 89 TRP H N 1
ATOM 7266 C CA . TRP H 1 89 ? 96.964 125.001 112.957 1.00 55.26 89 TRP H CA 1
ATOM 7267 C C . TRP H 1 89 ? 96.304 125.506 114.231 1.00 60.31 89 TRP H C 1
ATOM 7268 O O . TRP H 1 89 ? 96.899 125.445 115.311 1.00 69.30 89 TRP H O 1
ATOM 7279 N N . ASN H 1 90 ? 95.074 125.993 114.102 1.00 64.32 90 ASN H N 1
ATOM 7280 C CA . ASN H 1 90 ? 94.202 126.334 115.210 1.00 63.01 90 ASN H CA 1
ATOM 7281 C C . ASN H 1 90 ? 92.911 125.544 115.048 1.00 70.82 90 ASN H C 1
ATOM 7282 O O . ASN H 1 90 ? 92.565 125.165 113.923 1.00 73.70 90 ASN H O 1
ATOM 7287 N N . PRO H 1 91 ? 92.177 125.271 116.146 1.00 75.59 91 PRO H N 1
ATOM 7288 C CA . PRO H 1 91 ? 91.114 124.254 116.093 1.00 67.68 91 PRO H CA 1
ATOM 7289 C C . PRO H 1 91 ? 90.111 124.478 114.977 1.00 65.87 91 PRO H C 1
ATOM 7290 O O . PRO H 1 91 ? 89.659 123.533 114.318 1.00 74.23 91 PRO H O 1
ATOM 7294 N N . LYS H 1 92 ? 89.774 125.743 114.752 1.00 66.43 92 LYS H N 1
ATOM 7295 C CA . LYS H 1 92 ? 88.728 126.072 113.801 1.00 68.49 92 LYS H CA 1
ATOM 7296 C C . LYS H 1 92 ? 89.157 125.742 112.375 1.00 64.68 92 LYS H C 1
ATOM 7297 O O . LYS H 1 92 ? 88.332 125.285 111.575 1.00 71.14 92 LYS H O 1
ATOM 7303 N N . THR H 1 93 ? 90.444 125.916 112.056 1.00 47.24 93 THR H N 1
ATOM 7304 C CA . THR H 1 93 ? 90.952 125.479 110.760 1.00 50.08 93 THR H CA 1
ATOM 7305 C C . THR H 1 93 ? 90.885 123.966 110.610 1.00 57.63 93 THR H C 1
ATOM 7306 O O . THR H 1 93 ? 90.607 123.470 109.515 1.00 66.11 93 THR H O 1
ATOM 7310 N N . ALA H 1 94 ? 91.156 123.217 111.680 1.00 49.57 94 ALA H N 1
ATOM 7311 C CA . ALA H 1 94 ? 91.042 121.764 111.601 1.00 49.85 94 ALA H CA 1
ATOM 7312 C C . ALA H 1 94 ? 89.604 121.347 111.327 1.00 55.17 94 ALA H C 1
ATOM 7313 O O . ALA H 1 94 ? 89.347 120.461 110.499 1.00 59.51 94 ALA H O 1
ATOM 7315 N N . LEU H 1 95 ? 88.649 121.982 112.011 1.00 60.76 95 LEU H N 1
ATOM 7316 C CA . LEU H 1 95 ? 87.244 121.699 111.740 1.00 58.44 95 LEU H CA 1
ATOM 7317 C C . LEU H 1 95 ? 86.899 122.011 110.292 1.00 61.87 95 LEU H C 1
ATOM 7318 O O . LEU H 1 95 ? 86.212 121.231 109.623 1.00 68.80 95 LEU H O 1
ATOM 7323 N N . HIS H 1 96 ? 87.381 123.146 109.783 1.00 48.18 96 HIS H N 1
ATOM 7324 C CA . HIS H 1 96 ? 87.079 123.498 108.401 1.00 47.49 96 HIS H CA 1
ATOM 7325 C C . HIS H 1 96 ? 87.699 122.520 107.412 1.00 57.07 96 HIS H C 1
ATOM 7326 O O . HIS H 1 96 ? 87.073 122.191 106.402 1.00 73.16 96 HIS H O 1
ATOM 7333 N N . GLU H 1 97 ? 88.924 122.056 107.663 1.00 50.42 97 GLU H N 1
ATOM 7334 C CA . GLU H 1 97 ? 89.554 121.120 106.735 1.00 51.41 97 GLU H CA 1
ATOM 7335 C C . GLU H 1 97 ? 88.835 119.777 106.725 1.00 56.62 97 GLU H C 1
ATOM 7336 O O . GLU H 1 97 ? 88.569 119.210 105.655 1.00 61.23 97 GLU H O 1
ATOM 7342 N N . LEU H 1 98 ? 88.504 119.255 107.906 1.00 47.44 98 LEU H N 1
ATOM 7343 C CA . LEU H 1 98 ? 87.734 118.021 107.939 1.00 44.98 98 LEU H CA 1
ATOM 7344 C C . LEU H 1 98 ? 86.377 118.185 107.266 1.00 57.64 98 LEU H C 1
ATOM 7345 O O . LEU H 1 98 ? 85.942 117.280 106.547 1.00 68.19 98 LEU H O 1
ATOM 7350 N N . LEU H 1 99 ? 85.711 119.325 107.455 1.00 45.78 99 LEU H N 1
ATOM 7351 C CA . LEU H 1 99 ? 84.438 119.556 106.787 1.00 41.34 99 LEU H CA 1
ATOM 7352 C C . LEU H 1 99 ? 84.598 119.634 105.271 1.00 46.39 99 LEU H C 1
ATOM 7353 O O . LEU H 1 99 ? 83.750 119.111 104.533 1.00 60.47 99 LEU H O 1
ATOM 7358 N N . GLN H 1 100 ? 85.669 120.275 104.795 1.00 43.61 100 GLN H N 1
ATOM 7359 C CA . GLN H 1 100 ? 85.967 120.271 103.367 1.00 43.71 100 GLN H CA 1
ATOM 7360 C C . GLN H 1 100 ? 86.085 118.854 102.843 1.00 52.79 100 GLN H C 1
ATOM 7361 O O . GLN H 1 100 ? 85.567 118.533 101.768 1.00 63.31 100 GLN H O 1
ATOM 7367 N N . MET H 1 101 ? 86.784 117.995 103.581 1.00 56.91 101 MET H N 1
ATOM 7368 C CA . MET H 1 101 ? 86.957 116.620 103.126 1.00 53.90 101 MET H CA 1
ATOM 7369 C C . MET H 1 101 ? 85.633 115.864 103.162 1.00 51.85 101 MET H C 1
ATOM 7370 O O . MET H 1 101 ? 85.393 114.965 102.349 1.00 58.02 101 MET H O 1
ATOM 7375 N N . VAL H 1 102 ? 84.757 116.217 104.105 1.00 48.97 102 VAL H N 1
ATOM 7376 C CA . VAL H 1 102 ? 83.450 115.566 104.184 1.00 47.11 102 VAL H CA 1
ATOM 7377 C C . VAL H 1 102 ? 82.568 115.920 102.995 1.00 44.16 102 VAL H C 1
ATOM 7378 O O . VAL H 1 102 ? 81.950 115.037 102.390 1.00 47.88 102 VAL H O 1
ATOM 7382 N N . ARG H 1 103 ? 82.491 117.200 102.634 1.00 47.21 103 ARG H N 1
ATOM 7383 C CA . ARG H 1 103 ? 81.535 117.651 101.628 1.00 50.01 103 ARG H CA 1
ATOM 7384 C C . ARG H 1 103 ? 82.072 117.588 100.203 1.00 54.31 103 ARG H C 1
ATOM 7385 O O . ARG H 1 103 ? 81.390 118.038 99.279 1.00 57.54 103 ARG H O 1
ATOM 7393 N N . ASP H 1 104 ? 83.262 117.053 100.004 1.00 66.44 104 ASP H N 1
ATOM 7394 C CA . ASP H 1 104 ? 83.793 116.905 98.659 1.00 70.19 104 ASP H CA 1
ATOM 7395 C C . ASP H 1 104 ? 83.408 115.544 98.081 1.00 73.14 104 ASP H C 1
ATOM 7396 O O . ASP H 1 104 ? 83.795 114.504 98.619 1.00 81.65 104 ASP H O 1
ATOM 7401 N N . PRO H 1 105 ? 82.640 115.520 96.988 1.00 69.23 105 PRO H N 1
ATOM 7402 C CA . PRO H 1 105 ? 82.232 114.234 96.405 1.00 73.22 105 PRO H CA 1
ATOM 7403 C C . PRO H 1 105 ? 83.268 113.644 95.462 1.00 78.56 105 PRO H C 1
ATOM 7404 O O . PRO H 1 105 ? 82.934 113.213 94.354 1.00 79.65 105 PRO H O 1
ATOM 7408 N N . THR H 1 106 ? 84.531 113.625 95.889 1.00 85.58 106 THR H N 1
ATOM 7409 C CA . THR H 1 106 ? 85.595 113.020 95.098 1.00 81.85 106 THR H CA 1
ATOM 7410 C C . THR H 1 106 ? 86.603 112.319 96.014 1.00 79.81 106 THR H C 1
ATOM 7411 O O . THR H 1 106 ? 87.626 111.813 95.540 1.00 81.51 106 THR H O 1
ATOM 7415 N N . VAL H 1 107 ? 86.266 112.127 97.284 1.00 68.36 107 VAL H N 1
ATOM 7416 C CA . VAL H 1 107 ? 87.232 111.768 98.314 1.00 69.11 107 VAL H CA 1
ATOM 7417 C C . VAL H 1 107 ? 87.131 110.274 98.605 1.00 74.94 107 VAL H C 1
ATOM 7418 O O . VAL H 1 107 ? 87.684 109.778 99.592 1.00 79.71 107 VAL H O 1
ATOM 7422 N N . LYS H 1 108 ? 86.436 109.539 97.733 1.00 76.94 108 LYS H N 1
ATOM 7423 C CA . LYS H 1 108 ? 86.074 108.152 98.012 1.00 73.72 108 LYS H CA 1
ATOM 7424 C C . LYS H 1 108 ? 85.216 108.109 99.267 1.00 77.18 108 LYS H C 1
ATOM 7425 O O . LYS H 1 108 ? 84.918 109.151 99.858 1.00 84.27 108 LYS H O 1
ATOM 7431 N N . ASP H 1 109 ? 84.783 106.923 99.674 1.00 71.37 109 ASP H N 1
ATOM 7432 C CA . ASP H 1 109 ? 83.775 106.859 100.720 1.00 71.95 109 ASP H CA 1
ATOM 7433 C C . ASP H 1 109 ? 84.336 106.464 102.081 1.00 73.98 109 ASP H C 1
ATOM 7434 O O . ASP H 1 109 ? 83.830 106.941 103.106 1.00 78.93 109 ASP H O 1
ATOM 7439 N N . SER H 1 110 ? 85.379 105.640 102.128 1.00 71.56 110 SER H N 1
ATOM 7440 C CA . SER H 1 110 ? 86.047 105.328 103.385 1.00 74.56 110 SER H CA 1
ATOM 7441 C C . SER H 1 110 ? 86.675 106.553 104.034 1.00 77.85 110 SER H C 1
ATOM 7442 O O . SER H 1 110 ? 86.593 106.715 105.257 1.00 80.02 110 SER H O 1
ATOM 7445 N N . SER H 1 111 ? 87.297 107.425 103.239 1.00 63.55 111 SER H N 1
ATOM 7446 C CA . SER H 1 111 ? 87.852 108.656 103.787 1.00 61.64 111 SER H CA 1
ATOM 7447 C C . SER H 1 111 ? 86.767 109.565 104.346 1.00 63.87 111 SER H C 1
ATOM 7448 O O . SER H 1 111 ? 86.960 110.171 105.404 1.00 72.91 111 SER H O 1
ATOM 7451 N N . ARG H 1 112 ? 85.628 109.681 103.660 1.00 54.18 112 ARG H N 1
ATOM 7452 C CA . ARG H 1 112 ? 84.534 110.484 104.195 1.00 59.56 112 ARG H CA 1
ATOM 7453 C C . ARG H 1 112 ? 84.027 109.905 105.508 1.00 64.20 112 ARG H C 1
ATOM 7454 O O . ARG H 1 112 ? 83.759 110.643 106.464 1.00 67.15 112 ARG H O 1
ATOM 7462 N N . LEU H 1 113 ? 83.886 108.579 105.573 1.00 64.76 113 LEU H N 1
ATOM 7463 C CA . LEU H 1 113 ? 83.463 107.963 106.826 1.00 56.60 113 LEU H CA 1
ATOM 7464 C C . LEU H 1 113 ? 84.446 108.262 107.949 1.00 65.68 113 LEU H C 1
ATOM 7465 O O . LEU H 1 113 ? 84.036 108.613 109.062 1.00 73.30 113 LEU H O 1
ATOM 7470 N N . SER H 1 114 ? 85.745 108.138 107.679 1.00 59.81 114 SER H N 1
ATOM 7471 C CA . SER H 1 114 ? 86.724 108.413 108.724 1.00 58.27 114 SER H CA 1
ATOM 7472 C C . SER H 1 114 ? 86.705 109.878 109.141 1.00 64.73 114 SER H C 1
ATOM 7473 O O . SER H 1 114 ? 86.866 110.186 110.328 1.00 70.26 114 SER H O 1
ATOM 7476 N N . ALA H 1 115 ? 86.508 110.792 108.190 1.00 50.01 115 ALA H N 1
ATOM 7477 C CA . ALA H 1 115 ? 86.418 1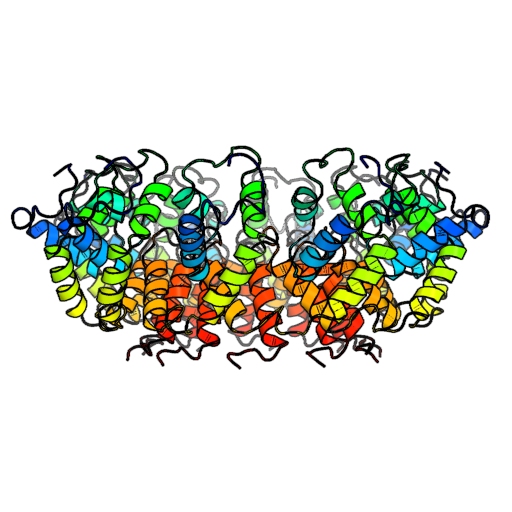12.206 108.534 1.00 46.25 115 ALA H CA 1
ATOM 7478 C C . ALA H 1 115 ? 85.219 112.473 109.432 1.00 53.41 115 ALA H C 1
ATOM 7479 O O . ALA H 1 115 ? 85.307 113.255 110.386 1.00 64.46 115 ALA H O 1
ATOM 7481 N N . ILE H 1 116 ? 84.083 111.835 109.139 1.00 49.57 116 ILE H N 1
ATOM 7482 C CA . ILE H 1 116 ? 82.916 111.977 110.009 1.00 48.25 116 ILE H CA 1
ATOM 7483 C C . ILE H 1 116 ? 83.227 111.428 111.395 1.00 58.52 116 ILE H C 1
ATOM 7484 O O . ILE H 1 116 ? 82.859 112.021 112.415 1.00 63.37 116 ILE H O 1
ATOM 7489 N N . LYS H 1 117 ? 83.933 110.296 111.452 1.00 74.85 117 LYS H N 1
ATOM 7490 C CA . LYS H 1 117 ? 84.315 109.721 112.740 1.00 70.34 117 LYS H CA 1
ATOM 7491 C C . LYS H 1 117 ? 85.147 110.699 113.557 1.00 73.76 117 LYS H C 1
ATOM 7492 O O . LYS H 1 117 ? 84.934 110.862 114.764 1.00 83.18 117 LYS H O 1
ATOM 7498 N N . GLU H 1 118 ? 86.117 111.349 112.918 1.00 69.80 118 GLU H N 1
ATOM 7499 C CA . GLU H 1 118 ? 87.023 112.208 113.673 1.00 69.50 118 GLU H CA 1
ATOM 7500 C C . GLU H 1 118 ? 86.354 113.516 114.063 1.00 77.91 118 GLU H C 1
ATOM 7501 O O . GLU H 1 118 ? 86.595 114.039 115.158 1.00 83.70 118 GLU H O 1
ATOM 7507 N N . LEU H 1 119 ? 85.502 114.060 113.193 1.00 66.46 119 LEU H N 1
ATOM 7508 C CA . LEU H 1 119 ? 84.699 115.206 113.600 1.00 58.98 119 LEU H CA 1
ATOM 7509 C C . LEU H 1 119 ? 83.788 114.838 114.761 1.00 67.07 119 LEU H C 1
ATOM 7510 O O . LEU H 1 119 ? 83.499 115.673 115.624 1.00 71.71 119 LEU H O 1
ATOM 7515 N N . ASN H 1 120 ? 83.331 113.588 114.802 1.00 69.72 120 ASN H N 1
ATOM 7516 C CA . ASN H 1 120 ? 82.517 113.111 115.909 1.00 67.05 120 ASN H CA 1
ATOM 7517 C C . ASN H 1 120 ? 83.330 113.079 117.194 1.00 68.73 120 ASN H C 1
ATOM 7518 O O . ASN H 1 120 ? 82.869 113.531 118.246 1.00 72.41 120 ASN H O 1
ATOM 7523 N N . VAL H 1 121 ? 84.543 112.541 117.111 1.00 70.18 121 VAL H N 1
ATOM 7524 C CA . VAL H 1 121 ? 85.401 112.362 118.277 1.00 68.22 121 VAL H CA 1
ATOM 7525 C C . VAL H 1 121 ? 85.804 113.716 118.848 1.00 72.13 121 VAL H C 1
ATOM 7526 O O . VAL H 1 121 ? 85.780 113.914 120.068 1.00 76.20 121 VAL H O 1
ATOM 7530 N N . LEU H 1 122 ? 86.172 114.656 117.977 1.00 80.89 122 LEU H N 1
ATOM 7531 C CA . LEU H 1 122 ? 86.660 115.952 118.437 1.00 80.49 122 LEU H CA 1
ATOM 7532 C C . LEU H 1 122 ? 85.622 116.712 119.249 1.00 79.23 122 LEU H C 1
ATOM 7533 O O . LEU H 1 122 ? 85.827 116.965 120.440 1.00 79.63 122 LEU H O 1
ATOM 7538 N N . ALA H 1 123 ? 84.503 117.075 118.627 1.00 80.15 123 ALA H N 1
ATOM 7539 C CA . ALA H 1 123 ? 83.582 118.000 119.273 1.00 83.52 123 ALA H CA 1
ATOM 7540 C C . ALA H 1 123 ? 82.523 117.288 120.104 1.00 87.02 123 ALA H C 1
ATOM 7541 O O . ALA H 1 123 ? 81.339 117.628 120.009 1.00 82.88 123 ALA H O 1
ATOM 7543 N N . GLU H 1 124 ? 82.947 116.321 120.928 1.00 91.97 124 GLU H N 1
ATOM 7544 C CA . GLU H 1 124 ? 82.130 115.660 121.948 1.00 90.99 124 GLU H CA 1
ATOM 7545 C C . GLU H 1 124 ? 80.670 115.508 121.535 1.00 95.57 124 GLU H C 1
ATOM 7546 O O . GLU H 1 124 ? 79.762 115.800 122.318 1.00 100.07 124 GLU H O 1
ATOM 7552 N N . ILE H 1 125 ? 80.433 115.036 120.314 1.00 99.62 125 ILE H N 1
ATOM 7553 C CA . ILE H 1 125 ? 79.125 115.178 119.688 1.00 97.49 125 ILE H CA 1
ATOM 7554 C C . ILE H 1 125 ? 78.446 113.813 119.685 1.00 90.40 125 ILE H C 1
ATOM 7555 O O . ILE H 1 125 ? 77.547 113.539 118.881 1.00 87.33 125 ILE H O 1
ATOM 7560 N N . THR H 1 126 ? 78.862 112.947 120.606 1.00 98.02 126 THR H N 1
ATOM 7561 C CA . THR H 1 126 ? 78.258 111.624 120.752 1.00 107.64 126 THR H CA 1
ATOM 7562 C C . THR H 1 126 ? 76.865 111.750 121.376 1.00 106.31 126 THR H C 1
ATOM 7563 O O . THR H 1 126 ? 76.637 111.445 122.548 1.00 103.37 126 THR H O 1
ATOM 7567 N N . PHE H 1 127 ? 75.931 112.239 120.555 1.00 107.01 127 PHE H N 1
ATOM 7568 C CA . PHE H 1 127 ? 74.534 112.440 120.928 1.00 102.82 127 PHE H CA 1
ATOM 7569 C C . PHE H 1 127 ? 74.378 113.508 122.005 1.00 103.65 127 PHE H C 1
ATOM 7570 O O . PHE H 1 127 ? 73.300 113.650 122.591 1.00 105.03 127 PHE H O 1
ATOM 7578 N N . VAL H 1 128 ? 75.435 114.269 122.269 1.00 106.18 128 VAL H N 1
ATOM 7579 C CA . VAL H 1 128 ? 75.384 115.312 123.287 1.00 105.60 128 VAL H CA 1
ATOM 7580 C C . VAL H 1 128 ? 75.933 116.629 122.752 1.00 103.20 128 VAL H C 1
ATOM 7581 O O . VAL H 1 128 ? 76.827 116.645 121.908 1.00 107.14 128 VAL H O 1
ATOM 7585 N N . GLN I 1 14 ? 134.368 115.814 83.268 1.00 129.95 14 GLN I N 1
ATOM 7586 C CA . GLN I 1 14 ? 134.403 114.435 83.737 1.00 130.26 14 GLN I CA 1
ATOM 7587 C C . GLN I 1 14 ? 133.145 113.676 83.338 1.00 130.73 14 GLN I C 1
ATOM 7588 O O . GLN I 1 14 ? 132.232 113.503 84.143 1.00 128.07 14 GLN I O 1
ATOM 7594 N N . GLU I 1 15 ? 133.104 113.223 82.085 1.00 141.89 15 GLU I N 1
ATOM 7595 C CA . GLU I 1 15 ? 132.002 112.418 81.574 1.00 141.49 15 GLU I CA 1
ATOM 7596 C C . GLU I 1 15 ? 132.255 110.925 81.758 1.00 143.89 15 GLU I C 1
ATOM 7597 O O . GLU I 1 15 ? 131.438 110.096 81.344 1.00 144.55 15 GLU I O 1
ATOM 7603 N N . PHE I 1 16 ? 133.380 110.570 82.377 1.00 141.39 16 PHE I N 1
ATOM 7604 C CA . PHE I 1 16 ? 133.700 109.181 82.678 1.00 140.81 16 PHE I CA 1
ATOM 7605 C C . PHE I 1 16 ? 133.165 108.806 84.054 1.00 140.61 16 PHE I C 1
ATOM 7606 O O . PHE I 1 16 ? 132.428 109.582 84.671 1.00 141.62 16 PHE I O 1
ATOM 7614 N N . ALA I 1 17 ? 133.523 107.620 84.542 1.00 130.37 17 ALA I N 1
ATOM 7615 C CA . ALA I 1 17 ? 133.203 107.238 85.910 1.00 125.73 17 ALA I CA 1
ATOM 7616 C C . ALA I 1 17 ? 134.492 107.109 86.708 1.00 128.53 17 ALA I C 1
ATOM 7617 O O . ALA I 1 17 ? 135.041 106.011 86.843 1.00 127.44 17 ALA I O 1
ATOM 7619 N N . ASP I 1 18 ? 134.979 108.227 87.244 1.00 138.42 18 ASP I N 1
ATOM 7620 C CA . ASP I 1 18 ? 136.273 108.275 87.908 1.00 138.35 18 ASP I CA 1
ATOM 7621 C C . ASP I 1 18 ? 136.099 108.670 89.364 1.00 138.67 18 ASP I C 1
ATOM 7622 O O . ASP I 1 18 ? 135.624 109.781 89.646 1.00 134.39 18 ASP I O 1
ATOM 7627 N N . PRO I 1 19 ? 136.444 107.802 90.313 1.00 134.78 19 PRO I N 1
ATOM 7628 C CA . PRO I 1 19 ? 136.369 108.191 91.725 1.00 130.99 19 PRO I CA 1
ATOM 7629 C C . PRO I 1 19 ? 137.343 109.301 92.091 1.00 130.77 19 PRO I C 1
ATOM 7630 O O . PRO I 1 19 ? 136.924 110.382 92.515 1.00 130.20 19 PRO I O 1
ATOM 7634 N N . HIS I 1 20 ? 138.640 109.065 91.905 1.00 124.48 20 HIS I N 1
ATOM 7635 C CA . HIS I 1 20 ? 139.640 110.018 92.372 1.00 122.53 20 HIS I CA 1
ATOM 7636 C C . HIS I 1 20 ? 139.998 111.020 91.285 1.00 122.13 20 HIS I C 1
ATOM 7637 O O . HIS I 1 20 ? 140.856 110.756 90.437 1.00 120.57 20 HIS I O 1
ATOM 7644 N N . PHE I 1 21 ? 139.331 112.171 91.316 1.00 123.88 21 PHE I N 1
ATOM 7645 C CA . PHE I 1 21 ? 139.693 113.323 90.502 1.00 120.03 21 PHE I CA 1
ATOM 7646 C C . PHE I 1 21 ? 139.516 114.583 91.337 1.00 120.77 21 PHE I C 1
ATOM 7647 O O . PHE I 1 21 ? 139.431 115.692 90.801 1.00 121.37 21 PHE I O 1
ATOM 7655 N N . ALA I 1 22 ? 139.463 114.415 92.656 1.00 120.23 22 ALA I N 1
ATOM 7656 C CA . ALA I 1 22 ? 139.242 115.514 93.577 1.00 119.39 22 ALA I CA 1
ATOM 7657 C C . ALA I 1 22 ? 140.487 116.395 93.666 1.00 119.94 22 ALA I C 1
ATOM 7658 O O . ALA I 1 22 ? 141.486 116.179 92.975 1.00 123.19 22 ALA I O 1
ATOM 7660 N N . ALA I 1 23 ? 140.413 117.414 94.523 1.00 121.86 23 ALA I N 1
ATOM 7661 C CA . ALA I 1 23 ? 141.415 118.457 94.733 1.00 124.15 23 ALA I CA 1
ATOM 7662 C C . ALA I 1 23 ? 141.557 119.374 93.525 1.00 125.70 23 ALA I C 1
ATOM 7663 O O . ALA I 1 23 ? 142.298 120.361 93.598 1.00 125.70 23 ALA I O 1
ATOM 7665 N N . ILE I 1 24 ? 140.874 119.087 92.423 1.00 119.74 24 ILE I N 1
ATOM 7666 C CA . ILE I 1 24 ? 140.767 120.000 91.294 1.00 118.47 24 ILE I CA 1
ATOM 7667 C C . ILE I 1 24 ? 139.406 120.676 91.272 1.00 122.30 24 ILE I C 1
ATOM 7668 O O . ILE I 1 24 ? 139.306 121.890 91.098 1.00 121.42 24 ILE I O 1
ATOM 7673 N N . ASN I 1 25 ? 138.347 119.892 91.453 1.00 117.85 25 ASN I N 1
ATOM 7674 C CA . ASN I 1 25 ? 136.991 120.389 91.656 1.00 114.34 25 ASN I CA 1
ATOM 7675 C C . ASN I 1 25 ? 136.649 120.132 93.119 1.00 110.76 25 ASN I C 1
ATOM 7676 O O . ASN I 1 25 ? 136.163 119.055 93.471 1.00 109.64 25 ASN I O 1
ATOM 7681 N N . GLN I 1 26 ? 136.911 121.120 93.973 1.00 104.84 26 GLN I N 1
ATOM 7682 C CA . GLN I 1 26 ? 136.736 120.925 95.406 1.00 103.37 26 GLN I CA 1
ATOM 7683 C C . GLN I 1 26 ? 135.579 121.752 95.947 1.00 105.99 26 GLN I C 1
ATOM 7684 O O . GLN I 1 26 ? 134.889 121.322 96.876 1.00 109.59 26 GLN I O 1
ATOM 7690 N N . LYS I 1 27 ? 135.363 122.941 95.391 1.00 98.68 27 LYS I N 1
ATOM 7691 C CA . LYS I 1 27 ? 134.222 123.749 95.799 1.00 99.64 27 LYS I CA 1
ATOM 7692 C C . LYS I 1 27 ? 132.894 123.128 95.387 1.00 102.17 27 LYS I C 1
ATOM 7693 O O . LYS I 1 27 ? 131.910 123.262 96.123 1.00 101.53 27 LYS I O 1
ATOM 7699 N N . ARG I 1 28 ? 132.841 122.443 94.246 1.00 94.85 28 ARG I N 1
ATOM 7700 C CA . ARG I 1 28 ? 131.624 121.753 93.835 1.00 88.21 28 ARG I CA 1
ATOM 7701 C C . ARG I 1 28 ? 131.312 120.583 94.765 1.00 87.60 28 ARG I C 1
ATOM 7702 O O . ARG I 1 28 ? 130.149 120.346 95.103 1.00 97.53 28 ARG I O 1
ATOM 7710 N N . PHE I 1 29 ? 132.342 119.850 95.194 1.00 87.29 29 PHE I N 1
ATOM 7711 C CA . PHE I 1 29 ? 132.123 118.753 96.129 1.00 86.74 29 PHE I CA 1
ATOM 7712 C C . PHE I 1 29 ? 131.614 119.223 97.482 1.00 86.86 29 PHE I C 1
ATOM 7713 O O . PHE I 1 29 ? 130.962 118.441 98.179 1.00 95.30 29 PHE I O 1
ATOM 7721 N N . ASP I 1 30 ? 131.897 120.463 97.878 1.00 80.29 30 ASP I N 1
ATOM 7722 C CA . ASP I 1 30 ? 131.385 120.942 99.155 1.00 82.26 30 ASP I CA 1
ATOM 7723 C C . ASP I 1 30 ? 129.899 121.266 99.075 1.00 87.40 30 ASP I C 1
ATOM 7724 O O . ASP I 1 30 ? 129.150 120.989 100.018 1.00 90.10 30 ASP I O 1
ATOM 7729 N N . LEU I 1 31 ? 129.457 121.852 97.960 1.00 79.03 31 LEU I N 1
ATOM 7730 C CA . LEU I 1 31 ? 128.033 122.115 97.779 1.00 78.55 31 LEU I CA 1
ATOM 7731 C C . LEU I 1 31 ? 127.239 120.816 97.775 1.00 75.94 31 LEU I C 1
ATOM 7732 O O . LEU I 1 31 ? 126.175 120.721 98.398 1.00 75.85 31 LEU I O 1
ATOM 7737 N N . TYR I 1 32 ? 127.751 119.800 97.080 1.00 73.50 32 TYR I N 1
ATOM 7738 C CA . TYR I 1 32 ? 127.098 118.497 97.049 1.00 72.48 32 TYR I CA 1
ATOM 7739 C C . TYR I 1 32 ? 127.021 117.892 98.444 1.00 76.26 32 TYR I C 1
ATOM 7740 O O . TYR I 1 32 ? 125.973 117.389 98.860 1.00 89.87 32 TYR I O 1
ATOM 7749 N N . ILE I 1 33 ? 128.124 117.950 99.190 1.00 61.34 33 ILE I N 1
ATOM 7750 C CA . ILE I 1 33 ? 128.141 117.363 100.527 1.00 58.79 33 ILE I CA 1
ATOM 7751 C C . ILE I 1 33 ? 127.149 118.076 101.434 1.00 67.64 33 ILE I C 1
ATOM 7752 O O . ILE I 1 33 ? 126.417 117.442 102.199 1.00 83.36 33 ILE I O 1
ATOM 7757 N N . ASP I 1 34 ? 127.100 119.407 101.359 1.00 68.72 34 ASP I N 1
ATOM 7758 C CA . ASP I 1 34 ? 126.188 120.148 102.225 1.00 74.60 34 ASP I CA 1
ATOM 7759 C C . ASP I 1 34 ? 124.731 119.879 101.863 1.00 77.74 34 ASP I C 1
ATOM 7760 O O . ASP I 1 34 ? 123.895 119.642 102.746 1.00 75.54 34 ASP I O 1
ATOM 7765 N N . LEU I 1 35 ? 124.405 119.906 100.567 1.00 70.44 35 LEU I N 1
ATOM 7766 C CA . LEU I 1 35 ? 123.030 119.648 100.154 1.00 64.81 35 LEU I CA 1
ATOM 7767 C C . LEU I 1 35 ? 122.604 118.233 100.511 1.00 66.75 35 LEU I C 1
ATOM 7768 O O . LEU I 1 35 ? 121.444 117.998 100.865 1.00 73.29 35 LEU I O 1
ATOM 7773 N N . ARG I 1 36 ? 123.525 117.273 100.429 1.00 58.77 36 ARG I N 1
ATOM 7774 C CA . ARG I 1 36 ? 123.177 115.905 100.785 1.00 57.66 36 ARG I CA 1
ATOM 7775 C C . ARG I 1 36 ? 123.023 115.748 102.291 1.00 63.19 36 ARG I C 1
ATOM 7776 O O . ARG I 1 36 ? 122.110 115.058 102.758 1.00 71.31 36 ARG I O 1
ATOM 7784 N N . VAL I 1 37 ? 123.900 116.384 103.070 1.00 58.72 37 VAL I N 1
ATOM 7785 C CA . VAL I 1 37 ? 123.841 116.239 104.520 1.00 56.96 37 VAL I CA 1
ATOM 7786 C C . VAL I 1 37 ? 122.605 116.927 105.076 1.00 64.07 37 VAL I C 1
ATOM 7787 O O . VAL I 1 37 ? 122.099 116.554 106.140 1.00 71.21 37 VAL I O 1
ATOM 7791 N N . GLN I 1 38 ? 122.101 117.948 104.378 1.00 75.24 38 GLN I N 1
ATOM 7792 C CA . GLN I 1 38 ? 120.848 118.547 104.818 1.00 74.43 38 GLN I CA 1
ATOM 7793 C C . GLN I 1 38 ? 119.687 117.578 104.661 1.00 69.14 38 GLN I C 1
ATOM 7794 O O . GLN I 1 38 ? 118.691 117.694 105.381 1.00 69.18 38 GLN I O 1
ATOM 7800 N N . GLY I 1 39 ? 119.801 116.616 103.753 1.00 54.03 39 GLY I N 1
ATOM 7801 C CA . GLY I 1 39 ? 118.852 115.527 103.652 1.00 47.87 39 GLY I CA 1
ATOM 7802 C C . GLY I 1 39 ? 118.181 115.361 102.309 1.00 49.77 39 GLY I C 1
ATOM 7803 O O . GLY I 1 39 ? 117.487 114.354 102.114 1.00 56.90 39 GLY I O 1
ATOM 7804 N N . TYR I 1 40 ? 118.338 116.283 101.363 1.00 55.25 40 TYR I N 1
ATOM 7805 C CA . TYR I 1 40 ? 117.658 116.113 100.087 1.00 57.50 40 TYR I CA 1
ATOM 7806 C C . TYR I 1 40 ? 118.248 114.935 99.331 1.00 54.56 40 TYR I C 1
ATOM 7807 O O . TYR I 1 40 ? 119.396 114.544 99.551 1.00 65.57 40 TYR I O 1
ATOM 7816 N N . SER I 1 41 ? 117.445 114.360 98.444 1.00 61.70 41 SER I N 1
ATOM 7817 C CA . SER I 1 41 ? 117.803 113.106 97.808 1.00 68.49 41 SER I CA 1
ATOM 7818 C C . SER I 1 41 ? 118.964 113.291 96.840 1.00 73.04 41 SER I C 1
ATOM 7819 O O . SER I 1 41 ? 119.333 114.406 96.466 1.00 75.93 41 SER I O 1
ATOM 7822 N N . SER I 1 42 ? 119.536 112.164 96.429 1.00 80.36 42 SER I N 1
ATOM 7823 C CA . SER I 1 42 ? 120.517 112.151 95.360 1.00 79.76 42 SER I CA 1
ATOM 7824 C C . SER I 1 42 ? 119.802 112.261 94.019 1.00 85.80 42 SER I C 1
ATOM 7825 O O . SER I 1 42 ? 118.647 112.691 93.933 1.00 91.68 42 SER I O 1
ATOM 7828 N N . TRP I 1 43 ? 120.521 111.910 92.954 1.00 90.83 43 TRP I N 1
ATOM 7829 C CA . TRP I 1 43 ? 120.018 112.027 91.590 1.00 92.11 43 TRP I CA 1
ATOM 7830 C C . TRP I 1 43 ? 119.860 113.485 91.198 1.00 92.43 43 TRP I C 1
ATOM 7831 O O . TRP I 1 43 ? 120.560 113.955 90.297 1.00 100.15 43 TRP I O 1
ATOM 7842 N N . ARG I 1 44 ? 118.950 114.218 91.843 1.00 90.98 44 ARG I N 1
ATOM 7843 C CA . ARG I 1 44 ? 118.715 115.574 91.370 1.00 91.60 44 ARG I CA 1
ATOM 7844 C C . ARG I 1 44 ? 119.892 116.474 91.723 1.00 94.67 44 ARG I C 1
ATOM 7845 O O . ARG I 1 44 ? 120.320 117.293 90.904 1.00 99.51 44 ARG I O 1
ATOM 7853 N N . VAL I 1 45 ? 120.417 116.350 92.946 1.00 82.98 45 VAL I N 1
ATOM 7854 C CA . VAL I 1 45 ? 121.538 117.189 93.368 1.00 82.22 45 VAL I CA 1
ATOM 7855 C C . VAL I 1 45 ? 122.663 117.119 92.345 1.00 82.53 45 VAL I C 1
ATOM 7856 O O . VAL I 1 45 ? 123.372 118.106 92.101 1.00 88.49 45 VAL I O 1
ATOM 7860 N N . PHE I 1 46 ? 122.819 115.963 91.703 1.00 86.57 46 PHE I N 1
ATOM 7861 C CA . PHE I 1 46 ? 123.742 115.831 90.588 1.00 83.79 46 PHE I CA 1
ATOM 7862 C C . PHE I 1 46 ? 123.342 116.750 89.443 1.00 89.63 46 PHE I C 1
ATOM 7863 O O . PHE I 1 46 ? 124.201 117.407 88.851 1.00 95.23 46 PHE I O 1
ATOM 7871 N N . ARG I 1 47 ? 122.049 116.818 89.124 1.00 89.94 47 ARG I N 1
ATOM 7872 C CA . ARG I 1 47 ? 121.587 117.720 88.075 1.00 89.76 47 ARG I CA 1
ATOM 7873 C C . ARG I 1 47 ? 121.890 119.165 88.445 1.00 90.64 47 ARG I C 1
ATOM 7874 O O . ARG I 1 47 ? 122.276 119.970 87.592 1.00 93.63 47 ARG I O 1
ATOM 7882 N N . ALA I 1 48 ? 121.712 119.496 89.720 1.00 82.64 48 ALA I N 1
ATOM 7883 C CA . ALA I 1 48 ? 121.894 120.853 90.214 1.00 80.84 48 ALA I CA 1
ATOM 7884 C C . ALA I 1 48 ? 123.340 121.307 90.117 1.00 90.57 48 ALA I C 1
ATOM 7885 O O . ALA I 1 48 ? 123.622 122.395 89.606 1.00 93.74 48 ALA I O 1
ATOM 7887 N N . ILE I 1 49 ? 124.262 120.488 90.613 1.00 85.89 49 ILE I N 1
ATOM 7888 C CA . ILE I 1 49 ? 125.631 120.954 90.798 1.00 82.08 49 ILE I CA 1
ATOM 7889 C C . ILE I 1 49 ? 126.493 120.596 89.593 1.00 84.87 49 ILE I C 1
ATOM 7890 O O . ILE I 1 49 ? 127.420 121.335 89.243 1.00 86.40 49 ILE I O 1
ATOM 7895 N N . TRP I 1 50 ? 126.174 119.493 88.915 1.00 84.40 50 TRP I N 1
ATOM 7896 C CA . TRP I 1 50 ? 126.962 119.054 87.770 1.00 85.29 50 TRP I CA 1
ATOM 7897 C C . TRP I 1 50 ? 126.190 119.207 86.466 1.00 84.65 50 TRP I C 1
ATOM 7898 O O . TRP I 1 50 ? 126.443 118.482 85.502 1.00 83.49 50 TRP I O 1
ATOM 7909 N N . GLY I 1 51 ? 125.248 120.143 86.422 1.00 93.40 51 GLY I N 1
ATOM 7910 C CA . GLY I 1 51 ? 124.567 120.451 85.182 1.00 95.88 51 GLY I CA 1
ATOM 7911 C C . GLY I 1 51 ? 123.739 119.287 84.673 1.00 98.64 51 GLY I C 1
ATOM 7912 O O . GLY I 1 51 ? 123.227 118.463 85.434 1.00 99.40 51 GLY I O 1
ATOM 7913 N N . GLU I 1 52 ? 123.615 119.216 83.348 1.00 105.08 52 GLU I N 1
ATOM 7914 C CA . GLU I 1 52 ? 122.815 118.196 82.682 1.00 101.24 52 GLU I CA 1
ATOM 7915 C C . GLU I 1 52 ? 123.667 117.053 82.143 1.00 101.85 52 GLU I C 1
ATOM 7916 O O . GLU I 1 52 ? 123.378 116.516 81.068 1.00 100.79 52 GLU I O 1
ATOM 7922 N N . GLU I 1 53 ? 124.716 116.669 82.870 1.00 112.40 53 GLU I N 1
ATOM 7923 C CA . GLU I 1 53 ? 125.578 115.567 82.459 1.00 111.69 53 GLU I CA 1
ATOM 7924 C C . GLU I 1 53 ? 124.900 114.221 82.680 1.00 111.47 53 GLU I C 1
ATOM 7925 O O . GLU I 1 53 ? 125.544 113.173 82.575 1.00 112.50 53 GLU I O 1
ATOM 7931 N N . HIS I 1 54 ? 123.607 114.238 82.991 1.00 116.23 54 HIS I N 1
ATOM 7932 C CA . HIS I 1 54 ? 122.859 113.006 83.166 1.00 116.75 54 HIS I CA 1
ATOM 7933 C C . HIS I 1 54 ? 122.743 112.256 81.844 1.00 116.75 54 HIS I C 1
ATOM 7934 O O . HIS I 1 54 ? 122.861 112.829 80.758 1.00 116.46 54 HIS I O 1
ATOM 7941 N N . MET I 1 55 ? 122.517 110.947 81.956 1.00 126.46 55 MET I N 1
ATOM 7942 C CA . MET I 1 55 ? 122.392 110.048 80.809 1.00 125.78 55 MET I CA 1
ATOM 7943 C C . MET I 1 55 ? 123.647 110.048 79.940 1.00 127.73 55 MET I C 1
ATOM 7944 O O . MET I 1 55 ? 123.586 109.709 78.754 1.00 128.59 55 MET I O 1
ATOM 7949 N N . ASP I 1 56 ? 124.791 110.430 80.512 1.00 132.20 56 ASP I N 1
ATOM 7950 C CA . ASP I 1 56 ? 126.063 110.339 79.805 1.00 132.15 56 ASP I CA 1
ATOM 7951 C C . ASP I 1 56 ? 126.355 108.879 79.479 1.00 132.03 56 ASP I C 1
ATOM 7952 O O . ASP I 1 56 ? 126.467 108.504 78.308 1.00 130.51 56 ASP I O 1
ATOM 7957 N N . GLY I 1 57 ? 126.478 108.055 80.513 1.00 125.82 57 GLY I N 1
ATOM 7958 C CA . GLY I 1 57 ? 126.437 106.622 80.371 1.00 124.25 57 GLY I CA 1
ATOM 7959 C C . GLY I 1 57 ? 125.285 106.093 81.195 1.00 124.14 57 GLY I C 1
ATOM 7960 O O . GLY I 1 57 ? 124.117 106.403 80.943 1.00 122.91 57 GLY I O 1
ATOM 7961 N N . PRO I 1 58 ? 125.588 105.282 82.195 1.00 120.76 58 PRO I N 1
ATOM 7962 C CA . PRO I 1 58 ? 124.595 105.018 83.240 1.00 121.11 58 PRO I CA 1
ATOM 7963 C C . PRO I 1 58 ? 124.656 106.098 84.309 1.00 120.61 58 PRO I C 1
ATOM 7964 O O . PRO I 1 58 ? 125.680 106.252 84.982 1.00 121.07 58 PRO I O 1
ATOM 7968 N N . ALA I 1 59 ? 123.572 106.862 84.464 1.00 111.36 59 ALA I N 1
ATOM 7969 C CA . ALA I 1 59 ? 123.578 107.959 85.425 1.00 109.11 59 ALA I CA 1
ATOM 7970 C C . ALA I 1 59 ? 123.770 107.456 86.848 1.00 112.20 59 ALA I C 1
ATOM 7971 O O . ALA I 1 59 ? 124.528 108.055 87.622 1.00 113.69 59 ALA I O 1
ATOM 7973 N N . GLN I 1 60 ? 123.097 106.362 87.210 1.00 105.54 60 GLN I N 1
ATOM 7974 C CA . GLN I 1 60 ? 123.273 105.793 88.541 1.00 102.34 60 GLN I CA 1
ATOM 7975 C C . GLN I 1 60 ? 124.717 105.367 88.766 1.00 103.65 60 GLN I C 1
ATOM 7976 O O . GLN I 1 60 ? 125.238 105.477 89.882 1.00 105.59 60 GLN I O 1
ATOM 7982 N N . ALA I 1 61 ? 125.382 104.888 87.712 1.00 99.63 61 ALA I N 1
ATOM 7983 C CA . ALA I 1 61 ? 126.778 104.488 87.837 1.00 99.85 61 ALA I CA 1
ATOM 7984 C C . ALA I 1 61 ? 127.656 105.672 88.218 1.00 100.96 61 ALA I C 1
ATOM 7985 O O . ALA I 1 61 ? 128.433 105.596 89.173 1.00 101.80 61 ALA I O 1
ATOM 7987 N N . ARG I 1 62 ? 127.538 106.785 87.496 1.00 96.02 62 ARG I N 1
ATOM 7988 C CA . ARG I 1 62 ? 128.339 107.955 87.836 1.00 95.15 62 ARG I CA 1
ATOM 7989 C C . ARG I 1 62 ? 127.980 108.483 89.220 1.00 95.67 62 ARG I C 1
ATOM 7990 O O . ARG I 1 62 ? 128.863 108.880 89.995 1.00 100.08 62 ARG I O 1
ATOM 7998 N N . ILE I 1 63 ? 126.687 108.478 89.553 1.00 88.26 63 ILE I N 1
ATOM 7999 C CA . ILE I 1 63 ? 126.250 109.013 90.838 1.00 87.13 63 ILE I CA 1
ATOM 8000 C C . ILE I 1 63 ? 126.856 108.219 91.988 1.00 88.83 63 ILE I C 1
ATOM 8001 O O . ILE I 1 63 ? 127.480 108.788 92.891 1.00 90.29 63 ILE I O 1
ATOM 8006 N N . PHE I 1 64 ? 126.725 106.891 91.961 1.00 94.45 64 PHE I N 1
ATOM 8007 C CA . PHE I 1 64 ? 127.265 106.113 93.070 1.00 96.08 64 PHE I CA 1
ATOM 8008 C C . PHE I 1 64 ? 128.774 105.937 92.956 1.00 98.70 64 PHE I C 1
ATOM 8009 O O . PHE I 1 64 ? 129.414 105.485 93.911 1.00 98.07 64 PHE I O 1
ATOM 8017 N N . ALA I 1 65 ? 129.363 106.287 91.812 1.00 94.12 65 ALA I N 1
ATOM 8018 C CA . ALA I 1 65 ? 130.816 106.314 91.728 1.00 89.19 65 ALA I CA 1
ATOM 8019 C C . ALA I 1 65 ? 131.363 107.521 92.467 1.00 88.95 65 ALA I C 1
ATOM 8020 O O . ALA I 1 65 ? 132.358 107.421 93.194 1.00 94.07 65 ALA I O 1
ATOM 8022 N N . MET I 1 66 ? 130.712 108.675 92.305 1.00 84.86 66 MET I N 1
ATOM 8023 C CA . MET I 1 66 ? 131.117 109.841 93.082 1.00 85.83 66 MET I CA 1
ATOM 8024 C C . MET I 1 66 ? 130.665 109.718 94.532 1.00 82.18 66 MET I C 1
ATOM 8025 O O . MET I 1 66 ? 131.209 110.393 95.412 1.00 82.51 66 MET I O 1
ATOM 8030 N N . GLU I 1 67 ? 129.685 108.854 94.799 1.00 82.80 67 GLU I N 1
ATOM 8031 C CA . GLU I 1 67 ? 129.223 108.571 96.150 1.00 86.09 67 GLU I CA 1
ATOM 8032 C C . GLU I 1 67 ? 130.185 107.676 96.932 1.00 84.68 67 GLU I C 1
ATOM 8033 O O . GLU I 1 67 ? 129.933 107.390 98.109 1.00 86.73 67 GLU I O 1
ATOM 8039 N N . SER I 1 68 ? 131.274 107.221 96.307 1.00 84.45 68 SER I N 1
ATOM 8040 C CA . SER I 1 68 ? 132.184 106.271 96.936 1.00 82.42 68 SER I CA 1
ATOM 8041 C C . SER I 1 68 ? 133.599 106.814 97.097 1.00 86.99 68 SER I C 1
ATOM 8042 O O . SER I 1 68 ? 134.522 106.031 97.345 1.00 89.68 68 SER I O 1
ATOM 8045 N N . ASN I 1 69 ? 133.798 108.117 96.954 1.00 99.07 69 ASN I N 1
ATOM 8046 C CA . ASN I 1 69 ? 135.132 108.674 97.104 1.00 98.81 69 ASN I CA 1
ATOM 8047 C C . ASN I 1 69 ? 135.556 108.627 98.570 1.00 97.04 69 ASN I C 1
ATOM 8048 O O . ASN I 1 69 ? 134.759 108.956 99.455 1.00 100.75 69 ASN I O 1
ATOM 8053 N N . PRO I 1 70 ? 136.790 108.214 98.863 1.00 91.37 70 PRO I N 1
ATOM 8054 C CA . PRO I 1 70 ? 137.284 108.342 100.241 1.00 92.08 70 PRO I CA 1
ATOM 8055 C C . PRO I 1 70 ? 137.227 109.767 100.751 1.00 93.77 70 PRO I C 1
ATOM 8056 O O . PRO I 1 70 ? 136.832 109.991 101.904 1.00 97.90 70 PRO I O 1
ATOM 8060 N N . TYR I 1 71 ? 137.583 110.740 99.910 1.00 94.00 71 TYR I N 1
ATOM 8061 C CA . TYR I 1 71 ? 137.416 112.145 100.265 1.00 94.93 71 TYR I CA 1
ATOM 8062 C C . TYR I 1 71 ? 135.960 112.452 100.579 1.00 99.84 71 TYR I C 1
ATOM 8063 O O . TYR I 1 71 ? 135.644 113.069 101.608 1.00 98.90 71 TYR I O 1
ATOM 8072 N N . TYR I 1 72 ? 135.054 112.032 99.691 1.00 95.82 72 TYR I N 1
ATOM 8073 C CA . TYR I 1 72 ? 133.634 112.188 99.967 1.00 87.84 72 TYR I CA 1
ATOM 8074 C C . TYR I 1 72 ? 133.300 111.602 101.326 1.00 86.81 72 TYR I C 1
ATOM 8075 O O . TYR I 1 72 ? 132.999 112.339 102.262 1.00 88.22 72 TYR I O 1
ATOM 8084 N N . ARG I 1 73 ? 133.492 110.291 101.481 1.00 91.79 73 ARG I N 1
ATOM 8085 C CA . ARG I 1 73 ? 133.081 109.598 102.697 1.00 90.63 73 ARG I CA 1
ATOM 8086 C C . ARG I 1 73 ? 133.579 110.309 103.953 1.00 94.98 73 ARG I C 1
ATOM 8087 O O . ARG I 1 73 ? 132.809 110.544 104.890 1.00 98.20 73 ARG I O 1
ATOM 8095 N N . LYS I 1 74 ? 134.861 110.689 103.981 1.00 92.42 74 LYS I N 1
ATOM 8096 C CA . LYS I 1 74 ? 135.397 111.309 105.191 1.00 87.48 74 LYS I CA 1
ATOM 8097 C C . LYS I 1 74 ? 134.757 112.671 105.448 1.00 90.62 74 LYS I C 1
ATOM 8098 O O . LYS I 1 74 ? 134.332 112.965 106.575 1.00 94.56 74 LYS I O 1
ATOM 8104 N N . GLN I 1 75 ? 134.654 113.517 104.415 1.00 91.23 75 GLN I N 1
ATOM 8105 C CA . GLN I 1 75 ? 134.071 114.838 104.636 1.00 92.84 75 GLN I CA 1
ATOM 8106 C C . GLN I 1 75 ? 132.584 114.752 104.959 1.00 92.64 75 GLN I C 1
ATOM 8107 O O . GLN I 1 75 ? 132.083 115.518 105.790 1.00 92.52 75 GLN I O 1
ATOM 8113 N N . PHE I 1 76 ? 131.866 113.837 104.306 1.00 80.66 76 PHE I N 1
ATOM 8114 C CA . PHE I 1 76 ? 130.453 113.631 104.589 1.00 78.24 76 PHE I CA 1
ATOM 8115 C C . PHE I 1 76 ? 130.247 113.192 106.028 1.00 75.25 76 PHE I C 1
ATOM 8116 O O . PHE I 1 76 ? 129.367 113.710 106.719 1.00 80.74 76 PHE I O 1
ATOM 8124 N N . LYS I 1 77 ? 131.054 112.241 106.503 1.00 78.57 77 LYS I N 1
ATOM 8125 C CA . LYS I 1 77 ? 130.930 111.805 107.889 1.00 82.91 77 LYS I CA 1
ATOM 8126 C C . LYS I 1 77 ? 131.218 112.952 108.848 1.00 84.69 77 LYS I C 1
ATOM 8127 O O . LYS I 1 77 ? 130.503 113.144 109.838 1.00 81.65 77 LYS I O 1
ATOM 8133 N N . ALA I 1 78 ? 132.262 113.736 108.562 1.00 87.98 78 ALA I N 1
ATOM 8134 C CA . ALA I 1 78 ? 132.609 114.849 109.443 1.00 85.93 78 ALA I CA 1
ATOM 8135 C C . ALA I 1 78 ? 131.481 115.872 109.513 1.00 86.63 78 ALA I C 1
ATOM 8136 O O . ALA I 1 78 ? 131.046 116.264 110.604 1.00 87.05 78 ALA I O 1
ATOM 8138 N N . LYS I 1 79 ? 130.984 116.309 108.352 1.00 83.57 79 LYS I N 1
ATOM 8139 C CA . LYS I 1 79 ? 129.927 117.315 108.329 1.00 82.42 79 LYS I CA 1
ATOM 8140 C C . LYS I 1 79 ? 128.631 116.776 108.915 1.00 86.58 79 LYS I C 1
ATOM 8141 O O . LYS I 1 79 ? 127.862 117.521 109.532 1.00 90.17 79 LYS I O 1
ATOM 8147 N N . LEU I 1 80 ? 128.369 115.482 108.731 1.00 83.42 80 LEU I N 1
ATOM 8148 C CA . LEU I 1 80 ? 127.148 114.890 109.258 1.00 80.91 80 LEU I CA 1
ATOM 8149 C C . LEU I 1 80 ? 127.201 114.819 110.776 1.00 79.12 80 LEU I C 1
ATOM 8150 O O . LEU I 1 80 ? 126.214 115.117 111.456 1.00 74.34 80 LEU I O 1
ATOM 8155 N N . ASN I 1 81 ? 128.354 114.442 111.328 1.00 84.58 81 ASN I N 1
ATOM 8156 C CA . ASN I 1 81 ? 128.495 114.388 112.776 1.00 83.51 81 ASN I CA 1
ATOM 8157 C C . ASN I 1 81 ? 128.649 115.766 113.402 1.00 82.18 81 ASN I C 1
ATOM 8158 O O . ASN I 1 81 ? 128.470 115.897 114.617 1.00 79.78 81 ASN I O 1
ATOM 8163 N N . ALA I 1 82 ? 128.973 116.791 112.612 1.00 85.62 82 ALA I N 1
ATOM 8164 C CA . ALA I 1 82 ? 129.147 118.137 113.138 1.00 89.22 82 ALA I CA 1
ATOM 8165 C C . ALA I 1 82 ? 127.863 118.953 113.191 1.00 87.88 82 ALA I C 1
ATOM 8166 O O . ALA I 1 82 ? 127.888 120.073 113.711 1.00 82.12 82 ALA I O 1
ATOM 8168 N N . THR I 1 83 ? 126.750 118.433 112.677 1.00 84.01 83 THR I N 1
ATOM 8169 C CA . THR I 1 83 ? 125.500 119.185 112.648 1.00 80.80 83 THR I CA 1
ATOM 8170 C C . THR I 1 83 ? 124.643 118.810 113.852 1.00 83.13 83 THR I C 1
ATOM 8171 O O . THR I 1 83 ? 124.352 117.630 114.071 1.00 84.60 83 THR I O 1
ATOM 8175 N N . LYS I 1 84 ? 124.240 119.813 114.629 1.00 82.72 84 LYS I N 1
ATOM 8176 C CA . LYS I 1 84 ? 123.411 119.569 115.800 1.00 84.18 84 LYS I CA 1
ATOM 8177 C C . LYS I 1 84 ? 122.033 119.074 115.373 1.00 87.03 84 LYS I C 1
ATOM 8178 O O . LYS I 1 84 ? 121.532 119.419 114.300 1.00 88.63 84 LYS I O 1
ATOM 8184 N N . THR I 1 85 ? 121.413 118.256 116.226 1.00 82.90 85 THR I N 1
ATOM 8185 C CA . THR I 1 85 ? 120.105 117.700 115.901 1.00 80.42 85 THR I CA 1
ATOM 8186 C C . THR I 1 85 ? 118.999 118.703 116.201 1.00 82.52 85 THR I C 1
ATOM 8187 O O . THR I 1 85 ? 118.005 118.371 116.853 1.00 81.95 85 THR I O 1
ATOM 8191 N N . SER I 1 86 ? 119.172 119.938 115.721 1.00 83.64 86 SER I N 1
ATOM 8192 C CA . SER I 1 86 ? 118.099 120.926 115.761 1.00 78.39 86 SER I CA 1
ATOM 8193 C C . SER I 1 86 ? 118.045 121.718 114.461 1.00 76.88 86 SER I C 1
ATOM 8194 O O . SER I 1 86 ? 117.164 122.570 114.305 1.00 78.21 86 SER I O 1
ATOM 8197 N N . ASP I 1 87 ? 118.971 121.470 113.538 1.00 79.98 87 ASP I N 1
ATOM 8198 C CA . ASP I 1 87 ? 118.879 121.976 112.183 1.00 82.46 87 ASP I CA 1
ATOM 8199 C C . ASP I 1 87 ? 118.332 120.922 111.233 1.00 81.75 87 ASP I C 1
ATOM 8200 O O . ASP I 1 87 ? 118.197 121.193 110.036 1.00 79.89 87 ASP I O 1
ATOM 8205 N N . LEU I 1 88 ? 118.006 119.732 111.735 1.00 71.54 88 LEU I N 1
ATOM 8206 C CA . LEU I 1 88 ? 117.415 118.673 110.927 1.00 69.70 88 LEU I CA 1
ATOM 8207 C C . LEU I 1 88 ? 115.934 118.518 111.253 1.00 70.41 88 LEU I C 1
ATOM 8208 O O . LEU I 1 88 ? 115.095 118.591 110.353 1.00 66.21 88 LEU I O 1
ATOM 8213 N N . TRP I 1 89 ? 115.586 118.307 112.520 1.00 60.97 89 TRP I N 1
ATOM 8214 C CA . TRP I 1 89 ? 114.196 118.150 112.936 1.00 55.26 89 TRP I CA 1
ATOM 8215 C C . TRP I 1 89 ? 113.958 118.947 114.211 1.00 60.31 89 TRP I C 1
ATOM 8216 O O . TRP I 1 89 ? 114.404 118.548 115.290 1.00 69.30 89 TRP I O 1
ATOM 8227 N N . ASN I 1 90 ? 113.249 120.064 114.081 1.00 64.32 90 ASN I N 1
ATOM 8228 C CA . ASN I 1 90 ? 112.744 120.852 115.190 1.00 63.01 90 ASN I CA 1
ATOM 8229 C C . ASN I 1 90 ? 111.235 120.971 115.028 1.00 70.82 90 ASN I C 1
ATOM 8230 O O . ASN I 1 90 ? 110.732 120.867 113.903 1.00 73.70 90 ASN I O 1
ATOM 8235 N N . PRO I 1 91 ? 110.481 121.182 116.126 1.00 75.59 91 PRO I N 1
ATOM 8236 C CA . PRO I 1 91 ? 109.023 120.983 116.073 1.00 67.68 91 PRO I CA 1
ATOM 8237 C C . PRO I 1 91 ? 108.344 121.754 114.958 1.00 65.87 91 PRO I C 1
ATOM 8238 O O . PRO I 1 91 ? 107.422 121.254 114.299 1.00 74.23 91 PRO I O 1
ATOM 8242 N N . LYS I 1 92 ? 108.813 122.975 114.732 1.00 66.43 92 LYS I N 1
ATOM 8243 C CA . LYS I 1 92 ? 108.160 123.855 113.781 1.00 68.49 92 LYS I CA 1
ATOM 8244 C C . LYS I 1 92 ? 108.313 123.336 112.355 1.00 64.68 92 LYS I C 1
ATOM 8245 O O . LYS I 1 92 ? 107.377 123.451 111.555 1.00 71.14 92 LYS I O 1
ATOM 8251 N N . THR I 1 93 ? 109.456 122.721 112.036 1.00 47.24 93 THR I N 1
ATOM 8252 C CA . THR I 1 93 ? 109.611 122.068 110.740 1.00 50.08 93 THR I CA 1
ATOM 8253 C C . THR I 1 93 ? 108.667 120.884 110.591 1.00 57.63 93 THR I C 1
ATOM 8254 O O . THR I 1 93 ? 108.151 120.645 109.496 1.00 66.11 93 THR I O 1
ATOM 8258 N N . ALA I 1 94 ? 108.447 120.118 111.661 1.00 49.57 94 ALA I N 1
ATOM 8259 C CA . ALA I 1 94 ? 107.501 119.010 111.583 1.00 49.85 94 ALA I CA 1
ATOM 8260 C C . ALA I 1 94 ? 106.092 119.517 111.309 1.00 55.17 94 ALA I C 1
ATOM 8261 O O . ALA I 1 94 ? 105.363 118.950 110.481 1.00 59.51 94 ALA I O 1
ATOM 8263 N N . LEU I 1 95 ? 105.693 120.592 111.993 1.00 60.76 95 LEU I N 1
ATOM 8264 C CA . LEU I 1 95 ? 104.389 121.188 111.722 1.00 58.44 95 LEU I CA 1
ATOM 8265 C C . LEU I 1 95 ? 104.293 121.643 110.274 1.00 61.87 95 LEU I C 1
ATOM 8266 O O . LEU I 1 95 ? 103.279 121.415 109.605 1.00 68.80 95 LEU I O 1
ATOM 8271 N N . HIS I 1 96 ? 105.350 122.278 109.764 1.00 48.18 96 HIS I N 1
ATOM 8272 C CA . HIS I 1 96 ? 105.311 122.740 108.382 1.00 47.49 96 HIS I CA 1
ATOM 8273 C C . HIS I 1 96 ? 105.238 121.583 107.394 1.00 57.07 96 HIS I C 1
ATOM 8274 O O . HIS I 1 96 ? 104.538 121.685 106.384 1.00 73.16 96 HIS I O 1
ATOM 8281 N N . GLU I 1 97 ? 105.958 120.489 107.645 1.00 50.42 97 GLU I N 1
ATOM 8282 C CA . GLU I 1 97 ? 105.916 119.361 106.717 1.00 51.41 97 GLU I CA 1
ATOM 8283 C C . GLU I 1 97 ? 104.546 118.696 106.707 1.00 56.62 97 GLU I C 1
ATOM 8284 O O . GLU I 1 97 ? 103.997 118.393 105.638 1.00 61.23 97 GLU I O 1
ATOM 8290 N N . LEU I 1 98 ? 103.972 118.469 107.888 1.00 47.44 98 LEU I N 1
ATOM 8291 C CA . LEU I 1 98 ? 102.624 117.923 107.923 1.00 44.98 98 LEU I CA 1
ATOM 8292 C C . LEU I 1 98 ? 101.622 118.852 107.250 1.00 57.64 98 LEU I C 1
ATOM 8293 O O . LEU I 1 98 ? 100.738 118.376 106.531 1.00 68.19 98 LEU I O 1
ATOM 8298 N N . LEU I 1 99 ? 101.753 120.166 107.438 1.00 45.78 99 LEU I N 1
ATOM 8299 C CA . LEU I 1 99 ? 100.857 121.101 106.770 1.00 41.34 99 LEU I CA 1
ATOM 8300 C C . LEU I 1 99 ? 101.033 121.069 105.255 1.00 46.39 99 LEU I C 1
ATOM 8301 O O . LEU I 1 99 ? 100.040 121.144 104.517 1.00 60.47 99 LEU I O 1
ATOM 8306 N N . GLN I 1 100 ? 102.276 120.959 104.778 1.00 43.61 100 GLN I N 1
ATOM 8307 C CA . GLN I 1 100 ? 102.514 120.780 103.349 1.00 43.71 100 GLN I CA 1
ATOM 8308 C C . GLN I 1 100 ? 101.777 119.564 102.826 1.00 52.79 100 GLN I C 1
ATOM 8309 O O . GLN I 1 100 ? 101.169 119.609 101.752 1.00 63.31 100 GLN I O 1
ATOM 8315 N N . MET I 1 101 ? 101.838 118.458 103.565 1.00 56.91 101 MET I N 1
ATOM 8316 C CA . MET I 1 101 ? 101.170 117.245 103.110 1.00 53.90 101 MET I CA 1
ATOM 8317 C C . MET I 1 101 ? 99.655 117.410 103.146 1.00 51.85 101 MET I C 1
ATOM 8318 O O . MET I 1 101 ? 98.932 116.823 102.334 1.00 58.02 101 MET I O 1
ATOM 8323 N N . VAL I 1 102 ? 99.154 118.211 104.089 1.00 48.97 102 VAL I N 1
ATOM 8324 C CA . VAL I 1 102 ? 97.713 118.452 104.169 1.00 47.11 102 VAL I CA 1
ATOM 8325 C C . VAL I 1 102 ? 97.207 119.256 102.980 1.00 44.16 102 VAL I C 1
ATOM 8326 O O . VAL I 1 102 ? 96.188 118.904 102.376 1.00 47.88 102 VAL I O 1
ATOM 8330 N N . ARG I 1 103 ? 97.897 120.337 102.618 1.00 47.21 103 ARG I N 1
ATOM 8331 C CA . ARG I 1 103 ? 97.388 121.263 101.612 1.00 50.01 103 ARG I CA 1
ATOM 8332 C C . ARG I 1 103 ? 97.784 120.896 100.188 1.00 54.31 103 ARG I C 1
ATOM 8333 O O . ARG I 1 103 ? 97.497 121.661 99.263 1.00 57.54 103 ARG I O 1
ATOM 8341 N N . ASP I 1 104 ? 98.434 119.765 99.988 1.00 66.44 104 ASP I N 1
ATOM 8342 C CA . ASP I 1 104 ? 98.776 119.333 98.644 1.00 70.19 104 ASP I CA 1
ATOM 8343 C C . ASP I 1 104 ? 97.665 118.456 98.066 1.00 73.14 104 ASP I C 1
ATOM 8344 O O . ASP I 1 104 ? 97.367 117.388 98.604 1.00 81.65 104 ASP I O 1
ATOM 8349 N N . PRO I 1 105 ? 97.028 118.888 96.973 1.00 69.23 105 PRO I N 1
ATOM 8350 C CA . PRO I 1 105 ? 95.942 118.087 96.391 1.00 73.22 105 PRO I CA 1
ATOM 8351 C C . PRO I 1 105 ? 96.434 117.000 95.448 1.00 78.56 105 PRO I C 1
ATOM 8352 O O . PRO I 1 105 ? 95.910 116.848 94.340 1.00 79.65 105 PRO I O 1
ATOM 8356 N N . THR I 1 106 ? 97.445 116.243 95.875 1.00 85.58 106 THR I N 1
ATOM 8357 C CA . THR I 1 106 ? 97.950 115.129 95.084 1.00 81.85 106 THR I CA 1
ATOM 8358 C C . THR I 1 106 ? 98.354 113.969 96.000 1.00 79.81 106 THR I C 1
ATOM 8359 O O . THR I 1 106 ? 98.885 112.958 95.527 1.00 81.51 106 THR I O 1
ATOM 8363 N N . VAL I 1 107 ? 97.969 114.013 97.271 1.00 68.36 107 VAL I N 1
ATOM 8364 C CA . VAL I 1 107 ? 98.541 113.154 98.300 1.00 69.11 107 VAL I CA 1
ATOM 8365 C C . VAL I 1 107 ? 97.581 112.005 98.592 1.00 74.94 107 VAL I C 1
ATOM 8366 O O . VAL I 1 107 ? 97.737 111.279 99.580 1.00 79.71 107 VAL I O 1
ATOM 8370 N N . LYS I 1 108 ? 96.587 111.818 97.721 1.00 76.94 108 LYS I N 1
ATOM 8371 C CA . LYS I 1 108 ? 95.479 110.908 98.000 1.00 73.72 108 LYS I CA 1
ATOM 8372 C C . LYS I 1 108 ? 94.759 111.379 99.256 1.00 77.18 108 LYS I C 1
ATOM 8373 O O . LYS I 1 108 ? 95.131 112.397 99.846 1.00 84.27 108 LYS I O 1
ATOM 8379 N N . ASP I 1 109 ? 93.713 110.673 99.663 1.00 71.37 109 ASP I N 1
ATOM 8380 C CA . ASP I 1 109 ? 92.859 111.214 100.709 1.00 71.95 109 ASP I CA 1
ATOM 8381 C C . ASP I 1 109 ? 93.082 110.565 102.071 1.00 73.98 109 ASP I C 1
ATOM 8382 O O . ASP I 1 109 ? 92.953 111.249 103.095 1.00 78.93 109 ASP I O 1
ATOM 8387 N N . SER I 1 110 ? 93.442 109.285 102.117 1.00 71.56 110 SER I N 1
ATOM 8388 C CA . SER I 1 110 ? 93.800 108.641 103.374 1.00 74.56 110 SER I CA 1
ATOM 8389 C C . SER I 1 110 ? 95.028 109.264 104.023 1.00 77.85 110 SER I C 1
ATOM 8390 O O . SER I 1 110 ? 95.058 109.443 105.246 1.00 80.02 110 SER I O 1
ATOM 8393 N N . SER I 1 111 ? 96.044 109.604 103.227 1.00 63.55 111 SER I N 1
ATOM 8394 C CA . SER I 1 111 ? 97.216 110.274 103.775 1.00 61.64 111 SER I CA 1
ATOM 8395 C C . SER I 1 111 ? 96.872 111.647 104.334 1.00 63.87 111 SER I C 1
ATOM 8396 O O . SER I 1 111 ? 97.384 112.024 105.391 1.00 72.91 111 SER I O 1
ATOM 8399 N N . ARG I 1 112 ? 96.019 112.410 103.647 1.00 54.18 112 ARG I N 1
ATOM 8400 C CA . ARG I 1 112 ? 95.605 113.703 104.183 1.00 59.56 112 ARG I CA 1
ATOM 8401 C C . ARG I 1 112 ? 94.855 113.532 105.495 1.00 64.20 112 ARG I C 1
ATOM 8402 O O . ARG I 1 112 ? 95.072 114.287 106.451 1.00 67.15 112 ARG I O 1
ATOM 8410 N N . LEU I 1 113 ? 93.961 112.542 105.562 1.00 64.76 113 LEU I N 1
ATOM 8411 C CA . LEU I 1 113 ? 93.258 112.292 106.815 1.00 56.60 113 LEU I CA 1
ATOM 8412 C C . LEU I 1 113 ? 94.229 111.957 107.938 1.00 65.68 113 LEU I C 1
ATOM 8413 O O . LEU I 1 113 ? 94.104 112.482 109.050 1.00 73.30 113 LEU I O 1
ATOM 8418 N N . SER I 1 114 ? 95.208 111.094 107.667 1.00 59.81 114 SER I N 1
ATOM 8419 C CA . SER I 1 114 ? 96.162 110.741 108.712 1.00 58.27 114 SER I CA 1
ATOM 8420 C C . SER I 1 114 ? 97.008 111.938 109.128 1.00 64.73 114 SER I C 1
ATOM 8421 O O . SER I 1 114 ? 97.319 112.093 110.315 1.00 70.26 114 SER I O 1
ATOM 8424 N N . ALA I 1 115 ? 97.384 112.793 108.177 1.00 50.01 115 ALA I N 1
ATOM 8425 C CA . ALA I 1 115 ? 98.143 113.990 108.520 1.00 46.25 115 ALA I CA 1
ATOM 8426 C C . ALA I 1 115 ? 97.330 114.911 109.418 1.00 53.41 115 ALA I C 1
ATOM 8427 O O . ALA I 1 115 ? 97.861 115.493 110.372 1.00 64.46 115 ALA I O 1
ATOM 8429 N N . ILE I 1 116 ? 96.036 115.062 109.126 1.00 49.57 116 ILE I N 1
ATOM 8430 C CA . ILE I 1 116 ? 95.175 115.863 109.995 1.00 48.25 116 ILE I CA 1
ATOM 8431 C C . ILE I 1 116 ? 95.105 115.237 111.382 1.00 58.52 116 ILE I C 1
ATOM 8432 O O . ILE I 1 116 ? 95.155 115.933 112.402 1.00 63.37 116 ILE I O 1
ATOM 8437 N N . LYS I 1 117 ? 95.011 113.906 111.439 1.00 74.85 117 LYS I N 1
ATOM 8438 C CA . LYS I 1 117 ? 94.982 113.216 112.728 1.00 70.34 117 LYS I CA 1
ATOM 8439 C C . LYS I 1 117 ? 96.230 113.519 113.545 1.00 73.76 117 LYS I C 1
ATOM 8440 O O . LYS I 1 117 ? 96.155 113.776 114.751 1.00 83.18 117 LYS I O 1
ATOM 8446 N N . GLU I 1 118 ? 97.397 113.475 112.905 1.00 69.80 118 GLU I N 1
ATOM 8447 C CA . GLU I 1 118 ? 98.635 113.638 113.659 1.00 69.50 118 GLU I CA 1
ATOM 8448 C C . GLU I 1 118 ? 98.862 115.090 114.049 1.00 77.91 118 GLU I C 1
ATOM 8449 O O . GLU I 1 118 ? 99.365 115.372 115.143 1.00 83.70 118 GLU I O 1
ATOM 8455 N N . LEU I 1 119 ? 98.492 116.030 113.178 1.00 66.46 119 LEU I N 1
ATOM 8456 C CA . LEU I 1 119 ? 98.516 117.430 113.585 1.00 58.98 119 LEU I CA 1
ATOM 8457 C C . LEU I 1 119 ? 97.563 117.667 114.746 1.00 67.07 119 LEU I C 1
ATOM 8458 O O . LEU I 1 119 ? 97.820 118.514 115.609 1.00 71.71 119 LEU I O 1
ATOM 8463 N N . ASN I 1 120 ? 96.458 116.925 114.788 1.00 69.72 120 ASN I N 1
ATOM 8464 C CA . ASN I 1 120 ? 95.520 117.017 115.895 1.00 67.05 120 ASN I CA 1
ATOM 8465 C C . ASN I 1 120 ? 96.160 116.514 117.181 1.00 68.73 120 ASN I C 1
ATOM 8466 O O . ASN I 1 120 ? 96.052 117.151 118.232 1.00 72.41 120 ASN I O 1
ATOM 8471 N N . VAL I 1 121 ? 96.825 115.366 117.097 1.00 70.18 121 VAL I N 1
ATOM 8472 C CA . VAL I 1 121 ? 97.415 114.718 118.263 1.00 68.22 121 VAL I CA 1
ATOM 8473 C C . VAL I 1 121 ? 98.536 115.576 118.834 1.00 72.13 121 VAL I C 1
ATOM 8474 O O . VAL I 1 121 ? 98.634 115.751 120.054 1.00 76.20 121 VAL I O 1
ATOM 8478 N N . LEU I 1 122 ? 99.386 116.121 117.962 1.00 80.89 122 LEU I N 1
ATOM 8479 C CA . LEU I 1 122 ? 100.543 116.883 118.421 1.00 80.49 122 LEU I CA 1
ATOM 8480 C C . LEU I 1 122 ? 100.149 118.108 119.234 1.00 79.23 122 LEU I C 1
ATOM 8481 O O . LEU I 1 122 ? 100.465 118.192 120.424 1.00 79.63 122 LEU I O 1
ATOM 8486 N N . ALA I 1 123 ? 99.457 119.059 118.612 1.00 80.15 123 ALA I N 1
ATOM 8487 C CA . ALA I 1 123 ? 99.255 120.348 119.257 1.00 83.52 123 ALA I CA 1
ATOM 8488 C C . ALA I 1 123 ? 97.980 120.395 120.088 1.00 87.02 123 ALA I C 1
ATOM 8489 O O . ALA I 1 123 ? 97.222 121.365 119.993 1.00 82.88 123 ALA I O 1
ATOM 8491 N N . GLU I 1 124 ? 97.756 119.364 120.913 1.00 91.97 124 GLU I N 1
ATOM 8492 C CA . GLU I 1 124 ? 96.707 119.309 121.933 1.00 90.99 124 GLU I CA 1
ATOM 8493 C C . GLU I 1 124 ? 95.436 120.044 121.520 1.00 95.57 124 GLU I C 1
ATOM 8494 O O . GLU I 1 124 ? 94.873 120.813 122.304 1.00 100.07 124 GLU I O 1
ATOM 8500 N N . ILE I 1 125 ? 94.966 119.801 120.300 1.00 99.62 125 ILE I N 1
ATOM 8501 C CA . ILE I 1 125 ? 93.991 120.684 119.674 1.00 97.49 125 ILE I CA 1
ATOM 8502 C C . ILE I 1 125 ? 92.639 119.978 119.671 1.00 90.40 125 ILE I C 1
ATOM 8503 O O . ILE I 1 125 ? 91.751 120.284 118.868 1.00 87.33 125 ILE I O 1
ATOM 8508 N N . THR I 1 126 ? 92.468 119.033 120.593 1.00 98.02 126 THR I N 1
ATOM 8509 C CA . THR I 1 126 ? 91.202 118.317 120.739 1.00 107.64 126 THR I CA 1
ATOM 8510 C C . THR I 1 126 ? 90.148 119.238 121.364 1.00 106.31 126 THR I C 1
ATOM 8511 O O . THR I 1 126 ? 89.785 119.126 122.535 1.00 103.37 126 THR I O 1
ATOM 8515 N N . PHE I 1 127 ? 89.680 120.182 120.542 1.00 107.01 127 PHE I N 1
ATOM 8516 C CA . PHE I 1 127 ? 88.668 121.166 120.915 1.00 102.82 127 PHE I CA 1
ATOM 8517 C C . PHE I 1 127 ? 89.169 122.122 121.992 1.00 103.65 127 PHE I C 1
ATOM 8518 O O . PHE I 1 127 ? 88.380 122.870 122.578 1.00 105.03 127 PHE I O 1
ATOM 8526 N N . VAL I 1 128 ? 90.472 122.117 122.255 1.00 106.18 128 VAL I N 1
ATOM 8527 C CA . VAL I 1 128 ? 91.044 122.991 123.273 1.00 105.60 128 VAL I CA 1
ATOM 8528 C C . VAL I 1 128 ? 92.262 123.734 122.737 1.00 103.20 128 VAL I C 1
ATOM 8529 O O . VAL I 1 128 ? 92.994 123.221 121.893 1.00 107.14 128 VAL I O 1
ATOM 8533 N N . GLN J 1 14 ? 139.090 88.657 83.287 1.00 129.95 14 GLN J N 1
ATOM 8534 C CA . GLN J 1 14 ? 138.307 87.521 83.757 1.00 130.26 14 GLN J CA 1
ATOM 8535 C C . GLN J 1 14 ? 136.843 87.647 83.357 1.00 130.73 14 GLN J C 1
ATOM 8536 O O . GLN J 1 14 ? 136.003 88.045 84.163 1.00 128.07 14 GLN J O 1
ATOM 8542 N N . GLU J 1 15 ? 136.544 87.305 82.104 1.00 141.89 15 GLU J N 1
ATOM 8543 C CA . GLU J 1 15 ? 135.179 87.302 81.593 1.00 141.49 15 GLU J CA 1
ATOM 8544 C C . GLU J 1 15 ? 134.505 85.946 81.778 1.00 143.89 15 GLU J C 1
ATOM 8545 O O . GLU J 1 15 ? 133.357 85.756 81.364 1.00 144.55 15 GLU J O 1
ATOM 8551 N N . PHE J 1 16 ? 135.206 84.997 82.397 1.00 141.39 16 PHE J N 1
ATOM 8552 C CA . PHE J 1 16 ? 134.648 83.686 82.698 1.00 140.81 16 PHE J CA 1
ATOM 8553 C C . PHE J 1 16 ? 133.994 83.698 84.074 1.00 140.61 16 PHE J C 1
ATOM 8554 O O . PHE J 1 16 ? 133.855 84.758 84.690 1.00 141.62 16 PHE J O 1
ATOM 8562 N N . ALA J 1 17 ? 133.587 82.528 84.562 1.00 130.37 17 ALA J N 1
ATOM 8563 C CA . ALA J 1 17 ? 133.103 82.407 85.930 1.00 125.73 17 ALA J CA 1
ATOM 8564 C C . ALA J 1 17 ? 134.069 81.545 86.729 1.00 128.53 17 ALA J C 1
ATOM 8565 O O . ALA J 1 17 ? 133.867 80.334 86.863 1.00 127.44 17 ALA J O 1
ATOM 8567 N N . ASP J 1 18 ? 135.121 82.163 87.264 1.00 138.42 18 ASP J N 1
ATOM 8568 C CA . ASP J 1 18 ? 136.195 81.440 87.928 1.00 138.35 18 ASP J CA 1
ATOM 8569 C C . ASP J 1 18 ? 136.287 81.862 89.384 1.00 138.67 18 ASP J C 1
ATOM 8570 O O . ASP J 1 18 ? 136.556 83.039 89.666 1.00 134.39 18 ASP J O 1
ATOM 8575 N N . PRO J 1 19 ? 136.055 80.957 90.333 1.00 134.78 19 PRO J N 1
ATOM 8576 C CA . PRO J 1 19 ? 136.224 81.316 91.745 1.00 130.99 19 PRO J CA 1
ATOM 8577 C C . PRO J 1 19 ? 137.665 81.641 92.111 1.00 130.77 19 PRO J C 1
ATOM 8578 O O . PRO J 1 19 ? 137.961 82.761 92.535 1.00 130.20 19 PRO J O 1
ATOM 8582 N N . HIS J 1 20 ? 138.575 80.687 91.925 1.00 124.48 20 HIS J N 1
ATOM 8583 C CA . HIS J 1 20 ? 139.944 80.870 92.392 1.00 122.53 20 HIS J CA 1
ATOM 8584 C C . HIS J 1 20 ? 140.823 81.469 91.305 1.00 122.13 20 HIS J C 1
ATOM 8585 O O . HIS J 1 20 ? 141.361 80.751 90.457 1.00 120.57 20 HIS J O 1
ATOM 8592 N N . PHE J 1 21 ? 140.960 82.792 91.336 1.00 123.88 21 PHE J N 1
ATOM 8593 C CA . PHE J 1 21 ? 141.931 83.510 90.522 1.00 120.03 21 PHE J CA 1
ATOM 8594 C C . PHE J 1 21 ? 142.529 84.634 91.357 1.00 120.77 21 PHE J C 1
ATOM 8595 O O . PHE J 1 21 ? 143.113 85.581 90.820 1.00 121.37 21 PHE J O 1
ATOM 8603 N N . ALA J 1 22 ? 142.387 84.530 92.675 1.00 120.23 22 ALA J N 1
ATOM 8604 C CA . ALA J 1 22 ? 142.855 85.549 93.597 1.00 119.39 22 ALA J CA 1
ATOM 8605 C C . ALA J 1 22 ? 144.380 85.528 93.686 1.00 119.94 22 ALA J C 1
ATOM 8606 O O . ALA J 1 22 ? 145.061 84.766 92.994 1.00 123.19 22 ALA J O 1
ATOM 8608 N N . ALA J 1 23 ? 144.919 86.397 94.543 1.00 121.86 23 ALA J N 1
ATOM 8609 C CA . ALA J 1 23 ? 146.343 86.650 94.752 1.00 124.15 23 ALA J CA 1
ATOM 8610 C C . ALA J 1 23 ? 146.998 87.308 93.545 1.00 125.70 23 ALA J C 1
ATOM 8611 O O . ALA J 1 23 ? 148.177 87.670 93.617 1.00 125.70 23 ALA J O 1
ATOM 8613 N N . ILE J 1 24 ? 146.276 87.478 92.443 1.00 119.74 24 ILE J N 1
ATOM 8614 C CA . ILE J 1 24 ? 146.727 88.279 91.313 1.00 118.47 24 ILE J CA 1
ATOM 8615 C C . ILE J 1 24 ? 146.024 89.626 91.291 1.00 122.30 24 ILE J C 1
ATOM 8616 O O . ILE J 1 24 ? 146.657 90.667 91.117 1.00 121.42 24 ILE J O 1
ATOM 8621 N N . ASN J 1 25 ? 144.706 89.615 91.472 1.00 117.85 25 ASN J N 1
ATOM 8622 C CA . ASN J 1 25 ? 143.902 90.815 91.675 1.00 114.34 25 ASN J CA 1
ATOM 8623 C C . ASN J 1 25 ? 143.475 90.808 93.138 1.00 110.76 25 ASN J C 1
ATOM 8624 O O . ASN J 1 25 ? 142.447 90.223 93.490 1.00 109.64 25 ASN J O 1
ATOM 8629 N N . GLN J 1 26 ? 144.267 91.453 93.992 1.00 104.84 26 GLN J N 1
ATOM 8630 C CA . GLN J 1 26 ? 144.011 91.398 95.425 1.00 103.37 26 GLN J CA 1
ATOM 8631 C C . GLN J 1 26 ? 143.562 92.748 95.966 1.00 105.99 26 GLN J C 1
ATOM 8632 O O . GLN J 1 26 ? 142.751 92.806 96.895 1.00 109.59 26 GLN J O 1
ATOM 8638 N N . LYS J 1 27 ? 144.087 93.836 95.410 1.00 98.68 27 LYS J N 1
ATOM 8639 C CA . LYS J 1 27 ? 143.639 95.161 95.817 1.00 99.64 27 LYS J CA 1
ATOM 8640 C C . LYS J 1 27 ? 142.200 95.440 95.406 1.00 102.17 27 LYS J C 1
ATOM 8641 O O . LYS J 1 27 ? 141.483 96.127 96.142 1.00 101.53 27 LYS J O 1
ATOM 8647 N N . ARG J 1 28 ? 141.754 94.917 94.265 1.00 94.85 28 ARG J N 1
ATOM 8648 C CA . ARG J 1 28 ? 140.364 95.075 93.853 1.00 88.21 28 ARG J CA 1
ATOM 8649 C C . ARG J 1 28 ? 139.424 94.312 94.784 1.00 87.60 28 ARG J C 1
ATOM 8650 O O . ARG J 1 28 ? 138.344 94.805 95.122 1.00 97.53 28 ARG J O 1
ATOM 8658 N N . PHE J 1 29 ? 139.825 93.114 95.213 1.00 87.29 29 PHE J N 1
ATOM 8659 C CA . PHE J 1 29 ? 139.003 92.356 96.148 1.00 86.74 29 PHE J CA 1
ATOM 8660 C C . PHE J 1 29 ? 138.868 93.035 97.500 1.00 86.86 29 PHE J C 1
ATOM 8661 O O . PHE J 1 29 ? 137.880 92.787 98.197 1.00 95.30 29 PHE J O 1
ATOM 8669 N N . ASP J 1 30 ? 139.826 93.871 97.897 1.00 80.29 30 ASP J N 1
ATOM 8670 C CA . ASP J 1 30 ? 139.694 94.561 99.174 1.00 82.26 30 ASP J CA 1
ATOM 8671 C C . ASP J 1 30 ? 138.683 95.696 99.093 1.00 87.40 30 ASP J C 1
ATOM 8672 O O . ASP J 1 30 ? 137.914 95.913 100.037 1.00 90.10 30 ASP J O 1
ATOM 8677 N N . LEU J 1 31 ? 138.670 96.430 97.979 1.00 79.03 31 LEU J N 1
ATOM 8678 C CA . LEU J 1 31 ? 137.673 97.481 97.797 1.00 78.55 31 LEU J CA 1
ATOM 8679 C C . LEU J 1 31 ? 136.267 96.897 97.794 1.00 75.94 31 LEU J C 1
ATOM 8680 O O . LEU J 1 31 ? 135.350 97.446 98.416 1.00 75.85 31 LEU J O 1
ATOM 8685 N N . TYR J 1 32 ? 136.083 95.774 97.098 1.00 73.50 32 TYR J N 1
ATOM 8686 C CA . TYR J 1 32 ? 134.789 95.105 97.068 1.00 72.48 32 TYR J CA 1
ATOM 8687 C C . TYR J 1 32 ? 134.371 94.661 98.463 1.00 76.26 32 TYR J C 1
ATOM 8688 O O . TYR J 1 32 ? 133.228 94.871 98.879 1.00 89.87 32 TYR J O 1
ATOM 8697 N N . ILE J 1 33 ? 135.297 94.059 99.209 1.00 61.34 33 ILE J N 1
ATOM 8698 C CA . ILE J 1 33 ? 134.965 93.575 100.546 1.00 58.79 33 ILE J CA 1
ATOM 8699 C C . ILE J 1 33 ? 134.583 94.735 101.453 1.00 67.64 33 ILE J C 1
ATOM 8700 O O . ILE J 1 33 ? 133.618 94.652 102.218 1.00 83.36 33 ILE J O 1
ATOM 8705 N N . ASP J 1 34 ? 135.326 95.840 101.378 1.00 68.72 34 ASP J N 1
ATOM 8706 C CA . ASP J 1 34 ? 135.024 96.976 102.244 1.00 74.60 34 ASP J CA 1
ATOM 8707 C C . ASP J 1 34 ? 133.687 97.615 101.882 1.00 77.74 34 ASP J C 1
ATOM 8708 O O . ASP J 1 34 ? 132.872 97.916 102.764 1.00 75.54 34 ASP J O 1
ATOM 8713 N N . LEU J 1 35 ? 133.440 97.828 100.586 1.00 70.44 35 LEU J N 1
ATOM 8714 C CA . LEU J 1 35 ? 132.176 98.429 100.173 1.00 64.81 35 LEU J CA 1
ATOM 8715 C C . LEU J 1 35 ? 130.999 97.535 100.530 1.00 66.75 35 LEU J C 1
ATOM 8716 O O . LEU J 1 35 ? 129.923 98.028 100.884 1.00 73.29 35 LEU J O 1
ATOM 8721 N N . ARG J 1 36 ? 131.179 96.217 100.448 1.00 58.77 36 ARG J N 1
ATOM 8722 C CA . ARG J 1 36 ? 130.093 95.316 100.804 1.00 57.66 36 ARG J CA 1
ATOM 8723 C C . ARG J 1 36 ? 129.876 95.279 102.310 1.00 63.19 36 ARG J C 1
ATOM 8724 O O . ARG J 1 36 ? 128.733 95.259 102.777 1.00 71.31 36 ARG J O 1
ATOM 8732 N N . VAL J 1 37 ? 130.959 95.278 103.089 1.00 58.72 37 VAL J N 1
ATOM 8733 C CA . VAL J 1 37 ? 130.827 95.196 104.539 1.00 56.96 37 VAL J CA 1
ATOM 8734 C C . VAL J 1 37 ? 130.232 96.479 105.094 1.00 64.07 37 VAL J C 1
ATOM 8735 O O . VAL J 1 37 ? 129.603 96.475 106.159 1.00 71.21 37 VAL J O 1
ATOM 8739 N N . GLN J 1 38 ? 130.426 97.601 104.396 1.00 75.24 38 GLN J N 1
ATOM 8740 C CA . GLN J 1 38 ? 129.764 98.823 104.837 1.00 74.43 38 GLN J CA 1
ATOM 8741 C C . GLN J 1 38 ? 128.255 98.722 104.679 1.00 69.14 38 GLN J C 1
ATOM 8742 O O . GLN J 1 38 ? 127.518 99.402 105.400 1.00 69.18 38 GLN J O 1
ATOM 8748 N N . GLY J 1 39 ? 127.782 97.877 103.771 1.00 54.03 39 GLY J N 1
ATOM 8749 C CA . GLY J 1 39 ? 126.373 97.554 103.671 1.00 47.87 39 GLY J CA 1
ATOM 8750 C C . GLY J 1 39 ? 125.733 97.815 102.328 1.00 49.77 39 GLY J C 1
ATOM 8751 O O . GLY J 1 39 ? 124.580 97.408 102.133 1.00 56.90 39 GLY J O 1
ATOM 8752 N N . TYR J 1 40 ? 126.402 98.468 101.381 1.00 55.25 40 TYR J N 1
ATOM 8753 C CA . TYR J 1 40 ? 125.752 98.731 100.105 1.00 57.50 40 TYR J CA 1
ATOM 8754 C C . TYR J 1 40 ? 125.537 97.430 99.350 1.00 54.56 40 TYR J C 1
ATOM 8755 O O . TYR J 1 40 ? 126.236 96.439 99.570 1.00 65.57 40 TYR J O 1
ATOM 8764 N N . SER J 1 41 ? 124.550 97.438 98.463 1.00 61.70 41 SER J N 1
ATOM 8765 C CA . SER J 1 41 ? 124.101 96.213 97.826 1.00 68.49 41 SER J CA 1
ATOM 8766 C C . SER J 1 41 ? 125.148 95.679 96.858 1.00 73.04 41 SER J C 1
ATOM 8767 O O . SER J 1 41 ? 126.103 96.364 96.484 1.00 75.93 41 SER J O 1
ATOM 8770 N N . SER J 1 42 ? 124.948 94.431 96.448 1.00 80.36 42 SER J N 1
ATOM 8771 C CA . SER J 1 42 ? 125.734 93.844 95.379 1.00 79.76 42 SER J CA 1
ATOM 8772 C C . SER J 1 42 ? 125.220 94.353 94.038 1.00 85.80 42 SER J C 1
ATOM 8773 O O . SER J 1 42 ? 124.539 95.380 93.952 1.00 91.68 42 SER J O 1
ATOM 8776 N N . TRP J 1 43 ? 125.595 93.646 92.973 1.00 90.83 43 TRP J N 1
ATOM 8777 C CA . TRP J 1 43 ? 125.258 94.037 91.609 1.00 92.11 43 TRP J CA 1
ATOM 8778 C C . TRP J 1 43 ? 125.987 95.309 91.217 1.00 92.43 43 TRP J C 1
ATOM 8779 O O . TRP J 1 43 ? 126.830 95.276 90.315 1.00 100.15 43 TRP J O 1
ATOM 8790 N N . ARG J 1 44 ? 125.683 96.437 91.862 1.00 90.98 44 ARG J N 1
ATOM 8791 C CA . ARG J 1 44 ? 126.291 97.672 91.389 1.00 91.60 44 ARG J CA 1
ATOM 8792 C C . ARG J 1 44 ? 127.772 97.707 91.742 1.00 94.67 44 ARG J C 1
ATOM 8793 O O . ARG J 1 44 ? 128.599 98.117 90.922 1.00 99.51 44 ARG J O 1
ATOM 8801 N N . VAL J 1 45 ? 128.123 97.297 92.965 1.00 82.98 45 VAL J N 1
ATOM 8802 C CA . VAL J 1 45 ? 129.523 97.317 93.386 1.00 82.22 45 VAL J CA 1
ATOM 8803 C C . VAL J 1 45 ? 130.392 96.598 92.363 1.00 82.53 45 VAL J C 1
ATOM 8804 O O . VAL J 1 45 ? 131.546 96.980 92.120 1.00 88.49 45 VAL J O 1
ATOM 8808 N N . PHE J 1 46 ? 129.838 95.572 91.722 1.00 86.57 46 PHE J N 1
ATOM 8809 C CA . PHE J 1 46 ? 130.506 94.922 90.607 1.00 83.79 46 PHE J CA 1
ATOM 8810 C C . PHE J 1 46 ? 130.724 95.901 89.461 1.00 89.63 46 PHE J C 1
ATOM 8811 O O . PHE J 1 46 ? 131.805 95.927 88.870 1.00 95.23 46 PHE J O 1
ATOM 8819 N N . ARG J 1 47 ? 129.718 96.716 89.143 1.00 89.94 47 ARG J N 1
ATOM 8820 C CA . ARG J 1 47 ? 129.875 97.717 88.093 1.00 89.76 47 ARG J CA 1
ATOM 8821 C C . ARG J 1 47 ? 130.970 98.708 88.464 1.00 90.64 47 ARG J C 1
ATOM 8822 O O . ARG J 1 47 ? 131.755 99.131 87.610 1.00 93.63 47 ARG J O 1
ATOM 8830 N N . ALA J 1 48 ? 131.021 99.080 89.739 1.00 82.64 48 ALA J N 1
ATOM 8831 C CA . ALA J 1 48 ? 131.966 100.070 90.232 1.00 80.84 48 ALA J CA 1
ATOM 8832 C C . ALA J 1 48 ? 133.403 99.587 90.136 1.00 90.57 48 ALA J C 1
ATOM 8833 O O . ALA J 1 48 ? 134.271 100.301 89.624 1.00 93.74 48 ALA J O 1
ATOM 8835 N N . ILE J 1 49 ? 133.667 98.382 90.632 1.00 85.89 49 ILE J N 1
ATOM 8836 C CA . ILE J 1 49 ? 135.048 97.954 90.817 1.00 82.08 49 ILE J CA 1
ATOM 8837 C C . ILE J 1 49 ? 135.534 97.157 89.612 1.00 84.87 49 ILE J C 1
ATOM 8838 O O . ILE J 1 49 ? 136.719 97.210 89.261 1.00 86.40 49 ILE J O 1
ATOM 8843 N N . TRP J 1 50 ? 134.627 96.453 88.934 1.00 84.40 50 TRP J N 1
ATOM 8844 C CA . TRP J 1 50 ? 135.006 95.634 87.788 1.00 85.29 50 TRP J CA 1
ATOM 8845 C C . TRP J 1 50 ? 134.473 96.212 86.485 1.00 84.65 50 TRP J C 1
ATOM 8846 O O . TRP J 1 50 ? 134.250 95.476 85.521 1.00 83.49 50 TRP J O 1
ATOM 8857 N N . GLY J 1 51 ? 134.261 97.523 86.441 1.00 93.40 51 GLY J N 1
ATOM 8858 C CA . GLY J 1 51 ? 133.891 98.172 85.201 1.00 95.88 51 GLY J CA 1
ATOM 8859 C C . GLY J 1 51 ? 132.537 97.718 84.692 1.00 98.64 51 GLY J C 1
ATOM 8860 O O . GLY J 1 51 ? 131.638 97.353 85.453 1.00 99.40 51 GLY J O 1
ATOM 8861 N N . GLU J 1 52 ? 132.395 97.734 83.367 1.00 105.08 52 GLU J N 1
ATOM 8862 C CA . GLU J 1 52 ? 131.148 97.379 82.701 1.00 101.24 52 GLU J CA 1
ATOM 8863 C C . GLU J 1 52 ? 131.165 95.954 82.161 1.00 101.85 52 GLU J C 1
ATOM 8864 O O . GLU J 1 52 ? 130.615 95.689 81.087 1.00 100.79 52 GLU J O 1
ATOM 8870 N N . GLU J 1 53 ? 131.787 95.027 82.889 1.00 112.40 53 GLU J N 1
ATOM 8871 C CA . GLU J 1 53 ? 131.836 93.628 82.478 1.00 111.69 53 GLU J CA 1
ATOM 8872 C C . GLU J 1 53 ? 130.496 92.938 82.699 1.00 111.47 53 GLU J C 1
ATOM 8873 O O . GLU J 1 53 ? 130.400 91.712 82.594 1.00 112.50 53 GLU J O 1
ATOM 8879 N N . HIS J 1 54 ? 129.461 93.713 83.010 1.00 116.23 54 HIS J N 1
ATOM 8880 C CA . HIS J 1 54 ? 128.131 93.157 83.185 1.00 116.75 54 HIS J CA 1
ATOM 8881 C C . HIS J 1 54 ? 127.596 92.618 81.863 1.00 116.75 54 HIS J C 1
ATOM 8882 O O . HIS J 1 54 ? 128.028 93.012 80.777 1.00 116.46 54 HIS J O 1
ATOM 8889 N N . MET J 1 55 ? 126.643 91.693 81.975 1.00 126.46 55 MET J N 1
ATOM 8890 C CA . MET J 1 55 ? 126.013 91.039 80.828 1.00 125.78 55 MET J CA 1
ATOM 8891 C C . MET J 1 55 ? 127.028 90.300 79.960 1.00 127.73 55 MET J C 1
ATOM 8892 O O . MET J 1 55 ? 126.779 90.062 78.773 1.00 128.59 55 MET J O 1
ATOM 8897 N N . ASP J 1 56 ? 128.178 89.936 80.531 1.00 132.20 56 ASP J N 1
ATOM 8898 C CA . ASP J 1 56 ? 129.152 89.114 79.824 1.00 132.15 56 ASP J CA 1
ATOM 8899 C C . ASP J 1 56 ? 128.531 87.762 79.499 1.00 132.03 56 ASP J C 1
ATOM 8900 O O . ASP J 1 56 ? 128.400 87.393 78.327 1.00 130.51 56 ASP J O 1
ATOM 8905 N N . GLY J 1 57 ? 128.145 87.023 80.532 1.00 125.82 57 GLY J N 1
ATOM 8906 C CA . GLY J 1 57 ? 127.269 85.889 80.391 1.00 124.25 57 GLY J CA 1
ATOM 8907 C C . GLY J 1 57 ? 126.026 86.138 81.215 1.00 124.14 57 GLY J C 1
ATOM 8908 O O . GLY J 1 57 ? 125.264 87.076 80.963 1.00 122.91 57 GLY J O 1
ATOM 8909 N N . PRO J 1 58 ? 125.794 85.304 82.215 1.00 120.76 58 PRO J N 1
ATOM 8910 C CA . PRO J 1 58 ? 124.836 85.675 83.260 1.00 121.11 58 PRO J CA 1
ATOM 8911 C C . PRO J 1 58 ? 125.520 86.513 84.329 1.00 120.61 58 PRO J C 1
ATOM 8912 O O . PRO J 1 58 ? 126.439 86.035 85.002 1.00 121.07 58 PRO J O 1
ATOM 8916 N N . ALA J 1 59 ? 125.093 87.769 84.483 1.00 111.36 59 ALA J N 1
ATOM 8917 C CA . ALA J 1 59 ? 125.743 88.652 85.445 1.00 109.11 59 ALA J CA 1
ATOM 8918 C C . ALA J 1 59 ? 125.603 88.133 86.868 1.00 112.20 59 ALA J C 1
ATOM 8919 O O . ALA J 1 59 ? 126.568 88.171 87.641 1.00 113.69 59 ALA J O 1
ATOM 8921 N N . GLN J 1 60 ? 124.415 87.643 87.229 1.00 105.54 60 GLN J N 1
ATOM 8922 C CA . GLN J 1 60 ? 124.223 87.080 88.561 1.00 102.34 60 GLN J CA 1
ATOM 8923 C C . GLN J 1 60 ? 125.139 85.887 88.786 1.00 103.65 60 GLN J C 1
ATOM 8924 O O . GLN J 1 60 ? 125.626 85.669 89.902 1.00 105.59 60 GLN J O 1
ATOM 8930 N N . ALA J 1 61 ? 125.395 85.108 87.732 1.00 99.63 61 ALA J N 1
ATOM 8931 C CA . ALA J 1 61 ? 126.290 83.963 87.857 1.00 99.85 61 ALA J CA 1
ATOM 8932 C C . ALA J 1 61 ? 127.696 84.404 88.238 1.00 100.96 61 ALA J C 1
ATOM 8933 O O . ALA J 1 61 ? 128.279 83.886 89.193 1.00 101.80 61 ALA J O 1
ATOM 8935 N N . ARG J 1 62 ? 128.255 85.374 87.516 1.00 96.02 62 ARG J N 1
ATOM 8936 C CA . ARG J 1 62 ? 129.591 85.848 87.855 1.00 95.15 62 ARG J CA 1
ATOM 8937 C C . ARG J 1 62 ? 129.612 86.487 89.239 1.00 95.67 62 ARG J C 1
ATOM 8938 O O . ARG J 1 62 ? 130.559 86.288 90.015 1.00 100.08 62 ARG J O 1
ATOM 8946 N N . ILE J 1 63 ? 128.563 87.243 89.573 1.00 88.26 63 ILE J N 1
ATOM 8947 C CA . ILE J 1 63 ? 128.524 87.934 90.857 1.00 87.13 63 ILE J CA 1
ATOM 8948 C C . ILE J 1 63 ? 128.547 86.935 92.007 1.00 88.83 63 ILE J C 1
ATOM 8949 O O . ILE J 1 63 ? 129.387 87.028 92.911 1.00 90.29 63 ILE J O 1
ATOM 8954 N N . PHE J 1 64 ? 127.660 85.938 91.981 1.00 94.45 64 PHE J N 1
ATOM 8955 C CA . PHE J 1 64 ? 127.639 84.992 93.090 1.00 96.08 64 PHE J CA 1
ATOM 8956 C C . PHE J 1 64 ? 128.755 83.961 92.976 1.00 98.70 64 PHE J C 1
ATOM 8957 O O . PHE J 1 64 ? 129.008 83.219 93.931 1.00 98.07 64 PHE J O 1
ATOM 8965 N N . ALA J 1 65 ? 129.438 83.898 91.832 1.00 94.12 65 ALA J N 1
ATOM 8966 C CA . ALA J 1 65 ? 130.629 83.065 91.748 1.00 89.19 65 ALA J CA 1
ATOM 8967 C C . ALA J 1 65 ? 131.782 83.719 92.487 1.00 88.95 65 ALA J C 1
ATOM 8968 O O . ALA J 1 65 ? 132.527 83.054 93.214 1.00 94.07 65 ALA J O 1
ATOM 8970 N N . MET J 1 66 ? 131.934 85.035 92.325 1.00 84.86 66 MET J N 1
ATOM 8971 C CA . MET J 1 66 ? 132.946 85.740 93.102 1.00 85.83 66 MET J CA 1
ATOM 8972 C C . MET J 1 66 ? 132.509 85.906 94.551 1.00 82.18 66 MET J C 1
ATOM 8973 O O . MET J 1 66 ? 133.346 86.133 95.432 1.00 82.51 66 MET J O 1
ATOM 8978 N N . GLU J 1 67 ? 131.209 85.784 94.819 1.00 82.80 67 GLU J N 1
ATOM 8979 C CA . GLU J 1 67 ? 130.668 85.828 96.170 1.00 86.09 67 GLU J CA 1
ATOM 8980 C C . GLU J 1 67 ? 130.920 84.538 96.952 1.00 84.68 67 GLU J C 1
ATOM 8981 O O . GLU J 1 67 ? 130.548 84.455 98.128 1.00 86.73 67 GLU J O 1
ATOM 8987 N N . SER J 1 68 ? 131.533 83.529 96.327 1.00 84.45 68 SER J N 1
ATOM 8988 C CA . SER J 1 68 ? 131.710 82.226 96.957 1.00 82.42 68 SER J CA 1
ATOM 8989 C C . SER J 1 68 ? 133.173 81.833 97.117 1.00 86.99 68 SER J C 1
ATOM 8990 O O . SER J 1 68 ? 133.460 80.657 97.366 1.00 89.68 68 SER J O 1
ATOM 8993 N N . ASN J 1 69 ? 134.101 82.770 96.974 1.00 99.07 69 ASN J N 1
ATOM 8994 C CA . ASN J 1 69 ? 135.507 82.435 97.124 1.00 98.81 69 ASN J CA 1
ATOM 8995 C C . ASN J 1 69 ? 135.823 82.148 98.590 1.00 97.04 69 ASN J C 1
ATOM 8996 O O . ASN J 1 69 ? 135.372 82.883 99.475 1.00 100.75 69 ASN J O 1
ATOM 9001 N N . PRO J 1 70 ? 136.578 81.088 98.883 1.00 91.37 70 PRO J N 1
ATOM 9002 C CA . PRO J 1 70 ? 137.053 80.901 100.262 1.00 92.08 70 PRO J CA 1
ATOM 9003 C C . PRO J 1 70 ? 137.845 82.087 100.771 1.00 93.77 70 PRO J C 1
ATOM 9004 O O . PRO J 1 70 ? 137.657 82.501 101.924 1.00 97.90 70 PRO J O 1
ATOM 9008 N N . TYR J 1 71 ? 138.705 82.664 99.930 1.00 94.00 71 TYR J N 1
ATOM 9009 C CA . TYR J 1 71 ? 139.396 83.898 100.285 1.00 94.93 71 TYR J CA 1
ATOM 9010 C C . TYR J 1 71 ? 138.399 85.003 100.599 1.00 99.84 71 TYR J C 1
ATOM 9011 O O . TYR J 1 71 ? 138.507 85.688 101.627 1.00 98.90 71 TYR J O 1
ATOM 9020 N N . TYR J 1 72 ? 137.420 85.196 99.710 1.00 95.82 72 TYR J N 1
ATOM 9021 C CA . TYR J 1 72 ? 136.364 86.159 99.986 1.00 87.84 72 TYR J CA 1
ATOM 9022 C C . TYR J 1 72 ? 135.749 85.881 101.346 1.00 86.81 72 TYR J C 1
ATOM 9023 O O . TYR J 1 72 ? 135.939 86.654 102.282 1.00 88.22 72 TYR J O 1
ATOM 9032 N N . ARG J 1 73 ? 135.133 84.707 101.501 1.00 91.79 73 ARG J N 1
ATOM 9033 C CA . ARG J 1 73 ? 134.393 84.389 102.717 1.00 90.63 73 ARG J CA 1
ATOM 9034 C C . ARG J 1 73 ? 135.213 84.671 103.973 1.00 94.98 73 ARG J C 1
ATOM 9035 O O . ARG J 1 73 ? 134.729 85.315 104.910 1.00 98.20 73 ARG J O 1
ATOM 9043 N N . LYS J 1 74 ? 136.474 84.225 104.001 1.00 92.42 74 LYS J N 1
ATOM 9044 C CA . LYS J 1 74 ? 137.272 84.411 105.211 1.00 87.48 74 LYS J CA 1
ATOM 9045 C C . LYS J 1 74 ? 137.556 85.889 105.468 1.00 90.62 74 LYS J C 1
ATOM 9046 O O . LYS J 1 74 ? 137.385 86.376 106.595 1.00 94.56 74 LYS J O 1
ATOM 9052 N N . GLN J 1 75 ? 137.970 86.633 104.434 1.00 91.23 75 GLN J N 1
ATOM 9053 C CA . GLN J 1 75 ? 138.275 88.044 104.656 1.00 92.84 75 GLN J CA 1
ATOM 9054 C C . GLN J 1 75 ? 137.022 88.850 104.978 1.00 92.64 75 GLN J C 1
ATOM 9055 O O . GLN J 1 75 ? 137.068 89.764 105.809 1.00 92.52 75 GLN J O 1
ATOM 9061 N N . PHE J 1 76 ? 135.904 88.532 104.326 1.00 80.66 76 PHE J N 1
ATOM 9062 C CA . PHE J 1 76 ? 134.640 89.197 104.608 1.00 78.24 76 PHE J CA 1
ATOM 9063 C C . PHE J 1 76 ? 134.214 88.963 106.047 1.00 75.25 76 PHE J C 1
ATOM 9064 O O . PHE J 1 76 ? 133.808 89.900 106.738 1.00 80.74 76 PHE J O 1
ATOM 9072 N N . LYS J 1 77 ? 134.307 87.719 106.523 1.00 78.57 77 LYS J N 1
ATOM 9073 C CA . LYS J 1 77 ? 133.951 87.440 107.909 1.00 82.91 77 LYS J CA 1
ATOM 9074 C C . LYS J 1 77 ? 134.859 88.198 108.867 1.00 84.69 77 LYS J C 1
ATOM 9075 O O . LYS J 1 77 ? 134.393 88.774 109.858 1.00 81.65 77 LYS J O 1
ATOM 9081 N N . ALA J 1 78 ? 136.165 88.218 108.581 1.00 87.98 78 ALA J N 1
ATOM 9082 C CA . ALA J 1 78 ? 137.100 88.914 109.462 1.00 85.93 78 ALA J CA 1
ATOM 9083 C C . ALA J 1 78 ? 136.789 90.405 109.532 1.00 86.63 78 ALA J C 1
ATOM 9084 O O . ALA J 1 78 ? 136.669 90.978 110.623 1.00 87.05 78 ALA J O 1
ATOM 9086 N N . LYS J 1 79 ? 136.644 91.050 108.372 1.00 83.57 79 LYS J N 1
ATOM 9087 C CA . LYS J 1 79 ? 136.382 92.486 108.348 1.00 82.42 79 LYS J CA 1
ATOM 9088 C C . LYS J 1 79 ? 135.016 92.813 108.934 1.00 86.58 79 LYS J C 1
ATOM 9089 O O . LYS J 1 79 ? 134.833 93.868 109.550 1.00 90.17 79 LYS J O 1
ATOM 9095 N N . LEU J 1 80 ? 134.043 91.920 108.750 1.00 83.42 80 LEU J N 1
ATOM 9096 C CA . LEU J 1 80 ? 132.707 92.159 109.277 1.00 80.91 80 LEU J CA 1
ATOM 9097 C C . LEU J 1 80 ? 132.709 92.072 110.795 1.00 79.12 80 LEU J C 1
ATOM 9098 O O . LEU J 1 80 ? 132.086 92.893 111.475 1.00 74.34 80 LEU J O 1
ATOM 9103 N N . ASN J 1 81 ? 133.420 91.088 111.348 1.00 84.58 81 ASN J N 1
ATOM 9104 C CA . ASN J 1 81 ? 133.502 90.961 112.795 1.00 83.51 81 ASN J CA 1
ATOM 9105 C C . ASN J 1 81 ? 134.437 91.985 113.421 1.00 82.18 81 ASN J C 1
ATOM 9106 O O . ASN J 1 81 ? 134.369 92.197 114.636 1.00 79.78 81 ASN J O 1
ATOM 9111 N N . ALA J 1 82 ? 135.302 92.624 112.631 1.00 85.62 82 ALA J N 1
ATOM 9112 C CA . ALA J 1 82 ? 136.234 93.610 113.157 1.00 89.22 82 ALA J CA 1
ATOM 9113 C C . ALA J 1 82 ? 135.675 95.025 113.210 1.00 87.88 82 ALA J C 1
ATOM 9114 O O . ALA J 1 82 ? 136.355 95.916 113.730 1.00 82.12 82 ALA J O 1
ATOM 9116 N N . THR J 1 83 ? 134.470 95.260 112.696 1.00 84.01 83 THR J N 1
ATOM 9117 C CA . THR J 1 83 ? 133.901 96.603 112.667 1.00 80.80 83 THR J CA 1
ATOM 9118 C C . THR J 1 83 ? 132.988 96.804 113.870 1.00 83.13 83 THR J C 1
ATOM 9119 O O . THR J 1 83 ? 132.058 96.021 114.090 1.00 84.60 83 THR J O 1
ATOM 9123 N N . LYS J 1 84 ? 133.252 97.852 114.647 1.00 82.72 84 LYS J N 1
ATOM 9124 C CA . LYS J 1 84 ? 132.438 98.142 115.818 1.00 84.18 84 LYS J CA 1
ATOM 9125 C C . LYS J 1 84 ? 131.033 98.553 115.391 1.00 87.03 84 LYS J C 1
ATOM 9126 O O . LYS J 1 84 ? 130.830 99.126 114.318 1.00 88.63 84 LYS J O 1
ATOM 9132 N N . THR J 1 85 ? 130.050 98.256 116.244 1.00 82.90 85 THR J N 1
ATOM 9133 C CA . THR J 1 85 ? 128.665 98.576 115.920 1.00 80.42 85 THR J CA 1
ATOM 9134 C C . THR J 1 85 ? 128.361 100.037 116.219 1.00 82.52 85 THR J C 1
ATOM 9135 O O . THR J 1 85 ? 127.362 100.353 116.871 1.00 81.95 85 THR J O 1
ATOM 9139 N N . SER J 1 86 ? 129.227 100.935 115.739 1.00 83.64 86 SER J N 1
ATOM 9140 C CA . SER J 1 86 ? 128.941 102.364 115.779 1.00 78.39 86 SER J CA 1
ATOM 9141 C C . SER J 1 86 ? 129.363 103.036 114.479 1.00 76.88 86 SER J C 1
ATOM 9142 O O . SER J 1 86 ? 129.151 104.244 114.322 1.00 78.21 86 SER J O 1
ATOM 9145 N N . ASP J 1 87 ? 129.966 102.291 113.556 1.00 79.98 87 ASP J N 1
ATOM 9146 C CA . ASP J 1 87 ? 130.189 102.755 112.201 1.00 82.46 87 ASP J CA 1
ATOM 9147 C C . ASP J 1 87 ? 129.126 102.224 111.251 1.00 81.75 87 ASP J C 1
ATOM 9148 O O . ASP J 1 87 ? 129.177 102.522 110.054 1.00 79.89 87 ASP J O 1
ATOM 9153 N N . LEU J 1 88 ? 128.163 101.453 111.753 1.00 71.54 88 LEU J N 1
ATOM 9154 C CA . LEU J 1 88 ? 127.062 100.944 110.945 1.00 69.70 88 LEU J CA 1
ATOM 9155 C C . LEU J 1 88 ? 125.773 101.691 111.271 1.00 70.41 88 LEU J C 1
ATOM 9156 O O . LEU J 1 88 ? 125.138 102.243 110.371 1.00 66.21 88 LEU J O 1
ATOM 9161 N N . TRP J 1 89 ? 125.368 101.725 112.539 1.00 60.97 89 TRP J N 1
ATOM 9162 C CA . TRP J 1 89 ? 124.151 102.415 112.954 1.00 55.26 89 TRP J CA 1
ATOM 9163 C C . TRP J 1 89 ? 124.428 103.200 114.229 1.00 60.31 89 TRP J C 1
ATOM 9164 O O . TRP J 1 89 ? 124.554 102.615 115.308 1.00 69.30 89 TRP J O 1
ATOM 9175 N N . ASN J 1 90 ? 124.511 104.520 114.099 1.00 64.32 90 ASN J N 1
ATOM 9176 C CA . ASN J 1 90 ? 124.567 105.455 115.207 1.00 63.01 90 ASN J CA 1
ATOM 9177 C C . ASN J 1 90 ? 123.417 106.439 115.045 1.00 70.82 90 ASN J C 1
ATOM 9178 O O . ASN J 1 90 ? 122.949 106.650 113.920 1.00 73.70 90 ASN J O 1
ATOM 9183 N N . PRO J 1 91 ? 122.931 107.052 116.143 1.00 75.59 91 PRO J N 1
ATOM 9184 C CA . PRO J 1 91 ? 121.635 107.749 116.091 1.00 67.68 91 PRO J CA 1
ATOM 9185 C C . PRO J 1 91 ? 121.538 108.772 114.975 1.00 65.87 91 PRO J C 1
ATOM 9186 O O . PRO J 1 91 ? 120.499 108.910 114.317 1.00 74.23 91 PRO J O 1
ATOM 9190 N N . LYS J 1 92 ? 122.637 109.484 114.750 1.00 66.43 92 LYS J N 1
ATOM 9191 C CA . LYS J 1 92 ? 122.626 110.580 113.798 1.00 68.49 92 LYS J CA 1
ATOM 9192 C C . LYS J 1 92 ? 122.444 110.070 112.372 1.00 64.68 92 LYS J C 1
ATOM 9193 O O . LYS J 1 92 ? 121.755 110.713 111.572 1.00 71.14 92 LYS J O 1
ATOM 9199 N N . THR J 1 93 ? 123.007 108.900 112.053 1.00 47.24 93 THR J N 1
ATOM 9200 C CA . THR J 1 93 ? 122.748 108.281 110.758 1.00 50.08 93 THR J CA 1
ATOM 9201 C C . THR J 1 93 ? 121.288 107.878 110.608 1.00 57.63 93 THR J C 1
ATOM 9202 O O . THR J 1 93 ? 120.730 107.989 109.513 1.00 66.11 93 THR J O 1
ATOM 9206 N N . ALA J 1 94 ? 120.660 107.389 111.678 1.00 49.57 94 ALA J N 1
ATOM 9207 C CA . ALA J 1 94 ? 119.243 107.049 111.600 1.00 49.85 94 ALA J CA 1
ATOM 9208 C C . ALA J 1 94 ? 118.401 108.288 111.327 1.00 55.17 94 ALA J C 1
ATOM 9209 O O . ALA J 1 94 ? 117.479 108.258 110.498 1.00 59.51 94 ALA J O 1
ATOM 9211 N N . LEU J 1 95 ? 118.711 109.392 112.010 1.00 60.76 95 LEU J N 1
ATOM 9212 C CA . LEU J 1 95 ? 118.008 110.641 111.739 1.00 58.44 95 LEU J CA 1
ATOM 9213 C C . LEU J 1 95 ? 118.198 111.065 110.291 1.00 61.87 95 LEU J C 1
ATOM 9214 O O . LEU J 1 95 ? 117.243 111.477 109.622 1.00 68.80 95 LEU J O 1
ATOM 9219 N N . HIS J 1 96 ? 119.426 110.957 109.782 1.00 48.18 96 HIS J N 1
ATOM 9220 C CA . HIS J 1 96 ? 119.666 111.353 108.399 1.00 47.49 96 HIS J CA 1
ATOM 9221 C C . HIS J 1 96 ? 118.927 110.461 107.411 1.00 57.07 96 HIS J C 1
ATOM 9222 O O . HIS J 1 96 ? 118.421 110.955 106.401 1.00 73.16 96 HIS J O 1
ATOM 9229 N N . GLU J 1 97 ? 118.865 109.152 107.662 1.00 50.42 97 GLU J N 1
ATOM 9230 C CA . GLU J 1 97 ? 118.168 108.264 106.734 1.00 51.41 97 GLU J CA 1
ATOM 9231 C C . GLU J 1 97 ? 116.669 108.533 106.725 1.00 56.62 97 GLU J C 1
ATOM 9232 O O . GLU J 1 97 ? 116.046 108.611 105.655 1.00 61.23 97 GLU J O 1
ATOM 9238 N N . LEU J 1 98 ? 116.071 108.687 107.906 1.00 47.44 98 LEU J N 1
ATOM 9239 C CA . LEU J 1 98 ? 114.659 109.039 107.940 1.00 44.98 98 LEU J CA 1
ATOM 9240 C C . LEU J 1 98 ? 114.396 110.379 107.267 1.00 57.64 98 LEU J C 1
ATOM 9241 O O . LEU J 1 98 ? 113.401 110.514 106.548 1.00 68.19 98 LEU J O 1
ATOM 9246 N N . LEU J 1 99 ? 115.275 111.365 107.455 1.00 45.78 99 LEU J N 1
ATOM 9247 C CA . LEU J 1 99 ? 115.100 112.647 106.787 1.00 41.34 99 LEU J CA 1
ATOM 9248 C C . LEU J 1 99 ? 115.223 112.519 105.272 1.00 46.39 99 LEU J C 1
ATOM 9249 O O . LEU J 1 99 ? 114.464 113.163 104.534 1.00 60.47 99 LEU J O 1
ATOM 9254 N N . GLN J 1 100 ? 116.164 111.698 104.795 1.00 43.61 100 GLN J N 1
ATOM 9255 C CA . GLN J 1 100 ? 116.251 111.413 103.366 1.00 43.71 100 GLN J CA 1
ATOM 9256 C C . GLN J 1 100 ? 114.940 110.863 102.844 1.00 52.79 100 GLN J C 1
ATOM 9257 O O . GLN J 1 100 ? 114.474 111.257 101.769 1.00 63.31 100 GLN J O 1
ATOM 9263 N N . MET J 1 101 ? 114.339 109.933 103.582 1.00 56.91 101 MET J N 1
ATOM 9264 C CA . MET J 1 101 ? 113.085 109.344 103.128 1.00 53.90 101 MET J CA 1
ATOM 9265 C C . MET J 1 101 ? 111.956 110.369 103.164 1.00 51.85 101 MET J C 1
ATOM 9266 O O . MET J 1 101 ? 111.027 110.320 102.352 1.00 58.02 101 MET J O 1
ATOM 9271 N N . VAL J 1 102 ? 112.023 111.312 104.107 1.00 48.97 102 VAL J N 1
ATOM 9272 C CA . VAL J 1 102 ? 111.000 112.355 104.186 1.00 47.11 102 VAL J CA 1
ATOM 9273 C C . VAL J 1 102 ? 111.063 113.302 102.997 1.00 44.16 102 VAL J C 1
ATOM 9274 O O . VAL J 1 102 ? 110.032 113.617 102.393 1.00 47.88 102 VAL J O 1
ATOM 9278 N N . ARG J 1 103 ? 112.257 113.770 102.635 1.00 47.21 103 ARG J N 1
ATOM 9279 C CA . ARG J 1 103 ? 112.390 114.819 101.629 1.00 50.01 103 ARG J CA 1
ATOM 9280 C C . ARG J 1 103 ? 112.495 114.289 100.205 1.00 54.31 103 ARG J C 1
ATOM 9281 O O . ARG J 1 103 ? 112.712 115.076 99.280 1.00 57.54 103 ARG J O 1
ATOM 9289 N N . ASP J 1 104 ? 112.354 112.992 100.005 1.00 66.44 104 ASP J N 1
ATOM 9290 C CA . ASP J 1 104 ? 112.377 112.441 98.661 1.00 70.19 104 ASP J CA 1
ATOM 9291 C C . ASP J 1 104 ? 110.963 112.386 98.083 1.00 73.14 104 ASP J C 1
ATOM 9292 O O . ASP J 1 104 ? 110.093 111.698 98.621 1.00 81.65 104 ASP J O 1
ATOM 9297 N N . PRO J 1 105 ? 110.702 113.109 96.990 1.00 69.23 105 PRO J N 1
ATOM 9298 C CA . PRO J 1 105 ? 109.353 113.100 96.408 1.00 73.22 105 PRO J CA 1
ATOM 9299 C C . PRO J 1 105 ? 109.111 111.932 95.465 1.00 78.56 105 PRO J C 1
ATOM 9300 O O . PRO J 1 105 ? 108.597 112.117 94.357 1.00 79.65 105 PRO J O 1
ATOM 9304 N N . THR J 1 106 ? 109.483 110.725 95.892 1.00 85.58 106 THR J N 1
ATOM 9305 C CA . THR J 1 106 ? 109.236 109.527 95.101 1.00 81.85 106 THR J CA 1
ATOM 9306 C C . THR J 1 106 ? 108.881 108.351 96.018 1.00 79.81 106 THR J C 1
ATOM 9307 O O . THR J 1 106 ? 108.715 107.222 95.544 1.00 81.51 106 THR J O 1
ATOM 9311 N N . VAL J 1 107 ? 108.595 108.613 97.288 1.00 68.36 107 VAL J N 1
ATOM 9312 C CA . VAL J 1 107 ? 108.552 107.583 98.318 1.00 69.11 107 VAL J CA 1
ATOM 9313 C C . VAL J 1 107 ? 107.100 107.218 98.610 1.00 74.94 107 VAL J C 1
ATOM 9314 O O . VAL J 1 107 ? 106.799 106.539 99.597 1.00 79.71 107 VAL J O 1
ATOM 9318 N N . LYS J 1 108 ? 106.186 107.652 97.738 1.00 76.94 108 LYS J N 1
ATOM 9319 C CA . LYS J 1 108 ? 104.755 107.567 98.018 1.00 73.72 108 LYS J CA 1
ATOM 9320 C C . LYS J 1 108 ? 104.450 108.371 99.273 1.00 77.18 108 LYS J C 1
ATOM 9321 O O . LYS J 1 108 ? 105.350 108.976 99.863 1.00 84.27 108 LYS J O 1
ATOM 9327 N N . ASP J 1 109 ? 103.189 108.416 99.681 1.00 71.37 109 ASP J N 1
ATOM 9328 C CA . ASP J 1 109 ? 102.816 109.356 100.727 1.00 71.95 109 ASP J CA 1
ATOM 9329 C C . ASP J 1 109 ? 102.615 108.700 102.088 1.00 73.98 109 ASP J C 1
ATOM 9330 O O . ASP J 1 109 ? 102.913 109.329 103.112 1.00 78.93 109 ASP J O 1
ATOM 9335 N N . SER J 1 110 ? 102.153 107.453 102.135 1.00 71.56 110 SER J N 1
ATOM 9336 C CA . SER J 1 110 ? 102.064 106.722 103.392 1.00 74.56 110 SER J CA 1
ATOM 9337 C C . SER J 1 110 ? 103.423 106.504 104.040 1.00 77.85 110 SER J C 1
ATOM 9338 O O . SER J 1 110 ? 103.553 106.631 105.263 1.00 80.02 110 SER J O 1
ATOM 9341 N N . SER J 1 111 ? 104.444 106.181 103.245 1.00 63.55 111 SER J N 1
ATOM 9342 C CA . SER J 1 111 ? 105.786 106.033 103.793 1.00 61.64 111 SER J CA 1
ATOM 9343 C C . SER J 1 111 ? 106.316 107.347 104.351 1.00 63.87 111 SER J C 1
ATOM 9344 O O . SER J 1 111 ? 106.952 107.350 105.409 1.00 72.91 111 SER J O 1
ATOM 9347 N N . ARG J 1 112 ? 106.075 108.465 103.665 1.00 54.18 112 ARG J N 1
ATOM 9348 C CA . ARG J 1 112 ? 106.501 109.754 104.200 1.00 59.56 112 ARG J CA 1
ATOM 9349 C C . ARG J 1 112 ? 105.794 110.058 105.513 1.00 64.20 112 ARG J C 1
ATOM 9350 O O . ARG J 1 112 ? 106.414 110.541 106.469 1.00 67.15 112 ARG J O 1
ATOM 9358 N N . LEU J 1 113 ? 104.489 109.782 105.579 1.00 64.76 113 LEU J N 1
ATOM 9359 C CA . LEU J 1 113 ? 103.773 109.994 106.832 1.00 56.60 113 LEU J CA 1
ATOM 9360 C C . LEU J 1 113 ? 104.362 109.152 107.955 1.00 65.68 113 LEU J C 1
ATOM 9361 O O . LEU J 1 113 ? 104.569 109.651 109.067 1.00 73.30 113 LEU J O 1
ATOM 9366 N N . SER J 1 114 ? 104.646 107.878 107.685 1.00 59.81 114 SER J N 1
ATOM 9367 C CA . SER J 1 114 ? 105.209 107.031 108.730 1.00 58.27 114 SER J CA 1
ATOM 9368 C C . SER J 1 114 ? 106.597 107.502 109.146 1.00 64.73 114 SER J C 1
ATOM 9369 O O . SER J 1 114 ? 106.940 107.444 110.333 1.00 70.26 114 SER J O 1
ATOM 9372 N N . ALA J 1 115 ? 107.405 107.972 108.195 1.00 50.01 115 ALA J N 1
ATOM 9373 C CA . ALA J 1 115 ? 108.722 108.494 108.537 1.00 46.25 115 ALA J CA 1
ATOM 9374 C C . ALA J 1 115 ? 108.607 109.717 109.436 1.00 53.41 115 ALA J C 1
ATOM 9375 O O . ALA J 1 115 ? 109.378 109.875 110.389 1.00 64.46 115 ALA J O 1
ATOM 9377 N N . ILE J 1 116 ? 107.649 110.600 109.143 1.00 49.57 116 ILE J N 1
ATOM 9378 C CA . ILE J 1 116 ? 107.424 111.754 110.013 1.00 48.25 116 ILE J CA 1
ATOM 9379 C C . ILE J 1 116 ? 106.999 111.289 111.400 1.00 58.52 116 ILE J C 1
ATOM 9380 O O . ILE J 1 116 ? 107.449 111.823 112.419 1.00 63.37 116 ILE J O 1
ATOM 9385 N N . LYS J 1 117 ? 106.140 110.268 111.457 1.00 74.85 117 LYS J N 1
ATOM 9386 C CA . LYS J 1 117 ? 105.711 109.728 112.745 1.00 70.34 117 LYS J CA 1
ATOM 9387 C C . LYS J 1 117 ? 106.899 109.238 113.562 1.00 73.76 117 LYS J C 1
ATOM 9388 O O . LYS J 1 117 ? 106.989 109.491 114.768 1.00 83.18 117 LYS J O 1
ATOM 9394 N N . GLU J 1 118 ? 107.816 108.517 112.922 1.00 69.80 118 GLU J N 1
ATOM 9395 C CA . GLU J 1 118 ? 108.914 107.920 113.677 1.00 69.50 118 GLU J CA 1
ATOM 9396 C C . GLU J 1 118 ? 109.951 108.961 114.067 1.00 77.91 118 GLU J C 1
ATOM 9397 O O . GLU J 1 118 ? 110.524 108.893 115.160 1.00 83.70 118 GLU J O 1
ATOM 9403 N N . LEU J 1 119 ? 110.205 109.939 113.196 1.00 66.46 119 LEU J N 1
ATOM 9404 C CA . LEU J 1 119 ? 111.048 111.056 113.602 1.00 58.98 119 LEU J CA 1
ATOM 9405 C C . LEU J 1 119 ? 110.416 111.809 114.764 1.00 67.07 119 LEU J C 1
ATOM 9406 O O . LEU J 1 119 ? 111.122 112.343 115.626 1.00 71.71 119 LEU J O 1
ATOM 9411 N N . ASN J 1 120 ? 109.086 111.859 114.805 1.00 69.72 120 ASN J N 1
ATOM 9412 C CA . ASN J 1 120 ? 108.382 112.485 115.912 1.00 67.05 120 ASN J CA 1
ATOM 9413 C C . ASN J 1 120 ? 108.604 111.702 117.198 1.00 68.73 120 ASN J C 1
ATOM 9414 O O . ASN J 1 120 ? 108.891 112.281 118.249 1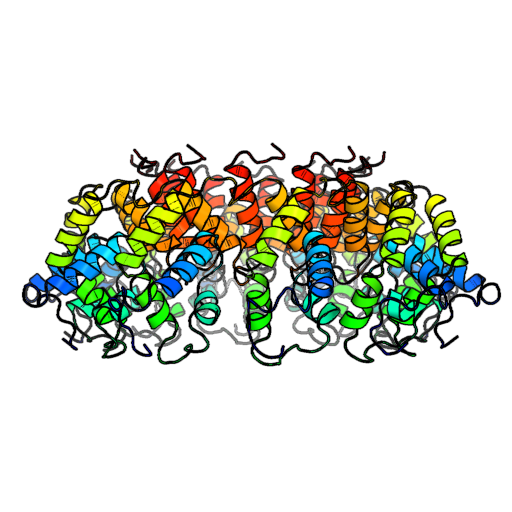.00 72.41 120 ASN J O 1
ATOM 9419 N N . VAL J 1 121 ? 108.466 110.382 117.114 1.00 70.18 121 VAL J N 1
ATOM 9420 C CA . VAL J 1 121 ? 108.562 109.512 118.281 1.00 68.22 121 VAL J CA 1
ATOM 9421 C C . VAL J 1 121 ? 109.974 109.547 118.851 1.00 72.13 121 VAL J C 1
ATOM 9422 O O . VAL J 1 121 ? 110.156 109.630 120.071 1.00 76.20 121 VAL J O 1
ATOM 9426 N N . LEU J 1 122 ? 110.981 109.487 117.980 1.00 80.89 122 LEU J N 1
ATOM 9427 C CA . LEU J 1 122 ? 112.365 109.422 118.439 1.00 80.49 122 LEU J CA 1
ATOM 9428 C C . LEU J 1 122 ? 112.767 110.645 119.251 1.00 79.23 122 LEU J C 1
ATOM 9429 O O . LEU J 1 122 ? 113.072 110.527 120.441 1.00 79.63 122 LEU J O 1
ATOM 9434 N N . ALA J 1 123 ? 112.766 111.821 118.629 1.00 80.15 123 ALA J N 1
ATOM 9435 C CA . ALA J 1 123 ? 113.362 112.982 119.274 1.00 83.52 123 ALA J CA 1
ATOM 9436 C C . ALA J 1 123 ? 112.359 113.770 120.105 1.00 87.02 123 ALA J C 1
ATOM 9437 O O . ALA J 1 123 ? 112.316 115.001 120.010 1.00 82.88 123 ALA J O 1
ATOM 9439 N N . GLU J 1 124 ? 111.571 113.069 120.930 1.00 91.97 124 GLU J N 1
ATOM 9440 C CA . GLU J 1 124 ? 110.690 113.641 121.950 1.00 90.99 124 GLU J CA 1
ATOM 9441 C C . GLU J 1 124 ? 110.094 114.983 121.537 1.00 95.57 124 GLU J C 1
ATOM 9442 O O . GLU J 1 124 ? 110.091 115.937 122.320 1.00 100.07 124 GLU J O 1
ATOM 9448 N N . ILE J 1 125 ? 109.572 115.063 120.317 1.00 99.62 125 ILE J N 1
ATOM 9449 C CA . ILE J 1 125 ? 109.302 116.351 119.691 1.00 97.49 125 ILE J CA 1
ATOM 9450 C C . ILE J 1 125 ? 107.794 116.575 119.688 1.00 90.40 125 ILE J C 1
ATOM 9451 O O . ILE J 1 125 ? 107.256 117.345 118.884 1.00 87.33 125 ILE J O 1
ATOM 9456 N N . THR J 1 126 ? 107.099 115.911 120.610 1.00 98.02 126 THR J N 1
ATOM 9457 C CA . THR J 1 126 ? 105.655 116.077 120.756 1.00 107.64 126 THR J CA 1
ATOM 9458 C C . THR J 1 126 ? 105.344 117.442 121.381 1.00 106.31 126 THR J C 1
ATOM 9459 O O . THR J 1 126 ? 104.985 117.565 122.552 1.00 103.37 126 THR J O 1
ATOM 9463 N N . PHE J 1 127 ? 105.521 118.481 120.559 1.00 107.01 127 PHE J N 1
ATOM 9464 C CA . PHE J 1 127 ? 105.281 119.872 120.931 1.00 102.82 127 PHE J CA 1
ATOM 9465 C C . PHE J 1 127 ? 106.249 120.350 122.008 1.00 103.65 127 PHE J C 1
ATOM 9466 O O . PHE J 1 127 ? 106.051 121.419 122.594 1.00 105.03 127 PHE J O 1
ATOM 9474 N N . VAL J 1 128 ? 107.300 119.580 122.272 1.00 106.18 128 VAL J N 1
ATOM 9475 C CA . VAL J 1 128 ? 108.276 119.950 123.289 1.00 105.60 128 VAL J CA 1
ATOM 9476 C C . VAL J 1 128 ? 109.698 119.835 122.754 1.00 103.20 128 VAL J C 1
ATOM 9477 O O . VAL J 1 128 ? 109.989 118.989 121.910 1.00 107.14 128 VAL J O 1
#

Foldseek 3Di:
DLDQDQPPPPVPDVLLVQLLVVVLLPDDPPVSCCVSVNPSPPSPDNVRSRVSNVPHPVSVVVSVVVNVPDDVCSRDDPVVVVVVLVVCLPDPPNDDVSNVVSVVVNCVPPVPPVD/DLDQDQPPPPVPDVLLVQLLVVVLLPDDPPVSCCVSVNPSPPSPDNVRSRVSNVPHPVSVVVSVVVNVPDDVCSRDDPVVVVVVLVVCLPDPPNDDVSNVVSVVVNCVPPVPPVD/DLDQDQPPPPVPDVLLVQLLVVVLLPDDPPVSCCVSVNPSPPSPDNVRSRVSNVPHPVSVVVSVVVNVPDDVCSRDDPVVVVVVLVVCLPDPPNDDVSNVVSVVVNCVPPVPPVD/DLDQDQPPPPVPDVLLVQLLVVVLLPDDPPVSCCVSVNPSPPSPDNVRSRVSNVPHPVSVVVSVVVNVPDDVCSRDDPVVVVVVLVVCLPDPPNDDVSNVVSVVVNCVPPVPPVD/DLDQDQPPPPVPDVLLVQLLVVVLLPDDPPVSCCVSVNPSPPSPDNVRSRVSNVPHPVSVVVSVVVNVPDDVCSRDDPVVVVVVLVVCLPDPPNDDVSNVVSVVVNCVPPVPPVD/DLDQDQPPPPVPDVLLVQLLVVVLLPDDPPVSCCVSVNPSPPSPDNVRSRVSNVPHPVSVVVSVVVNVPDDVCSRDDPVVVVVVLVVCLPDPPNDDVSNVVSVVVNCVPPVPPVD/DLDQDQPPPPVPDVLLVQLLVVVLLPDDPPVSCCVSVNPSPPSPDNVRSRVSNVPHPVSVVVSVVVNVPDDVCSRDDPVVVVVVLVVCLPDPPNDDVSNVVSVVVNCVPPVPPVD/DLDQDQPPPPVPDVLLVQLLVVVLLPDDPPVSCCVSVNPSPPSPDNVRSRVSNVPHPVSVVVSVVVNVPDDVCSRDDPVVVVVVLVVCLPDPPNDDVSNVVSVVVNCVPPVPPVD/DLDQDQPPPPVPDVLLVQLLVVVLLPDDPPVSCCVSVNPSPPSPDNVRSRVSNVPHPVSVVVSVVVNVPDDVCSRDDPVVVVVVLVVCLPDPPNDDVSNVVSVVVNCVPPVPPVD/DLDQDQPPPPVPDVLLVQLLVVVLLPDDPPVSCCVSVNPSPPSPDNVRSRVSNVPHPVSVVVSVVVNVPDDVCSRDDPVVVVVVLVVCLPDPPNDDVSNVVSVVVNCVPPVPPVD

Solvent-accessible surface area: 55101 Å² total; per-residue (Å²): 84,127,146,50,50,61,136,28,22,93,154,48,94,146,95,1,48,86,1,2,64,11,29,10,34,0,36,23,22,99,25,0,4,49,42,23,5,37,113,54,23,151,49,48,63,12,96,8,6,8,34,7,1,22,19,0,70,42,10,74,118,57,32,118,60,72,12,109,87,37,155,51,56,67,4,8,46,50,23,24,1,9,9,35,0,1,38,7,7,57,40,111,114,4,125,18,64,6,63,13,24,0,5,84,30,2,8,111,15,18,103,9,76,88,128,82,127,149,50,51,61,135,30,20,95,155,48,94,147,97,1,48,86,1,2,64,12,29,11,34,0,35,22,22,101,26,0,4,48,44,22,6,37,114,54,25,149,50,46,63,11,96,8,5,8,33,8,1,23,19,0,69,44,9,74,119,57,31,117,60,72,14,110,87,40,154,49,55,66,4,8,45,52,23,24,1,8,10,34,0,1,38,8,7,58,40,112,114,5,129,20,63,7,62,12,24,0,5,83,30,1,9,112,14,18,103,9,75,87,130,84,127,146,49,51,63,132,29,22,94,153,47,94,148,98,1,47,87,0,2,64,11,29,11,33,0,34,24,23,102,27,0,2,48,44,23,7,37,114,55,24,152,50,48,62,10,95,8,6,7,34,8,0,23,18,0,70,43,9,74,121,56,33,116,60,74,12,110,87,37,153,50,54,68,5,8,44,52,23,23,1,10,9,33,0,1,39,7,7,56,40,111,114,4,125,20,64,6,62,13,24,0,5,84,31,1,9,110,14,17,101,8,75,87,130,84,127,144,50,50,62,135,30,20,93,154,49,95,149,95,2,49,87,1,2,65,10,29,11,33,0,34,23,22,99,25,0,4,48,41,22,6,37,113,54,23,149,50,47,63,11,96,8,6,8,38,8,0,23,19,0,71,43,9,74,122,56,32,117,60,74,12,106,87,36,153,50,53,67,4,8,46,50,23,24,1,9,10,34,0,2,37,8,7,58,39,110,115,6,125,18,62,7,60,12,25,0,5,82,30,1,8,113,15,18,102,8,74,86,129,83,128,148,51,50,62,136,30,21,94,155,48,95,147,97,1,46,86,0,2,66,11,30,11,31,0,34,24,21,100,26,0,3,50,44,22,7,37,114,53,24,150,49,46,63,10,97,9,6,7,36,8,1,22,19,0,70,43,9,72,119,56,32,117,62,74,14,109,86,38,154,51,54,68,4,8,45,53,23,25,1,10,10,33,0,1,39,7,7,56,40,112,115,4,125,21,63,6,60,13,23,0,5,83,31,1,9,111,14,16,101,8,77,88,129,83,126,147,49,51,63,132,30,21,93,156,48,96,148,96,1,48,88,0,3,65,11,29,10,32,0,34,23,22,101,26,0,3,48,42,23,8,37,112,53,24,150,49,46,64,10,98,8,6,8,36,7,1,23,19,0,72,42,10,72,120,58,31,117,60,74,11,110,86,38,154,50,56,67,4,9,44,51,23,24,1,10,8,34,0,1,38,7,6,56,40,111,114,4,126,20,63,7,60,13,23,0,5,83,30,2,9,112,15,17,102,8,77,87,130,84,126,150,49,51,62,135,28,20,95,154,47,96,148,97,1,46,86,0,3,67,11,29,10,32,0,35,23,21,100,25,0,4,48,44,22,7,37,114,53,24,152,50,47,65,10,97,9,6,7,36,8,0,22,19,0,70,42,9,73,119,57,33,117,62,74,12,108,86,37,155,50,55,67,4,8,44,52,24,25,1,9,8,34,0,1,38,7,6,57,40,111,114,4,124,20,64,6,62,13,22,0,5,83,32,1,9,110,14,16,101,10,77,89,128,83,126,146,49,52,62,135,29,20,93,154,49,95,146,94,1,48,88,0,2,65,12,30,10,31,0,34,24,21,99,26,0,4,48,44,22,7,37,114,55,22,151,50,46,62,10,97,8,6,7,35,8,1,21,19,0,71,44,9,73,120,56,32,116,60,75,12,110,86,38,154,50,56,68,5,6,44,51,24,24,1,10,9,33,0,2,39,6,7,56,40,111,115,4,126,20,63,7,62,13,24,0,6,83,30,1,8,111,15,17,102,8,75,87,128,83,127,147,49,51,62,133,28,21,93,154,48,96,146,96,1,48,86,1,2,64,10,29,10,34,0,34,23,22,100,25,0,3,47,43,23,6,37,113,54,24,150,49,47,65,10,97,9,6,9,37,7,1,23,20,0,70,43,10,72,118,56,30,117,61,73,12,110,86,38,154,52,56,66,4,7,44,52,24,24,2,8,8,36,0,1,38,8,6,56,40,113,115,5,127,20,64,7,62,13,24,0,5,82,31,0,9,112,16,18,101,8,75,86,129,81,127,148,50,52,62,135,29,20,94,154,49,94,146,96,2,47,87,1,2,66,11,29,11,34,0,35,23,21,97,26,0,3,48,44,24,6,36,114,53,24,150,50,48,64,11,97,9,6,7,36,7,1,23,18,0,70,44,9,74,118,57,32,114,62,73,12,109,86,38,154,52,55,69,4,7,46,52,24,24,1,9,8,34,0,1,39,6,7,55,41,112,115,4,127,20,64,7,62,14,23,0,6,82,32,1,10,110,15,16,101,8,75,87,128

B-factor: mean 85.96, std 22.9, range [26.97, 144.55]

Organism: NCBI:txid2034346

Sequence (1150 aa):
QEFADPHFAAINQKRFDLYIDLRVQGYSSWRVFRAIWGEEHMDGPAQARIFAMESNPYYRKQFKAKLNATKTSDLWNPKTALHELLQMVRDPTVKDSSRLSAIKELNVLAEITFVQEFADPHFAAINQKRFDLYIDLRVQGYSSWRVFRAIWGEEHMDGPAQARIFAMESNPYYRKQFKAKLNATKTSDLWNPKTALHELLQMVRDPTVKDSSRLSAIKELNVLAEITFVQEFADPHFAAINQKRFDLYIDLRVQGYSSWRVFRAIWGEEHMDGPAQARIFAMESNPYYRKQFKAKLNATKTSDLWNPKTALHELLQMVRDPTVKDSSRLSAIKELNVLAEITFVQEFADPHFAAINQKRFDLYIDLRVQGYSSWRVFRAIWGEEHMDGPAQARIFAMESNPYYRKQFKAKLNATKTSDLWNPKTALHELLQMVRDPTVKDSSRLSAIKELNVLAEITFVQEFADPHFAAINQKRFDLYIDLRVQGYSSWRVFRAIWGEEHMDGPAQARIFAMESNPYYRKQFKAKLNATKTSDLWNPKTALHELLQMVRDPTVKDSSRLSAIKELNVLAEITFVQEFADPHFAAINQKRFDLYIDLRVQGYSSWRVFRAIWGEEHMDGPAQARIFAMESNPYYRKQFKAKLNATKTSDLWNPKTALHELLQMVRDPTVKDSSRLSAIKELNVLAEITFVQEFADPHFAAINQKRFDLYIDLRVQGYSSWRVFRAIWGEEHMDGPAQARIFAMESNPYYRKQFKAKLNATKTSDLWNPKTALHELLQMVRDPTVKDSSRLSAIKELNVLAEITFVQEFADPHFAAINQKRFDLYIDLRVQGYSSWRVFRAIWGEEHMDGPAQARIFAMESNPYYRKQFKAKLNATKTSDLWNPKTALHELLQMVRDPTVKDSSRLSAIKELNVLAEITFVQEFADPHFAAINQKRFDLYIDLRVQGYSSWRVFRAIWGEEHMDGPAQARIFAMESNPYYRKQFKAKLNATKTSDLWNPKTALHELLQMVRDPTVKDSSRLSAIKELNVLAEITFVQEFADPHFAAINQKRFDLYIDLRVQGYSSWRVFRAIWGEEHMDGPAQARIFAMESNPYYRKQFKAKLNATKTSDLWNPKTALHELLQMVRDPTVKDSSRLSAIKELNVLAEITFV

Nearest PDB structures (foldseek):
  7uxe-assembly1_A  TM=1.009E+00  e=7.063E-16  Pseudomonas phage vB_PaeM_E217
  7uxe-assembly1_A  TM=1.009E+00  e=7.063E-16  Pseudomonas phage vB_PaeM_E217
  7uxe-assembly1_A  TM=1.009E+00  e=7.063E-16  Pseudomonas phage vB_PaeM_E217
  7uxe-assembly1_A  TM=1.009E+00  e=7.063E-16  Pseudomonas phage vB_PaeM_E217
  7uxe-assembly1_A  TM=1.009E+00  e=7.063E-16  Pseudomonas phage vB_PaeM_E217

=== Feature glossary ===
Feature key, reading from the visual/contextual features back to the raw sequence:

Rendered structure images. Six rendered views show the 3D structure from the faces of a cube — i.e. along ±x, ±y, ±z. Rendering representation is drawn randomly per protein from cartoon (secondary-structure ribbons), sticks (backbone bonds), or molecular surface; coloring is either N→C rainbow (blue at the N-terminus through red at the C-terminus) or one color per chain.

Contact-map, Ramachandran, and PAE plots. The contact map is a binary N×N matrix image: pixel (i, j) is dark where Cα_i and Cα_j are within 8 Å and |i−j|>4. Because the |i−j|>4 filter removes local helical contac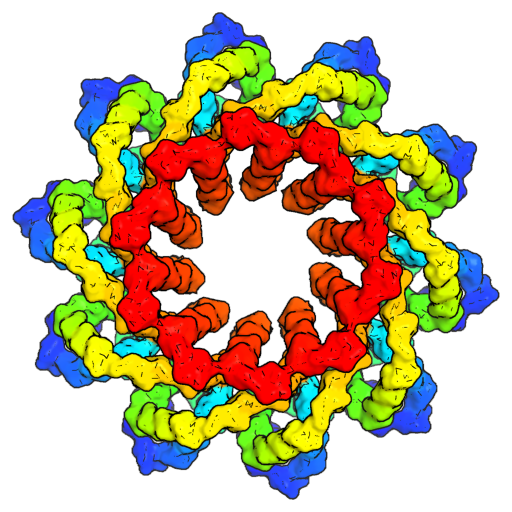ts, off-diagonal stripes parallel to the main diagonal indicate parallel β-sheets; stripes perpendicular to it indicate antiparallel β-sheets. The Ramachandran plot scatters every residue's (φ, ψ) pair against the sterically allowed regions. The PAE heatmap renders the predicted-aligned-error matrix.

InterPro / GO / CATH / organism. Database cross-references. InterPro integrates a dozen domain/family signature databases into unified entries with residue-range hits. GO terms attach function/process/location labels with evidence codes. CATH codes position the fold in a four-level structural taxonomy. Organism is the NCBI-taxonomy species name.

Nearest PDB structures. The Foldseek neighbor list gives the closest experimentally determined structures in the PDB, ranked by structural alignment. TM-score near 1 means near-identical fold; near 0.3 means only rough topology match. This is how one finds what a novel AlphaFold prediction most resembles in the solved-structure universe.

Predicted aligned error. PAE(i, j) answers: if I align the predicted and true structures on residue i, how far off (in Å) do I expect residue j to be? A block-diagonal PAE matrix with low values on the blocks and high values off-diagonal is the signature of a multi-domain protein with confidently predicted domains but uncertain inter-domain orientation.

Solvent-accessible surface area. Accessible surface area quantifies burial. A residue with SASA near zero is packed into the hydrophobic core; one with SASA >100 Å² sits on the surface. Computed here via the Shrake–Rupley numerical algorithm with a 1.4 Å probe.

B-factor. B-factor (Debye–Waller factor) reflects atomic displacement in the crystal lattice. It is an experimental observable (units Å²), not a prediction; low values mean the atom is pinned down, high values mean it moves or is heterogeneous across the crystal.

pLDDT. For AlphaFold models, the B-factor field carries pLDDT — the model's own estimate of local accuracy on a 0–100 scale. Regions with pLDDT<50 should be treated as essentially unmodeled; they often correspond to intrinsically disordered segments.

Backbone torsions (φ/ψ). φ (phi) and ψ (psi) are the two rotatable backbone dihedrals per residue: φ is the C(i-1)–N–Cα–C torsion, ψ is the N–Cα–C–N(i+1) torsion, both in degrees on (−180°, 180°]. α-helical residues cluster near (−60°, −45°); β-strand residues near (−120°, +130°). A Ramachandran plot is simply a scatter of (φ, ψ) for every residue.

Radius of gyration, Cα contacts, bounding box. Radius of gyration (Rg) is the root-mean-square distance of Cα atoms from their centroid — a single number for overall size and compactness. A globular domain of N residues has Rg ≈ 2.2·N^0.38 Å; an extended or disordered chain has a much larger Rg. The Cα contact count is the number of residue pairs whose Cα atoms are within 8 Å and are more than four positions apart in sequence — a standard proxy for tertiary packing density. The bounding box is the smallest axis-aligned box enclosing all Cα atoms.

Secondary structure (3-state, P-SEA). Three-state secondary structure (P-SEA) collapses the eight DSSP classes into helix (a), strand (b), and coil (c). P-SEA assigns these from Cα geometry alone — distances and angles — without requiring backbone oxygens, so it works on any Cα trace.

Secondary structure (8-state, DSSP). DSSP 8-state secondary structure assigns each residue one of H (α-helix), G (3₁₀-helix), I (π-helix), E (extended β-strand), B (isolated β-bridge), T (hydrogen-bonded turn), S (bend), or '-' (coil). The assignment is computed from backbone hydrogen-bond geometry via the Kabsch–Sander algorithm.

Foldseek 3Di. A 3Di character summarizes, for each residue, the relative orientation of the Cα frame of its nearest spatial neighbor. Because it encodes fold topology rather than chemistry, 3Di alignments detect remote structural similarity that sequence alignment misses.

mmCIF coordinates. The mmCIF block holds the 3D Cartesian coordinates of each backbone atom (N, Cα, C, O) in ångströms. mmCIF is the PDB's canonical archive format — a tagged-loop text representation of the atomic model.

Sequence. Sequence gives the chain of amino acids in standard one-letter code (A=alanine, C=cysteine, …, Y=tyrosine), read N→C. It is the only feature that is directly encoded by the gene; all structural features are derived from the folded form of this sequence.